Protein 2G1T (pdb70)

Structure (mmCIF, N/CA/C/O backbone):
data_2G1T
#
_entry.id   2G1T
#
_cell.length_a   62.586
_cell.length_b   78.440
_cell.length_c   141.609
_cell.angle_alpha   90.00
_cell.angle_beta   90.11
_cell.angle_gamma   90.00
#
_symmetry.space_group_name_H-M   'P 1 21 1'
#
loop_
_entity.id
_entity.type
_entity.pdbx_description
1 polymer 'Proto-oncogene tyrosine-protein kinase ABL1'
2 polymer 'ATP-Peptide Conjugate'
3 non-polymer 'MAGNESIUM ION'
4 non-polymer 'THIOPHOSPHORIC ACID O-((ADENOSYL-PHOSPHO)PHOSPHO)-S-ACETAMIDYL-DIESTER'
5 water water
#
loop_
_atom_site.group_PDB
_atom_site.id
_atom_site.type_symbol
_atom_site.label_atom_id
_atom_site.label_alt_id
_atom_site.label_comp_id
_atom_site.label_asym_id
_atom_site.label_entity_id
_atom_site.label_seq_id
_atom_site.pdbx_PDB_ins_code
_atom_site.Cartn_x
_atom_site.Cartn_y
_atom_site.Cartn_z
_atom_site.occupancy
_atom_site.B_iso_or_equiv
_atom_site.auth_seq_id
_atom_site.auth_comp_id
_atom_site.auth_asym_id
_atom_site.auth_atom_id
_atom_site.pdbx_PDB_model_num
ATOM 1 N N . TYR A 1 7 ? -4.780 1.264 -66.336 1.00 41.02 232 TYR A N 1
ATOM 2 C CA . TYR A 1 7 ? -5.039 2.017 -65.073 1.00 40.21 232 TYR A CA 1
ATOM 3 C C . TYR A 1 7 ? -5.357 3.483 -65.364 1.00 40.16 232 TYR A C 1
ATOM 4 O O . TYR A 1 7 ? -5.212 4.336 -64.488 1.00 38.01 232 TYR A O 1
ATOM 13 N N . ASP A 1 8 ? -5.787 3.771 -66.590 1.00 40.26 233 ASP A N 1
ATOM 14 C CA . ASP A 1 8 ? -6.098 5.139 -67.002 1.00 40.80 233 ASP A CA 1
ATOM 15 C C . ASP A 1 8 ? -7.159 5.808 -66.141 1.00 39.55 233 ASP A C 1
ATOM 16 O O . ASP A 1 8 ? -7.201 7.028 -66.024 1.00 39.62 233 ASP A O 1
ATOM 21 N N . LYS A 1 9 ? -8.024 5.010 -65.534 1.00 37.93 234 LYS A N 1
ATOM 22 C CA . LYS A 1 9 ? -9.079 5.567 -64.710 1.00 36.74 234 LYS A CA 1
ATOM 23 C C . LYS A 1 9 ? -8.559 6.178 -63.413 1.00 34.76 234 LYS A C 1
ATOM 24 O O . LYS A 1 9 ? -9.244 6.991 -62.791 1.00 34.27 234 LYS A O 1
ATOM 30 N N . TRP A 1 10 ? -7.347 5.810 -63.007 1.00 32.58 235 TRP A N 1
ATOM 31 C CA . TRP A 1 10 ? -6.803 6.362 -61.774 1.00 30.99 235 TRP A CA 1
ATOM 32 C C . TRP A 1 10 ? -5.337 6.781 -61.794 1.00 30.44 235 TRP A C 1
ATOM 33 O O . TRP A 1 10 ? -4.764 7.079 -60.748 1.00 28.39 235 TRP A O 1
ATOM 44 N N . GLU A 1 11 ? -4.720 6.802 -62.969 1.00 30.17 236 GLU A N 1
ATOM 45 C CA . GLU A 1 11 ? -3.336 7.243 -63.050 1.00 31.61 236 GLU A CA 1
ATOM 46 C C . GLU A 1 11 ? -3.402 8.724 -63.372 1.00 31.93 236 GLU A C 1
ATOM 47 O O . GLU A 1 11 ? -3.906 9.127 -64.423 1.00 30.17 236 GLU A O 1
ATOM 53 N N . MET A 1 12 ? -2.912 9.535 -62.443 1.00 31.91 237 MET A N 1
ATOM 54 C CA . MET A 1 12 ? -2.949 10.979 -62.596 1.00 33.68 237 MET A CA 1
ATOM 55 C C . MET A 1 12 ? -1.586 11.578 -62.894 1.00 32.91 237 MET A C 1
ATOM 56 O O . MET A 1 12 ? -0.584 10.875 -63.002 1.00 32.57 237 MET A O 1
ATOM 61 N N . GLU A 1 13 ? -1.577 12.899 -63.005 1.00 33.69 238 GLU A N 1
ATOM 62 C CA . GLU A 1 13 ? -0.379 13.680 -63.280 1.00 34.34 238 GLU A CA 1
ATOM 63 C C . GLU A 1 13 ? -0.324 14.689 -62.137 1.00 32.43 238 GLU A C 1
ATOM 64 O O . GLU A 1 13 ? -1.369 15.143 -61.667 1.00 30.55 238 GLU A O 1
ATOM 70 N N . ARG A 1 14 ? 0.875 15.044 -61.687 1.00 31.77 239 ARG A N 1
ATOM 71 C CA . ARG A 1 14 ? 1.000 15.994 -60.587 1.00 31.39 239 ARG A CA 1
ATOM 72 C C . ARG A 1 14 ? 0.241 17.291 -60.847 1.00 30.77 239 ARG A C 1
ATOM 73 O O . ARG A 1 14 ? -0.370 17.849 -59.934 1.00 29.59 239 ARG A O 1
ATOM 81 N N . THR A 1 15 ? 0.268 17.761 -62.091 1.00 29.66 240 THR A N 1
ATOM 82 C CA . THR A 1 15 ? -0.414 19.002 -62.445 1.00 31.48 240 THR A CA 1
ATOM 83 C C . THR A 1 15 ? -1.936 18.905 -62.383 1.00 30.79 240 THR A C 1
ATOM 84 O O . THR A 1 15 ? -2.627 19.921 -62.481 1.00 29.90 240 THR A O 1
ATOM 88 N N . ASP A 1 16 ? -2.459 17.690 -62.226 1.00 29.48 241 ASP A N 1
ATOM 89 C CA . ASP A 1 16 ? -3.905 17.500 -62.130 1.00 30.66 241 ASP A CA 1
ATOM 90 C C . ASP A 1 16 ? -4.397 17.952 -60.759 1.00 29.41 241 ASP A C 1
ATOM 91 O O . ASP A 1 16 ? -5.597 18.121 -60.543 1.00 29.98 241 ASP A O 1
ATOM 96 N N . ILE A 1 17 ? -3.466 18.156 -59.834 1.00 28.86 242 ILE A N 1
ATOM 97 C CA . ILE A 1 17 ? -3.826 18.549 -58.481 1.00 28.98 242 ILE A CA 1
ATOM 98 C C . ILE A 1 17 ? -3.119 19.798 -57.982 1.00 28.85 242 ILE A C 1
ATOM 99 O O . ILE A 1 17 ? -1.912 19.957 -58.163 1.00 30.33 242 ILE A O 1
ATOM 104 N N . THR A 1 18 ? -3.885 20.681 -57.352 1.00 27.04 243 THR A N 1
ATOM 105 C CA . THR A 1 18 ? -3.342 21.904 -56.780 1.00 26.37 243 THR A CA 1
ATOM 106 C C . THR A 1 18 ? -2.965 21.572 -55.338 1.00 25.08 243 THR A C 1
ATOM 107 O O . THR A 1 18 ? -3.822 21.209 -54.535 1.00 25.03 243 THR A O 1
ATOM 111 N N . MET A 1 19 ? -1.681 21.676 -55.020 1.00 26.08 244 MET A N 1
ATOM 112 C CA . MET A 1 19 ? -1.197 21.372 -53.673 1.00 26.18 244 MET A CA 1
ATOM 113 C C . MET A 1 19 ? -1.373 22.560 -52.738 1.00 27.19 244 MET A C 1
ATOM 114 O O . MET A 1 19 ? -1.013 23.690 -53.084 1.00 26.99 244 MET A O 1
ATOM 119 N N . LYS A 1 20 ? -1.921 22.305 -51.556 1.00 25.48 245 LYS A N 1
ATOM 120 C CA . LYS A 1 20 ? -2.107 23.350 -50.568 1.00 26.77 245 LYS A CA 1
ATOM 121 C C . LYS A 1 20 ? -1.187 23.090 -49.376 1.00 26.24 245 LYS A C 1
ATOM 122 O O . LYS A 1 20 ? -0.082 22.592 -49.558 1.00 29.32 245 LYS A O 1
ATOM 128 N N . HIS A 1 21 ? -1.627 23.407 -48.165 1.00 26.16 246 HIS A N 1
ATOM 129 C CA . HIS A 1 21 ? -0.778 23.221 -46.989 1.00 25.96 246 HIS A CA 1
ATOM 130 C C . HIS A 1 21 ? -0.534 21.769 -46.579 1.00 25.58 246 HIS A C 1
ATOM 131 O O . HIS A 1 21 ? -1.319 20.871 -46.897 1.00 22.15 246 HIS A O 1
ATOM 138 N N . LYS A 1 22 ? 0.570 21.562 -45.866 1.00 24.18 247 LYS A N 1
ATOM 139 C CA . LYS A 1 22 ? 0.954 20.245 -45.373 1.00 24.57 247 LYS A CA 1
ATOM 140 C C . LYS A 1 22 ? 0.100 19.931 -44.147 1.00 24.14 247 LYS A C 1
ATOM 141 O O . LYS A 1 22 ? -0.079 20.776 -43.268 1.00 23.78 247 LYS A O 1
ATOM 147 N N . LEU A 1 23 ? -0.430 18.714 -44.095 1.00 21.64 248 LEU A N 1
ATOM 148 C CA . LEU A 1 23 ? -1.285 18.303 -42.988 1.00 22.30 248 LEU A CA 1
ATOM 149 C C . LEU A 1 23 ? -0.497 17.555 -41.930 1.00 22.89 248 LEU A C 1
ATOM 150 O O . LEU A 1 23 ? -0.884 17.519 -40.760 1.00 25.66 248 LEU A O 1
ATOM 155 N N . GLY A 1 24 ? 0.609 16.953 -42.352 1.00 21.48 249 GLY A N 1
ATOM 156 C CA . GLY A 1 24 ? 1.444 16.196 -41.441 1.00 19.99 249 GLY A CA 1
ATOM 157 C C . GLY A 1 24 ? 2.205 15.172 -42.253 1.00 19.04 249 GLY A C 1
ATOM 158 O O . GLY A 1 24 ? 2.401 15.359 -43.449 1.00 18.95 249 GLY A O 1
ATOM 159 N N . GLY A 1 25 ? 2.629 14.087 -41.616 1.00 18.74 250 GLY A N 1
ATOM 160 C CA . GLY A 1 25 ? 3.365 13.066 -42.338 1.00 19.33 250 GLY A CA 1
ATOM 161 C C . GLY A 1 25 ? 3.777 11.920 -41.436 1.00 19.58 250 GLY A C 1
ATOM 162 O O . GLY A 1 25 ? 3.569 11.979 -40.225 1.00 20.74 250 GLY A O 1
ATOM 163 N N . GLY A 1 26 ? 4.361 10.881 -42.030 1.00 19.38 251 GLY A N 1
ATOM 164 C CA . GLY A 1 26 ? 4.802 9.725 -41.269 1.00 18.47 251 GLY A CA 1
ATOM 165 C C . GLY A 1 26 ? 5.958 8.991 -41.928 1.00 18.58 251 GLY A C 1
ATOM 166 O O . GLY A 1 26 ? 6.724 9.567 -42.698 1.00 17.98 251 GLY A O 1
ATOM 167 N N . GLN A 1 27 ? 6.086 7.702 -41.641 1.00 18.67 252 GLN A N 1
ATOM 168 C CA . GLN A 1 27 ? 7.166 6.898 -42.207 1.00 19.09 252 GLN A CA 1
ATOM 169 C C . GLN A 1 27 ? 7.175 6.780 -43.730 1.00 19.07 252 GLN A C 1
ATOM 170 O O . GLN A 1 27 ? 8.225 6.534 -44.323 1.00 19.80 252 GLN A O 1
ATOM 176 N N . TYR A 1 28 ? 6.024 6.950 -44.374 1.00 16.14 253 TYR A N 1
ATOM 177 C CA . TYR A 1 28 ? 5.976 6.783 -45.822 1.00 17.03 253 TYR A CA 1
ATOM 178 C C . TYR A 1 28 ? 6.078 8.051 -46.652 1.00 18.11 253 TYR A C 1
ATOM 179 O O . TYR A 1 28 ? 6.473 8.001 -47.817 1.00 17.40 253 TYR A O 1
ATOM 188 N N . GLY A 1 29 ? 5.728 9.181 -46.056 1.00 17.82 254 GLY A N 1
ATOM 189 C CA . GLY A 1 29 ? 5.792 10.436 -46.781 1.00 19.75 254 GLY A CA 1
ATOM 190 C C . GLY A 1 29 ? 4.994 11.521 -46.091 1.00 18.79 254 GLY A C 1
ATOM 191 O O . GLY A 1 29 ? 4.465 11.316 -45.003 1.00 21.16 254 GLY A O 1
ATOM 192 N N . GLU A 1 30 ? 4.900 12.679 -46.729 1.00 18.38 255 GLU A N 1
ATOM 193 C CA . GLU A 1 30 ? 4.170 13.804 -46.163 1.00 19.84 255 GLU A CA 1
ATOM 194 C C . GLU A 1 30 ? 2.775 13.874 -46.772 1.00 19.23 255 GLU A C 1
ATOM 195 O O . GLU A 1 30 ? 2.574 13.454 -47.908 1.00 21.72 255 GLU A O 1
ATOM 201 N N . VAL A 1 31 ? 1.819 14.407 -46.018 1.00 18.25 256 VAL A N 1
ATOM 202 C CA . VAL A 1 31 ? 0.451 14.532 -46.498 1.00 18.49 256 VAL A CA 1
ATOM 203 C C . VAL A 1 31 ? 0.073 16.009 -46.630 1.00 19.72 256 VAL A C 1
ATOM 204 O O . VAL A 1 31 ? 0.334 16.814 -45.733 1.00 19.41 256 VAL A O 1
ATOM 208 N N . TYR A 1 32 ? -0.529 16.343 -47.765 1.00 19.67 257 TYR A N 1
ATOM 209 C CA . TYR A 1 32 ? -0.965 17.698 -48.047 1.00 21.11 257 TYR A CA 1
ATOM 210 C C . TYR A 1 32 ? -2.428 17.721 -48.436 1.00 21.50 257 TYR A C 1
ATOM 211 O O . TYR A 1 32 ? -2.980 16.732 -48.930 1.00 19.35 257 TYR A O 1
ATOM 220 N N . GLU A 1 33 ? -3.069 18.859 -48.202 1.00 21.36 258 GLU A N 1
ATOM 221 C CA . GLU A 1 33 ? -4.442 19.021 -48.627 1.00 21.67 258 GLU A CA 1
ATOM 222 C C . GLU A 1 33 ? -4.256 19.453 -50.077 1.00 21.02 258 GLU A C 1
ATOM 223 O O . GLU A 1 33 ? -3.366 20.252 -50.396 1.00 22.87 258 GLU A O 1
ATOM 229 N N . GLY A 1 34 ? -5.067 18.902 -50.963 1.00 19.25 259 GLY A N 1
ATOM 230 C CA . GLY A 1 34 ? -4.949 19.271 -52.353 1.00 20.13 259 GLY A CA 1
ATOM 231 C C . GLY A 1 34 ? -6.306 19.400 -52.996 1.00 19.99 259 GLY A C 1
ATOM 232 O O . GLY A 1 34 ? -7.325 19.097 -52.375 1.00 21.12 259 GLY A O 1
ATOM 233 N N . VAL A 1 35 ? -6.320 19.860 -54.239 1.00 21.40 260 VAL A N 1
ATOM 234 C CA . VAL A 1 35 ? -7.561 19.995 -54.979 1.00 22.67 260 VAL A CA 1
ATOM 235 C C . VAL A 1 35 ? -7.423 19.309 -56.323 1.00 22.28 260 VAL A C 1
ATOM 236 O O . VAL A 1 35 ? -6.528 19.616 -57.107 1.00 22.10 260 VAL A O 1
ATOM 240 N N . TRP A 1 36 ? -8.306 18.356 -56.577 1.00 22.15 261 TRP A N 1
ATOM 241 C CA . TRP A 1 36 ? -8.308 17.663 -57.849 1.00 22.79 261 TRP A CA 1
ATOM 242 C C . TRP A 1 36 ? -9.076 18.651 -58.739 1.00 23.37 261 TRP A C 1
ATOM 243 O O . TRP A 1 36 ? -10.303 18.720 -58.688 1.00 22.35 261 TRP A O 1
ATOM 254 N N . LYS A 1 37 ? -8.334 19.424 -59.527 1.00 23.64 262 LYS A N 1
ATOM 255 C CA . LYS A 1 37 ? -8.895 20.457 -60.399 1.00 26.24 262 LYS A CA 1
ATOM 256 C C . LYS A 1 37 ? -10.130 20.071 -61.204 1.00 26.26 262 LYS A C 1
ATOM 257 O O . LYS A 1 37 ? -11.145 20.774 -61.187 1.00 25.77 262 LYS A O 1
ATOM 263 N N . LYS A 1 38 ? -10.021 18.965 -61.926 1.00 25.30 263 LYS A N 1
ATOM 264 C CA . LYS A 1 38 ? -11.106 18.471 -62.756 1.00 25.69 263 LYS A CA 1
ATOM 265 C C . LYS A 1 38 ? -12.456 18.507 -62.048 1.00 23.83 263 LYS A C 1
ATOM 266 O O . LYS A 1 38 ? -13.467 18.843 -62.655 1.00 24.32 263 LYS A O 1
ATOM 272 N N . TYR A 1 39 ? -12.472 18.177 -60.763 1.00 22.55 264 TYR A N 1
ATOM 273 C CA . TYR A 1 39 ? -13.723 18.156 -60.017 1.00 22.61 264 TYR A CA 1
ATOM 274 C C . TYR A 1 39 ? -13.816 19.191 -58.913 1.00 21.86 264 TYR A C 1
ATOM 275 O O . TYR A 1 39 ? -14.776 19.172 -58.144 1.00 23.16 264 TYR A O 1
ATOM 284 N N . SER A 1 40 ? -12.837 20.087 -58.823 1.00 22.55 265 SER A N 1
ATOM 285 C CA . SER A 1 40 ? -12.834 21.092 -57.758 1.00 23.66 265 SER A CA 1
ATOM 286 C C . SER A 1 40 ? -13.036 20.357 -56.435 1.00 23.36 265 SER A C 1
ATOM 287 O O . SER A 1 40 ? -13.691 20.849 -55.517 1.00 22.60 265 SER A O 1
ATOM 290 N N . LEU A 1 41 ? -12.453 19.167 -56.353 1.00 23.04 266 LEU A N 1
ATOM 291 C CA . LEU A 1 41 ? -12.579 18.324 -55.175 1.00 22.16 266 LEU A CA 1
ATOM 292 C C . LEU A 1 41 ? -11.361 18.341 -54.262 1.00 22.62 266 LEU A C 1
ATOM 293 O O . LEU A 1 41 ? -10.241 18.085 -54.701 1.00 23.03 266 LEU A O 1
ATOM 298 N N . THR A 1 42 ? -11.588 18.636 -52.988 1.00 22.84 267 THR A N 1
ATOM 299 C CA . THR A 1 42 ? -10.516 18.637 -52.008 1.00 23.25 267 THR A CA 1
ATOM 300 C C . THR A 1 42 ? -10.153 17.175 -51.734 1.00 22.74 267 THR A C 1
ATOM 301 O O . THR A 1 42 ? -11.027 16.349 -51.466 1.00 21.61 267 THR A O 1
ATOM 305 N N . VAL A 1 43 ? -8.869 16.855 -51.824 1.00 20.94 268 VAL A N 1
ATOM 306 C CA . VAL A 1 43 ? -8.409 15.490 -51.581 1.00 19.86 268 VAL A CA 1
ATOM 307 C C . VAL A 1 43 ? -7.169 15.519 -50.704 1.00 20.99 268 VAL A C 1
ATOM 308 O O . VAL A 1 43 ? -6.601 16.588 -50.448 1.00 19.58 268 VAL A O 1
ATOM 312 N N . ALA A 1 44 ? -6.758 14.341 -50.240 1.00 17.83 269 ALA A N 1
ATOM 313 C CA . ALA A 1 44 ? -5.551 14.220 -49.437 1.00 17.83 269 ALA A CA 1
ATOM 314 C C . ALA A 1 44 ? -4.501 13.712 -50.417 1.00 17.49 269 ALA A C 1
ATOM 315 O O . ALA A 1 44 ? -4.773 12.813 -51.222 1.00 18.19 269 ALA A O 1
ATOM 317 N N . VAL A 1 45 ? -3.312 14.303 -50.368 1.00 17.63 270 VAL A N 1
ATOM 318 C CA . VAL A 1 45 ? -2.234 13.921 -51.266 1.00 18.67 270 VAL A CA 1
ATOM 319 C C . VAL A 1 45 ? -1.015 13.474 -50.477 1.00 19.03 270 VAL A C 1
ATOM 320 O O . VAL A 1 45 ? -0.424 14.268 -49.753 1.00 20.05 270 VAL A O 1
ATOM 324 N N . LYS A 1 46 ? -0.642 12.204 -50.593 1.00 16.97 271 LYS A N 1
ATOM 325 C CA . LYS A 1 46 ? 0.545 11.754 -49.883 1.00 17.33 271 LYS A CA 1
ATOM 326 C C . LYS A 1 46 ? 1.686 11.656 -50.875 1.00 17.18 271 LYS A C 1
ATOM 327 O O . LYS A 1 46 ? 1.617 10.915 -51.857 1.00 18.04 271 LYS A O 1
ATOM 333 N N . THR A 1 47 ? 2.724 12.448 -50.630 1.00 16.45 272 THR A N 1
ATOM 334 C CA . THR A 1 47 ? 3.903 12.458 -51.480 1.00 16.43 272 THR A CA 1
ATOM 335 C C . THR A 1 47 ? 4.892 11.483 -50.850 1.00 16.92 272 THR A C 1
ATOM 336 O O . THR A 1 47 ? 5.520 11.787 -49.833 1.00 16.01 272 THR A O 1
ATOM 340 N N . LEU A 1 48 ? 5.017 10.307 -51.448 1.00 16.74 273 LEU A N 1
ATOM 341 C CA . LEU A 1 48 ? 5.914 9.294 -50.912 1.00 18.82 273 LEU A CA 1
ATOM 342 C C . LEU A 1 48 ? 7.385 9.692 -50.997 1.00 19.86 273 LEU A C 1
ATOM 343 O O . LEU A 1 48 ? 7.782 10.478 -51.862 1.00 18.04 273 LEU A O 1
ATOM 348 N N . LYS A 1 49 ? 8.185 9.145 -50.083 1.00 18.80 274 LYS A N 1
ATOM 349 C CA . LYS A 1 49 ? 9.623 9.393 -50.049 1.00 20.07 274 LYS A CA 1
ATOM 350 C C . LYS A 1 49 ? 10.253 8.699 -51.255 1.00 19.22 274 LYS A C 1
ATOM 351 O O . LYS A 1 49 ? 9.662 7.781 -51.827 1.00 17.70 274 LYS A O 1
ATOM 357 N N . GLU A 1 50 ? 11.441 9.141 -51.656 1.00 19.93 275 GLU A N 1
ATOM 358 C CA . GLU A 1 50 ? 12.121 8.507 -52.784 1.00 20.58 275 GLU A CA 1
ATOM 359 C C . GLU A 1 50 ? 12.312 7.044 -52.399 1.00 20.23 275 GLU A C 1
ATOM 360 O O . GLU A 1 50 ? 12.739 6.738 -51.285 1.00 19.96 275 GLU A O 1
ATOM 366 N N . ASP A 1 51 ? 12.004 6.139 -53.317 1.00 21.81 276 ASP A N 1
ATOM 367 C CA . ASP A 1 51 ? 12.093 4.721 -53.006 1.00 22.97 276 ASP A CA 1
ATOM 368 C C . ASP A 1 51 ? 12.607 3.904 -54.183 1.00 24.78 276 ASP A C 1
ATOM 369 O O . ASP A 1 51 ? 12.731 4.415 -55.299 1.00 25.03 276 ASP A O 1
ATOM 374 N N . THR A 1 52 ? 12.891 2.629 -53.928 1.00 24.72 277 THR A N 1
ATOM 375 C CA . THR A 1 52 ? 13.427 1.731 -54.948 1.00 26.74 277 THR A CA 1
ATOM 376 C C . THR A 1 52 ? 12.446 0.691 -55.489 1.00 29.08 277 THR A C 1
ATOM 377 O O . THR A 1 52 ? 12.777 -0.051 -56.413 1.00 28.45 277 THR A O 1
ATOM 381 N N . MET A 1 53 ? 11.244 0.630 -54.926 1.00 31.27 278 MET A N 1
ATOM 382 C CA . MET A 1 53 ? 10.270 -0.361 -55.373 1.00 33.56 278 MET A CA 1
ATOM 383 C C . MET A 1 53 ? 9.967 -0.285 -56.863 1.00 34.13 278 MET A C 1
ATOM 384 O O . MET A 1 53 ? 9.816 0.795 -57.424 1.00 34.91 278 MET A O 1
ATOM 389 N N . GLU A 1 54 ? 9.877 -1.450 -57.494 1.00 35.88 279 GLU A N 1
ATOM 390 C CA . GLU A 1 54 ? 9.575 -1.546 -58.918 1.00 38.04 279 GLU A CA 1
ATOM 391 C C . GLU A 1 54 ? 8.248 -0.866 -59.239 1.00 37.64 279 GLU A C 1
ATOM 392 O O . GLU A 1 54 ? 7.260 -1.059 -58.533 1.00 38.59 279 GLU A O 1
ATOM 398 N N . VAL A 1 55 ? 8.223 -0.087 -60.312 1.00 35.07 280 VAL A N 1
ATOM 399 C CA . VAL A 1 55 ? 7.008 0.606 -60.715 1.00 34.58 280 VAL A CA 1
ATOM 400 C C . VAL A 1 55 ? 5.872 -0.387 -61.012 1.00 34.92 280 VAL A C 1
ATOM 401 O O . VAL A 1 55 ? 4.713 -0.142 -60.670 1.00 32.47 280 VAL A O 1
ATOM 405 N N . GLU A 1 56 ? 6.207 -1.505 -61.648 1.00 34.04 281 GLU A N 1
ATOM 406 C CA . GLU A 1 56 ? 5.208 -2.518 -61.970 1.00 34.61 281 GLU A CA 1
ATOM 407 C C . GLU A 1 56 ? 4.595 -3.114 -60.713 1.00 32.21 281 GLU A C 1
ATOM 408 O O . GLU A 1 56 ? 3.389 -3.343 -60.652 1.00 31.13 281 GLU A O 1
ATOM 414 N N . GLU A 1 57 ? 5.435 -3.368 -59.715 1.00 30.72 282 GLU A N 1
ATOM 415 C CA . GLU A 1 57 ? 4.990 -3.941 -58.451 1.00 30.42 282 GLU A CA 1
ATOM 416 C C . GLU A 1 57 ? 4.121 -2.921 -57.713 1.00 27.96 282 GLU A C 1
ATOM 417 O O . GLU A 1 57 ? 3.098 -3.268 -57.118 1.00 25.73 282 GLU A O 1
ATOM 423 N N . PHE A 1 58 ? 4.538 -1.658 -57.761 1.00 25.17 283 PHE A N 1
ATOM 424 C CA . PHE A 1 58 ? 3.798 -0.581 -57.117 1.00 23.43 283 PHE A CA 1
ATOM 425 C C . PHE A 1 58 ? 2.380 -0.514 -57.666 1.00 21.83 283 PHE A C 1
ATOM 426 O O . PHE A 1 58 ? 1.413 -0.540 -56.904 1.00 21.31 283 PHE A O 1
ATOM 434 N N . LEU A 1 59 ? 2.258 -0.431 -58.991 1.00 21.31 284 LEU A N 1
ATOM 435 C CA . LEU A 1 59 ? 0.952 -0.334 -59.639 1.00 22.38 284 LEU A CA 1
ATOM 436 C C . LEU A 1 59 ? 0.051 -1.546 -59.427 1.00 23.40 284 LEU A C 1
ATOM 437 O O . LEU A 1 59 ? -1.163 -1.391 -59.282 1.00 20.35 284 LEU A O 1
ATOM 442 N N . LYS A 1 60 ? 0.630 -2.744 -59.434 1.00 23.34 285 LYS A N 1
ATOM 443 C CA . LYS A 1 60 ? -0.161 -3.950 -59.213 1.00 25.64 285 LYS A CA 1
ATOM 444 C C . LYS A 1 60 ? -0.761 -3.899 -57.810 1.00 25.65 285 LYS A C 1
ATOM 445 O O . LYS A 1 60 ? -1.909 -4.293 -57.597 1.00 24.87 285 LYS A O 1
ATOM 451 N N . GLU A 1 61 ? 0.027 -3.406 -56.858 1.00 24.06 286 GLU A N 1
ATOM 452 C CA . GLU A 1 61 ? -0.413 -3.293 -55.477 1.00 24.58 286 GLU A CA 1
ATOM 453 C C . GLU A 1 61 ? -1.486 -2.210 -55.390 1.00 23.16 286 GLU A C 1
ATOM 454 O O . GLU A 1 61 ? -2.518 -2.390 -54.750 1.00 22.31 286 GLU A O 1
ATOM 460 N N . ALA A 1 62 ? -1.240 -1.081 -56.045 1.00 21.77 287 ALA A N 1
ATOM 461 C CA . ALA A 1 62 ? -2.194 0.018 -56.041 1.00 21.58 287 ALA A CA 1
ATOM 462 C C . ALA A 1 62 ? -3.524 -0.402 -56.679 1.00 20.88 287 ALA A C 1
ATOM 463 O O . ALA A 1 62 ? -4.591 0.035 -56.247 1.00 20.83 287 ALA A O 1
ATOM 465 N N . ALA A 1 63 ? -3.467 -1.255 -57.700 1.00 20.63 288 ALA A N 1
ATOM 466 C CA . ALA A 1 63 ? -4.687 -1.722 -58.360 1.00 20.08 288 ALA A CA 1
ATOM 467 C C . ALA A 1 63 ? -5.573 -2.457 -57.357 1.00 20.26 288 ALA A C 1
ATOM 468 O O . ALA A 1 63 ? -6.791 -2.298 -57.366 1.00 21.93 288 ALA A O 1
ATOM 470 N N . VAL A 1 64 ? -4.956 -3.262 -56.497 1.00 21.22 289 VAL A N 1
ATOM 471 C CA . VAL A 1 64 ? -5.692 -4.002 -55.472 1.00 21.97 289 VAL A CA 1
ATOM 472 C C . VAL A 1 64 ? -6.387 -3.004 -54.545 1.00 21.66 289 VAL A C 1
ATOM 473 O O . VAL A 1 64 ? -7.579 -3.116 -54.275 1.00 21.55 289 VAL A O 1
ATOM 477 N N . MET A 1 65 ? -5.632 -2.019 -54.071 1.00 21.26 290 MET A N 1
ATOM 478 C CA . MET A 1 65 ? -6.170 -0.996 -53.184 1.00 19.59 290 MET A CA 1
ATOM 479 C C . MET A 1 65 ? -7.324 -0.220 -53.820 1.00 17.63 290 MET A C 1
ATOM 480 O O . MET A 1 65 ? -8.259 0.189 -53.132 1.00 19.37 290 MET A O 1
ATOM 485 N N . LYS A 1 66 ? -7.256 -0.012 -55.129 1.00 18.68 291 LYS A N 1
ATOM 486 C CA . LYS A 1 66 ? -8.293 0.735 -55.833 1.00 20.30 291 LYS A CA 1
ATOM 487 C C . LYS A 1 66 ? -9.635 0.016 -55.752 1.00 21.16 291 LYS A C 1
ATOM 488 O O . LYS A 1 66 ? -10.696 0.640 -55.836 1.00 19.90 291 LYS A O 1
ATOM 494 N N . GLU A 1 67 ? -9.588 -1.300 -55.577 1.00 20.61 292 GLU A N 1
ATOM 495 C CA . GLU A 1 67 ? -10.814 -2.075 -55.492 1.00 21.03 292 GLU A CA 1
ATOM 496 C C . GLU A 1 67 ? -11.366 -2.151 -54.072 1.00 20.60 292 GLU A C 1
ATOM 497 O O . GLU A 1 67 ? -12.401 -2.765 -53.839 1.00 20.62 292 GLU A O 1
ATOM 503 N N . ILE A 1 68 ? -10.680 -1.523 -53.122 1.00 18.16 293 ILE A N 1
ATOM 504 C CA . ILE A 1 68 ? -11.152 -1.518 -51.744 1.00 16.83 293 ILE A CA 1
ATOM 505 C C . ILE A 1 68 ? -12.222 -0.429 -51.652 1.00 17.43 293 ILE A C 1
ATOM 506 O O . ILE A 1 68 ? -11.912 0.758 -51.554 1.00 17.15 293 ILE A O 1
ATOM 511 N N . LYS A 1 69 ? -13.485 -0.845 -51.705 1.00 16.37 294 LYS A N 1
ATOM 512 C CA . LYS A 1 69 ? -14.609 0.085 -51.665 1.00 15.21 294 LYS A CA 1
ATOM 513 C C . LYS A 1 69 ? -15.582 -0.298 -50.562 1.00 15.50 294 LYS A C 1
ATOM 514 O O . LYS A 1 69 ? -16.276 -1.312 -50.650 1.00 17.55 294 LYS A O 1
ATOM 520 N N . HIS A 1 70 ? -15.627 0.526 -49.525 1.00 15.27 295 HIS A N 1
ATOM 521 C CA . HIS A 1 70 ? -16.478 0.273 -48.374 1.00 15.42 295 HIS A CA 1
ATOM 522 C C . HIS A 1 70 ? -16.830 1.624 -47.745 1.00 16.34 295 HIS A C 1
ATOM 523 O O . HIS A 1 70 ? -16.056 2.576 -47.838 1.00 15.83 295 HIS A O 1
ATOM 530 N N . PRO A 1 71 ? -18.003 1.727 -47.102 1.00 15.61 296 PRO A N 1
ATOM 531 C CA . PRO A 1 71 ? -18.392 2.996 -46.482 1.00 16.52 296 PRO A CA 1
ATOM 532 C C . PRO A 1 71 ? -17.503 3.451 -45.325 1.00 18.12 296 PRO A C 1
ATOM 533 O O . PRO A 1 71 ? -17.579 4.607 -44.902 1.00 19.73 296 PRO A O 1
ATOM 537 N N . ASN A 1 72 ? -16.660 2.559 -44.814 1.00 16.84 297 ASN A N 1
ATOM 538 C CA . ASN A 1 72 ? -15.776 2.925 -43.713 1.00 17.21 297 ASN A CA 1
ATOM 539 C C . ASN A 1 72 ? -14.285 2.758 -44.006 1.00 14.65 297 ASN A C 1
ATOM 540 O O . ASN A 1 72 ? -13.471 2.607 -43.095 1.00 15.55 297 ASN A O 1
ATOM 545 N N . LEU A 1 73 ? -13.932 2.791 -45.287 1.00 15.10 298 LEU A N 1
ATOM 546 C CA . LEU A 1 73 ? -12.538 2.702 -45.704 1.00 16.40 298 LEU A CA 1
ATOM 547 C C . LEU A 1 73 ? -12.240 3.896 -46.606 1.00 16.55 298 LEU A C 1
ATOM 548 O O . LEU A 1 73 ? -12.968 4.145 -47.571 1.00 14.69 298 LEU A O 1
ATOM 553 N N . VAL A 1 74 ? -11.184 4.643 -46.285 1.00 17.78 299 VAL A N 1
ATOM 554 C CA . VAL A 1 74 ? -10.826 5.814 -47.084 1.00 18.29 299 VAL A CA 1
ATOM 555 C C . VAL A 1 74 ? -10.450 5.354 -48.475 1.00 18.38 299 VAL A C 1
ATOM 556 O O . VAL A 1 74 ? -9.538 4.549 -48.658 1.00 18.88 299 VAL A O 1
ATOM 560 N N . GLN A 1 75 ? -11.160 5.869 -49.464 1.00 18.99 300 GLN A N 1
ATOM 561 C CA . GLN A 1 75 ? -10.933 5.467 -50.837 1.00 19.76 300 GLN A CA 1
ATOM 562 C C . GLN A 1 75 ? -9.688 6.008 -51.517 1.00 20.35 300 GLN A C 1
ATOM 563 O O . GLN A 1 75 ? -9.314 7.177 -51.344 1.00 19.31 300 GLN A O 1
ATOM 569 N N . LEU A 1 76 ? -9.043 5.138 -52.287 1.00 17.77 301 LEU A N 1
ATOM 570 C CA . LEU A 1 76 ? -7.885 5.537 -53.069 1.00 18.79 301 LEU A CA 1
ATOM 571 C C . LEU A 1 76 ? -8.515 6.158 -54.318 1.00 20.17 301 LEU A C 1
ATOM 572 O O . LEU A 1 76 ? -9.327 5.517 -54.992 1.00 19.48 301 LEU A O 1
ATOM 577 N N . LEU A 1 77 ? -8.174 7.407 -54.614 1.00 17.97 302 LEU A N 1
ATOM 578 C CA . LEU A 1 77 ? -8.739 8.074 -55.782 1.00 19.80 302 LEU A CA 1
ATOM 579 C C . LEU A 1 77 ? -7.815 7.976 -56.987 1.00 20.03 302 LEU A C 1
ATOM 580 O O . LEU A 1 77 ? -8.276 7.848 -58.120 1.00 20.07 302 LEU A O 1
ATOM 585 N N . GLY A 1 78 ? -6.509 8.019 -56.738 1.00 20.87 303 GLY A N 1
ATOM 586 C CA . GLY A 1 78 ? -5.551 7.926 -57.823 1.00 20.83 303 GLY A CA 1
ATOM 587 C C . GLY A 1 78 ? -4.106 7.968 -57.363 1.00 20.55 303 GLY A C 1
ATOM 588 O O . GLY A 1 78 ? -3.816 8.099 -56.174 1.00 18.52 303 GLY A O 1
ATOM 589 N N . VAL A 1 79 ? -3.194 7.825 -58.317 1.00 21.39 304 VAL A N 1
ATOM 590 C CA . VAL A 1 79 ? -1.772 7.877 -58.026 1.00 22.68 304 VAL A CA 1
ATOM 591 C C . VAL A 1 79 ? -1.060 8.609 -59.161 1.00 24.83 304 VAL A C 1
ATOM 592 O O . VAL A 1 79 ? -1.431 8.475 -60.326 1.00 24.66 304 VAL A O 1
ATOM 596 N N . CYS A 1 80 ? -0.048 9.396 -58.817 1.00 26.62 305 CYS A N 1
ATOM 597 C CA . CYS A 1 80 ? 0.737 10.100 -59.823 1.00 28.08 305 CYS A CA 1
ATOM 598 C C . CYS A 1 80 ? 2.002 9.261 -59.940 1.00 28.95 305 CYS A C 1
ATOM 599 O O . CYS A 1 80 ? 2.791 9.194 -59.005 1.00 27.51 305 CYS A O 1
ATOM 602 N N . THR A 1 81 ? 2.196 8.613 -61.083 1.00 31.36 306 THR A N 1
ATOM 603 C CA . THR A 1 81 ? 3.359 7.750 -61.249 1.00 36.12 306 THR A CA 1
ATOM 604 C C . THR A 1 81 ? 4.333 8.122 -62.366 1.00 38.43 306 THR A C 1
ATOM 605 O O . THR A 1 81 ? 5.387 7.498 -62.503 1.00 39.28 306 THR A O 1
ATOM 609 N N . ARG A 1 82 ? 4.000 9.126 -63.166 1.00 40.08 307 ARG A N 1
ATOM 610 C CA . ARG A 1 82 ? 4.904 9.521 -64.241 1.00 43.57 307 ARG A CA 1
ATOM 611 C C . ARG A 1 82 ? 6.253 9.953 -63.687 1.00 43.32 307 ARG A C 1
ATOM 612 O O . ARG A 1 82 ? 7.294 9.723 -64.304 1.00 44.23 307 ARG A O 1
ATOM 620 N N . GLU A 1 83 ? 6.222 10.584 -62.519 1.00 42.88 308 GLU A N 1
ATOM 621 C CA . GLU A 1 83 ? 7.431 11.082 -61.873 1.00 43.90 308 GLU A CA 1
ATOM 622 C C . GLU A 1 83 ? 7.670 10.503 -60.487 1.00 42.81 308 GLU A C 1
ATOM 623 O O . GLU A 1 83 ? 6.885 10.743 -59.572 1.00 42.97 308 GLU A O 1
ATOM 629 N N . PRO A 1 84 ? 8.751 9.725 -60.313 1.00 41.17 309 PRO A N 1
ATOM 630 C CA . PRO A 1 84 ? 9.020 9.167 -58.981 1.00 39.54 309 PRO A CA 1
ATOM 631 C C . PRO A 1 84 ? 9.665 10.296 -58.166 1.00 37.69 309 PRO A C 1
ATOM 632 O O . PRO A 1 84 ? 10.356 11.141 -58.728 1.00 38.19 309 PRO A O 1
ATOM 636 N N . PRO A 1 85 ? 9.437 10.339 -56.843 1.00 36.02 310 PRO A N 1
ATOM 637 C CA . PRO A 1 85 ? 8.612 9.439 -56.033 1.00 33.72 310 PRO A CA 1
ATOM 638 C C . PRO A 1 85 ? 7.130 9.674 -56.300 1.00 31.67 310 PRO A C 1
ATOM 639 O O . PRO A 1 85 ? 6.698 10.799 -56.553 1.00 29.56 310 PRO A O 1
ATOM 643 N N . PHE A 1 86 ? 6.361 8.597 -56.230 1.00 30.26 311 PHE A N 1
ATOM 644 C CA . PHE A 1 86 ? 4.935 8.634 -56.505 1.00 28.91 311 PHE A CA 1
ATOM 645 C C . PHE A 1 86 ? 4.089 9.377 -55.479 1.00 27.00 311 PHE A C 1
ATOM 646 O O . PHE A 1 86 ? 4.495 9.558 -54.329 1.00 25.30 311 PHE A O 1
ATOM 654 N N . TYR A 1 87 ? 2.916 9.816 -55.928 1.00 24.56 312 TYR A N 1
ATOM 655 C CA . TYR A 1 87 ? 1.943 10.514 -55.096 1.00 23.86 312 TYR A CA 1
ATOM 656 C C . TYR A 1 87 ? 0.725 9.600 -54.970 1.00 22.95 312 TYR A C 1
ATOM 657 O O . TYR A 1 87 ? 0.340 8.938 -55.932 1.00 23.16 312 TYR A O 1
ATOM 666 N N . ILE A 1 88 ? 0.119 9.577 -53.790 1.00 22.65 313 ILE A N 1
ATOM 667 C CA . ILE A 1 88 ? -1.074 8.775 -53.553 1.00 22.46 313 ILE A CA 1
ATOM 668 C C . ILE A 1 88 ? -2.204 9.750 -53.224 1.00 20.93 313 ILE A C 1
ATOM 669 O O . ILE A 1 88 ? -2.104 10.517 -52.272 1.00 20.21 313 ILE A O 1
ATOM 674 N N . ILE A 1 89 ? -3.264 9.726 -54.024 1.00 19.87 314 ILE A N 1
ATOM 675 C CA . ILE A 1 89 ? -4.409 10.610 -53.820 1.00 20.00 314 ILE A CA 1
ATOM 676 C C . ILE A 1 89 ? -5.586 9.848 -53.196 1.00 18.56 314 ILE A C 1
ATOM 677 O O . ILE A 1 89 ? -6.080 8.884 -53.782 1.00 19.21 314 ILE A O 1
ATOM 682 N N . THR A 1 90 ? -6.025 10.281 -52.017 1.00 15.28 315 THR A N 1
ATOM 683 C CA . THR A 1 90 ? -7.138 9.635 -51.321 1.00 16.98 315 THR A CA 1
ATOM 684 C C . THR A 1 90 ? -8.206 10.640 -50.914 1.00 19.06 315 THR A C 1
ATOM 685 O O . THR A 1 90 ? -7.979 11.858 -50.935 1.00 17.86 315 THR A O 1
ATOM 689 N N . GLU A 1 91 ? -9.375 10.129 -50.546 1.00 17.84 316 GLU A N 1
ATOM 690 C CA . GLU A 1 91 ? -10.468 10.995 -50.142 1.00 20.56 316 GLU A CA 1
ATOM 691 C C . GLU A 1 91 ? -10.081 11.784 -48.882 1.00 19.82 316 GLU A C 1
ATOM 692 O O . GLU A 1 91 ? -9.460 11.261 -47.954 1.00 19.21 316 GLU A O 1
ATOM 698 N N . PHE A 1 92 ? -10.436 13.061 -48.866 1.00 19.81 317 PHE A N 1
ATOM 699 C CA . PHE A 1 92 ? -10.112 13.931 -47.742 1.00 20.78 317 PHE A CA 1
ATOM 700 C C . PHE A 1 92 ? -11.082 13.759 -46.574 1.00 20.11 317 PHE A C 1
ATOM 701 O O . PHE A 1 92 ? -12.292 13.841 -46.763 1.00 21.87 317 PHE A O 1
ATOM 709 N N . MET A 1 93 ? -10.557 13.516 -45.374 1.00 20.23 318 MET A N 1
ATOM 710 C CA . MET A 1 93 ? -11.382 13.356 -44.174 1.00 20.25 318 MET A CA 1
ATOM 711 C C . MET A 1 93 ? -11.285 14.645 -43.353 1.00 21.46 318 MET A C 1
ATOM 712 O O . MET A 1 93 ? -10.236 14.968 -42.801 1.00 22.31 318 MET A O 1
ATOM 717 N N . THR A 1 94 ? -12.387 15.383 -43.289 1.00 21.73 319 THR A N 1
ATOM 718 C CA . THR A 1 94 ? -12.443 16.677 -42.607 1.00 24.42 319 THR A CA 1
ATOM 719 C C . THR A 1 94 ? -12.024 16.826 -41.143 1.00 25.76 319 THR A C 1
ATOM 720 O O . THR A 1 94 ? -11.620 17.924 -40.738 1.00 26.56 319 THR A O 1
ATOM 724 N N . TYR A 1 95 ? -12.121 15.776 -40.332 1.00 24.40 320 TYR A N 1
ATOM 725 C CA . TYR A 1 95 ? -11.727 15.940 -38.937 1.00 24.84 320 TYR A CA 1
ATOM 726 C C . TYR A 1 95 ? -10.398 15.327 -38.481 1.00 24.48 320 TYR A C 1
ATOM 727 O O . TYR A 1 95 ? -10.164 15.154 -37.280 1.00 24.70 320 TYR A O 1
ATOM 736 N N . GLY A 1 96 ? -9.528 15.020 -39.437 1.00 23.54 321 GLY A N 1
ATOM 737 C CA . GLY A 1 96 ? -8.217 14.483 -39.114 1.00 23.83 321 GLY A CA 1
ATOM 738 C C . GLY A 1 96 ? -8.187 13.084 -38.537 1.00 22.54 321 GLY A C 1
ATOM 739 O O . GLY A 1 96 ? -9.186 12.377 -38.581 1.00 22.25 321 GLY A O 1
ATOM 740 N N . ASN A 1 97 ? -7.036 12.692 -37.988 1.00 21.59 322 ASN A N 1
ATOM 741 C CA . ASN A 1 97 ? -6.878 11.358 -37.413 1.00 19.82 322 ASN A CA 1
ATOM 742 C C . ASN A 1 97 ? -7.634 11.202 -36.093 1.00 20.26 322 ASN A C 1
ATOM 743 O O . ASN A 1 97 ? -7.866 12.173 -35.363 1.00 18.00 322 ASN A O 1
ATOM 748 N N . LEU A 1 98 ? -8.023 9.965 -35.808 1.00 17.63 323 LEU A N 1
ATOM 749 C CA . LEU A 1 98 ? -8.797 9.623 -34.624 1.00 17.51 323 LEU A CA 1
ATOM 750 C C . LEU A 1 98 ? -8.097 9.831 -33.286 1.00 17.65 323 LEU A C 1
ATOM 751 O O . LEU A 1 98 ? -8.747 10.151 -32.287 1.00 18.43 323 LEU A O 1
ATOM 756 N N . LEU A 1 99 ? -6.781 9.641 -33.265 1.00 18.16 324 LEU A N 1
ATOM 757 C CA . LEU A 1 99 ? -5.995 9.807 -32.049 1.00 18.97 324 LEU A CA 1
ATOM 758 C C . LEU A 1 99 ? -6.100 11.238 -31.518 1.00 20.48 324 LEU A C 1
ATOM 759 O O . LEU A 1 99 ? -6.425 11.456 -30.347 1.00 19.64 324 LEU A O 1
ATOM 764 N N . ASP A 1 100 ? -5.806 12.207 -32.380 1.00 20.74 325 ASP A N 1
ATOM 765 C CA . ASP A 1 100 ? -5.877 13.615 -31.989 1.00 23.36 325 ASP A CA 1
ATOM 766 C C . ASP A 1 100 ? -7.328 13.974 -31.704 1.00 23.83 325 ASP A C 1
ATOM 767 O O . ASP A 1 100 ? -7.622 14.699 -30.750 1.00 22.81 325 ASP A O 1
ATOM 772 N N . TYR A 1 101 ? -8.237 13.454 -32.528 1.00 23.73 326 TYR A N 1
ATOM 773 C CA . TYR A 1 101 ? -9.662 13.718 -32.349 1.00 24.75 326 TYR A CA 1
ATOM 774 C C . TYR A 1 101 ? -10.093 13.360 -30.932 1.00 23.74 326 TYR A C 1
ATOM 775 O O . TYR A 1 101 ? -10.706 14.171 -30.236 1.00 22.14 326 TYR A O 1
ATOM 784 N N . LEU A 1 102 ? -9.763 12.147 -30.497 1.00 22.32 327 LEU A N 1
ATOM 785 C CA . LEU A 1 102 ? -10.136 11.703 -29.157 1.00 23.79 327 LEU A CA 1
ATOM 786 C C . LEU A 1 102 ? -9.456 12.501 -28.044 1.00 24.99 327 LEU A C 1
ATOM 787 O O . LEU A 1 102 ? -10.069 12.777 -27.014 1.00 24.74 327 LEU A O 1
ATOM 792 N N . ARG A 1 103 ? -8.195 12.869 -28.250 1.00 24.71 328 ARG A N 1
ATOM 793 C CA . ARG A 1 103 ? -7.454 13.639 -27.250 1.00 26.52 328 ARG A CA 1
ATOM 794 C C . ARG A 1 103 ? -7.993 15.057 -27.064 1.00 27.82 328 ARG A C 1
ATOM 795 O O . ARG A 1 103 ? -7.874 15.637 -25.988 1.00 27.90 328 ARG A O 1
ATOM 803 N N . GLU A 1 104 ? -8.611 15.604 -28.101 1.00 29.12 329 GLU A N 1
ATOM 804 C CA . GLU A 1 104 ? -9.108 16.974 -28.038 1.00 30.83 329 GLU A CA 1
ATOM 805 C C . GLU A 1 104 ? -10.626 17.105 -28.011 1.00 30.67 329 GLU A C 1
ATOM 806 O O . GLU A 1 104 ? -11.152 18.215 -27.937 1.00 29.85 329 GLU A O 1
ATOM 812 N N . CYS A 1 105 ? -11.335 15.983 -28.052 1.00 29.40 330 CYS A N 1
ATOM 813 C CA . CYS A 1 105 ? -12.792 16.034 -28.086 1.00 31.00 330 CYS A CA 1
ATOM 814 C C . CYS A 1 105 ? -13.477 16.366 -26.766 1.00 31.99 330 CYS A C 1
ATOM 815 O O . CYS A 1 105 ? -12.859 16.387 -25.700 1.00 31.45 330 CYS A O 1
ATOM 818 N N . ASN A 1 106 ? -14.772 16.635 -26.871 1.00 34.10 331 ASN A N 1
ATOM 819 C CA . ASN A 1 106 ? -15.614 16.929 -25.724 1.00 35.51 331 ASN A CA 1
ATOM 820 C C . ASN A 1 106 ? -16.168 15.566 -25.325 1.00 35.85 331 ASN A C 1
ATOM 821 O O . ASN A 1 106 ? -17.037 15.024 -26.005 1.00 36.46 331 ASN A O 1
ATOM 826 N N . ARG A 1 107 ? -15.663 15.014 -24.227 1.00 37.06 332 ARG A N 1
ATOM 827 C CA . ARG A 1 107 ? -16.086 13.691 -23.779 1.00 38.79 332 ARG A CA 1
ATOM 828 C C . ARG A 1 107 ? -17.556 13.530 -23.410 1.00 39.69 332 ARG A C 1
ATOM 829 O O . ARG A 1 107 ? -18.044 12.405 -23.283 1.00 38.70 332 ARG A O 1
ATOM 837 N N . GLN A 1 108 ? -18.267 14.638 -23.229 1.00 39.85 333 GLN A N 1
ATOM 838 C CA . GLN A 1 108 ? -19.684 14.540 -22.909 1.00 41.52 333 GLN A CA 1
ATOM 839 C C . GLN A 1 108 ? -20.397 14.294 -24.227 1.00 40.94 333 GLN A C 1
ATOM 840 O O . GLN A 1 108 ? -21.433 13.630 -24.278 1.00 41.19 333 GLN A O 1
ATOM 846 N N . GLU A 1 109 ? -19.811 14.828 -25.296 1.00 40.10 334 GLU A N 1
ATOM 847 C CA . GLU A 1 109 ? -20.333 14.667 -26.650 1.00 39.47 334 GLU A CA 1
ATOM 848 C C . GLU A 1 109 ? -19.917 13.279 -27.146 1.00 37.64 334 GLU A C 1
ATOM 849 O O . GLU A 1 109 ? -20.757 12.451 -27.506 1.00 37.92 334 GLU A O 1
ATOM 855 N N . VAL A 1 110 ? -18.609 13.038 -27.165 1.00 35.03 335 VAL A N 1
ATOM 856 C CA . VAL A 1 110 ? -18.066 11.751 -27.589 1.00 32.91 335 VAL A CA 1
ATOM 857 C C . VAL A 1 110 ? -18.132 10.864 -26.356 1.00 32.43 335 VAL A C 1
ATOM 858 O O . VAL A 1 110 ? -17.137 10.678 -25.659 1.00 30.75 335 VAL A O 1
ATOM 862 N N . ASN A 1 111 ? -19.326 10.340 -26.085 1.00 32.71 336 ASN A N 1
ATOM 863 C CA . ASN A 1 111 ? -19.563 9.494 -24.919 1.00 33.25 336 ASN A CA 1
ATOM 864 C C . ASN A 1 111 ? -19.414 8.009 -25.198 1.00 32.93 336 ASN A C 1
ATOM 865 O O . ASN A 1 111 ? -18.903 7.614 -26.246 1.00 33.69 336 ASN A O 1
ATOM 870 N N . ALA A 1 112 ? -19.870 7.192 -24.253 1.00 30.32 337 ALA A N 1
ATOM 871 C CA . ALA A 1 112 ? -19.772 5.743 -24.370 1.00 29.94 337 ALA A CA 1
ATOM 872 C C . ALA A 1 112 ? -20.441 5.186 -25.622 1.00 29.27 337 ALA A C 1
ATOM 873 O O . ALA A 1 112 ? -19.945 4.228 -26.224 1.00 28.08 337 ALA A O 1
ATOM 875 N N . VAL A 1 113 ? -21.570 5.772 -26.009 1.00 27.28 338 VAL A N 1
ATOM 876 C CA . VAL A 1 113 ? -22.275 5.297 -27.191 1.00 28.56 338 VAL A CA 1
ATOM 877 C C . VAL A 1 113 ? -21.499 5.635 -28.457 1.00 27.13 338 VAL A C 1
ATOM 878 O O . VAL A 1 113 ? -21.465 4.839 -29.393 1.00 26.65 338 VAL A O 1
ATOM 882 N N . VAL A 1 114 ? -20.872 6.810 -28.479 1.00 25.69 339 VAL A N 1
ATOM 883 C CA . VAL A 1 114 ? -20.079 7.226 -29.629 1.00 25.68 339 VAL A CA 1
ATOM 884 C C . VAL A 1 114 ? -18.821 6.366 -29.757 1.00 25.12 339 VAL A C 1
ATOM 885 O O . VAL A 1 114 ? -18.454 5.961 -30.857 1.00 23.93 339 VAL A O 1
ATOM 889 N N . LEU A 1 115 ? -18.151 6.106 -28.636 1.00 24.58 340 LEU A N 1
ATOM 890 C CA . LEU A 1 115 ? -16.941 5.281 -28.657 1.00 25.65 340 LEU A CA 1
ATOM 891 C C . LEU A 1 115 ? -17.296 3.918 -29.233 1.00 25.63 340 LEU A C 1
ATOM 892 O O . LEU A 1 115 ? -16.518 3.312 -29.976 1.00 26.96 340 LEU A O 1
ATOM 897 N N . LEU A 1 116 ? -18.485 3.449 -28.885 1.00 26.11 341 LEU A N 1
ATOM 898 C CA . LEU A 1 116 ? -18.975 2.160 -29.347 1.00 26.57 341 LEU A CA 1
ATOM 899 C C . LEU A 1 116 ? -19.250 2.231 -30.852 1.00 26.79 341 LEU A C 1
ATOM 900 O O . LEU A 1 116 ? -18.972 1.284 -31.593 1.00 23.88 341 LEU A O 1
ATOM 905 N N . TYR A 1 117 ? -19.794 3.366 -31.293 1.00 25.53 342 TYR A N 1
ATOM 906 C CA . TYR A 1 117 ? -20.107 3.587 -32.702 1.00 24.19 342 TYR A CA 1
ATOM 907 C C . TYR A 1 117 ? -18.813 3.578 -33.514 1.00 23.20 342 TYR A C 1
ATOM 908 O O . TYR A 1 117 ? -18.737 2.942 -34.567 1.00 23.98 342 TYR A O 1
ATOM 917 N N . MET A 1 118 ? -17.791 4.264 -33.008 1.00 22.45 343 MET A N 1
ATOM 918 C CA . MET A 1 118 ? -16.501 4.324 -33.691 1.00 24.15 343 MET A CA 1
ATOM 919 C C . MET A 1 118 ? -15.903 2.928 -33.853 1.00 22.15 343 MET A C 1
ATOM 920 O O . MET A 1 118 ? -15.424 2.575 -34.927 1.00 21.32 343 MET A O 1
ATOM 925 N N . ALA A 1 119 ? -15.944 2.139 -32.787 1.00 21.26 344 ALA A N 1
ATOM 926 C CA . ALA A 1 119 ? -15.420 0.777 -32.814 1.00 21.43 344 ALA A CA 1
ATOM 927 C C . ALA A 1 119 ? -16.199 -0.080 -33.810 1.00 21.65 344 ALA A C 1
ATOM 928 O O . ALA A 1 119 ? -15.621 -0.914 -34.513 1.00 21.71 344 ALA A O 1
ATOM 930 N N . THR A 1 120 ? -17.512 0.126 -33.864 1.00 21.00 345 THR A N 1
ATOM 931 C CA . THR A 1 120 ? -18.380 -0.620 -34.775 1.00 20.84 345 THR A CA 1
ATOM 932 C C . THR A 1 120 ? -17.985 -0.355 -36.230 1.00 20.60 345 THR A C 1
ATOM 933 O O . THR A 1 120 ? -17.849 -1.285 -37.028 1.00 18.75 345 THR A O 1
ATOM 937 N N . GLN A 1 121 ? -17.802 0.916 -36.570 1.00 18.44 346 GLN A N 1
ATOM 938 C CA . GLN A 1 121 ? -17.405 1.299 -37.925 1.00 18.47 346 GLN A CA 1
ATOM 939 C C . GLN A 1 121 ? -16.057 0.686 -38.308 1.00 16.53 346 GLN A C 1
ATOM 940 O O . GLN A 1 121 ? -15.906 0.121 -39.390 1.00 17.08 346 GLN A O 1
ATOM 946 N N . ILE A 1 122 ? -15.076 0.806 -37.422 1.00 16.87 347 ILE A N 1
ATOM 947 C CA . ILE A 1 122 ? -13.752 0.269 -37.698 1.00 16.74 347 ILE A CA 1
ATOM 948 C C . ILE A 1 122 ? -13.808 -1.250 -37.883 1.00 17.56 347 ILE A C 1
ATOM 949 O O . ILE A 1 122 ? -13.151 -1.785 -38.766 1.00 16.55 347 ILE A O 1
ATOM 954 N N . SER A 1 123 ? -14.606 -1.939 -37.070 1.00 14.36 348 SER A N 1
ATOM 955 C CA . SER A 1 123 ? -14.701 -3.393 -37.201 1.00 17.29 348 SER A CA 1
ATOM 956 C C . SER A 1 123 ? -15.378 -3.765 -38.524 1.00 16.81 348 SER A C 1
ATOM 957 O O . SER A 1 123 ? -15.090 -4.812 -39.099 1.00 16.44 348 SER A O 1
ATOM 960 N N . SER A 1 124 ? -16.271 -2.902 -39.016 1.00 15.85 349 SER A N 1
ATOM 961 C CA . SER A 1 124 ? -16.937 -3.168 -40.289 1.00 15.14 349 SER A CA 1
ATOM 962 C C . SER A 1 124 ? -15.898 -3.066 -41.407 1.00 16.14 349 SER A C 1
ATOM 963 O O . SER A 1 124 ? -15.827 -3.919 -42.288 1.00 13.89 349 SER A O 1
ATOM 966 N N . ALA A 1 125 ? -15.075 -2.022 -41.361 1.00 13.92 350 ALA A N 1
ATOM 967 C CA . ALA A 1 125 ? -14.055 -1.836 -42.378 1.00 13.38 350 ALA A CA 1
ATOM 968 C C . ALA A 1 125 ? -13.066 -2.998 -42.380 1.00 13.43 350 ALA A C 1
ATOM 969 O O . ALA A 1 125 ? -12.645 -3.459 -43.442 1.00 15.93 350 ALA A O 1
ATOM 971 N N . MET A 1 126 ? -12.695 -3.472 -41.195 1.00 11.82 351 MET A N 1
ATOM 972 C CA . MET A 1 126 ? -11.740 -4.566 -41.098 1.00 13.43 351 MET A CA 1
ATOM 973 C C . MET A 1 126 ? -12.335 -5.901 -41.516 1.00 14.62 351 MET A C 1
ATOM 974 O O . MET A 1 126 ? -11.618 -6.771 -42.029 1.00 14.59 351 MET A O 1
ATOM 979 N N . GLU A 1 127 ? -13.632 -6.074 -41.282 1.00 15.84 352 GLU A N 1
ATOM 980 C CA . GLU A 1 127 ? -14.298 -7.304 -41.689 1.00 17.36 352 GLU A CA 1
ATOM 981 C C . GLU A 1 127 ? -14.201 -7.344 -43.208 1.00 17.10 352 GLU A C 1
ATOM 982 O O . GLU A 1 127 ? -13.998 -8.401 -43.804 1.00 15.11 352 GLU A O 1
ATOM 988 N N . TYR A 1 128 ? -14.331 -6.175 -43.831 1.00 15.49 353 TYR A N 1
ATOM 989 C CA . TYR A 1 128 ? -14.237 -6.075 -45.280 1.00 16.54 353 TYR A CA 1
ATOM 990 C C . TYR A 1 128 ? -12.817 -6.424 -45.753 1.00 17.63 353 TYR A C 1
ATOM 991 O O . TYR A 1 128 ? -12.648 -7.180 -46.712 1.00 15.61 353 TYR A O 1
ATOM 1000 N N . LEU A 1 129 ? -11.793 -5.877 -45.094 1.00 16.50 354 LEU A N 1
ATOM 1001 C CA . LEU A 1 129 ? -10.414 -6.177 -45.499 1.00 16.56 354 LEU A CA 1
ATOM 1002 C C . LEU A 1 129 ? -10.137 -7.678 -45.357 1.00 17.00 354 LEU A C 1
ATOM 1003 O O . LEU A 1 129 ? -9.475 -8.286 -46.196 1.00 15.25 354 LEU A O 1
ATOM 1008 N N . GLU A 1 130 ? -10.662 -8.261 -44.289 1.00 18.27 355 GLU A N 1
ATOM 1009 C CA . GLU A 1 130 ? -10.514 -9.687 -44.028 1.00 20.59 355 GLU A CA 1
ATOM 1010 C C . GLU A 1 130 ? -11.132 -10.475 -45.185 1.00 22.45 355 GLU A C 1
ATOM 1011 O O . GLU A 1 130 ? -10.539 -11.420 -45.700 1.00 22.10 355 GLU A O 1
ATOM 1017 N N . LYS A 1 131 ? -12.336 -10.075 -45.580 1.00 22.73 356 LYS A N 1
ATOM 1018 C CA . LYS A 1 131 ? -13.055 -10.719 -46.673 1.00 24.12 356 LYS A CA 1
ATOM 1019 C C . LYS A 1 131 ? -12.223 -10.680 -47.952 1.00 24.94 356 LYS A C 1
ATOM 1020 O O . LYS A 1 131 ? -12.220 -11.633 -48.734 1.00 23.32 356 LYS A O 1
ATOM 1026 N N . LYS A 1 132 ? -11.515 -9.574 -48.156 1.00 23.29 357 LYS A N 1
ATOM 1027 C CA . LYS A 1 132 ? -10.683 -9.405 -49.340 1.00 23.76 357 LYS A CA 1
ATOM 1028 C C . LYS A 1 132 ? -9.292 -9.987 -49.144 1.00 23.67 357 LYS A C 1
ATOM 1029 O O . LYS A 1 132 ? -8.459 -9.944 -50.051 1.00 25.86 357 LYS A O 1
ATOM 1035 N N . ASN A 1 133 ? -9.037 -10.530 -47.961 1.00 23.52 358 ASN A N 1
ATOM 1036 C CA . ASN A 1 133 ? -7.733 -11.091 -47.659 1.00 25.47 358 ASN A CA 1
ATOM 1037 C C . ASN A 1 133 ? -6.683 -10.000 -47.900 1.00 24.43 358 ASN A C 1
ATOM 1038 O O . ASN A 1 133 ? -5.642 -10.232 -48.520 1.00 24.88 358 ASN A O 1
ATOM 1043 N N . PHE A 1 134 ? -6.990 -8.803 -47.408 1.00 20.18 359 PHE A N 1
ATOM 1044 C CA . PHE A 1 134 ? -6.115 -7.645 -47.535 1.00 18.17 359 PHE A CA 1
ATOM 1045 C C . PHE A 1 134 ? -5.575 -7.333 -46.138 1.00 15.91 359 PHE A C 1
ATOM 1046 O O . PHE A 1 134 ? -6.343 -7.066 -45.212 1.00 16.94 359 PHE A O 1
ATOM 1054 N N . ILE A 1 135 ? -4.259 -7.391 -45.979 1.00 15.51 360 ILE A N 1
ATOM 1055 C CA . ILE A 1 135 ? -3.640 -7.111 -44.695 1.00 16.40 360 ILE A CA 1
ATOM 1056 C C . ILE A 1 135 ? -3.349 -5.617 -44.612 1.00 16.03 360 ILE A C 1
ATOM 1057 O O . ILE A 1 135 ? -2.712 -5.060 -45.494 1.00 16.18 360 ILE A O 1
ATOM 1062 N N . HIS A 1 136 ? -3.827 -4.987 -43.548 1.00 16.77 361 HIS A N 1
ATOM 1063 C CA . HIS A 1 136 ? -3.635 -3.552 -43.344 1.00 17.66 361 HIS A CA 1
ATOM 1064 C C . HIS A 1 136 ? -2.185 -3.263 -42.966 1.00 17.06 361 HIS A C 1
ATOM 1065 O O . HIS A 1 136 ? -1.506 -2.457 -43.611 1.00 16.25 361 HIS A O 1
ATOM 1072 N N . ARG A 1 137 ? -1.737 -3.939 -41.907 1.00 15.69 362 ARG A N 1
ATOM 1073 C CA . ARG A 1 137 ? -0.388 -3.853 -41.359 1.00 17.64 362 ARG A CA 1
ATOM 1074 C C . ARG A 1 137 ? -0.022 -2.592 -40.575 1.00 18.89 362 ARG A C 1
ATOM 1075 O O . ARG A 1 137 ? 1.058 -2.530 -39.984 1.00 20.38 362 ARG A O 1
ATOM 1083 N N . ASP A 1 138 ? -0.908 -1.598 -40.550 1.00 17.45 363 ASP A N 1
ATOM 1084 C CA . ASP A 1 138 ? -0.636 -0.375 -39.790 1.00 18.83 363 ASP A CA 1
ATOM 1085 C C . ASP A 1 138 ? -1.887 0.091 -39.071 1.00 18.21 363 ASP A C 1
ATOM 1086 O O . ASP A 1 138 ? -2.109 1.295 -38.921 1.00 15.98 363 ASP A O 1
ATOM 1091 N N . LEU A 1 139 ? -2.708 -0.856 -38.625 1.00 17.20 364 LEU A N 1
ATOM 1092 C CA . LEU A 1 139 ? -3.940 -0.499 -37.946 1.00 16.16 364 LEU A CA 1
ATOM 1093 C C . LEU A 1 139 ? -3.626 0.120 -36.599 1.00 16.01 364 LEU A C 1
ATOM 1094 O O . LEU A 1 139 ? -2.893 -0.453 -35.799 1.00 15.96 364 LEU A O 1
ATOM 1099 N N . ALA A 1 140 ? -4.179 1.305 -36.362 1.00 14.29 365 ALA A N 1
ATOM 1100 C CA . ALA A 1 140 ? -3.953 2.029 -35.123 1.00 14.20 365 ALA A CA 1
ATOM 1101 C C . ALA A 1 140 ? -4.765 3.326 -35.209 1.00 15.22 365 ALA A C 1
ATOM 1102 O O . ALA A 1 140 ? -5.204 3.723 -36.292 1.00 14.77 365 ALA A O 1
ATOM 1104 N N . ALA A 1 141 ? -4.984 3.977 -34.075 1.00 16.77 366 ALA A N 1
ATOM 1105 C CA . ALA A 1 141 ? -5.766 5.206 -34.079 1.00 16.25 366 ALA A CA 1
ATOM 1106 C C . ALA A 1 141 ? -5.224 6.243 -35.058 1.00 17.43 366 ALA A C 1
ATOM 1107 O O . ALA A 1 141 ? -5.997 7.012 -35.651 1.00 16.33 366 ALA A O 1
ATOM 1109 N N . ARG A 1 142 ? -3.908 6.263 -35.244 1.00 16.24 367 ARG A N 1
ATOM 1110 C CA . ARG A 1 142 ? -3.296 7.231 -36.151 1.00 17.03 367 ARG A CA 1
ATOM 1111 C C . ARG A 1 142 ? -3.731 6.982 -37.588 1.00 17.99 367 ARG A C 1
ATOM 1112 O O . ARG A 1 142 ? -3.673 7.884 -38.419 1.00 16.24 367 ARG A O 1
ATOM 1120 N N . ASN A 1 143 ? -4.166 5.754 -37.873 1.00 16.80 368 ASN A N 1
ATOM 1121 C CA . ASN A 1 143 ? -4.633 5.406 -39.201 1.00 17.29 368 ASN A CA 1
ATOM 1122 C C . ASN A 1 143 ? -6.134 5.273 -39.349 1.00 16.38 368 ASN A C 1
ATOM 1123 O O . ASN A 1 143 ? -6.634 4.602 -40.244 1.00 18.24 368 ASN A O 1
ATOM 1128 N N . CYS A 1 144 ? -6.856 5.913 -38.437 1.00 14.96 369 CYS A N 1
ATOM 1129 C CA . CYS A 1 144 ? -8.312 5.971 -38.494 1.00 14.80 369 CYS A CA 1
ATOM 1130 C C . CYS A 1 144 ? -8.574 7.468 -38.649 1.00 15.45 369 CYS A C 1
ATOM 1131 O O . CYS A 1 144 ? -7.977 8.278 -37.944 1.00 16.21 369 CYS A O 1
ATOM 1134 N N . LEU A 1 145 ? -9.450 7.833 -39.574 1.00 14.79 370 LEU A N 1
ATOM 1135 C CA . LEU A 1 145 ? -9.752 9.241 -39.830 1.00 16.53 370 LEU A CA 1
ATOM 1136 C C . LEU A 1 145 ? -11.204 9.564 -39.518 1.00 17.94 370 LEU A C 1
ATOM 1137 O O . LEU A 1 145 ? -12.092 8.708 -39.640 1.00 17.93 370 LEU A O 1
ATOM 1142 N N . VAL A 1 146 ? -11.454 10.818 -39.149 1.00 17.06 371 VAL A N 1
ATOM 1143 C CA . VAL A 1 146 ? -12.796 11.228 -38.758 1.00 16.95 371 VAL A CA 1
ATOM 1144 C C . VAL A 1 146 ? -13.478 12.236 -39.685 1.00 18.28 371 VAL A C 1
ATOM 1145 O O . VAL A 1 146 ? -12.859 13.189 -40.176 1.00 17.82 371 VAL A O 1
ATOM 1149 N N . GLY A 1 147 ? -14.764 11.999 -39.914 1.00 18.44 372 GLY A N 1
ATOM 1150 C CA . GLY A 1 147 ? -15.561 12.876 -40.744 1.00 19.70 372 GLY A CA 1
ATOM 1151 C C . GLY A 1 147 ? -16.675 13.489 -39.910 1.00 21.12 372 GLY A C 1
ATOM 1152 O O . GLY A 1 147 ? -16.654 13.412 -38.675 1.00 19.93 372 GLY A O 1
ATOM 1153 N N . GLU A 1 148 ? -17.649 14.103 -40.573 1.00 21.98 373 GLU A N 1
ATOM 1154 C CA . GLU A 1 148 ? -18.773 14.706 -39.867 1.00 24.60 373 GLU A CA 1
ATOM 1155 C C . GLU A 1 148 ? -19.575 13.653 -39.105 1.00 24.70 373 GLU A C 1
ATOM 1156 O O . GLU A 1 148 ? -19.555 12.466 -39.445 1.00 22.79 373 GLU A O 1
ATOM 1162 N N . ASN A 1 149 ? -20.284 14.108 -38.076 1.00 24.31 374 ASN A N 1
ATOM 1163 C CA . ASN A 1 149 ? -21.140 13.258 -37.251 1.00 25.85 374 ASN A CA 1
ATOM 1164 C C . ASN A 1 149 ? -20.517 11.949 -36.761 1.00 24.42 374 ASN A C 1
ATOM 1165 O O . ASN A 1 149 ? -21.159 10.900 -36.809 1.00 22.13 374 ASN A O 1
ATOM 1170 N N . HIS A 1 150 ? -19.273 12.030 -36.287 1.00 22.72 375 HIS A N 1
ATOM 1171 C CA . HIS A 1 150 ? -18.534 10.884 -35.758 1.00 22.28 375 HIS A CA 1
ATOM 1172 C C . HIS A 1 150 ? -18.273 9.757 -36.753 1.00 21.29 375 HIS A C 1
ATOM 1173 O O . HIS A 1 150 ? -18.085 8.598 -36.366 1.00 21.23 375 HIS A O 1
ATOM 1180 N N . LEU A 1 151 ? -18.258 10.099 -38.035 1.00 20.31 376 LEU A N 1
ATOM 1181 C CA . LEU A 1 151 ? -17.973 9.122 -39.075 1.00 20.94 376 LEU A CA 1
ATOM 1182 C C . LEU A 1 151 ? -16.491 8.757 -38.918 1.00 20.67 376 LEU A C 1
ATOM 1183 O O . LEU A 1 151 ? -15.644 9.640 -38.762 1.00 18.29 376 LEU A O 1
ATOM 1188 N N . VAL A 1 152 ? -16.179 7.464 -38.955 1.00 19.24 377 VAL A N 1
ATOM 1189 C CA . VAL A 1 152 ? -14.796 7.016 -38.826 1.00 18.13 377 VAL A CA 1
ATOM 1190 C C . VAL A 1 152 ? -14.456 6.066 -39.969 1.00 18.76 377 VAL A C 1
ATOM 1191 O O . VAL A 1 152 ? -15.211 5.138 -40.266 1.00 18.98 377 VAL A O 1
ATOM 1195 N N . LYS A 1 153 ? -13.321 6.311 -40.612 1.00 18.76 378 LYS A N 1
ATOM 1196 C CA . LYS A 1 153 ? -12.877 5.479 -41.718 1.00 19.20 378 LYS A CA 1
ATOM 1197 C C . LYS A 1 153 ? -11.438 5.027 -41.513 1.00 19.34 378 LYS A C 1
ATOM 1198 O O . LYS A 1 153 ? -10.585 5.801 -41.086 1.00 20.63 378 LYS A O 1
ATOM 1204 N N . VAL A 1 154 ? -11.173 3.764 -41.816 1.00 18.04 379 VAL A N 1
ATOM 1205 C CA . VAL A 1 154 ? -9.832 3.226 -41.693 1.00 16.04 379 VAL A CA 1
ATOM 1206 C C . VAL A 1 154 ? -9.062 3.668 -42.930 1.00 16.34 379 VAL A C 1
ATOM 1207 O O . VAL A 1 154 ? -9.593 3.618 -44.046 1.00 17.47 379 VAL A O 1
ATOM 1211 N N . ALA A 1 155 ? -7.817 4.098 -42.744 1.00 16.46 380 ALA A N 1
ATOM 1212 C CA . ALA A 1 155 ? -7.014 4.567 -43.871 1.00 17.61 380 ALA A CA 1
ATOM 1213 C C . ALA A 1 155 ? -5.633 3.941 -43.962 1.00 16.81 380 ALA A C 1
ATOM 1214 O O . ALA A 1 155 ? -5.219 3.179 -43.086 1.00 18.08 380 ALA A O 1
ATOM 1216 N N . ASP A 1 156 ? -4.933 4.280 -45.045 1.00 15.40 381 ASP A N 1
ATOM 1217 C CA . ASP A 1 156 ? -3.570 3.825 -45.297 1.00 15.51 381 ASP A CA 1
ATOM 1218 C C . ASP A 1 156 ? -3.377 2.325 -45.142 1.00 15.38 381 ASP A C 1
ATOM 1219 O O . ASP A 1 156 ? -2.356 1.874 -44.633 1.00 15.93 381 ASP A O 1
ATOM 1224 N N . PHE A 1 157 ? -4.366 1.561 -45.585 1.00 16.97 382 PHE A N 1
ATOM 1225 C CA . PHE A 1 157 ? -4.302 0.104 -45.517 1.00 15.09 382 PHE A CA 1
ATOM 1226 C C . PHE A 1 157 ? -3.311 -0.420 -46.565 1.00 15.05 382 PHE A C 1
ATOM 1227 O O . PHE A 1 157 ? -3.340 0.001 -47.716 1.00 15.50 382 PHE A O 1
ATOM 1235 N N . GLY A 1 158 ? -2.422 -1.318 -46.147 1.00 15.06 383 GLY A N 1
ATOM 1236 C CA . GLY A 1 158 ? -1.442 -1.890 -47.055 1.00 16.57 383 GLY A CA 1
ATOM 1237 C C . GLY A 1 158 ? -0.367 -0.946 -47.569 1.00 18.81 383 GLY A C 1
ATOM 1238 O O . GLY A 1 158 ? 0.452 -1.332 -48.403 1.00 18.81 383 GLY A O 1
ATOM 1239 N N . LEU A 1 159 ? -0.351 0.286 -47.070 1.00 18.11 384 LEU A N 1
ATOM 1240 C CA . LEU A 1 159 ? 0.631 1.268 -47.516 1.00 19.57 384 LEU A CA 1
ATOM 1241 C C . LEU A 1 159 ? 2.071 0.756 -47.501 1.00 20.58 384 LEU A C 1
ATOM 1242 O O . LEU A 1 159 ? 2.868 1.107 -48.376 1.00 19.35 384 LEU A O 1
ATOM 1247 N N . SER A 1 160 ? 2.412 -0.062 -46.506 1.00 19.10 385 SER A N 1
ATOM 1248 C CA . SER A 1 160 ? 3.767 -0.580 -46.396 1.00 20.36 385 SER A CA 1
ATOM 1249 C C . SER A 1 160 ? 4.196 -1.384 -47.616 1.00 20.52 385 SER A C 1
ATOM 1250 O O . SER A 1 160 ? 5.389 -1.533 -47.865 1.00 22.30 385 SER A O 1
ATOM 1253 N N . ARG A 1 161 ? 3.238 -1.893 -48.381 1.00 19.03 386 ARG A N 1
ATOM 1254 C CA . ARG A 1 161 ? 3.581 -2.678 -49.555 1.00 19.58 386 ARG A CA 1
ATOM 1255 C C . ARG A 1 161 ? 3.814 -1.830 -50.800 1.00 21.89 386 ARG A C 1
ATOM 1256 O O . ARG A 1 161 ? 4.002 -2.355 -51.893 1.00 22.24 386 ARG A O 1
ATOM 1264 N N . LEU A 1 162 ? 3.805 -0.513 -50.633 1.00 22.84 387 LEU A N 1
ATOM 1265 C CA . LEU A 1 162 ? 4.057 0.389 -51.751 1.00 24.62 387 LEU A CA 1
ATOM 1266 C C . LEU A 1 162 ? 5.448 1.011 -51.588 1.00 25.80 387 LEU A C 1
ATOM 1267 O O . LEU A 1 162 ? 5.871 1.841 -52.394 1.00 26.15 387 LEU A O 1
ATOM 1272 N N . MET A 1 163 ? 6.156 0.600 -50.541 1.00 27.71 388 MET A N 1
ATOM 1273 C CA . MET A 1 163 ? 7.489 1.122 -50.256 1.00 30.73 388 MET A CA 1
ATOM 1274 C C . MET A 1 163 ? 8.434 0.013 -49.813 1.00 33.41 388 MET A C 1
ATOM 1275 O O . MET A 1 163 ? 8.023 -0.940 -49.157 1.00 33.90 388 MET A O 1
ATOM 1280 N N . THR A 1 164 ? 9.703 0.138 -50.175 1.00 35.55 389 THR A N 1
ATOM 1281 C CA . THR A 1 164 ? 10.699 -0.837 -49.758 1.00 38.10 389 THR A CA 1
ATOM 1282 C C . THR A 1 164 ? 11.305 -0.260 -48.484 1.00 41.02 389 THR A C 1
ATOM 1283 O O . THR A 1 164 ? 11.556 -0.974 -47.515 1.00 42.97 389 THR A O 1
ATOM 1287 N N . GLY A 1 165 ? 11.520 1.052 -48.501 1.00 43.43 390 GLY A N 1
ATOM 1288 C CA . GLY A 1 165 ? 12.082 1.745 -47.358 1.00 45.58 390 GLY A CA 1
ATOM 1289 C C . GLY A 1 165 ? 13.157 0.974 -46.619 1.00 47.77 390 GLY A C 1
ATOM 1290 O O . GLY A 1 165 ? 14.075 0.420 -47.224 1.00 47.45 390 GLY A O 1
ATOM 1291 N N . ASP A 1 166 ? 13.026 0.939 -45.298 1.00 49.57 391 ASP A N 1
ATOM 1292 C CA . ASP A 1 166 ? 13.974 0.253 -44.431 1.00 50.85 391 ASP A CA 1
ATOM 1293 C C . ASP A 1 166 ? 13.694 -1.247 -44.363 1.00 49.94 391 ASP A C 1
ATOM 1294 O O . ASP A 1 166 ? 13.684 -1.832 -43.286 1.00 51.60 391 ASP A O 1
ATOM 1299 N N . THR A 1 167 ? 13.450 -1.889 -45.497 1.00 47.85 392 THR A N 1
ATOM 1300 C CA . THR A 1 167 ? 13.214 -3.321 -45.417 1.00 46.00 392 THR A CA 1
ATOM 1301 C C . THR A 1 167 ? 14.498 -3.944 -44.883 1.00 44.27 392 THR A C 1
ATOM 1302 O O . THR A 1 167 ? 14.456 -4.832 -44.034 1.00 44.29 392 THR A O 1
ATOM 1306 N N . TYR A 1 168 ? 15.638 -3.451 -45.365 1.00 41.19 393 TYR A N 1
ATOM 1307 C CA . TYR A 1 168 ? 16.934 -3.974 -44.940 1.00 38.67 393 TYR A CA 1
ATOM 1308 C C . TYR A 1 168 ? 17.819 -2.950 -44.230 1.00 37.19 393 TYR A C 1
ATOM 1309 O O . TYR A 1 168 ? 17.956 -1.805 -44.669 1.00 36.59 393 TYR A O 1
ATOM 1318 N N . THR A 1 169 ? 18.418 -3.382 -43.125 1.00 34.36 394 THR A N 1
ATOM 1319 C CA . THR A 1 169 ? 19.298 -2.540 -42.329 1.00 32.67 394 THR A CA 1
ATOM 1320 C C . THR A 1 169 ? 20.391 -3.394 -41.695 1.00 31.74 394 THR A C 1
ATOM 1321 O O . THR A 1 169 ? 20.190 -4.584 -41.449 1.00 30.18 394 THR A O 1
ATOM 1325 N N . ALA A 1 170 ? 21.543 -2.786 -41.428 1.00 31.13 395 ALA A N 1
ATOM 1326 C CA . ALA A 1 170 ? 22.656 -3.495 -40.802 1.00 31.74 395 ALA A CA 1
ATOM 1327 C C . ALA A 1 170 ? 22.447 -3.593 -39.294 1.00 32.35 395 ALA A C 1
ATOM 1328 O O . ALA A 1 170 ? 23.216 -4.250 -38.598 1.00 32.41 395 ALA A O 1
ATOM 1330 N N . HIS A 1 171 ? 21.417 -2.926 -38.785 1.00 31.70 396 HIS A N 1
ATOM 1331 C CA . HIS A 1 171 ? 21.129 -2.978 -37.357 1.00 33.65 396 HIS A CA 1
ATOM 1332 C C . HIS A 1 171 ? 20.678 -4.383 -36.987 1.00 34.79 396 HIS A C 1
ATOM 1333 O O . HIS A 1 171 ? 20.256 -5.160 -37.845 1.00 34.62 396 HIS A O 1
ATOM 1340 N N . ALA A 1 172 ? 20.786 -4.722 -35.711 1.00 34.42 397 ALA A N 1
ATOM 1341 C CA . ALA A 1 172 ? 20.325 -6.024 -35.262 1.00 35.94 397 ALA A CA 1
ATOM 1342 C C . ALA A 1 172 ? 18.811 -5.841 -35.139 1.00 35.48 397 ALA A C 1
ATOM 1343 O O . ALA A 1 172 ? 18.338 -4.737 -34.879 1.00 37.04 397 ALA A O 1
ATOM 1345 N N . GLY A 1 173 ? 18.050 -6.905 -35.351 1.00 36.29 398 GLY A N 1
ATOM 1346 C CA . GLY A 1 173 ? 16.604 -6.789 -35.243 1.00 34.56 398 GLY A CA 1
ATOM 1347 C C . GLY A 1 173 ? 15.976 -5.877 -36.288 1.00 33.94 398 GLY A C 1
ATOM 1348 O O . GLY A 1 173 ? 16.653 -5.399 -37.205 1.00 33.75 398 GLY A O 1
ATOM 1349 N N . ALA A 1 174 ? 14.677 -5.629 -36.141 1.00 30.75 399 ALA A N 1
ATOM 1350 C CA . ALA A 1 174 ? 13.934 -4.791 -37.074 1.00 28.00 399 ALA A CA 1
ATOM 1351 C C . ALA A 1 174 ? 13.139 -3.693 -36.367 1.00 27.10 399 ALA A C 1
ATOM 1352 O O . ALA A 1 174 ? 12.918 -3.748 -35.159 1.00 26.03 399 ALA A O 1
ATOM 1354 N N . LYS A 1 175 ? 12.696 -2.710 -37.144 1.00 25.76 400 LYS A N 1
ATOM 1355 C CA . LYS A 1 175 ? 11.931 -1.571 -36.643 1.00 26.21 400 LYS A CA 1
ATOM 1356 C C . LYS A 1 175 ? 10.433 -1.821 -36.742 1.00 23.40 400 LYS A C 1
ATOM 1357 O O . LYS A 1 175 ? 9.906 -2.184 -37.798 1.00 23.93 400 LYS A O 1
ATOM 1363 N N . PHE A 1 176 ? 9.751 -1.638 -35.621 1.00 22.12 401 PHE A N 1
ATOM 1364 C CA . PHE A 1 176 ? 8.305 -1.837 -35.590 1.00 21.93 401 PHE A CA 1
ATOM 1365 C C . PHE A 1 176 ? 7.593 -0.829 -34.700 1.00 20.49 401 PHE A C 1
ATOM 1366 O O . PHE A 1 176 ? 8.220 -0.204 -33.844 1.00 22.02 401 PHE A O 1
ATOM 1374 N N . PRO A 1 177 ? 6.266 -0.681 -34.896 1.00 20.58 402 PRO A N 1
ATOM 1375 C CA . PRO A 1 177 ? 5.480 0.235 -34.073 1.00 19.61 402 PRO A CA 1
ATOM 1376 C C . PRO A 1 177 ? 5.143 -0.805 -33.028 1.00 18.51 402 PRO A C 1
ATOM 1377 O O . PRO A 1 177 ? 4.044 -1.348 -33.009 1.00 18.29 402 PRO A O 1
ATOM 1381 N N . ILE A 1 178 ? 6.155 -1.129 -32.223 1.00 19.43 403 ILE A N 1
ATOM 1382 C CA . ILE A 1 178 ? 6.112 -2.186 -31.224 1.00 18.33 403 ILE A CA 1
ATOM 1383 C C . ILE A 1 178 ? 4.862 -2.482 -30.421 1.00 18.41 403 ILE A C 1
ATOM 1384 O O . ILE A 1 178 ? 4.432 -3.636 -30.382 1.00 17.05 403 ILE A O 1
ATOM 1389 N N . LYS A 1 179 ? 4.250 -1.467 -29.821 1.00 14.20 404 LYS A N 1
ATOM 1390 C CA . LYS A 1 179 ? 3.092 -1.715 -28.982 1.00 16.31 404 LYS A CA 1
ATOM 1391 C C . LYS A 1 179 ? 1.799 -2.083 -29.697 1.00 16.10 404 LYS A C 1
ATOM 1392 O O . LYS A 1 179 ? 0.809 -2.404 -29.044 1.00 15.19 404 LYS A O 1
ATOM 1398 N N . TRP A 1 180 ? 1.810 -2.035 -31.028 1.00 16.99 405 TRP A N 1
ATOM 1399 C CA . TRP A 1 180 ? 0.641 -2.403 -31.830 1.00 16.52 405 TRP A CA 1
ATOM 1400 C C . TRP A 1 180 ? 0.945 -3.704 -32.571 1.00 16.14 405 TRP A C 1
ATOM 1401 O O . TRP A 1 180 ? 0.094 -4.246 -33.278 1.00 16.38 405 TRP A O 1
ATOM 1412 N N . THR A 1 181 ? 2.159 -4.207 -32.393 1.00 16.21 406 THR A N 1
ATOM 1413 C CA . THR A 1 181 ? 2.601 -5.397 -33.112 1.00 17.50 406 THR A CA 1
ATOM 1414 C C . THR A 1 181 ? 2.407 -6.742 -32.421 1.00 17.13 406 THR A C 1
ATOM 1415 O O . THR A 1 181 ? 2.939 -6.976 -31.344 1.00 18.08 406 THR A O 1
ATOM 1419 N N . ALA A 1 182 ? 1.658 -7.630 -33.068 1.00 18.15 407 ALA A N 1
ATOM 1420 C CA . ALA A 1 182 ? 1.407 -8.965 -32.532 1.00 16.78 407 ALA A CA 1
ATOM 1421 C C . ALA A 1 182 ? 2.730 -9.693 -32.266 1.00 17.75 407 ALA A C 1
ATOM 1422 O O . ALA A 1 182 ? 3.724 -9.479 -32.957 1.00 17.05 407 ALA A O 1
ATOM 1424 N N . PRO A 1 183 ? 2.747 -10.577 -31.257 1.00 20.25 408 PRO A N 1
ATOM 1425 C CA . PRO A 1 183 ? 3.923 -11.359 -30.859 1.00 20.02 408 PRO A CA 1
ATOM 1426 C C . PRO A 1 183 ? 4.629 -12.064 -32.007 1.00 20.39 408 PRO A C 1
ATOM 1427 O O . PRO A 1 183 ? 5.844 -11.942 -32.154 1.00 22.89 408 PRO A O 1
ATOM 1431 N N . GLU A 1 184 ? 3.874 -12.804 -32.816 1.00 21.70 409 GLU A N 1
ATOM 1432 C CA . GLU A 1 184 ? 4.459 -13.540 -33.935 1.00 18.96 409 GLU A CA 1
ATOM 1433 C C . GLU A 1 184 ? 5.048 -12.609 -34.987 1.00 18.62 409 GLU A C 1
ATOM 1434 O O . GLU A 1 184 ? 5.991 -12.974 -35.690 1.00 18.90 409 GLU A O 1
ATOM 1440 N N . SER A 1 185 ? 4.490 -11.409 -35.105 1.00 17.69 410 SER A N 1
ATOM 1441 C CA . SER A 1 185 ? 4.996 -10.441 -36.069 1.00 17.00 410 SER A CA 1
ATOM 1442 C C . SER A 1 185 ? 6.331 -9.894 -35.589 1.00 15.78 410 SER A C 1
ATOM 1443 O O . SER A 1 185 ? 7.225 -9.631 -36.386 1.00 18.02 410 SER A O 1
ATOM 1446 N N . LEU A 1 186 ? 6.464 -9.714 -34.281 1.00 17.31 411 LEU A N 1
ATOM 1447 C CA . LEU A 1 186 ? 7.714 -9.237 -33.711 1.00 17.02 411 LEU A CA 1
ATOM 1448 C C . LEU A 1 186 ? 8.758 -10.342 -33.879 1.00 19.71 411 LEU A C 1
ATOM 1449 O O . LEU A 1 186 ? 9.919 -10.087 -34.193 1.00 18.17 411 LEU A O 1
ATOM 1454 N N . ALA A 1 187 ? 8.330 -11.581 -33.681 1.00 19.72 412 ALA A N 1
ATOM 1455 C CA . ALA A 1 187 ? 9.242 -12.715 -33.791 1.00 20.85 412 ALA A CA 1
ATOM 1456 C C . ALA A 1 187 ? 9.717 -13.020 -35.210 1.00 20.90 412 ALA A C 1
ATOM 1457 O O . ALA A 1 187 ? 10.898 -13.269 -35.426 1.00 21.97 412 ALA A O 1
ATOM 1459 N N . TYR A 1 188 ? 8.806 -12.982 -36.179 1.00 20.52 413 TYR A N 1
ATOM 1460 C CA . TYR A 1 188 ? 9.150 -13.323 -37.556 1.00 20.29 413 TYR A CA 1
ATOM 1461 C C . TYR A 1 188 ? 9.103 -12.191 -38.574 1.00 20.67 413 TYR A C 1
ATOM 1462 O O . TYR A 1 188 ? 9.459 -12.390 -39.731 1.00 21.41 413 TYR A O 1
ATOM 1471 N N . ASN A 1 189 ? 8.660 -11.013 -38.154 1.00 20.41 414 ASN A N 1
ATOM 1472 C CA . ASN A 1 189 ? 8.537 -9.888 -39.071 1.00 21.93 414 ASN A CA 1
ATOM 1473 C C . ASN A 1 189 ? 7.677 -10.311 -40.266 1.00 20.98 414 ASN A C 1
ATOM 1474 O O . ASN A 1 189 ? 8.024 -10.080 -41.425 1.00 22.18 414 ASN A O 1
ATOM 1479 N N . LYS A 1 190 ? 6.562 -10.963 -39.956 1.00 21.01 415 LYS A N 1
ATOM 1480 C CA . LYS A 1 190 ? 5.596 -11.426 -40.948 1.00 21.95 415 LYS A CA 1
ATOM 1481 C C . LYS A 1 190 ? 4.224 -11.029 -40.416 1.00 20.97 415 LYS A C 1
ATOM 1482 O O . LYS A 1 190 ? 3.984 -11.083 -39.212 1.00 21.39 415 LYS A O 1
ATOM 1488 N N . PHE A 1 191 ? 3.325 -10.637 -41.307 1.00 20.40 416 PHE A N 1
ATOM 1489 C CA . PHE A 1 191 ? 2.007 -10.188 -40.886 1.00 20.33 416 PHE A CA 1
ATOM 1490 C C . PHE A 1 191 ? 0.861 -10.918 -41.566 1.00 20.57 416 PHE A C 1
ATOM 1491 O O . PHE A 1 191 ? 1.035 -11.512 -42.629 1.00 19.93 416 PHE A O 1
ATOM 1499 N N . SER A 1 192 ? -0.314 -10.845 -40.946 1.00 19.58 417 SER A N 1
ATOM 1500 C CA . SER A 1 192 ? -1.512 -11.501 -41.449 1.00 20.05 417 SER A CA 1
ATOM 1501 C C . SER A 1 192 ? -2.752 -10.762 -40.959 1.00 19.86 417 SER A C 1
ATOM 1502 O O . SER A 1 192 ? -2.652 -9.770 -40.237 1.00 18.22 417 SER A O 1
ATOM 1505 N N . ILE A 1 193 ? -3.922 -11.262 -41.345 1.00 19.29 418 ILE A N 1
ATOM 1506 C CA . ILE A 1 193 ? -5.175 -10.667 -40.897 1.00 18.77 418 ILE A CA 1
ATOM 1507 C C . ILE A 1 193 ? -5.204 -10.765 -39.377 1.00 17.14 418 ILE A C 1
ATOM 1508 O O . ILE A 1 193 ? -5.651 -9.845 -38.688 1.00 16.96 418 ILE A O 1
ATOM 1513 N N . LYS A 1 194 ? -4.708 -11.882 -38.853 1.00 16.59 419 LYS A N 1
ATOM 1514 C CA . LYS A 1 194 ? -4.675 -12.100 -37.412 1.00 15.17 419 LYS A CA 1
ATOM 1515 C C . LYS A 1 194 ? -3.756 -11.122 -36.693 1.00 14.78 419 LYS A C 1
ATOM 1516 O O . LYS A 1 194 ? -4.006 -10.787 -35.532 1.00 13.91 419 LYS A O 1
ATOM 1522 N N . SER A 1 195 ? -2.686 -10.676 -37.351 1.00 12.98 420 SER A N 1
ATOM 1523 C CA . SER A 1 195 ? -1.825 -9.702 -36.695 1.00 15.41 420 SER A CA 1
ATOM 1524 C C . SER A 1 195 ? -2.593 -8.384 -36.714 1.00 13.84 420 SER A C 1
ATOM 1525 O O . SER A 1 195 ? -2.417 -7.559 -35.828 1.00 17.09 420 SER A O 1
ATOM 1528 N N . ASP A 1 196 ? -3.454 -8.194 -37.715 1.00 14.38 421 ASP A N 1
ATOM 1529 C CA . ASP A 1 196 ? -4.282 -6.981 -37.769 1.00 14.71 421 ASP A CA 1
ATOM 1530 C C . ASP A 1 196 ? -5.299 -7.062 -36.622 1.00 15.76 421 ASP A C 1
ATOM 1531 O O . ASP A 1 196 ? -5.695 -6.042 -36.050 1.00 13.83 421 ASP A O 1
ATOM 1536 N N . VAL A 1 197 ? -5.733 -8.277 -36.280 1.00 13.38 422 VAL A N 1
ATOM 1537 C CA . VAL A 1 197 ? -6.695 -8.431 -35.195 1.00 13.32 422 VAL A CA 1
ATOM 1538 C C . VAL A 1 197 ? -6.074 -7.980 -33.876 1.00 14.41 422 VAL A C 1
ATOM 1539 O O . VAL A 1 197 ? -6.716 -7.290 -33.082 1.00 16.38 422 VAL A O 1
ATOM 1543 N N . TRP A 1 198 ? -4.825 -8.378 -33.644 1.00 15.58 423 TRP A N 1
ATOM 1544 C CA . TRP A 1 198 ? -4.102 -7.996 -32.435 1.00 15.70 423 TRP A CA 1
ATOM 1545 C C . TRP A 1 198 ? -4.029 -6.470 -32.365 1.00 15.90 423 TRP A C 1
ATOM 1546 O O . TRP A 1 198 ? -4.271 -5.875 -31.317 1.00 14.72 423 TRP A O 1
ATOM 1557 N N . ALA A 1 199 ? -3.686 -5.847 -33.487 1.00 15.56 424 ALA A N 1
ATOM 1558 C CA . ALA A 1 199 ? -3.593 -4.389 -33.554 1.00 15.23 424 ALA A CA 1
ATOM 1559 C C . ALA A 1 199 ? -4.954 -3.732 -33.284 1.00 15.36 424 ALA A C 1
ATOM 1560 O O . ALA A 1 199 ? -5.031 -2.650 -32.684 1.00 15.45 424 ALA A O 1
ATOM 1562 N N . PHE A 1 200 ? -6.024 -4.378 -33.735 1.00 15.87 425 PHE A N 1
ATOM 1563 C CA . PHE A 1 200 ? -7.368 -3.857 -33.518 1.00 16.52 425 PHE A CA 1
ATOM 1564 C C . PHE A 1 200 ? -7.626 -3.805 -32.013 1.00 16.41 425 PHE A C 1
ATOM 1565 O O . PHE A 1 200 ? -8.280 -2.889 -31.514 1.00 16.79 425 PHE A O 1
ATOM 1573 N N . GLY A 1 201 ? -7.104 -4.791 -31.290 1.00 14.10 426 GLY A N 1
ATOM 1574 C CA . GLY A 1 201 ? -7.269 -4.817 -29.848 1.00 14.91 426 GLY A CA 1
ATOM 1575 C C . GLY A 1 201 ? -6.612 -3.603 -29.194 1.00 16.78 426 GLY A C 1
ATOM 1576 O O . GLY A 1 201 ? -7.197 -2.975 -28.304 1.00 16.48 426 GLY A O 1
ATOM 1577 N N . VAL A 1 202 ? -5.393 -3.273 -29.620 1.00 15.40 427 VAL A N 1
ATOM 1578 C CA . VAL A 1 202 ? -4.694 -2.111 -29.074 1.00 16.30 427 VAL A CA 1
ATOM 1579 C C . VAL A 1 202 ? -5.473 -0.847 -29.447 1.00 15.93 427 VAL A C 1
ATOM 1580 O O . VAL A 1 202 ? -5.596 0.077 -28.637 1.00 17.97 427 VAL A O 1
ATOM 1584 N N . LEU A 1 203 ? -6.004 -0.809 -30.669 1.00 15.39 428 LEU A N 1
ATOM 1585 C CA . LEU A 1 203 ? -6.798 0.335 -31.127 1.00 16.31 428 LEU A CA 1
ATOM 1586 C C . LEU A 1 203 ? -8.025 0.528 -30.211 1.00 17.12 428 LEU A C 1
ATOM 1587 O O . LEU A 1 203 ? -8.378 1.658 -29.849 1.00 16.85 428 LEU A O 1
ATOM 1592 N N . LEU A 1 204 ? -8.674 -0.571 -29.833 1.00 16.00 429 LEU A N 1
ATOM 1593 C CA . LEU A 1 204 ? -9.827 -0.496 -28.929 1.00 17.29 429 LEU A CA 1
ATOM 1594 C C . LEU A 1 204 ? -9.390 0.173 -27.628 1.00 17.98 429 LEU A C 1
ATOM 1595 O O . LEU A 1 204 ? -10.114 0.997 -27.059 1.00 19.29 429 LEU A O 1
ATOM 1600 N N . TRP A 1 205 ? -8.203 -0.194 -27.152 1.00 16.78 430 TRP A N 1
ATOM 1601 C CA . TRP A 1 205 ? -7.665 0.379 -25.928 1.00 18.59 430 TRP A CA 1
ATOM 1602 C C . TRP A 1 205 ? -7.446 1.886 -26.146 1.00 19.53 430 TRP A C 1
ATOM 1603 O O . TRP A 1 205 ? -7.762 2.697 -25.273 1.00 20.21 430 TRP A O 1
ATOM 1614 N N . GLU A 1 206 ? -6.917 2.263 -27.309 1.00 20.00 431 GLU A N 1
ATOM 1615 C CA . GLU A 1 206 ? -6.692 3.680 -27.606 1.00 20.05 431 GLU A CA 1
ATOM 1616 C C . GLU A 1 206 ? -8.003 4.458 -27.555 1.00 19.93 431 GLU A C 1
ATOM 1617 O O . GLU A 1 206 ? -8.056 5.588 -27.059 1.00 19.46 431 GLU A O 1
ATOM 1623 N N . ILE A 1 207 ? -9.056 3.855 -28.094 1.00 19.48 432 ILE A N 1
ATOM 1624 C CA . ILE A 1 207 ? -10.373 4.482 -28.118 1.00 20.73 432 ILE A CA 1
ATOM 1625 C C . ILE A 1 207 ? -10.947 4.569 -26.707 1.00 20.70 432 ILE A C 1
ATOM 1626 O O . ILE A 1 207 ? -11.463 5.610 -26.291 1.00 19.26 432 ILE A O 1
ATOM 1631 N N . ALA A 1 208 ? -10.849 3.468 -25.973 1.00 19.69 433 ALA A N 1
ATOM 1632 C CA . ALA A 1 208 ? -11.357 3.410 -24.610 1.00 22.06 433 ALA A CA 1
ATOM 1633 C C . ALA A 1 208 ? -10.700 4.435 -23.688 1.00 22.14 433 ALA A C 1
ATOM 1634 O O . ALA A 1 208 ? -11.322 4.889 -22.731 1.00 22.29 433 ALA A O 1
ATOM 1636 N N . THR A 1 209 ? -9.452 4.800 -23.976 1.00 21.64 434 THR A N 1
ATOM 1637 C CA . THR A 1 209 ? -8.720 5.763 -23.147 1.00 22.25 434 THR A CA 1
ATOM 1638 C C . THR A 1 209 ? -8.692 7.169 -23.726 1.00 22.85 434 THR A C 1
ATOM 1639 O O . THR A 1 209 ? -7.968 8.032 -23.234 1.00 23.15 434 THR A O 1
ATOM 1643 N N . TYR A 1 210 ? -9.473 7.407 -24.769 1.00 23.16 435 TYR A N 1
ATOM 1644 C CA . TYR A 1 210 ? -9.483 8.712 -25.412 1.00 23.42 435 TYR A CA 1
ATOM 1645 C C . TYR A 1 210 ? -8.106 9.102 -25.954 1.00 23.86 435 TYR A C 1
ATOM 1646 O O . TYR A 1 210 ? -7.685 10.261 -25.863 1.00 22.81 435 TYR A O 1
ATOM 1655 N N . GLY A 1 211 ? -7.404 8.123 -26.515 1.00 21.12 436 GLY A N 1
ATOM 1656 C CA . GLY A 1 211 ? -6.112 8.393 -27.120 1.00 22.25 436 GLY A CA 1
ATOM 1657 C C . GLY A 1 211 ? -4.833 8.348 -26.307 1.00 23.26 436 GLY A C 1
ATOM 1658 O O . GLY A 1 211 ? -3.883 9.055 -26.638 1.00 22.87 436 GLY A O 1
ATOM 1659 N N . MET A 1 212 ? -4.787 7.549 -25.246 1.00 25.01 437 MET A N 1
ATOM 1660 C CA . MET A 1 212 ? -3.561 7.443 -24.453 1.00 26.11 437 MET A CA 1
ATOM 1661 C C . MET A 1 212 ? -2.594 6.524 -25.193 1.00 25.29 437 MET A C 1
ATOM 1662 O O . MET A 1 212 ? -3.020 5.735 -26.032 1.00 24.30 437 MET A O 1
ATOM 1667 N N . SER A 1 213 ? -1.301 6.636 -24.895 1.00 24.45 438 SER A N 1
ATOM 1668 C CA . SER A 1 213 ? -0.297 5.776 -25.516 1.00 23.85 438 SER A CA 1
ATOM 1669 C C . SER A 1 213 ? -0.372 4.447 -24.777 1.00 22.21 438 SER A C 1
ATOM 1670 O O . SER A 1 213 ? -0.371 4.417 -23.552 1.00 22.13 438 SER A O 1
ATOM 1673 N N . PRO A 1 214 ? -0.424 3.331 -25.517 1.00 20.40 439 PRO A N 1
ATOM 1674 C CA . PRO A 1 214 ? -0.511 1.988 -24.926 1.00 21.14 439 PRO A CA 1
ATOM 1675 C C . PRO A 1 214 ? 0.633 1.580 -23.988 1.00 20.87 439 PRO A C 1
ATOM 1676 O O . PRO A 1 214 ? 1.720 2.152 -24.032 1.00 19.50 439 PRO A O 1
ATOM 1680 N N . TYR A 1 215 ? 0.370 0.585 -23.138 1.00 21.86 440 TYR A N 1
ATOM 1681 C CA . TYR A 1 215 ? 1.355 0.093 -22.169 1.00 21.03 440 TYR A CA 1
ATOM 1682 C C . TYR A 1 215 ? 2.116 1.262 -21.536 1.00 21.91 440 TYR A C 1
ATOM 1683 O O . TYR A 1 215 ? 3.347 1.299 -21.553 1.00 19.66 440 TYR A O 1
ATOM 1692 N N . PRO A 1 216 ? 1.389 2.227 -20.956 1.00 22.65 441 PRO A N 1
ATOM 1693 C CA . PRO A 1 216 ? 2.059 3.379 -20.341 1.00 23.89 441 PRO A CA 1
ATOM 1694 C C . PRO A 1 216 ? 3.090 3.008 -19.277 1.00 23.20 441 PRO A C 1
ATOM 1695 O O . PRO A 1 216 ? 2.811 2.224 -18.374 1.00 23.74 441 PRO A O 1
ATOM 1699 N N . GLY A 1 217 ? 4.289 3.563 -19.407 1.00 24.10 442 GLY A N 1
ATOM 1700 C CA . GLY A 1 217 ? 5.340 3.290 -18.443 1.00 24.90 442 GLY A CA 1
ATOM 1701 C C . GLY A 1 217 ? 6.170 2.056 -18.744 1.00 24.26 442 GLY A C 1
ATOM 1702 O O . GLY A 1 217 ? 7.144 1.786 -18.047 1.00 24.89 442 GLY A O 1
ATOM 1703 N N . ILE A 1 218 ? 5.791 1.298 -19.766 1.00 23.51 443 ILE A N 1
ATOM 1704 C CA . ILE A 1 218 ? 6.543 0.098 -20.123 1.00 23.70 443 ILE A CA 1
ATOM 1705 C C . ILE A 1 218 ? 7.477 0.430 -21.286 1.00 24.46 443 ILE A C 1
ATOM 1706 O O . ILE A 1 218 ? 7.025 0.938 -22.313 1.00 24.58 443 ILE A O 1
ATOM 1711 N N . ASP A 1 219 ? 8.770 0.153 -21.137 1.00 25.27 444 ASP A N 1
ATOM 1712 C CA . ASP A 1 219 ? 9.713 0.422 -22.220 1.00 28.96 444 ASP A CA 1
ATOM 1713 C C . ASP A 1 219 ? 9.383 -0.490 -23.402 1.00 29.02 444 ASP A C 1
ATOM 1714 O O . ASP A 1 219 ? 8.979 -1.637 -23.206 1.00 27.83 444 ASP A O 1
ATOM 1719 N N . LEU A 1 220 ? 9.552 0.018 -24.623 1.00 27.85 445 LEU A N 1
ATOM 1720 C CA . LEU A 1 220 ? 9.261 -0.760 -25.829 1.00 27.32 445 LEU A CA 1
ATOM 1721 C C . LEU A 1 220 ? 9.997 -2.097 -25.844 1.00 27.54 445 LEU A C 1
ATOM 1722 O O . LEU A 1 220 ? 9.455 -3.114 -26.278 1.00 24.48 445 LEU A O 1
ATOM 1727 N N . SER A 1 221 ? 11.235 -2.082 -25.369 1.00 27.03 446 SER A N 1
ATOM 1728 C CA . SER A 1 221 ? 12.068 -3.276 -25.343 1.00 28.21 446 SER A CA 1
ATOM 1729 C C . SER A 1 221 ? 11.594 -4.336 -24.358 1.00 27.68 446 SER A C 1
ATOM 1730 O O . SER A 1 221 ? 12.050 -5.476 -24.414 1.00 27.76 446 SER A O 1
ATOM 1733 N N . GLN A 1 222 ? 10.679 -3.970 -23.465 1.00 26.87 447 GLN A N 1
ATOM 1734 C CA . GLN A 1 222 ? 10.186 -4.910 -22.456 1.00 28.06 447 GLN A CA 1
ATOM 1735 C C . GLN A 1 222 ? 8.868 -5.586 -22.829 1.00 26.43 447 GLN A C 1
ATOM 1736 O O . GLN A 1 222 ? 8.468 -6.563 -22.195 1.00 26.41 447 GLN A O 1
ATOM 1742 N N . VAL A 1 223 ? 8.204 -5.066 -23.858 1.00 24.29 448 VAL A N 1
ATOM 1743 C CA . VAL A 1 223 ? 6.911 -5.588 -24.301 1.00 22.34 448 VAL A CA 1
ATOM 1744 C C . VAL A 1 223 ? 6.831 -7.079 -24.653 1.00 21.50 448 VAL A C 1
ATOM 1745 O O . VAL A 1 223 ? 5.995 -7.803 -24.106 1.00 19.32 448 VAL A O 1
ATOM 1749 N N . TYR A 1 224 ? 7.680 -7.542 -25.561 1.00 21.60 449 TYR A N 1
ATOM 1750 C CA . TYR A 1 224 ? 7.619 -8.943 -25.968 1.00 22.84 449 TYR A CA 1
ATOM 1751 C C . TYR A 1 224 ? 7.666 -9.924 -24.797 1.00 22.59 449 TYR A C 1
ATOM 1752 O O . TYR A 1 224 ? 6.794 -10.783 -24.674 1.00 22.64 449 TYR A O 1
ATOM 1761 N N . GLU A 1 225 ? 8.683 -9.796 -23.949 1.00 22.99 450 GLU A N 1
ATOM 1762 C CA . GLU A 1 225 ? 8.843 -10.668 -22.787 1.00 24.16 450 GLU A CA 1
ATOM 1763 C C . GLU A 1 225 ? 7.598 -10.699 -21.918 1.00 22.85 450 GLU A C 1
ATOM 1764 O O . GLU A 1 225 ? 7.161 -11.763 -21.488 1.00 23.80 450 GLU A O 1
ATOM 1770 N N . LEU A 1 226 ? 7.045 -9.523 -21.636 1.00 20.64 451 LEU A N 1
ATOM 1771 C CA . LEU A 1 226 ? 5.843 -9.420 -20.823 1.00 19.43 451 LEU A CA 1
ATOM 1772 C C . LEU A 1 226 ? 4.690 -10.177 -21.480 1.00 18.78 451 LEU A C 1
ATOM 1773 O O . LEU A 1 226 ? 3.981 -10.931 -20.814 1.00 17.28 451 LEU A O 1
ATOM 1778 N N . LEU A 1 227 ? 4.512 -9.980 -22.787 1.00 18.84 452 LEU A N 1
ATOM 1779 C CA . LEU A 1 227 ? 3.449 -10.653 -23.518 1.00 18.42 452 LEU A CA 1
ATOM 1780 C C . LEU A 1 227 ? 3.641 -12.163 -23.474 1.00 18.91 452 LEU A C 1
ATOM 1781 O O . LEU A 1 227 ? 2.687 -12.909 -23.291 1.00 18.77 452 LEU A O 1
ATOM 1786 N N . GLU A 1 228 ? 4.875 -12.611 -23.656 1.00 21.64 453 GLU A N 1
ATOM 1787 C CA . GLU A 1 228 ? 5.154 -14.044 -23.634 1.00 24.70 453 GLU A CA 1
ATOM 1788 C C . GLU A 1 228 ? 4.747 -14.662 -22.293 1.00 25.30 453 GLU A C 1
ATOM 1789 O O . GLU A 1 228 ? 4.285 -15.804 -22.245 1.00 24.82 453 GLU A O 1
ATOM 1795 N N . LYS A 1 229 ? 4.914 -13.909 -21.207 1.00 24.39 454 LYS A N 1
ATOM 1796 C CA . LYS A 1 229 ? 4.556 -14.406 -19.881 1.00 24.72 454 LYS A CA 1
ATOM 1797 C C . LYS A 1 229 ? 3.117 -14.069 -19.495 1.00 24.37 454 LYS A C 1
ATOM 1798 O O . LYS A 1 229 ? 2.781 -13.957 -18.313 1.00 24.92 454 LYS A O 1
ATOM 1804 N N . ASP A 1 230 ? 2.283 -13.899 -20.515 1.00 22.42 455 ASP A N 1
ATOM 1805 C CA . ASP A 1 230 ? 0.860 -13.616 -20.369 1.00 22.31 455 ASP A CA 1
ATOM 1806 C C . ASP A 1 230 ? 0.406 -12.255 -19.845 1.00 20.69 455 ASP A C 1
ATOM 1807 O O . ASP A 1 230 ? -0.767 -12.079 -19.519 1.00 21.04 455 ASP A O 1
ATOM 1812 N N . TYR A 1 231 ? 1.305 -11.285 -19.765 1.00 20.18 456 TYR A N 1
ATOM 1813 C CA . TYR A 1 231 ? 0.885 -9.962 -19.312 1.00 19.90 456 TYR A CA 1
ATOM 1814 C C . TYR A 1 231 ? 0.061 -9.313 -20.419 1.00 18.97 456 TYR A C 1
ATOM 1815 O O . TYR A 1 231 ? 0.382 -9.449 -21.599 1.00 18.72 456 TYR A O 1
ATOM 1824 N N . ARG A 1 232 ? -0.998 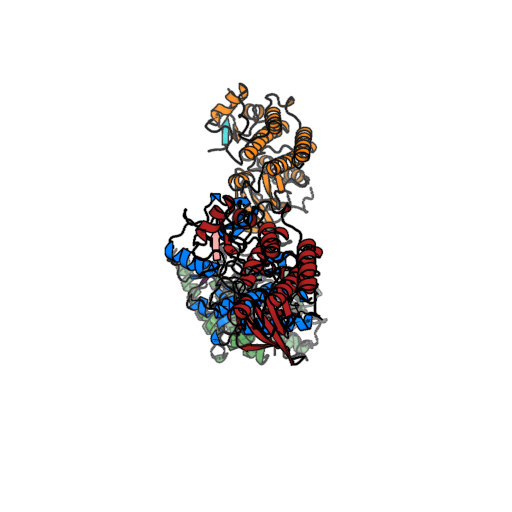-8.608 -20.041 1.00 19.90 457 ARG A N 1
ATOM 1825 C CA . ARG A 1 232 ? -1.815 -7.888 -21.018 1.00 20.63 457 ARG A CA 1
ATOM 1826 C C . ARG A 1 232 ? -2.297 -6.618 -20.328 1.00 20.40 457 ARG A C 1
ATOM 1827 O O . ARG A 1 232 ? -2.456 -6.602 -19.107 1.00 21.19 457 ARG A O 1
ATOM 1835 N N . MET A 1 233 ? -2.511 -5.550 -21.089 1.00 21.96 458 MET A N 1
ATOM 1836 C CA . MET A 1 233 ? -2.990 -4.306 -20.491 1.00 22.53 458 MET A CA 1
ATOM 1837 C C . MET A 1 233 ? -4.285 -4.578 -19.730 1.00 24.20 458 MET A C 1
ATOM 1838 O O . MET A 1 233 ? -5.108 -5.388 -20.159 1.00 23.51 458 MET A O 1
ATOM 1843 N N . GLU A 1 234 ? -4.466 -3.903 -18.600 1.00 25.93 459 GLU A N 1
ATOM 1844 C CA . GLU A 1 234 ? -5.672 -4.096 -17.807 1.00 28.29 459 GLU A CA 1
ATOM 1845 C C . GLU A 1 234 ? -6.818 -3.257 -18.363 1.00 28.53 459 GLU A C 1
ATOM 1846 O O . GLU A 1 234 ? -6.608 -2.381 -19.203 1.00 27.42 459 GLU A O 1
ATOM 1852 N N . ARG A 1 235 ? -8.029 -3.532 -17.890 1.00 29.81 460 ARG A N 1
ATOM 1853 C CA . ARG A 1 235 ? -9.227 -2.825 -18.343 1.00 29.16 460 ARG A CA 1
ATOM 1854 C C . ARG A 1 235 ? -9.158 -1.319 -18.089 1.00 28.82 460 ARG A C 1
ATOM 1855 O O . ARG A 1 235 ? -8.985 -0.878 -16.955 1.00 29.87 460 ARG A O 1
ATOM 1863 N N . PRO A 1 236 ? -9.293 -0.507 -19.146 1.00 28.38 461 PRO A N 1
ATOM 1864 C CA . PRO A 1 236 ? -9.244 0.950 -18.988 1.00 28.39 461 PRO A CA 1
ATOM 1865 C C . PRO A 1 236 ? -10.413 1.412 -18.126 1.00 30.08 461 PRO A C 1
ATOM 1866 O O . PRO A 1 236 ? -11.466 0.774 -18.113 1.00 28.73 461 PRO A O 1
ATOM 1870 N N . GLU A 1 237 ? -10.233 2.518 -17.413 1.00 30.72 462 GLU A N 1
ATOM 1871 C CA . GLU A 1 237 ? -11.303 3.042 -16.571 1.00 34.74 462 GLU A CA 1
ATOM 1872 C C . GLU A 1 237 ? -12.527 3.338 -17.438 1.00 34.10 462 GLU A C 1
ATOM 1873 O O . GLU A 1 237 ? -12.414 3.971 -18.492 1.00 33.47 462 GLU A O 1
ATOM 1879 N N . GLY A 1 238 ? -13.689 2.860 -17.002 1.00 34.33 463 GLY A N 1
ATOM 1880 C CA . GLY A 1 238 ? -14.914 3.100 -17.741 1.00 33.99 463 GLY A CA 1
ATOM 1881 C C . GLY A 1 238 ? -15.165 2.183 -18.923 1.00 34.49 463 GLY A C 1
ATOM 1882 O O . GLY A 1 238 ? -16.220 2.261 -19.551 1.00 33.76 463 GLY A O 1
ATOM 1883 N N . CYS A 1 239 ? -14.206 1.315 -19.236 1.00 33.66 464 CYS A N 1
ATOM 1884 C CA . CYS A 1 239 ? -14.369 0.397 -20.358 1.00 32.57 464 CYS A CA 1
ATOM 1885 C C . CYS A 1 239 ? -15.319 -0.733 -19.997 1.00 33.61 464 CYS A C 1
ATOM 1886 O O . CYS A 1 239 ? -15.116 -1.432 -19.008 1.00 32.68 464 CYS A O 1
ATOM 1889 N N . PRO A 1 240 ? -16.381 -0.926 -20.791 1.00 34.66 465 PRO A N 1
ATOM 1890 C CA . PRO A 1 240 ? -17.314 -2.009 -20.473 1.00 35.61 465 PRO A CA 1
ATOM 1891 C C . PRO A 1 240 ? -16.634 -3.377 -20.485 1.00 36.35 465 PRO A C 1
ATOM 1892 O O . PRO A 1 240 ? -15.772 -3.652 -21.321 1.00 36.25 465 PRO A O 1
ATOM 1896 N N . GLU A 1 241 ? -17.023 -4.218 -19.535 1.00 36.96 466 GLU A N 1
ATOM 1897 C CA . GLU A 1 241 ? -16.474 -5.561 -19.384 1.00 38.49 466 GLU A CA 1
ATOM 1898 C C . GLU A 1 241 ? -16.437 -6.355 -20.688 1.00 37.56 466 GLU A C 1
ATOM 1899 O O . GLU A 1 241 ? -15.453 -7.034 -20.986 1.00 37.59 466 GLU A O 1
ATOM 1905 N N . LYS A 1 242 ? -17.507 -6.272 -21.468 1.00 36.23 467 LYS A N 1
ATOM 1906 C CA . LYS A 1 242 ? -17.564 -7.013 -22.720 1.00 34.78 467 LYS A CA 1
ATOM 1907 C C . LYS A 1 242 ? -16.626 -6.480 -23.800 1.00 32.02 467 LYS A C 1
ATOM 1908 O O . LYS A 1 242 ? -16.165 -7.240 -24.655 1.00 30.13 467 LYS A O 1
ATOM 1914 N N . VAL A 1 243 ? -16.332 -5.183 -23.761 1.00 28.09 468 VAL A N 1
ATOM 1915 C CA . VAL A 1 243 ? -15.417 -4.613 -24.736 1.00 26.08 468 VAL A CA 1
ATOM 1916 C C . VAL A 1 243 ? -14.016 -5.081 -24.366 1.00 25.37 468 VAL A C 1
ATOM 1917 O O . VAL A 1 243 ? -13.218 -5.425 -25.237 1.00 24.15 468 VAL A O 1
ATOM 1921 N N . TYR A 1 244 ? -13.723 -5.112 -23.068 1.00 24.22 469 TYR A N 1
ATOM 1922 C CA . TYR A 1 244 ? -12.420 -5.568 -22.612 1.00 23.87 469 TYR A CA 1
ATOM 1923 C C . TYR A 1 244 ? -12.266 -7.042 -22.968 1.00 24.71 469 TYR A C 1
ATOM 1924 O O . TYR A 1 244 ? -11.181 -7.502 -23.312 1.00 24.65 469 TYR A O 1
ATOM 1933 N N . GLU A 1 245 ? -13.365 -7.781 -22.872 1.00 25.18 470 GLU A N 1
ATOM 1934 C CA . GLU A 1 245 ? -13.368 -9.203 -23.199 1.00 26.40 470 GLU A CA 1
ATOM 1935 C C . GLU A 1 245 ? -12.894 -9.385 -24.643 1.00 25.43 470 GLU A C 1
ATOM 1936 O O . GLU A 1 245 ? -12.043 -10.225 -24.934 1.00 24.17 470 GLU A O 1
ATOM 1942 N N . LEU A 1 246 ? -13.451 -8.583 -25.543 1.00 25.39 471 LEU A N 1
ATOM 1943 C CA . LEU A 1 246 ? -13.095 -8.636 -26.953 1.00 25.39 471 LEU A CA 1
ATOM 1944 C C . LEU A 1 246 ? -11.625 -8.242 -27.121 1.00 24.36 471 LEU A C 1
ATOM 1945 O O . LEU A 1 246 ? -10.894 -8.840 -27.911 1.00 23.60 471 LEU A O 1
ATOM 1950 N N . MET A 1 247 ? -11.204 -7.233 -26.364 1.00 21.90 472 MET A N 1
ATOM 1951 C CA . MET A 1 247 ? -9.827 -6.759 -26.390 1.00 22.86 472 MET A CA 1
ATOM 1952 C C . MET A 1 247 ? -8.893 -7.934 -26.098 1.00 22.96 472 MET A C 1
ATOM 1953 O O . MET A 1 247 ? -7.937 -8.198 -26.836 1.00 22.19 472 MET A O 1
ATOM 1958 N N . ARG A 1 248 ? -9.176 -8.625 -25.001 1.00 21.32 473 ARG A N 1
ATOM 1959 C CA . ARG A 1 248 ? -8.381 -9.768 -24.569 1.00 21.99 473 ARG A CA 1
ATOM 1960 C C . ARG A 1 248 ? -8.398 -10.920 -25.568 1.00 20.51 473 ARG A C 1
ATOM 1961 O O . ARG A 1 248 ? -7.412 -11.642 -25.707 1.00 22.61 473 ARG A O 1
ATOM 1969 N N . ALA A 1 249 ? -9.516 -11.098 -26.260 1.00 20.52 474 ALA A N 1
ATOM 1970 C CA . ALA A 1 249 ? -9.619 -12.155 -27.258 1.00 19.96 474 ALA A CA 1
ATOM 1971 C C . ALA A 1 249 ? -8.683 -11.810 -28.416 1.00 19.91 474 ALA A C 1
ATOM 1972 O O . ALA A 1 249 ? -8.062 -12.688 -29.011 1.00 16.87 474 ALA A O 1
ATOM 1974 N N . CYS A 1 250 ? -8.584 -10.518 -28.726 1.00 18.43 475 CYS A N 1
ATOM 1975 C CA . CYS A 1 250 ? -7.712 -10.052 -29.805 1.00 18.92 475 CYS A CA 1
ATOM 1976 C C . CYS A 1 250 ? -6.240 -10.292 -29.463 1.00 17.55 475 CYS A C 1
ATOM 1977 O O . CYS A 1 250 ? -5.400 -10.434 -30.355 1.00 17.90 475 CYS A O 1
ATOM 1980 N N . TRP A 1 251 ? -5.933 -10.330 -28.169 1.00 17.13 476 TRP A N 1
ATOM 1981 C CA . TRP A 1 251 ? -4.564 -10.522 -27.734 1.00 17.60 476 TRP A CA 1
ATOM 1982 C C . TRP A 1 251 ? -4.203 -11.952 -27.354 1.00 18.63 476 TRP A C 1
ATOM 1983 O O . TRP A 1 251 ? -3.328 -12.173 -26.518 1.00 18.30 476 TRP A O 1
ATOM 1994 N N . GLN A 1 252 ? -4.885 -12.924 -27.949 1.00 20.55 477 GLN A N 1
ATOM 1995 C CA . GLN A 1 252 ? -4.546 -14.318 -27.680 1.00 22.75 477 GLN A CA 1
ATOM 1996 C C . GLN A 1 252 ? -3.168 -14.534 -28.291 1.00 22.29 477 GLN A C 1
ATOM 1997 O O . GLN A 1 252 ? -2.892 -14.065 -29.397 1.00 20.70 477 GLN A O 1
ATOM 2003 N N . TRP A 1 253 ? -2.298 -15.231 -27.570 1.00 21.99 478 TRP A N 1
ATOM 2004 C CA . TRP A 1 253 ? -0.950 -15.482 -28.060 1.00 20.83 478 TRP A CA 1
ATOM 2005 C C . TRP A 1 253 ? -0.934 -16.183 -29.414 1.00 20.94 478 TRP A C 1
ATOM 2006 O O . TRP A 1 253 ? -0.199 -15.785 -30.313 1.00 20.29 478 TRP A O 1
ATOM 2017 N N . ASN A 1 254 ? -1.726 -17.239 -29.560 1.00 20.67 479 ASN A N 1
ATOM 2018 C CA . ASN A 1 254 ? -1.783 -17.960 -30.828 1.00 21.28 479 ASN A CA 1
ATOM 2019 C C . ASN A 1 254 ? -2.730 -17.203 -31.755 1.00 18.70 479 ASN A C 1
ATOM 2020 O O . ASN A 1 254 ? -3.904 -17.021 -31.431 1.00 19.38 479 ASN A O 1
ATOM 2025 N N . PRO A 1 255 ? -2.237 -16.747 -32.920 1.00 19.20 480 PRO A N 1
ATOM 2026 C CA . PRO A 1 255 ? -3.108 -16.009 -33.848 1.00 19.38 480 PRO A CA 1
ATOM 2027 C C . PRO A 1 255 ? -4.380 -16.774 -34.192 1.00 20.01 480 PRO A C 1
ATOM 2028 O O . PRO A 1 255 ? -5.443 -16.185 -34.398 1.00 17.14 480 PRO A O 1
ATOM 2032 N N . SER A 1 256 ? -4.256 -18.093 -34.234 1.00 19.63 481 SER A N 1
ATOM 2033 C CA . SER A 1 256 ? -5.369 -18.982 -34.536 1.00 22.68 481 SER A CA 1
ATOM 2034 C C . SER A 1 256 ? -6.501 -18.872 -33.517 1.00 21.88 481 SER A C 1
ATOM 2035 O O . SER A 1 256 ? -7.665 -19.099 -33.845 1.00 22.95 481 SER A O 1
ATOM 2038 N N . ASP A 1 257 ? -6.162 -18.527 -32.278 1.00 21.12 482 ASP A N 1
ATOM 2039 C CA . ASP A 1 257 ? -7.160 -18.402 -31.224 1.00 20.30 482 ASP A CA 1
ATOM 2040 C C . ASP A 1 257 ? -7.854 -17.044 -31.185 1.00 20.31 482 ASP A C 1
ATOM 2041 O O . ASP A 1 257 ? -8.770 -16.835 -30.388 1.00 18.95 482 ASP A O 1
ATOM 2046 N N . ARG A 1 258 ? -7.417 -16.121 -32.033 1.00 19.89 483 ARG A N 1
ATOM 2047 C CA . ARG A 1 258 ? -8.028 -14.793 -32.064 1.00 19.36 483 ARG A CA 1
ATOM 2048 C C . ARG A 1 258 ? -9.290 -14.810 -32.917 1.00 18.90 483 ARG A C 1
ATOM 2049 O O . ARG A 1 258 ? -9.374 -15.524 -33.912 1.00 18.97 483 ARG A O 1
ATOM 2057 N N . PRO A 1 259 ? -10.291 -14.009 -32.538 1.00 20.03 484 PRO A N 1
ATOM 2058 C CA . PRO A 1 259 ? -11.525 -13.986 -33.323 1.00 20.33 484 PRO A CA 1
ATOM 2059 C C . PRO A 1 259 ? -11.287 -13.401 -34.711 1.00 19.31 484 PRO A C 1
ATOM 2060 O O . PRO A 1 259 ? -10.264 -12.771 -34.957 1.00 18.84 484 PRO A O 1
ATOM 2064 N N . SER A 1 260 ? -12.215 -13.643 -35.626 1.00 18.79 485 SER A N 1
ATOM 2065 C CA . SER A 1 260 ? -12.101 -13.084 -36.965 1.00 18.90 485 SER A CA 1
ATOM 2066 C C . SER A 1 260 ? -12.751 -11.705 -36.874 1.00 16.89 485 SER A C 1
ATOM 2067 O O . SER A 1 260 ? -13.478 -11.425 -35.918 1.00 16.85 485 SER A O 1
ATOM 2070 N N . PHE A 1 261 ? -12.484 -10.837 -37.843 1.00 20.13 486 PHE A N 1
ATOM 2071 C CA . PHE A 1 261 ? -13.096 -9.509 -37.828 1.00 19.04 486 PHE A CA 1
ATOM 2072 C C . PHE A 1 261 ? -14.605 -9.605 -38.046 1.00 19.36 486 PHE A C 1
ATOM 2073 O O . PHE A 1 261 ? -15.362 -8.749 -37.587 1.00 18.58 486 PHE A O 1
ATOM 2081 N N . ALA A 1 262 ? -15.049 -10.647 -38.743 1.00 20.44 487 ALA A N 1
ATOM 2082 C CA . ALA A 1 262 ? -16.483 -10.828 -38.958 1.00 20.52 487 ALA A CA 1
ATOM 2083 C C . ALA A 1 262 ? -17.141 -11.047 -37.589 1.00 22.20 487 ALA A C 1
ATOM 2084 O O . ALA A 1 262 ? -18.200 -10.486 -37.290 1.00 22.18 487 ALA A O 1
ATOM 2086 N N . GLU A 1 263 ? -16.501 -11.858 -36.752 1.00 22.47 488 GLU A N 1
ATOM 2087 C CA . GLU A 1 263 ? -17.020 -12.130 -35.416 1.00 24.36 488 GLU A CA 1
ATOM 2088 C C . GLU A 1 263 ? -16.981 -10.864 -34.558 1.00 23.47 488 GLU A C 1
ATOM 2089 O O . GLU A 1 263 ? -17.923 -10.566 -33.823 1.00 23.07 488 GLU A O 1
ATOM 2095 N N . ILE A 1 264 ? -15.884 -10.120 -34.659 1.00 22.78 489 ILE A N 1
ATOM 2096 C CA . ILE A 1 264 ? -15.725 -8.892 -33.895 1.00 20.49 489 ILE A CA 1
ATOM 2097 C C . ILE A 1 264 ? -16.780 -7.871 -34.291 1.00 20.52 489 ILE A C 1
ATOM 2098 O O . ILE A 1 264 ? -17.382 -7.228 -33.434 1.00 20.51 489 ILE A O 1
ATOM 2103 N N . HIS A 1 265 ? -17.003 -7.718 -35.593 1.00 22.66 490 HIS A N 1
ATOM 2104 C CA . HIS A 1 265 ? -17.995 -6.764 -36.073 1.00 21.97 490 HIS A CA 1
ATOM 2105 C C . HIS A 1 265 ? -19.384 -7.152 -35.584 1.00 22.70 490 HIS A C 1
ATOM 2106 O O . HIS A 1 265 ? -20.154 -6.301 -35.145 1.00 21.24 490 HIS A O 1
ATOM 2113 N N . GLN A 1 266 ? -19.706 -8.439 -35.665 1.00 22.94 491 GLN A N 1
ATOM 2114 C CA . GLN A 1 266 ? -21.012 -8.903 -35.215 1.00 24.86 491 GLN A CA 1
ATOM 2115 C C . GLN A 1 266 ? -21.187 -8.587 -33.733 1.00 24.99 491 GLN A C 1
ATOM 2116 O O . GLN A 1 266 ? -22.249 -8.139 -33.303 1.00 26.12 491 GLN A O 1
ATOM 2122 N N . ALA A 1 267 ? -20.135 -8.810 -32.954 1.00 23.84 492 ALA A N 1
ATOM 2123 C CA . ALA A 1 267 ? -20.191 -8.549 -31.526 1.00 24.36 492 ALA A CA 1
ATOM 2124 C C . ALA A 1 267 ? -20.469 -7.080 -31.254 1.00 25.54 492 ALA A C 1
ATOM 2125 O O . ALA A 1 267 ? -21.288 -6.743 -30.400 1.00 26.19 492 ALA A O 1
ATOM 2127 N N . PHE A 1 268 ? -19.785 -6.202 -31.979 1.00 25.89 493 PHE A N 1
ATOM 2128 C CA . PHE A 1 268 ? -19.971 -4.770 -31.790 1.00 25.41 493 PHE A CA 1
ATOM 2129 C C . PHE A 1 268 ? -21.329 -4.274 -32.273 1.00 26.56 493 PHE A C 1
ATOM 2130 O O . PHE A 1 268 ? -21.923 -3.390 -31.650 1.00 26.26 493 PHE A O 1
ATOM 2138 N N . GLU A 1 269 ? -21.821 -4.829 -33.378 1.00 27.26 494 GLU A N 1
ATOM 2139 C CA . GLU A 1 269 ? -23.128 -4.427 -33.890 1.00 28.91 494 GLU A CA 1
ATOM 2140 C C . GLU A 1 269 ? -24.160 -4.685 -32.801 1.00 29.71 494 GLU A C 1
ATOM 2141 O O . GLU A 1 269 ? -25.031 -3.855 -32.544 1.00 28.87 494 GLU A O 1
ATOM 2147 N N . THR A 1 270 ? -24.048 -5.841 -32.157 1.00 31.05 495 THR A N 1
ATOM 2148 C CA . THR A 1 270 ? -24.968 -6.208 -31.089 1.00 33.20 495 THR A CA 1
ATOM 2149 C C . THR A 1 270 ? -24.841 -5.220 -29.930 1.00 34.15 495 THR A C 1
ATOM 2150 O O . THR A 1 270 ? -25.839 -4.674 -29.451 1.00 32.24 495 THR A O 1
ATOM 2154 N N . MET A 1 271 ? -23.613 -4.986 -29.479 1.00 35.39 496 MET A N 1
ATOM 2155 C CA . MET A 1 271 ? -23.397 -4.052 -28.383 1.00 38.41 496 MET A CA 1
ATOM 2156 C C . MET A 1 271 ? -23.922 -2.667 -28.741 1.00 39.09 496 MET A C 1
ATOM 2157 O O . MET A 1 271 ? -24.524 -1.992 -27.909 1.00 39.62 496 MET A O 1
ATOM 2162 N N . PHE A 1 272 ? -23.697 -2.244 -29.980 1.00 39.58 497 PHE A N 1
ATOM 2163 C CA . PHE A 1 272 ? -24.165 -0.931 -30.415 1.00 41.16 497 PHE A CA 1
ATOM 2164 C C . PHE A 1 272 ? -25.689 -0.871 -30.408 1.00 42.71 497 PHE A C 1
ATOM 2165 O O . PHE A 1 272 ? -26.274 0.143 -30.028 1.00 41.63 497 PHE A O 1
ATOM 2173 N N . GLN A 1 273 ? -26.328 -1.956 -30.838 1.00 44.98 498 GLN A N 1
ATOM 2174 C CA . GLN A 1 273 ? -27.786 -2.021 -30.859 1.00 48.74 498 GLN A CA 1
ATOM 2175 C C . GLN A 1 273 ? -28.336 -1.878 -29.445 1.00 50.71 498 GLN A C 1
ATOM 2176 O O . GLN A 1 273 ? -29.094 -0.951 -29.157 1.00 51.14 498 GLN A O 1
ATOM 2182 N N . GLU A 1 274 ? -27.958 -2.806 -28.570 1.00 52.92 499 GLU A N 1
ATOM 2183 C CA . GLU A 1 274 ? -28.411 -2.778 -27.184 1.00 55.41 499 GLU A CA 1
ATOM 2184 C C . GLU A 1 274 ? -28.207 -1.392 -26.577 1.00 56.87 499 GLU A C 1
ATOM 2185 O O . GLU A 1 274 ? -29.135 -0.801 -26.019 1.00 57.22 499 GLU A O 1
ATOM 2191 N N . SER A 1 275 ? -26.987 -0.879 -26.701 1.00 57.81 500 SER A N 1
ATOM 2192 C CA . SER A 1 275 ? -26.626 0.424 -26.159 1.00 59.11 500 SER A CA 1
ATOM 2193 C C . SER A 1 275 ? -27.385 1.595 -26.776 1.00 60.48 500 SER A C 1
ATOM 2194 O O . SER A 1 275 ? -27.444 2.678 -26.191 1.00 60.60 500 SER A O 1
ATOM 2197 N N . SER A 1 276 ? -27.958 1.385 -27.956 1.00 61.93 501 SER A N 1
ATOM 2198 C CA . SER A 1 276 ? -28.710 2.443 -28.623 1.00 63.94 501 SER A CA 1
ATOM 2199 C C . SER A 1 276 ? -29.924 2.829 -27.785 1.00 64.64 501 SER A C 1
ATOM 2200 O O . SER A 1 276 ? -30.179 4.009 -27.540 1.00 65.67 501 SER A O 1
ATOM 2203 N N . ILE A 1 277 ? -30.659 1.813 -27.346 1.00 64.84 502 ILE A N 1
ATOM 2204 C CA . ILE A 1 277 ? -31.855 1.989 -26.532 1.00 65.33 502 ILE A CA 1
ATOM 2205 C C . ILE A 1 277 ? -31.627 2.920 -25.338 1.00 65.33 502 ILE A C 1
ATOM 2206 O O . ILE A 1 277 ? -32.267 3.993 -25.305 1.00 65.11 502 ILE A O 1
ATOM 2211 N N . PRO B 1 5 ? 15.886 44.232 -1.963 1.00 70.43 230 PRO B N 1
ATOM 2212 C CA . PRO B 1 5 ? 15.612 43.284 -3.079 1.00 70.29 230 PRO B CA 1
ATOM 2213 C C . PRO B 1 5 ? 14.302 42.476 -2.894 1.00 69.75 230 PRO B C 1
ATOM 2214 O O . PRO B 1 5 ? 13.183 42.974 -3.102 1.00 70.07 230 PRO B O 1
ATOM 2218 N N . ASN B 1 6 ? 14.469 41.224 -2.476 1.00 68.87 231 ASN B N 1
ATOM 2219 C CA . ASN B 1 6 ? 13.360 40.302 -2.238 1.00 67.56 231 ASN B CA 1
ATOM 2220 C C . ASN B 1 6 ? 12.952 39.762 -3.599 1.00 65.83 231 ASN B C 1
ATOM 2221 O O . ASN B 1 6 ? 11.851 40.033 -4.075 1.00 65.89 231 ASN B O 1
ATOM 2226 N N . TYR B 1 7 ? 13.867 39.032 -4.232 1.00 63.42 232 TYR B N 1
ATOM 2227 C CA . TYR B 1 7 ? 13.627 38.431 -5.540 1.00 60.56 232 TYR B CA 1
ATOM 2228 C C . TYR B 1 7 ? 13.363 36.943 -5.317 1.00 59.86 232 TYR B C 1
ATOM 2229 O O . TYR B 1 7 ? 13.627 36.115 -6.188 1.00 59.58 232 TYR B O 1
ATOM 2238 N N . ASP B 1 8 ? 12.838 36.613 -4.143 1.00 58.66 233 ASP B N 1
ATOM 2239 C CA . ASP B 1 8 ? 12.556 35.229 -3.776 1.00 57.66 233 ASP B CA 1
ATOM 2240 C C . ASP B 1 8 ? 11.603 34.493 -4.711 1.00 55.61 233 ASP B C 1
ATOM 2241 O O . ASP B 1 8 ? 11.684 33.276 -4.856 1.00 55.32 233 ASP B O 1
ATOM 2246 N N . LYS B 1 9 ? 10.699 35.225 -5.348 1.00 53.78 234 LYS B N 1
ATOM 2247 C CA . LYS B 1 9 ? 9.725 34.599 -6.230 1.00 50.77 234 LYS B CA 1
ATOM 2248 C C . LYS B 1 9 ? 10.277 34.143 -7.576 1.00 48.07 234 LYS B C 1
ATOM 2249 O O . LYS B 1 9 ? 9.592 33.436 -8.315 1.00 47.30 234 LYS B O 1
ATOM 2255 N N . TRP B 1 10 ? 11.505 34.542 -7.899 1.00 44.89 235 TRP B N 1
ATOM 2256 C CA . TRP B 1 10 ? 12.112 34.120 -9.158 1.00 42.70 235 TRP B CA 1
ATOM 2257 C C . TRP B 1 10 ? 13.563 33.639 -9.054 1.00 42.54 235 TRP B C 1
ATOM 2258 O O . TRP B 1 10 ? 14.191 33.328 -10.065 1.00 41.27 235 TRP B O 1
ATOM 2269 N N . GLU B 1 11 ? 14.098 33.574 -7.839 1.00 42.86 236 GLU B N 1
ATOM 2270 C CA . GLU B 1 11 ? 15.456 33.076 -7.662 1.00 43.51 236 GLU B CA 1
ATOM 2271 C C . GLU B 1 11 ? 15.348 31.575 -7.431 1.00 42.94 236 GLU B C 1
ATOM 2272 O O . GLU B 1 11 ? 14.830 31.131 -6.407 1.00 42.86 236 GLU B O 1
ATOM 2278 N N . MET B 1 12 ? 15.831 30.797 -8.392 1.00 41.97 237 MET B N 1
ATOM 2279 C CA . MET B 1 12 ? 15.764 29.345 -8.300 1.00 42.36 237 MET B CA 1
ATOM 2280 C C . MET B 1 12 ? 17.127 28.722 -8.035 1.00 42.63 237 MET B C 1
ATOM 2281 O O . MET B 1 12 ? 18.153 29.403 -8.080 1.00 42.10 237 MET B O 1
ATOM 2286 N N . GLU B 1 13 ? 17.119 27.422 -7.751 1.00 42.31 238 GLU B N 1
ATOM 2287 C CA . GLU B 1 13 ? 18.343 26.664 -7.518 1.00 42.71 238 GLU B CA 1
ATOM 2288 C C . GLU B 1 13 ? 18.488 25.775 -8.746 1.00 42.38 238 GLU B C 1
ATOM 2289 O O . GLU B 1 13 ? 17.490 25.312 -9.299 1.00 41.34 238 GLU B O 1
ATOM 2295 N N . ARG B 1 14 ? 19.720 25.541 -9.180 1.00 41.99 239 ARG B N 1
ATOM 2296 C CA . ARG B 1 14 ? 19.946 24.712 -10.355 1.00 42.40 239 ARG B CA 1
ATOM 2297 C C . ARG B 1 14 ? 19.293 23.345 -10.216 1.00 42.83 239 ARG B C 1
ATOM 2298 O O . ARG B 1 14 ? 18.988 22.693 -11.213 1.00 41.84 239 ARG B O 1
ATOM 2306 N N . THR B 1 15 ? 19.063 22.927 -8.975 1.00 43.46 240 THR B N 1
ATOM 2307 C CA . THR B 1 15 ? 18.444 21.634 -8.700 1.00 44.62 240 THR B CA 1
ATOM 2308 C C . THR B 1 15 ? 16.939 21.637 -8.967 1.00 44.40 240 THR B C 1
ATOM 2309 O O . THR B 1 15 ? 16.331 20.577 -9.127 1.00 44.20 240 THR B O 1
ATOM 2313 N N . ASP B 1 16 ? 16.346 22.829 -9.015 1.00 43.71 241 ASP B N 1
ATOM 2314 C CA . ASP B 1 16 ? 14.913 22.975 -9.265 1.00 43.95 241 ASP B CA 1
ATOM 2315 C C . ASP B 1 16 ? 14.540 22.571 -10.687 1.00 43.50 241 ASP B C 1
ATOM 2316 O O . ASP B 1 16 ? 13.412 22.150 -10.947 1.00 42.11 241 ASP B O 1
ATOM 2321 N N . ILE B 1 17 ? 15.494 22.705 -11.602 1.00 43.42 242 ILE B N 1
ATOM 2322 C CA . ILE B 1 17 ? 15.256 22.393 -13.006 1.00 43.42 242 ILE B CA 1
ATOM 2323 C C . ILE B 1 17 ? 15.988 21.152 -13.500 1.00 42.92 242 ILE B C 1
ATOM 2324 O O . ILE B 1 17 ? 17.159 20.943 -13.190 1.00 43.03 242 ILE B O 1
ATOM 2329 N N . THR B 1 18 ? 15.281 20.336 -14.276 1.00 42.12 243 THR B N 1
ATOM 2330 C CA . THR B 1 18 ? 15.853 19.129 -14.857 1.00 41.50 243 THR B CA 1
ATOM 2331 C C . THR B 1 18 ? 16.335 19.505 -16.255 1.00 41.29 243 THR B C 1
ATOM 2332 O O . THR B 1 18 ? 15.533 19.868 -17.116 1.00 42.20 243 THR B O 1
ATOM 2336 N N . MET B 1 19 ? 17.644 19.427 -16.472 1.00 40.00 244 MET B N 1
ATOM 2337 C CA . MET B 1 19 ? 18.239 19.777 -17.759 1.00 39.22 244 MET B CA 1
ATOM 2338 C C . MET B 1 19 ? 18.163 18.659 -18.785 1.00 39.14 244 MET B C 1
ATOM 2339 O O . MET B 1 19 ? 18.619 17.543 -18.535 1.00 38.67 244 MET B O 1
ATOM 2344 N N . LYS B 1 20 ? 17.590 18.963 -19.944 1.00 37.80 245 LYS B N 1
ATOM 2345 C CA . LYS B 1 20 ? 17.482 17.987 -21.016 1.00 38.57 245 LYS B CA 1
ATOM 2346 C C . LYS B 1 20 ? 18.441 18.363 -22.143 1.00 38.58 245 LYS B C 1
ATOM 2347 O O . LYS B 1 20 ? 19.496 18.935 -21.881 1.00 39.27 245 LYS B O 1
ATOM 2353 N N . HIS B 1 21 ? 18.083 18.067 -23.388 1.00 38.59 246 HIS B N 1
ATOM 2354 C CA . HIS B 1 21 ? 18.974 18.355 -24.510 1.00 39.09 246 HIS B CA 1
ATOM 2355 C C . HIS B 1 21 ? 19.176 19.826 -24.875 1.00 38.39 246 HIS B C 1
ATOM 2356 O O . HIS B 1 21 ? 18.318 20.677 -24.629 1.00 36.47 246 HIS B O 1
ATOM 2363 N N . LYS B 1 22 ? 20.335 20.099 -25.467 1.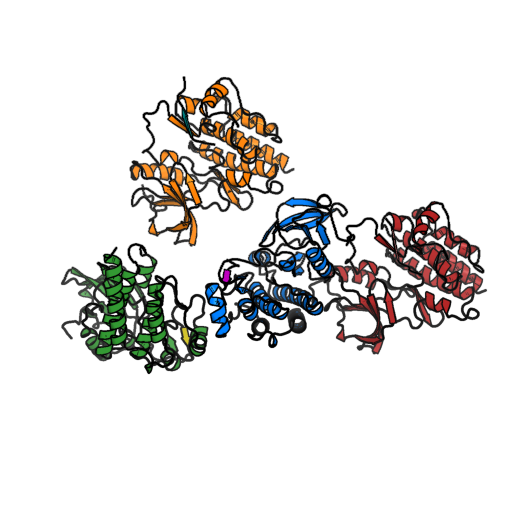00 37.10 247 LYS B N 1
ATOM 2364 C CA . LYS B 1 22 ? 20.709 21.438 -25.907 1.00 36.81 247 LYS B CA 1
ATOM 2365 C C . LYS B 1 22 ? 19.920 21.812 -27.157 1.00 35.19 247 LYS B C 1
ATOM 2366 O O . LYS B 1 22 ? 19.852 21.036 -28.111 1.00 34.43 247 LYS B O 1
ATOM 2372 N N . LEU B 1 23 ? 19.334 23.005 -27.151 1.00 33.14 248 LEU B N 1
ATOM 2373 C CA . LEU B 1 23 ? 18.549 23.480 -28.285 1.00 31.69 248 LEU B CA 1
ATOM 2374 C C . LEU B 1 23 ? 19.406 24.301 -29.245 1.00 31.14 248 LEU B C 1
ATOM 2375 O O . LEU B 1 23 ? 19.146 24.345 -30.450 1.00 30.40 248 LEU B O 1
ATOM 2380 N N . GLY B 1 24 ? 20.429 24.948 -28.698 1.00 28.67 249 GLY B N 1
ATOM 2381 C CA . GLY B 1 24 ? 21.314 25.767 -29.503 1.00 29.01 249 GLY B CA 1
ATOM 2382 C C . GLY B 1 24 ? 22.079 26.720 -28.607 1.00 28.36 249 GLY B C 1
ATOM 2383 O O . GLY B 1 24 ? 22.220 26.476 -27.412 1.00 29.17 249 GLY B O 1
ATOM 2384 N N . GLY B 1 25 ? 22.571 27.812 -29.175 1.00 27.94 250 GLY B N 1
ATOM 2385 C CA . GLY B 1 25 ? 23.311 28.768 -28.377 1.00 27.17 250 GLY B CA 1
ATOM 2386 C C . GLY B 1 25 ? 23.608 30.034 -29.149 1.00 27.53 250 GLY B C 1
ATOM 2387 O O . GLY B 1 25 ? 23.279 30.142 -30.333 1.00 27.83 250 GLY B O 1
ATOM 2388 N N . GLY B 1 26 ? 24.229 30.993 -28.472 1.00 26.13 251 GLY B N 1
ATOM 2389 C CA . GLY B 1 26 ? 24.567 32.254 -29.099 1.00 25.98 251 GLY B CA 1
ATOM 2390 C C . GLY B 1 26 ? 25.743 32.918 -28.405 1.00 25.98 251 GLY B C 1
ATOM 2391 O O . GLY B 1 26 ? 26.512 32.265 -27.703 1.00 25.30 251 GLY B O 1
ATOM 2392 N N . GLN B 1 27 ? 25.874 34.227 -28.583 1.00 25.72 252 GLN B N 1
ATOM 2393 C CA . GLN B 1 27 ? 26.978 34.972 -27.986 1.00 26.62 252 GLN B CA 1
ATOM 2394 C C . GLN B 1 27 ? 26.974 34.986 -26.463 1.00 26.29 252 GLN B C 1
ATOM 2395 O O . GLN B 1 27 ? 28.027 35.098 -25.835 1.00 25.97 252 GLN B O 1
ATOM 2401 N N . TYR B 1 28 ? 25.795 34.864 -25.867 1.00 24.60 253 TYR B N 1
ATOM 2402 C CA . TYR B 1 28 ? 25.682 34.924 -24.418 1.00 23.98 253 TYR B CA 1
ATOM 2403 C C . TYR B 1 28 ? 25.756 33.588 -23.700 1.00 23.54 253 TYR B C 1
ATOM 2404 O O . TYR B 1 28 ? 26.055 33.542 -22.509 1.00 22.01 253 TYR B O 1
ATOM 2413 N N . GLY B 1 29 ? 25.484 32.506 -24.416 1.00 25.14 254 GLY B N 1
ATOM 2414 C CA . GLY B 1 29 ? 25.517 31.197 -23.791 1.00 25.43 254 GLY B CA 1
ATOM 2415 C C . GLY B 1 29 ? 24.675 30.173 -24.524 1.00 26.64 254 GLY B C 1
ATOM 2416 O O . GLY B 1 29 ? 24.111 30.465 -25.581 1.00 26.35 254 GLY B O 1
ATOM 2417 N N . GLU B 1 30 ? 24.583 28.973 -23.955 1.00 25.49 255 GLU B N 1
ATOM 2418 C CA . GLU B 1 30 ? 23.826 27.884 -24.562 1.00 27.67 255 GLU B CA 1
ATOM 2419 C C . GLU B 1 30 ? 22.423 27.756 -23.986 1.00 26.14 255 GLU B C 1
ATOM 2420 O O . GLU B 1 30 ? 22.173 28.106 -22.831 1.00 26.00 255 GLU B O 1
ATOM 2426 N N . VAL B 1 31 ? 21.509 27.237 -24.798 1.00 25.82 256 VAL B N 1
ATOM 2427 C CA . VAL B 1 31 ? 20.128 27.069 -24.371 1.00 25.91 256 VAL B CA 1
ATOM 2428 C C . VAL B 1 31 ? 19.712 25.606 -24.375 1.00 25.75 256 VAL B C 1
ATOM 2429 O O . VAL B 1 31 ? 19.940 24.893 -25.353 1.00 25.11 256 VAL B O 1
ATOM 2433 N N . TYR B 1 32 ? 19.102 25.166 -23.279 1.00 26.47 257 TYR B N 1
ATOM 2434 C CA . TYR B 1 32 ? 18.650 23.782 -23.171 1.00 29.08 257 TYR B CA 1
ATOM 2435 C C . TYR B 1 32 ? 17.177 23.711 -22.818 1.00 29.84 257 TYR B C 1
ATOM 2436 O O . TYR B 1 32 ? 16.641 24.601 -22.154 1.00 28.60 257 TYR B O 1
ATOM 2445 N N . GLU B 1 33 ? 16.521 22.654 -23.281 1.00 29.96 258 GLU B N 1
ATOM 2446 C CA . GLU B 1 33 ? 15.129 22.436 -22.945 1.00 31.98 258 GLU B CA 1
ATOM 2447 C C . GLU B 1 33 ? 15.220 21.941 -21.509 1.00 32.73 258 GLU B C 1
ATOM 2448 O O . GLU B 1 33 ? 16.085 21.123 -21.186 1.00 32.94 258 GLU B O 1
ATOM 2454 N N . GLY B 1 34 ? 14.356 22.448 -20.642 1.00 33.21 259 GLY B N 1
ATOM 2455 C CA . GLY B 1 34 ? 14.389 22.021 -19.257 1.00 34.88 259 GLY B CA 1
ATOM 2456 C C . GLY B 1 34 ? 13.005 21.824 -18.680 1.00 35.38 259 GLY B C 1
ATOM 2457 O O . GLY B 1 34 ? 12.011 22.232 -19.277 1.00 35.93 259 GLY B O 1
ATOM 2458 N N . VAL B 1 35 ? 12.939 21.190 -17.517 1.00 35.41 260 VAL B N 1
ATOM 2459 C CA . VAL B 1 35 ? 11.667 20.954 -16.854 1.00 36.16 260 VAL B CA 1
ATOM 2460 C C . VAL B 1 35 ? 11.720 21.498 -15.435 1.00 35.89 260 VAL B C 1
ATOM 2461 O O . VAL B 1 35 ? 12.518 21.047 -14.617 1.00 36.38 260 VAL B O 1
ATOM 2465 N N . TRP B 1 36 ? 10.875 22.483 -15.154 1.00 35.06 261 TRP B N 1
ATOM 2466 C CA . TRP B 1 36 ? 10.812 23.080 -13.830 1.00 35.60 261 TRP B CA 1
ATOM 2467 C C . TRP B 1 36 ? 10.036 22.102 -12.937 1.00 37.28 261 TRP B C 1
ATOM 2468 O O . TRP B 1 36 ? 8.811 22.181 -12.819 1.00 36.38 261 TRP B O 1
ATOM 2479 N N . LYS B 1 37 ? 10.776 21.176 -12.332 1.00 38.24 262 LYS B N 1
ATOM 2480 C CA . LYS B 1 37 ? 10.237 20.136 -11.456 1.00 40.00 262 LYS B CA 1
ATOM 2481 C C . LYS B 1 37 ? 8.935 20.452 -10.725 1.00 40.12 262 LYS B C 1
ATOM 2482 O O . LYS B 1 37 ? 7.946 19.737 -10.876 1.00 40.71 262 LYS B O 1
ATOM 2488 N N . LYS B 1 38 ? 8.942 21.512 -9.926 1.00 40.48 263 LYS B N 1
ATOM 2489 C CA . LYS B 1 38 ? 7.769 21.889 -9.151 1.00 40.63 263 LYS B CA 1
ATOM 2490 C C . LYS B 1 38 ? 6.467 21.946 -9.941 1.00 40.88 263 LYS B C 1
ATOM 2491 O O . LYS B 1 38 ? 5.397 21.686 -9.395 1.00 40.93 263 LYS B O 1
ATOM 2497 N N . TYR B 1 39 ? 6.549 22.273 -11.225 1.00 40.75 264 TYR B N 1
ATOM 2498 C CA . TYR B 1 39 ? 5.343 22.372 -12.033 1.00 39.86 264 TYR B CA 1
ATOM 2499 C C . TYR B 1 39 ? 5.302 21.425 -13.216 1.00 40.30 264 TYR B C 1
ATOM 2500 O O . TYR B 1 39 ? 4.363 21.476 -14.010 1.00 41.56 264 TYR B O 1
ATOM 2509 N N . SER B 1 40 ? 6.304 20.560 -13.340 1.00 40.36 265 SER B N 1
ATOM 2510 C CA . SER B 1 40 ? 6.348 19.643 -14.474 1.00 40.73 265 SER B CA 1
ATOM 2511 C C . SER B 1 40 ? 6.189 20.515 -15.719 1.00 39.60 265 SER B C 1
ATOM 2512 O O . SER B 1 40 ? 5.618 20.102 -16.731 1.00 40.35 265 SER B O 1
ATOM 2515 N N . LEU B 1 41 ? 6.712 21.733 -15.623 1.00 37.96 266 LEU B N 1
ATOM 2516 C CA . LEU B 1 41 ? 6.626 22.714 -16.698 1.00 35.84 266 LEU B CA 1
ATOM 2517 C C . LEU B 1 41 ? 7.882 22.739 -17.562 1.00 33.75 266 LEU B C 1
ATOM 2518 O O . LEU B 1 41 ? 8.987 22.920 -17.052 1.00 33.52 266 LEU B O 1
ATOM 2523 N N . THR B 1 42 ? 7.712 22.564 -18.869 1.00 32.43 267 THR B N 1
ATOM 2524 C CA . THR B 1 42 ? 8.845 22.613 -19.786 1.00 31.96 267 THR B CA 1
ATOM 2525 C C . THR B 1 42 ? 9.251 24.076 -19.932 1.00 31.05 267 THR B C 1
ATOM 2526 O O . THR B 1 42 ? 8.406 24.938 -20.153 1.00 30.00 267 THR B O 1
ATOM 2530 N N . VAL B 1 43 ? 10.543 24.353 -19.797 1.00 30.38 268 VAL B N 1
ATOM 2531 C CA . VAL B 1 43 ? 11.047 25.716 -19.920 1.00 28.54 268 VAL B CA 1
ATOM 2532 C C . VAL B 1 43 ? 12.348 25.747 -20.716 1.00 28.31 268 VAL B C 1
ATOM 2533 O O . VAL B 1 43 ? 12.939 24.702 -21.006 1.00 26.10 268 VAL B O 1
ATOM 2537 N N . ALA B 1 44 ? 12.779 26.954 -21.071 1.00 26.34 269 ALA B N 1
ATOM 2538 C CA . ALA B 1 44 ? 14.026 27.148 -21.801 1.00 25.64 269 ALA B CA 1
ATOM 2539 C C . ALA B 1 44 ? 15.032 27.613 -20.760 1.00 25.92 269 ALA B C 1
ATOM 2540 O O . ALA B 1 44 ? 14.740 28.500 -19.954 1.00 23.59 269 ALA B O 1
ATOM 2542 N N . VAL B 1 45 ? 16.213 27.008 -20.775 1.00 26.00 270 VAL B N 1
ATOM 2543 C CA . VAL B 1 45 ? 17.246 27.345 -19.810 1.00 25.79 270 VAL B CA 1
ATOM 2544 C C . VAL B 1 45 ? 18.503 27.816 -20.518 1.00 26.20 270 VAL B C 1
ATOM 2545 O O . VAL B 1 45 ? 19.160 27.038 -21.208 1.00 27.48 270 VAL B O 1
ATOM 2549 N N . LYS B 1 46 ? 18.835 29.091 -20.359 1.00 25.84 271 LYS B N 1
ATOM 2550 C CA . LYS B 1 46 ? 20.042 29.612 -20.982 1.00 24.39 271 LYS B CA 1
ATOM 2551 C C . LYS B 1 46 ? 21.153 29.629 -19.946 1.00 23.90 271 LYS B C 1
ATOM 2552 O O . LYS B 1 46 ? 21.036 30.272 -18.905 1.00 23.01 271 LYS B O 1
ATOM 2558 N N . THR B 1 47 ? 22.220 28.897 -20.231 1.00 23.92 272 THR B N 1
ATOM 2559 C CA . THR B 1 47 ? 23.361 28.831 -19.331 1.00 23.48 272 THR B CA 1
ATOM 2560 C C . THR B 1 47 ? 24.383 29.841 -19.828 1.00 22.40 272 THR B C 1
ATOM 2561 O O . THR B 1 47 ? 25.080 29.600 -20.812 1.00 22.37 272 THR B O 1
ATOM 2565 N N . LEU B 1 48 ? 24.448 30.982 -19.152 1.00 22.67 273 LEU B N 1
ATOM 2566 C CA . LEU B 1 48 ? 25.378 32.048 -19.522 1.00 24.09 273 LEU B CA 1
ATOM 2567 C C . LEU B 1 48 ? 26.844 31.657 -19.420 1.00 24.46 273 LEU B C 1
ATOM 2568 O O . LEU B 1 48 ? 27.236 30.891 -18.540 1.00 22.64 273 LEU B O 1
ATOM 2573 N N . LYS B 1 49 ? 27.652 32.198 -20.326 1.00 24.77 274 LYS B N 1
ATOM 2574 C CA . LYS B 1 49 ? 29.089 31.948 -20.316 1.00 24.32 274 LYS B CA 1
ATOM 2575 C C . LYS B 1 49 ? 29.653 32.568 -19.036 1.00 23.20 274 LYS B C 1
ATOM 2576 O O . LYS B 1 49 ? 29.034 33.449 -18.444 1.00 19.48 274 LYS B O 1
ATOM 2582 N N . GLU B 1 50 ? 30.825 32.106 -18.613 1.00 22.89 275 GLU B N 1
ATOM 2583 C CA . GLU B 1 50 ? 31.468 32.649 -17.422 1.00 23.56 275 GLU B CA 1
ATOM 2584 C C . GLU B 1 50 ? 31.638 34.148 -17.671 1.00 22.53 275 GLU B C 1
ATOM 2585 O O . GLU B 1 50 ? 32.052 34.569 -18.755 1.00 20.72 275 GLU B O 1
ATOM 2591 N N . ASP B 1 51 ? 31.304 34.944 -16.665 1.00 22.47 276 ASP B N 1
ATOM 2592 C CA . ASP B 1 51 ? 31.341 36.393 -16.797 1.00 23.44 276 ASP B CA 1
ATOM 2593 C C . ASP B 1 51 ? 31.842 37.083 -15.528 1.00 23.65 276 ASP B C 1
ATOM 2594 O O . ASP B 1 51 ? 32.020 36.442 -14.492 1.00 23.77 276 ASP B O 1
ATOM 2599 N N . THR B 1 52 ? 32.042 38.397 -15.613 1.00 23.33 277 THR B N 1
ATOM 2600 C CA . THR B 1 52 ? 32.554 39.180 -14.492 1.00 25.11 277 THR B CA 1
ATOM 2601 C C . THR B 1 52 ? 31.531 40.026 -13.732 1.00 27.23 277 THR B C 1
ATOM 2602 O O . THR B 1 52 ? 31.897 40.773 -12.825 1.00 27.35 277 THR B O 1
ATOM 2606 N N . MET B 1 53 ? 30.257 39.918 -14.082 1.00 27.92 278 MET B N 1
ATOM 2607 C CA . MET B 1 53 ? 29.249 40.730 -13.413 1.00 28.28 278 MET B CA 1
ATOM 2608 C C . MET B 1 53 ? 28.872 40.239 -12.020 1.00 29.12 278 MET B C 1
ATOM 2609 O O . MET B 1 53 ? 28.667 39.046 -11.805 1.00 27.54 278 MET B O 1
ATOM 2614 N N . GLU B 1 5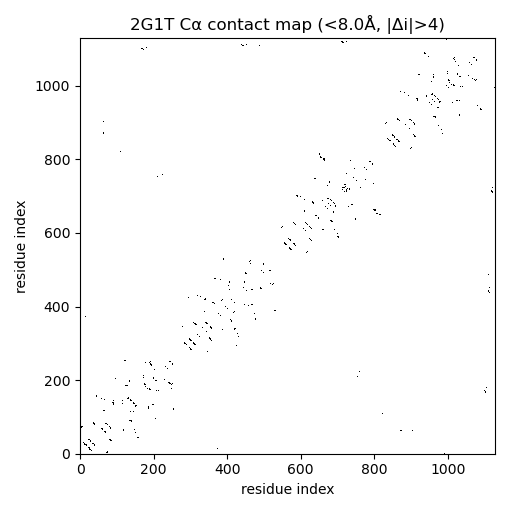4 ? 28.795 41.178 -11.081 1.00 30.38 279 GLU B N 1
ATOM 2615 C CA . GLU B 1 54 ? 28.413 40.885 -9.701 1.00 34.07 279 GLU B CA 1
ATOM 2616 C C . GLU B 1 54 ? 26.972 40.398 -9.664 1.00 34.04 279 GLU B C 1
ATOM 2617 O O . GLU B 1 54 ? 26.140 40.839 -10.458 1.00 33.55 279 GLU B O 1
ATOM 2623 N N . VAL B 1 55 ? 26.671 39.510 -8.726 1.00 34.43 280 VAL B N 1
ATOM 2624 C CA . VAL B 1 55 ? 25.327 38.969 -8.606 1.00 35.26 280 VAL B CA 1
ATOM 2625 C C . VAL B 1 55 ? 24.275 40.041 -8.300 1.00 35.89 280 VAL B C 1
ATOM 2626 O O . VAL B 1 55 ? 23.182 40.016 -8.862 1.00 35.87 280 VAL B O 1
ATOM 2630 N N . GLU B 1 56 ? 24.593 40.982 -7.418 1.00 36.82 281 GLU B N 1
ATOM 2631 C CA . GLU B 1 56 ? 23.625 42.026 -7.089 1.00 37.79 281 GLU B CA 1
ATOM 2632 C C . GLU B 1 56 ? 23.366 42.952 -8.270 1.00 36.06 281 GLU B C 1
ATOM 2633 O O . GLU B 1 56 ? 22.255 43.455 -8.440 1.00 34.41 281 GLU B O 1
ATOM 2639 N N . GLU B 1 57 ? 24.389 43.171 -9.089 1.00 34.61 282 GLU B N 1
ATOM 2640 C CA . GLU B 1 57 ? 24.255 44.030 -10.258 1.00 34.35 282 GLU B CA 1
ATOM 2641 C C . GLU B 1 57 ? 23.419 43.275 -11.291 1.00 32.49 282 GLU B C 1
ATOM 2642 O O . GLU B 1 57 ? 22.586 43.861 -11.993 1.00 31.82 282 GLU B O 1
ATOM 2648 N N . PHE B 1 58 ? 23.646 41.965 -11.362 1.00 29.42 283 PHE B N 1
ATOM 2649 C CA . PHE B 1 58 ? 22.928 41.077 -12.273 1.00 27.02 283 PHE B CA 1
ATOM 2650 C C . PHE B 1 58 ? 21.456 41.070 -11.885 1.00 26.41 283 PHE B C 1
ATOM 2651 O O . PHE B 1 58 ? 20.582 41.298 -12.719 1.00 25.71 283 PHE B O 1
ATOM 2659 N N . LEU B 1 59 ? 21.194 40.815 -10.608 1.00 25.00 284 LEU B N 1
ATOM 2660 C CA . LEU B 1 59 ? 19.829 40.759 -10.100 1.00 27.60 284 LEU B CA 1
ATOM 2661 C C . LEU B 1 59 ? 19.062 42.056 -10.310 1.00 26.86 284 LEU B C 1
ATOM 2662 O O . LEU B 1 59 ? 17.866 42.036 -10.593 1.00 27.74 284 LEU B O 1
ATOM 2667 N N . LYS B 1 60 ? 19.750 43.181 -10.171 1.00 27.86 285 LYS B N 1
ATOM 2668 C CA . LYS B 1 60 ? 19.118 44.481 -10.360 1.00 29.16 285 LYS B CA 1
ATOM 2669 C C . LYS B 1 60 ? 18.576 44.588 -11.783 1.00 28.65 285 LYS B C 1
ATOM 2670 O O . LYS B 1 60 ? 17.433 44.997 -11.998 1.00 27.94 285 LYS B O 1
ATOM 2676 N N . GLU B 1 61 ? 19.403 44.217 -12.754 1.00 28.95 286 GLU B N 1
ATOM 2677 C CA . GLU B 1 61 ? 19.001 44.265 -14.156 1.00 28.80 286 GLU B CA 1
ATOM 2678 C C . GLU B 1 61 ? 17.913 43.239 -14.455 1.00 27.64 286 GLU B C 1
ATOM 2679 O O . GLU B 1 61 ? 16.943 43.535 -15.151 1.00 27.46 286 GLU B O 1
ATOM 2685 N N . ALA B 1 62 ? 18.077 42.031 -13.932 1.00 25.03 287 ALA B N 1
ATOM 2686 C CA . ALA B 1 62 ? 17.098 40.979 -14.162 1.00 25.70 287 ALA B CA 1
ATOM 2687 C C . ALA B 1 62 ? 15.759 41.337 -13.523 1.00 26.48 287 ALA B C 1
ATOM 2688 O O . ALA B 1 62 ? 14.712 40.864 -13.965 1.00 24.48 287 ALA B O 1
ATOM 2690 N N . ALA B 1 63 ? 15.799 42.170 -12.484 1.00 26.19 288 ALA B N 1
ATOM 2691 C CA . ALA B 1 63 ? 14.579 42.588 -11.800 1.00 27.05 288 ALA B CA 1
ATOM 2692 C C . ALA B 1 63 ? 13.708 43.388 -12.758 1.00 26.42 288 ALA B C 1
ATOM 2693 O O . ALA B 1 63 ? 12.488 43.242 -12.764 1.00 28.27 288 ALA B O 1
ATOM 2695 N N . VAL B 1 64 ? 14.344 44.229 -13.567 1.00 26.58 289 VAL B N 1
ATOM 2696 C CA . VAL B 1 64 ? 13.632 45.044 -14.547 1.00 26.88 289 VAL B CA 1
ATOM 2697 C C . VAL B 1 64 ? 13.019 44.132 -15.607 1.00 27.20 289 VAL B C 1
ATOM 2698 O O . VAL B 1 64 ? 11.867 44.296 -15.998 1.00 28.64 289 VAL B O 1
ATOM 2702 N N . MET B 1 65 ? 13.798 43.165 -16.072 1.00 26.30 290 MET B N 1
ATOM 2703 C CA . MET B 1 65 ? 13.324 42.223 -17.075 1.00 26.70 290 MET B CA 1
ATOM 2704 C C . MET B 1 65 ? 12.162 41.390 -16.549 1.00 26.11 290 MET B C 1
ATOM 2705 O O . MET B 1 65 ? 11.268 40.997 -17.306 1.00 24.91 290 MET B O 1
ATOM 2710 N N . LYS B 1 66 ? 12.186 41.111 -15.252 1.00 26.12 291 LYS B N 1
ATOM 2711 C CA . LYS B 1 66 ? 11.144 40.309 -14.619 1.00 27.14 291 LYS B CA 1
ATOM 2712 C C . LYS B 1 66 ? 9.779 40.992 -14.682 1.00 27.82 291 LYS B C 1
ATOM 2713 O O . LYS B 1 66 ? 8.741 40.325 -14.667 1.00 27.87 291 LYS B O 1
ATOM 2719 N N . GLU B 1 67 ? 9.779 42.320 -14.760 1.00 26.34 292 GLU B N 1
ATOM 2720 C CA . GLU B 1 67 ? 8.524 43.055 -14.824 1.00 27.25 292 GLU B CA 1
ATOM 2721 C C . GLU B 1 67 ? 8.031 43.321 -16.241 1.00 26.05 292 GLU B C 1
ATOM 2722 O O . GLU B 1 67 ? 7.035 44.017 -16.437 1.00 26.96 292 GLU B O 1
ATOM 2728 N N . ILE B 1 68 ? 8.727 42.770 -17.230 1.00 23.52 293 ILE B N 1
ATOM 2729 C CA . ILE B 1 68 ? 8.312 42.933 -18.619 1.00 22.31 293 ILE B CA 1
ATOM 2730 C C . ILE B 1 68 ? 7.257 41.857 -18.867 1.00 22.94 293 ILE B C 1
ATOM 2731 O O . ILE B 1 68 ? 7.587 40.690 -19.080 1.00 22.89 293 ILE B O 1
ATOM 2736 N N . LYS B 1 69 ? 5.989 42.255 -18.818 1.00 21.60 294 LYS B N 1
ATOM 2737 C CA . LYS B 1 69 ? 4.882 41.323 -19.007 1.00 22.20 294 LYS B CA 1
ATOM 2738 C C . LYS B 1 69 ? 3.961 41.788 -20.126 1.00 20.25 294 LYS B C 1
ATOM 2739 O O . LYS B 1 69 ? 3.259 42.784 -19.993 1.00 19.69 294 LYS B O 1
ATOM 2745 N N . HIS B 1 70 ? 3.970 41.042 -21.224 1.00 18.65 295 HIS B N 1
ATOM 2746 C CA . HIS B 1 70 ? 3.177 41.363 -22.402 1.00 19.15 295 HIS B CA 1
ATOM 2747 C C . HIS B 1 70 ? 2.954 40.046 -23.131 1.00 19.47 295 HIS B C 1
ATOM 2748 O O . HIS B 1 70 ? 3.797 39.147 -23.061 1.00 20.26 295 HIS B O 1
ATOM 2755 N N . PRO B 1 71 ? 1.820 39.906 -23.838 1.00 21.61 296 PRO B N 1
ATOM 2756 C CA . PRO B 1 71 ? 1.515 38.671 -24.568 1.00 22.03 296 PRO B CA 1
ATOM 2757 C C . PRO B 1 71 ? 2.523 38.270 -25.644 1.00 22.23 296 PRO B C 1
ATOM 2758 O O . PRO B 1 71 ? 2.592 37.101 -26.019 1.00 22.34 296 PRO B O 1
ATOM 2762 N N . ASN B 1 72 ? 3.305 39.223 -26.145 1.00 21.31 297 ASN B N 1
ATOM 2763 C CA . ASN B 1 72 ? 4.265 38.888 -27.191 1.00 21.01 297 ASN B CA 1
ATOM 2764 C C . ASN B 1 72 ? 5.728 39.053 -26.811 1.00 19.87 297 ASN B C 1
ATOM 2765 O O . ASN B 1 72 ? 6.588 39.224 -27.672 1.00 20.01 297 ASN B O 1
ATOM 2770 N N . LEU B 1 73 ? 6.004 39.009 -25.516 1.00 20.40 298 LEU B N 1
ATOM 2771 C CA . LEU B 1 73 ? 7.372 39.092 -25.027 1.00 19.99 298 LEU B CA 1
ATOM 2772 C C . LEU B 1 73 ? 7.629 37.840 -24.196 1.00 20.00 298 LEU B C 1
ATOM 2773 O O . LEU B 1 73 ? 6.884 37.549 -23.264 1.00 20.69 298 LEU B O 1
ATOM 2778 N N . VAL B 1 74 ? 8.668 37.088 -24.553 1.00 20.14 299 VAL B N 1
ATOM 2779 C CA . VAL B 1 74 ? 8.997 35.863 -23.825 1.00 21.71 299 VAL B CA 1
ATOM 2780 C C . VAL B 1 74 ? 9.221 36.201 -22.359 1.00 20.67 299 VAL B C 1
ATOM 2781 O O . VAL B 1 74 ? 10.086 37.005 -22.020 1.00 21.93 299 VAL B O 1
ATOM 2785 N N . GLN B 1 75 ? 8.425 35.590 -21.493 1.00 20.88 300 GLN B N 1
ATOM 2786 C CA . GLN B 1 75 ? 8.511 35.860 -20.070 1.00 20.81 300 GLN B CA 1
ATOM 2787 C C . GLN B 1 75 ? 9.694 35.257 -19.333 1.00 21.92 300 GLN B C 1
ATOM 2788 O O . GLN B 1 75 ? 10.057 34.094 -19.539 1.00 24.06 300 GLN B O 1
ATOM 2794 N N . LEU B 1 76 ? 10.291 36.067 -18.466 1.00 21.59 301 LEU B N 1
ATOM 2795 C CA . LEU B 1 76 ? 11.393 35.614 -17.634 1.00 21.52 301 LEU B CA 1
ATOM 2796 C C . LEU B 1 76 ? 10.733 34.939 -16.432 1.00 23.36 301 LEU B C 1
ATOM 2797 O O . LEU B 1 76 ? 9.948 35.564 -15.710 1.00 24.22 301 LEU B O 1
ATOM 2802 N N . LEU B 1 77 ? 11.040 33.664 -16.222 1.00 22.25 302 LEU B N 1
ATOM 2803 C CA . LEU B 1 77 ? 10.456 32.926 -15.110 1.00 22.13 302 LEU B CA 1
ATOM 2804 C C . LEU B 1 77 ? 11.359 32.937 -13.877 1.00 22.08 302 LEU B C 1
ATOM 2805 O O . LEU B 1 77 ? 10.881 32.839 -12.744 1.00 23.39 302 LEU B O 1
ATOM 2810 N N . GLY B 1 78 ? 12.662 33.065 -14.095 1.00 22.40 303 GLY B N 1
ATOM 2811 C CA . GLY B 1 78 ? 13.582 33.104 -12.974 1.00 22.74 303 GLY B CA 1
ATOM 2812 C C . GLY B 1 78 ? 15.045 32.989 -13.362 1.00 23.79 303 GLY B C 1
ATOM 2813 O O . GLY B 1 78 ? 15.380 32.856 -14.536 1.00 21.50 303 GLY B O 1
ATOM 2814 N N . VAL B 1 79 ? 15.918 33.038 -12.359 1.00 25.67 304 VAL B N 1
ATOM 2815 C CA . VAL B 1 79 ? 17.349 32.925 -12.590 1.00 27.82 304 VAL B CA 1
ATOM 2816 C C . VAL B 1 79 ? 18.016 32.085 -11.505 1.00 30.50 304 VAL B C 1
ATOM 2817 O O . VAL B 1 79 ? 17.460 31.892 -10.418 1.00 29.48 304 VAL B O 1
ATOM 2821 N N . CYS B 1 80 ? 19.204 31.577 -11.822 1.00 30.95 305 CYS B N 1
ATOM 2822 C CA . CYS B 1 80 ? 20.001 30.782 -10.893 1.00 32.66 305 CYS B CA 1
ATOM 2823 C C . CYS B 1 80 ? 21.288 31.562 -10.676 1.00 32.68 305 CYS B C 1
ATOM 2824 O O . CYS B 1 80 ? 22.129 31.640 -11.572 1.00 31.68 305 CYS B O 1
ATOM 2827 N N . THR B 1 81 ? 21.439 32.147 -9.492 1.00 33.62 306 THR B N 1
ATOM 2828 C CA . THR B 1 81 ? 22.627 32.937 -9.192 1.00 34.84 306 THR B CA 1
ATOM 2829 C C . THR B 1 81 ? 23.362 32.463 -7.948 1.00 36.35 306 THR B C 1
ATOM 2830 O O . THR B 1 81 ? 24.239 33.162 -7.443 1.00 35.12 306 THR B O 1
ATOM 2834 N N . ARG B 1 82 ? 23.003 31.281 -7.452 1.00 36.84 307 ARG B N 1
ATOM 2835 C CA . ARG B 1 82 ? 23.660 30.735 -6.268 1.00 39.30 307 ARG B CA 1
ATOM 2836 C C . ARG B 1 82 ? 25.151 30.630 -6.557 1.00 38.85 307 ARG B C 1
ATOM 2837 O O . ARG B 1 82 ? 25.990 30.941 -5.707 1.00 38.21 307 ARG B O 1
ATOM 2845 N N . GLU B 1 83 ? 25.467 30.198 -7.773 1.00 38.74 308 GLU B N 1
ATOM 2846 C CA . GLU B 1 83 ? 26.849 30.034 -8.199 1.00 39.24 308 GLU B CA 1
ATOM 2847 C C . GLU B 1 83 ? 27.024 30.449 -9.656 1.00 38.11 308 GLU B C 1
ATOM 2848 O O . GLU B 1 83 ? 26.227 30.076 -10.517 1.00 37.72 308 GLU B O 1
ATOM 2854 N N . PRO B 1 84 ? 28.071 31.235 -9.950 1.00 36.95 309 PRO B N 1
ATOM 2855 C CA . PRO B 1 84 ? 28.345 31.693 -11.317 1.00 35.48 309 PRO B CA 1
ATOM 2856 C C . PRO B 1 84 ? 28.957 30.560 -12.146 1.00 34.56 309 PRO B C 1
ATOM 2857 O O . PRO B 1 84 ? 29.603 29.669 -11.597 1.00 34.41 309 PRO B O 1
ATOM 2861 N N . PRO B 1 85 ? 28.727 30.555 -13.472 1.00 34.26 310 PRO B N 1
ATOM 2862 C CA . PRO B 1 85 ? 27.938 31.518 -14.251 1.00 32.69 310 PRO B CA 1
ATOM 2863 C C . PRO B 1 85 ? 26.440 31.286 -14.033 1.00 32.58 310 PRO B C 1
ATOM 2864 O O . PRO B 1 85 ? 26.001 30.153 -13.799 1.00 31.56 310 PRO B O 1
ATOM 2868 N N . PHE B 1 86 ? 25.664 32.361 -14.131 1.00 30.25 311 PHE B N 1
ATOM 2869 C CA . PHE B 1 86 ? 24.226 32.316 -13.893 1.00 28.41 311 PHE B CA 1
ATOM 2870 C C . PHE B 1 86 ? 23.355 31.705 -14.991 1.00 27.11 311 PHE B C 1
ATOM 2871 O O . PHE B 1 86 ? 23.734 31.678 -16.165 1.00 26.51 311 PHE B O 1
ATOM 2879 N N . TYR B 1 87 ? 22.186 31.204 -14.586 1.00 26.14 312 TYR B N 1
ATOM 2880 C CA . TYR B 1 87 ? 21.213 30.620 -15.514 1.00 25.38 312 TYR B CA 1
ATOM 2881 C C . TYR B 1 87 ? 20.002 31.549 -15.598 1.00 24.47 312 TYR B C 1
ATOM 2882 O O . TYR B 1 87 ? 19.620 32.174 -14.608 1.00 24.55 312 TYR B O 1
ATOM 2891 N N . ILE B 1 88 ? 19.396 31.623 -16.776 1.00 24.77 313 ILE B N 1
ATOM 2892 C CA . ILE B 1 88 ? 18.205 32.443 -16.982 1.00 25.84 313 ILE B CA 1
ATOM 2893 C C . ILE B 1 88 ? 17.110 31.505 -17.468 1.00 25.02 313 ILE B C 1
ATOM 2894 O O . ILE B 1 88 ? 17.270 30.847 -18.489 1.00 25.93 313 ILE B O 1
ATOM 2899 N N . ILE B 1 89 ? 16.004 31.436 -16.740 1.00 25.61 314 ILE B N 1
ATOM 2900 C CA . ILE B 1 89 ? 14.913 30.552 -17.138 1.00 26.28 314 ILE B CA 1
ATOM 2901 C C . ILE B 1 89 ? 13.749 31.360 -17.709 1.00 25.10 314 ILE B C 1
ATOM 2902 O O . ILE B 1 89 ? 13.248 32.278 -17.067 1.00 26.42 314 ILE B O 1
ATOM 2907 N N . THR B 1 90 ? 13.330 31.013 -18.922 1.00 25.21 315 THR B N 1
ATOM 2908 C CA . THR B 1 90 ? 12.245 31.725 -19.597 1.00 27.27 315 THR B CA 1
ATOM 2909 C C . THR B 1 90 ? 11.201 30.761 -20.147 1.00 28.25 315 THR B C 1
ATOM 2910 O O . THR B 1 90 ? 11.448 29.558 -20.228 1.00 26.70 315 THR B O 1
ATOM 2914 N N . GLU B 1 91 ? 10.040 31.284 -20.537 1.00 27.54 316 GLU B N 1
ATOM 2915 C CA . GLU B 1 91 ? 8.999 30.414 -21.071 1.00 28.19 316 GLU B CA 1
ATOM 2916 C C . GLU B 1 91 ? 9.470 29.739 -22.347 1.00 26.71 316 GLU B C 1
ATOM 2917 O O . GLU B 1 91 ? 10.143 30.344 -23.186 1.00 26.08 316 GLU B O 1
ATOM 2923 N N . PHE B 1 92 ? 9.111 28.470 -22.483 1.00 25.13 317 PHE B N 1
ATOM 2924 C CA . PHE B 1 92 ? 9.509 27.664 -23.630 1.00 25.93 317 PHE B CA 1
ATOM 2925 C C . PHE B 1 92 ? 8.622 27.909 -24.845 1.00 25.49 317 PHE B C 1
ATOM 2926 O O . PHE B 1 92 ? 7.401 27.823 -24.749 1.00 25.43 317 PHE B O 1
ATOM 2934 N N . MET B 1 93 ? 9.239 28.217 -25.984 1.00 25.15 318 MET B N 1
ATOM 2935 C CA . MET B 1 93 ? 8.502 28.456 -27.224 1.00 25.99 318 MET B CA 1
ATOM 2936 C C . MET B 1 93 ? 8.672 27.220 -28.107 1.00 28.11 318 MET B C 1
ATOM 2937 O O . MET B 1 93 ? 9.737 26.987 -28.676 1.00 28.52 318 MET B O 1
ATOM 2942 N N . THR B 1 94 ? 7.599 26.443 -28.214 1.00 29.58 319 THR B N 1
ATOM 2943 C CA . THR B 1 94 ? 7.585 25.186 -28.958 1.00 31.29 319 THR B CA 1
ATOM 2944 C C . THR B 1 94 ? 8.095 25.123 -30.396 1.00 31.70 319 THR B C 1
ATOM 2945 O O . THR B 1 94 ? 8.610 24.081 -30.811 1.00 32.22 319 THR B O 1
ATOM 2949 N N . TYR B 1 95 ? 7.976 26.201 -31.165 1.00 29.63 320 TYR B N 1
ATOM 2950 C CA . TYR B 1 95 ? 8.443 26.141 -32.550 1.00 30.71 320 TYR B CA 1
ATOM 2951 C C . TYR B 1 95 ? 9.800 26.765 -32.882 1.00 29.29 320 TYR B C 1
ATOM 2952 O O . TYR B 1 95 ? 10.116 26.991 -34.053 1.00 29.30 320 TYR B O 1
ATOM 2961 N N . GLY B 1 96 ? 10.603 27.027 -31.856 1.00 26.88 321 GLY B N 1
ATOM 2962 C CA . GLY B 1 96 ? 11.929 27.584 -32.068 1.00 26.58 321 GLY B CA 1
ATOM 2963 C C . GLY B 1 96 ? 11.986 29.014 -32.567 1.00 24.98 321 GLY B C 1
ATOM 2964 O O . GLY B 1 96 ? 11.004 29.750 -32.477 1.00 22.98 321 GLY B O 1
ATOM 2965 N N . ASN B 1 97 ? 13.134 29.402 -33.116 1.00 24.17 322 ASN B N 1
ATOM 2966 C CA . ASN B 1 97 ? 13.312 30.767 -33.602 1.00 24.52 322 ASN B CA 1
ATOM 2967 C C . ASN B 1 97 ? 12.630 31.024 -34.936 1.00 24.69 322 ASN B C 1
ATOM 2968 O O . ASN B 1 97 ? 12.479 30.122 -35.765 1.00 24.79 322 ASN B O 1
ATOM 2973 N N . LEU B 1 98 ? 12.220 32.274 -35.132 1.00 23.99 323 LEU B N 1
ATOM 2974 C CA . LEU B 1 98 ? 11.523 32.688 -36.339 1.00 24.54 323 LEU B CA 1
ATOM 2975 C C . LEU B 1 98 ? 12.322 32.538 -37.626 1.00 24.97 323 LEU B C 1
ATOM 2976 O O . LEU B 1 98 ? 11.761 32.215 -38.667 1.00 25.03 323 LEU B O 1
ATOM 2981 N N . LEU B 1 99 ? 13.628 32.776 -37.566 1.00 27.30 324 LEU B N 1
ATOM 2982 C CA . LEU B 1 99 ? 14.455 32.665 -38.762 1.00 28.25 324 LEU B CA 1
ATOM 2983 C C . LEU B 1 99 ? 14.371 31.263 -39.363 1.00 28.84 324 LEU B C 1
ATOM 2984 O O . LEU B 1 99 ? 14.020 31.107 -40.531 1.00 29.55 324 LEU B O 1
ATOM 2989 N N . ASP B 1 100 ? 14.699 30.245 -38.573 1.00 28.95 325 ASP B N 1
ATOM 2990 C CA . ASP B 1 100 ? 14.640 28.875 -39.073 1.00 29.81 325 ASP B CA 1
ATOM 2991 C C . ASP B 1 100 ? 13.207 28.471 -39.403 1.00 29.45 325 ASP B C 1
ATOM 2992 O O . ASP B 1 100 ? 12.969 27.715 -40.345 1.00 29.45 325 ASP B O 1
ATOM 2997 N N . TYR B 1 101 ? 12.254 28.984 -38.631 1.00 30.47 326 TYR B N 1
ATOM 2998 C CA . TYR B 1 101 ? 10.845 28.676 -38.857 1.00 30.54 326 TYR B CA 1
ATOM 2999 C C . TYR B 1 101 ? 10.434 29.121 -40.258 1.00 30.99 326 TYR B C 1
ATOM 3000 O O . TYR B 1 101 ? 9.810 28.363 -41.003 1.00 30.21 326 TYR B O 1
ATOM 3009 N N . LEU B 1 102 ? 10.790 30.352 -40.615 1.00 31.27 327 LEU B N 1
ATOM 3010 C CA . LEU B 1 102 ? 10.451 30.897 -41.925 1.00 31.60 327 LEU B CA 1
ATOM 3011 C C . LEU B 1 102 ? 11.150 30.180 -43.073 1.00 32.29 327 LEU B C 1
ATOM 3012 O O . LEU B 1 102 ? 10.535 29.908 -44.101 1.00 32.26 327 LEU B O 1
ATOM 3017 N N . ARG B 1 103 ? 12.434 29.883 -42.918 1.00 33.43 328 ARG B N 1
ATOM 3018 C CA . ARG B 1 103 ? 13.154 29.210 -43.993 1.00 34.70 328 ARG B CA 1
ATOM 3019 C C . ARG B 1 103 ? 12.801 27.730 -44.121 1.00 35.32 328 ARG B C 1
ATOM 3020 O O . ARG B 1 103 ? 13.243 27.064 -45.056 1.00 36.23 328 ARG B O 1
ATOM 3028 N N . GLU B 1 104 ? 11.980 27.228 -43.204 1.00 36.46 329 GLU B N 1
ATOM 3029 C CA . GLU B 1 104 ? 11.569 25.822 -43.223 1.00 38.42 329 GLU B CA 1
ATOM 3030 C C . GLU B 1 104 ? 10.059 25.641 -43.396 1.00 38.44 329 GLU B C 1
ATOM 3031 O O . GLU B 1 104 ? 9.599 24.604 -43.878 1.00 38.58 329 GLU B O 1
ATOM 3037 N N . CYS B 1 105 ? 9.294 26.652 -43.002 1.00 36.84 330 CYS B N 1
ATOM 3038 C CA . CYS B 1 105 ? 7.836 26.598 -43.064 1.00 35.45 330 CYS B CA 1
ATOM 3039 C C . CYS B 1 105 ? 7.220 26.316 -44.432 1.00 35.98 330 CYS B C 1
ATOM 3040 O O . CYS B 1 105 ? 7.855 26.483 -45.476 1.00 35.50 330 CYS B O 1
ATOM 3043 N N . ASN B 1 106 ? 5.965 25.878 -44.404 1.00 35.16 331 ASN B N 1
ATOM 3044 C CA . ASN B 1 106 ? 5.214 25.629 -45.622 1.00 35.51 331 ASN B CA 1
ATOM 3045 C C . ASN B 1 106 ? 4.654 27.016 -45.916 1.00 35.49 331 ASN B C 1
ATOM 3046 O O . ASN B 1 106 ? 3.987 27.609 -45.070 1.00 34.91 331 ASN B O 1
ATOM 3051 N N . ARG B 1 107 ? 4.935 27.543 -47.101 1.00 35.42 332 ARG B N 1
ATOM 3052 C CA . ARG B 1 107 ? 4.482 28.884 -47.438 1.00 37.35 332 ARG B CA 1
ATOM 3053 C C . ARG B 1 107 ? 3.003 29.020 -47.751 1.00 37.93 332 ARG B C 1
ATOM 3054 O O . ARG B 1 107 ? 2.470 30.129 -47.764 1.00 38.09 332 ARG B O 1
ATOM 3062 N N . GLN B 1 108 ? 2.337 27.898 -48.000 1.00 38.31 333 GLN B N 1
ATOM 3063 C CA . GLN B 1 108 ? 0.908 27.928 -48.263 1.00 38.40 333 GLN B CA 1
ATOM 3064 C C . GLN B 1 108 ? 0.270 28.255 -46.924 1.00 37.78 333 GLN B C 1
ATOM 3065 O O . GLN B 1 108 ? -0.627 29.095 -46.831 1.00 38.09 333 GLN B O 1
ATOM 3071 N N . GLU B 1 109 ? 0.756 27.584 -45.885 1.00 36.69 334 GLU B N 1
ATOM 3072 C CA . GLU B 1 109 ? 0.269 27.791 -44.529 1.00 36.05 334 GLU B CA 1
ATOM 3073 C C . GLU B 1 109 ? 0.668 29.198 -44.082 1.00 35.93 334 GLU B C 1
ATOM 3074 O O . GLU B 1 109 ? -0.179 30.015 -43.720 1.00 35.67 334 GLU B O 1
ATOM 3080 N N . VAL B 1 110 ? 1.971 29.462 -44.116 1.00 35.37 335 VAL B N 1
ATOM 3081 C CA . VAL B 1 110 ? 2.523 30.755 -43.719 1.00 35.29 335 VAL B CA 1
ATOM 3082 C C . VAL B 1 110 ? 2.487 31.702 -44.918 1.00 35.14 335 VAL B C 1
ATOM 3083 O O . VAL B 1 110 ? 3.503 31.915 -45.582 1.00 33.12 335 VAL B O 1
ATOM 3087 N N . ASN B 1 111 ? 1.310 32.264 -45.192 1.00 35.47 336 ASN B N 1
ATOM 3088 C CA . ASN B 1 111 ? 1.135 33.167 -46.329 1.00 35.09 336 ASN B CA 1
ATOM 3089 C C . ASN B 1 111 ? 1.312 34.640 -45.993 1.00 34.39 336 ASN B C 1
ATOM 3090 O O . ASN B 1 111 ? 1.721 34.991 -44.889 1.00 32.97 336 ASN B O 1
ATOM 3095 N N . ALA B 1 112 ? 0.991 35.496 -46.961 1.00 33.44 337 ALA B N 1
ATOM 3096 C CA . ALA B 1 112 ? 1.119 36.940 -46.795 1.00 33.60 337 ALA B CA 1
ATOM 3097 C C . ALA B 1 112 ? 0.384 37.478 -45.570 1.00 34.21 337 ALA B C 1
ATOM 3098 O O . ALA B 1 112 ? 0.872 38.393 -44.906 1.00 35.09 337 ALA B O 1
ATOM 3100 N N . VAL B 1 113 ? -0.792 36.930 -45.278 1.00 32.92 338 VAL B N 1
ATOM 3101 C CA . VAL B 1 113 ? -1.552 37.382 -44.119 1.00 33.70 338 VAL B CA 1
ATOM 3102 C C . VAL B 1 113 ? -0.860 36.956 -42.821 1.00 31.90 338 VAL B C 1
ATOM 3103 O O . VAL B 1 113 ? -0.919 37.664 -41.815 1.00 32.24 338 VAL B O 1
ATOM 3107 N N . VAL B 1 114 ? -0.208 35.800 -42.842 1.00 29.70 339 VAL B N 1
ATOM 3108 C CA . VAL B 1 114 ? 0.492 35.319 -41.656 1.00 29.05 339 VAL B CA 1
ATOM 3109 C C . VAL B 1 114 ? 1.729 36.184 -41.391 1.00 27.10 339 VAL B C 1
ATOM 3110 O O . VAL B 1 114 ? 2.012 36.535 -40.245 1.00 26.96 339 VAL B O 1
ATOM 3114 N N . LEU B 1 115 ? 2.461 36.522 -42.449 1.00 25.29 340 LEU B N 1
ATOM 3115 C CA . LEU B 1 115 ? 3.648 37.359 -42.304 1.00 26.75 340 LEU B CA 1
ATOM 3116 C C . LEU B 1 115 ? 3.246 38.673 -41.641 1.00 27.23 340 LEU B C 1
ATOM 3117 O O . LEU B 1 115 ? 3.930 39.156 -40.735 1.00 27.93 340 LEU B O 1
ATOM 3122 N N . LEU B 1 116 ? 2.134 39.245 -42.099 1.00 27.29 341 LEU B N 1
ATOM 3123 C CA . LEU B 1 116 ? 1.632 40.494 -41.533 1.00 28.01 341 LEU B CA 1
ATOM 3124 C C . LEU B 1 116 ? 1.270 40.303 -40.071 1.00 27.20 341 LEU B C 1
ATOM 3125 O O . LEU B 1 116 ? 1.565 41.155 -39.240 1.00 26.86 341 LEU B O 1
ATOM 3130 N N . TYR B 1 117 ? 0.620 39.187 -39.755 1.00 26.17 342 TYR B N 1
ATOM 3131 C CA . TYR B 1 117 ? 0.233 38.914 -38.376 1.00 26.15 342 TYR B CA 1
ATOM 3132 C C . TYR B 1 117 ? 1.485 38.836 -37.504 1.00 25.80 342 TYR B C 1
ATOM 3133 O O . TYR B 1 117 ? 1.497 39.321 -36.369 1.00 25.05 342 TYR B O 1
ATOM 3142 N N . MET B 1 118 ? 2.541 38.237 -38.042 1.00 24.94 343 MET B N 1
ATOM 3143 C CA . MET B 1 118 ? 3.785 38.109 -37.295 1.00 25.21 343 MET B CA 1
ATOM 3144 C C . MET B 1 118 ? 4.425 39.480 -37.065 1.00 24.73 343 MET B C 1
ATOM 3145 O O . MET B 1 118 ? 4.867 39.784 -35.960 1.00 22.45 343 MET B O 1
ATOM 3150 N N . ALA B 1 119 ? 4.464 40.310 -38.099 1.00 24.37 344 ALA B N 1
ATOM 3151 C CA . ALA B 1 119 ? 5.050 41.643 -37.959 1.00 25.20 344 ALA B CA 1
ATOM 3152 C C . ALA B 1 119 ? 4.244 42.462 -36.959 1.00 25.09 344 ALA B C 1
ATOM 3153 O O . ALA B 1 119 ? 4.801 43.212 -36.158 1.00 24.77 344 ALA B O 1
ATOM 3155 N N . THR B 1 120 ? 2.925 42.314 -37.009 1.00 24.87 345 THR B N 1
ATOM 3156 C CA . THR B 1 120 ? 2.042 43.040 -36.105 1.00 24.60 345 THR B CA 1
ATOM 3157 C C . THR B 1 120 ? 2.293 42.660 -34.647 1.00 24.20 345 THR B C 1
ATOM 3158 O O . THR B 1 120 ? 2.310 43.529 -33.768 1.00 23.21 345 THR B O 1
ATOM 3162 N N . GLN B 1 121 ? 2.488 41.368 -34.385 1.00 22.31 346 GLN B N 1
ATOM 3163 C CA . GLN B 1 121 ? 2.739 40.902 -33.018 1.00 20.38 346 GLN B CA 1
ATOM 3164 C C . GLN B 1 121 ? 4.069 41.438 -32.500 1.00 20.17 346 GLN B C 1
ATOM 3165 O O . GLN B 1 121 ? 4.192 41.845 -31.342 1.00 20.11 346 GLN B O 1
ATOM 3171 N N . ILE B 1 122 ? 5.073 41.414 -33.366 1.00 20.94 347 ILE B N 1
ATOM 3172 C CA . ILE B 1 122 ? 6.396 41.889 -33.001 1.00 21.05 347 ILE B CA 1
ATOM 3173 C C . ILE B 1 122 ? 6.368 43.387 -32.697 1.00 18.86 347 ILE B C 1
ATOM 3174 O O . ILE B 1 122 ? 6.971 43.827 -31.730 1.00 18.23 347 ILE B O 1
ATOM 3179 N N . SER B 1 123 ? 5.656 44.168 -33.506 1.00 19.79 348 SER B N 1
ATOM 3180 C CA . SER B 1 123 ? 5.600 45.607 -33.255 1.00 19.67 348 SER B CA 1
ATOM 3181 C C . SER B 1 123 ? 4.819 45.898 -31.977 1.00 19.07 348 SER B C 1
ATOM 3182 O O . SER B 1 123 ? 5.027 46.926 -31.326 1.00 19.04 348 SER B O 1
ATOM 3185 N N . SER B 1 124 ? 3.917 44.996 -31.602 1.00 18.04 349 SER B N 1
ATOM 3186 C CA . SER B 1 124 ? 3.161 45.207 -30.372 1.00 17.71 349 SER B CA 1
ATOM 3187 C C . SER B 1 124 ? 4.121 45.032 -29.201 1.00 16.84 349 SER B C 1
ATOM 3188 O O . SER B 1 124 ? 4.112 45.812 -28.244 1.00 16.83 349 SER B O 1
ATOM 3191 N N . ALA B 1 125 ? 4.964 44.007 -29.294 1.00 16.86 350 ALA B N 1
ATOM 3192 C CA . ALA B 1 125 ? 5.943 43.720 -28.254 1.00 15.28 350 ALA B CA 1
ATOM 3193 C C . ALA B 1 125 ? 6.925 44.877 -28.124 1.00 14.79 350 ALA B C 1
ATOM 3194 O O . ALA B 1 125 ? 7.259 45.302 -27.020 1.00 13.94 350 ALA B O 1
ATOM 3196 N N . MET B 1 126 ? 7.383 45.387 -29.259 1.00 13.65 351 MET B N 1
ATOM 3197 C CA . MET B 1 126 ? 8.348 46.477 -29.235 1.00 15.47 351 MET B CA 1
ATOM 3198 C C . MET B 1 126 ? 7.718 47.783 -28.768 1.00 16.91 351 MET B C 1
ATOM 3199 O O . MET B 1 126 ? 8.398 48.641 -28.197 1.00 18.30 351 MET B O 1
ATOM 3204 N N . GLU B 1 127 ? 6.424 47.940 -29.018 1.00 18.30 352 GLU B N 1
ATOM 3205 C CA . GLU B 1 127 ? 5.732 49.149 -28.580 1.00 19.87 352 GLU B CA 1
ATOM 3206 C C . GLU B 1 127 ? 5.742 49.152 -27.056 1.00 19.14 352 GLU B C 1
ATOM 3207 O O . GLU B 1 127 ? 5.839 50.203 -26.427 1.00 17.17 352 GLU B O 1
ATOM 3213 N N . TYR B 1 128 ? 5.657 47.963 -26.464 1.00 18.07 353 TYR B N 1
ATOM 3214 C CA . TYR B 1 128 ? 5.668 47.831 -25.010 1.00 18.17 353 TYR B CA 1
ATOM 3215 C C . TYR B 1 128 ? 7.054 48.158 -24.441 1.00 18.11 353 TYR B C 1
ATOM 3216 O O . TYR B 1 128 ? 7.176 48.927 -23.482 1.00 17.98 353 TYR B O 1
ATOM 3225 N N . LEU B 1 129 ? 8.102 47.576 -25.024 1.00 18.43 354 LEU B N 1
ATOM 3226 C CA . LEU B 1 129 ? 9.457 47.847 -24.540 1.00 18.29 354 LEU B CA 1
ATOM 3227 C C . LEU B 1 129 ? 9.713 49.354 -24.652 1.00 18.94 354 LEU B C 1
ATOM 3228 O O . LEU B 1 129 ? 10.351 49.963 -23.793 1.00 18.05 354 LEU B O 1
ATOM 3233 N N . GLU B 1 130 ? 9.200 49.948 -25.719 1.00 19.49 355 GLU B N 1
ATOM 3234 C CA . GLU B 1 130 ? 9.342 51.383 -25.923 1.00 20.23 355 GLU B CA 1
ATOM 3235 C C . GLU B 1 130 ? 8.653 52.138 -24.785 1.00 21.12 355 GLU B C 1
ATOM 3236 O O . GLU B 1 130 ? 9.192 53.116 -24.263 1.00 21.12 355 GLU B O 1
ATOM 3242 N N . LYS B 1 131 ? 7.464 51.681 -24.403 1.00 21.58 356 LYS B N 1
ATOM 3243 C CA . LYS B 1 131 ? 6.712 52.319 -23.326 1.00 24.90 356 LYS B CA 1
ATOM 3244 C C . LYS B 1 131 ? 7.534 52.338 -22.046 1.00 24.90 356 LYS B C 1
ATOM 3245 O O . LYS B 1 131 ? 7.542 53.324 -21.316 1.00 24.07 356 LYS B O 1
ATOM 3251 N N . LYS B 1 132 ? 8.230 51.238 -21.787 1.00 24.87 357 LYS B N 1
ATOM 3252 C CA . LYS B 1 132 ? 9.045 51.103 -20.587 1.00 26.16 357 LYS B CA 1
ATOM 3253 C C . LYS B 1 132 ? 10.485 51.569 -20.768 1.00 26.23 357 LYS B C 1
ATOM 3254 O O . LYS B 1 132 ? 11.341 51.299 -19.922 1.00 26.12 357 LYS B O 1
ATOM 3260 N N . ASN B 1 133 ? 10.743 52.271 -21.868 1.00 25.12 358 ASN B N 1
ATOM 3261 C CA . ASN B 1 133 ? 12.076 52.779 -22.176 1.00 26.51 358 ASN B CA 1
ATOM 3262 C C . ASN B 1 133 ? 13.101 51.661 -22.017 1.00 24.20 358 ASN B C 1
ATOM 3263 O O . ASN B 1 133 ? 14.170 51.852 -21.442 1.00 23.42 358 ASN B O 1
ATOM 3268 N N . PHE B 1 134 ? 12.751 50.487 -22.528 1.00 23.09 359 PHE B N 1
ATOM 3269 C CA . PHE B 1 134 ? 13.612 49.311 -22.440 1.00 20.51 359 PHE B CA 1
ATOM 3270 C C . PHE B 1 134 ? 14.224 49.031 -23.815 1.00 18.42 359 PHE B C 1
ATOM 3271 O O . PHE B 1 134 ? 13.506 48.754 -24.780 1.00 19.04 359 PHE B O 1
ATOM 3279 N N . ILE B 1 135 ? 15.549 49.101 -23.905 1.00 17.58 360 ILE B N 1
ATOM 3280 C CA . ILE B 1 135 ? 16.234 48.861 -25.169 1.00 15.05 360 ILE B CA 1
ATOM 3281 C C . ILE B 1 135 ? 16.513 47.379 -25.353 1.00 16.86 360 ILE B C 1
ATOM 3282 O O . ILE B 1 135 ? 17.114 46.739 -24.490 1.00 15.86 360 ILE B O 1
ATOM 3287 N N . HIS B 1 136 ? 16.068 46.834 -26.477 1.00 16.55 361 HIS B N 1
ATOM 3288 C CA . HIS B 1 136 ? 16.287 45.426 -26.759 1.00 18.56 361 HIS B CA 1
ATOM 3289 C C . HIS B 1 136 ? 17.764 45.187 -27.060 1.00 18.35 361 HIS B C 1
ATOM 3290 O O . HIS B 1 136 ? 18.406 44.367 -26.407 1.00 17.44 361 HIS B O 1
ATOM 3297 N N . ARG B 1 137 ? 18.285 45.906 -28.052 1.00 18.63 362 ARG B N 1
ATOM 3298 C CA . ARG B 1 137 ? 19.688 45.831 -28.462 1.00 20.02 362 ARG B CA 1
ATOM 3299 C C . ARG B 1 137 ? 20.043 44.662 -29.379 1.00 20.00 362 ARG B C 1
ATOM 3300 O O . ARG B 1 137 ? 21.062 44.705 -30.060 1.00 20.26 362 ARG B O 1
ATOM 3308 N N . ASP B 1 138 ? 19.210 43.627 -29.406 1.00 17.77 363 ASP B N 1
ATOM 3309 C CA . ASP B 1 138 ? 19.485 42.463 -30.243 1.00 18.89 363 ASP B CA 1
ATOM 3310 C C . ASP B 1 138 ? 18.286 42.030 -31.084 1.00 19.81 363 ASP B C 1
ATOM 3311 O O . ASP B 1 138 ? 18.108 40.833 -31.334 1.00 16.77 363 ASP B O 1
ATOM 3316 N N . LEU B 1 139 ? 17.471 42.984 -31.529 1.00 16.37 364 LEU B N 1
ATOM 3317 C CA . LEU B 1 139 ? 16.291 42.632 -32.304 1.00 18.05 364 LEU B CA 1
ATOM 3318 C C . LEU B 1 139 ? 16.632 42.083 -33.687 1.00 17.77 364 LEU B C 1
ATOM 3319 O O . LEU B 1 139 ? 17.342 42.714 -34.470 1.00 17.89 364 LEU B O 1
ATOM 3324 N N . ALA B 1 140 ? 16.137 40.878 -33.960 1.00 17.05 365 ALA B N 1
ATOM 3325 C CA . ALA B 1 140 ? 16.358 40.197 -35.231 1.00 17.90 365 ALA B CA 1
ATOM 3326 C C . ALA B 1 140 ? 15.484 38.939 -35.249 1.00 17.71 365 ALA B C 1
ATOM 3327 O O . ALA B 1 140 ? 14.959 38.526 -34.217 1.00 17.33 365 ALA B O 1
ATOM 3329 N N . ALA B 1 141 ? 15.311 38.344 -36.421 1.00 20.14 366 ALA B N 1
ATOM 3330 C CA . ALA B 1 141 ? 14.486 37.148 -36.529 1.00 19.81 366 ALA B CA 1
ATOM 3331 C C . ALA B 1 141 ? 14.983 36.069 -35.573 1.00 20.95 366 ALA B C 1
ATOM 3332 O O . ALA B 1 141 ? 14.180 35.332 -34.990 1.00 21.07 366 ALA B O 1
ATOM 3334 N N . ARG B 1 142 ? 16.301 35.985 -35.398 1.00 20.82 367 ARG B N 1
ATOM 3335 C CA . ARG B 1 142 ? 16.886 34.992 -34.502 1.00 21.10 367 ARG B CA 1
ATOM 3336 C C . ARG B 1 142 ? 16.413 35.189 -33.066 1.00 21.44 367 ARG B C 1
ATOM 3337 O O . ARG B 1 142 ? 16.494 34.271 -32.253 1.00 18.88 367 ARG B O 1
ATOM 3345 N N . ASN B 1 143 ? 15.922 36.387 -32.754 1.00 19.49 368 ASN B N 1
ATOM 3346 C CA . ASN B 1 143 ? 15.429 36.668 -31.417 1.00 20.38 368 ASN B CA 1
ATOM 3347 C C . ASN B 1 143 ? 13.914 36.809 -31.325 1.00 20.38 368 ASN B C 1
ATOM 3348 O O . ASN B 1 143 ? 13.381 37.474 -30.440 1.00 18.54 368 ASN B O 1
ATOM 3353 N N . CYS B 1 144 ? 13.227 36.177 -32.268 1.00 20.49 369 CYS B N 1
ATOM 3354 C CA . CYS B 1 144 ? 11.775 36.133 -32.261 1.00 20.85 369 CYS B CA 1
ATOM 3355 C C . CYS B 1 144 ? 11.519 34.630 -32.199 1.00 21.56 369 CYS B C 1
ATOM 3356 O O . CYS B 1 144 ? 12.159 33.862 -32.918 1.00 20.79 369 CYS B O 1
ATOM 3359 N N . LEU B 1 145 ? 10.619 34.217 -31.316 1.00 21.16 370 LEU B N 1
ATOM 3360 C CA . LEU B 1 145 ? 10.306 32.801 -31.143 1.00 24.30 370 LEU B CA 1
ATOM 3361 C C . LEU B 1 145 ? 8.860 32.499 -31.521 1.00 24.39 370 LEU B C 1
ATOM 3362 O O . LEU B 1 145 ? 7.966 33.323 -31.314 1.00 24.15 370 LEU B O 1
ATOM 3367 N N . VAL B 1 146 ? 8.634 31.306 -32.063 1.00 24.86 371 VAL B N 1
ATOM 3368 C CA . VAL B 1 146 ? 7.307 30.910 -32.508 1.00 24.61 371 VAL B CA 1
ATOM 3369 C C . VAL B 1 146 ? 6.606 29.909 -31.599 1.00 26.66 371 VAL B C 1
ATOM 3370 O O . VAL B 1 146 ? 7.212 28.952 -31.102 1.00 24.58 371 VAL B O 1
ATOM 3374 N N . GLY B 1 147 ? 5.317 30.145 -31.389 1.00 27.20 372 GLY B N 1
ATOM 3375 C CA . GLY B 1 147 ? 4.522 29.258 -30.567 1.00 29.22 372 GLY B CA 1
ATOM 3376 C C . GLY B 1 147 ? 3.428 28.623 -31.402 1.00 30.27 372 GLY B C 1
ATOM 3377 O O . GLY B 1 147 ? 3.538 28.526 -32.628 1.00 30.00 372 GLY B O 1
ATOM 3378 N N . GLU B 1 148 ? 2.362 28.195 -30.739 1.00 32.41 373 GLU B N 1
ATOM 3379 C CA . GLU B 1 148 ? 1.243 27.569 -31.426 1.00 35.02 373 GLU B CA 1
ATOM 3380 C C . GLU B 1 148 ? 0.432 28.600 -32.209 1.00 34.87 373 GLU B C 1
ATOM 3381 O O . GLU B 1 148 ? 0.332 29.763 -31.807 1.00 34.45 373 GLU B O 1
ATOM 3387 N N . ASN B 1 149 ? -0.138 28.162 -33.327 1.00 33.52 374 ASN B N 1
ATOM 3388 C CA . ASN B 1 149 ? -0.967 29.016 -34.169 1.00 34.56 374 ASN B CA 1
ATOM 3389 C C . ASN B 1 149 ? -0.311 30.332 -34.585 1.00 33.48 374 ASN B C 1
ATOM 3390 O O . ASN B 1 149 ? -0.903 31.399 -34.440 1.00 33.71 374 ASN B O 1
ATOM 3395 N N . HIS B 1 150 ? 0.907 30.245 -35.104 1.00 33.29 375 HIS B N 1
ATOM 3396 C CA . HIS B 1 150 ? 1.654 31.412 -35.566 1.00 32.92 375 HIS B CA 1
ATOM 3397 C C . HIS B 1 150 ? 1.854 32.494 -34.512 1.00 31.27 375 HIS B C 1
ATOM 3398 O O . HIS B 1 150 ? 1.984 33.674 -34.840 1.00 30.80 375 HIS B O 1
ATOM 3405 N N . LEU B 1 151 ? 1.868 32.092 -33.247 1.00 30.13 376 LEU B N 1
ATOM 3406 C CA . LEU B 1 151 ? 2.085 33.025 -32.155 1.00 28.98 376 LEU B CA 1
ATOM 3407 C C . LEU B 1 151 ? 3.562 33.416 -32.250 1.00 26.84 376 LEU B C 1
ATOM 3408 O O . LEU B 1 151 ? 4.414 32.559 -32.491 1.00 25.62 376 LEU B O 1
ATOM 3413 N N . VAL B 1 152 ? 3.871 34.699 -32.084 1.00 25.15 377 VAL B N 1
ATOM 3414 C CA . VAL B 1 152 ? 5.263 35.141 -32.145 1.00 22.76 377 VAL B CA 1
ATOM 3415 C C . VAL B 1 152 ? 5.598 36.018 -30.951 1.00 23.62 377 VAL B C 1
ATOM 3416 O O . VAL B 1 152 ? 4.869 36.960 -30.630 1.00 22.84 377 VAL B O 1
ATOM 3420 N N . LYS B 1 153 ? 6.700 35.699 -30.286 1.00 21.90 378 LYS B N 1
ATOM 3421 C CA . LYS B 1 153 ? 7.124 36.478 -29.141 1.00 21.49 378 LYS B CA 1
ATOM 3422 C C . LYS B 1 153 ? 8.571 36.905 -29.314 1.00 21.33 378 LYS B C 1
ATOM 3423 O O . LYS B 1 153 ? 9.406 36.127 -29.775 1.00 21.37 378 LYS B O 1
ATOM 3429 N N . VAL B 1 154 ? 8.857 38.151 -28.957 1.00 19.34 379 VAL B N 1
ATOM 3430 C CA . VAL B 1 154 ? 10.212 38.678 -29.038 1.00 18.48 379 VAL B CA 1
ATOM 3431 C C . VAL B 1 154 ? 10.945 38.208 -27.784 1.00 18.09 379 VAL B C 1
ATOM 3432 O O . VAL B 1 154 ? 10.413 38.302 -26.677 1.00 17.84 379 VAL B O 1
ATOM 3436 N N . ALA B 1 155 ? 12.165 37.714 -27.956 1.00 18.81 380 ALA B N 1
ATOM 3437 C CA . ALA B 1 155 ? 12.938 37.209 -26.829 1.00 18.85 380 ALA B CA 1
ATOM 3438 C C . ALA B 1 155 ? 14.293 37.870 -26.641 1.00 19.32 380 ALA B C 1
ATOM 3439 O O . ALA B 1 155 ? 14.739 38.677 -27.463 1.00 19.97 380 ALA B O 1
ATOM 3441 N N . ASP B 1 156 ? 14.938 37.494 -25.540 1.00 18.62 381 ASP B N 1
ATOM 3442 C CA . ASP B 1 156 ? 16.274 37.956 -25.198 1.00 19.15 381 ASP B CA 1
ATOM 3443 C C . ASP B 1 156 ? 16.470 39.462 -25.213 1.00 17.24 381 ASP B C 1
ATOM 3444 O O . ASP B 1 156 ? 17.540 39.956 -25.555 1.00 17.21 381 ASP B O 1
ATOM 3449 N N . PHE B 1 157 ? 15.434 40.184 -24.817 1.00 17.48 382 PHE B N 1
ATOM 3450 C CA . PHE B 1 157 ? 15.509 41.637 -24.764 1.00 17.96 382 PHE B CA 1
ATOM 3451 C C . PHE B 1 157 ? 16.415 42.096 -23.619 1.00 16.94 382 PHE B C 1
ATOM 3452 O O . PHE B 1 157 ? 16.247 41.689 -22.463 1.00 17.17 382 PHE B O 1
ATOM 3460 N N . GLY B 1 158 ? 17.384 42.939 -23.963 1.00 16.69 383 GLY B N 1
ATOM 3461 C CA . GLY B 1 158 ? 18.314 43.482 -22.985 1.00 17.33 383 GLY B CA 1
ATOM 3462 C C . GLY B 1 158 ? 19.319 42.490 -22.427 1.00 17.84 383 GLY B C 1
ATOM 3463 O O . GLY B 1 158 ? 20.031 42.803 -21.477 1.00 17.71 383 GLY B O 1
ATOM 3464 N N . LEU B 1 159 ? 19.383 41.293 -23.006 1.00 19.25 384 LEU B N 1
ATOM 3465 C CA . LEU B 1 159 ? 20.307 40.264 -22.525 1.00 21.73 384 LEU B CA 1
ATOM 3466 C C . LEU B 1 159 ? 21.744 40.773 -22.410 1.00 22.29 384 LEU B C 1
ATOM 3467 O O . LEU B 1 159 ? 22.489 40.355 -21.521 1.00 21.43 384 LEU B O 1
ATOM 3472 N N . SER B 1 160 ? 22.136 41.664 -23.317 1.00 22.12 385 SER B N 1
ATOM 3473 C CA . SER B 1 160 ? 23.490 42.210 -23.308 1.00 23.60 385 SER B CA 1
ATOM 3474 C C . SER B 1 160 ? 23.845 42.918 -22.000 1.00 24.34 385 SER B C 1
ATOM 3475 O O . SER B 1 160 ? 25.019 42.987 -21.618 1.00 24.24 385 SER B O 1
ATOM 3478 N N . ARG B 1 161 ? 22.842 43.441 -21.305 1.00 23.46 386 ARG B N 1
ATOM 3479 C CA . ARG B 1 161 ? 23.103 44.139 -20.051 1.00 23.48 386 ARG B CA 1
ATOM 3480 C C . ARG B 1 161 ? 23.277 43.192 -18.863 1.00 25.24 386 ARG B C 1
ATOM 3481 O O . ARG B 1 161 ? 23.487 43.633 -17.734 1.00 25.39 38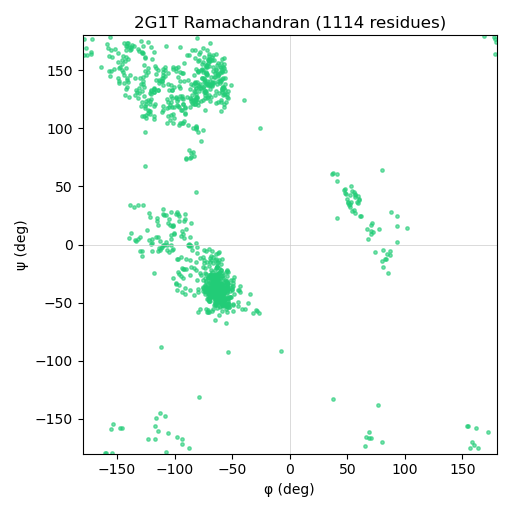6 ARG B O 1
ATOM 3489 N N . LEU B 1 162 ? 23.202 41.893 -19.131 1.00 25.36 387 LEU B N 1
ATOM 3490 C CA . LEU B 1 162 ? 23.362 40.867 -18.102 1.00 27.60 387 LEU B CA 1
ATOM 3491 C C . LEU B 1 162 ? 24.766 40.257 -18.138 1.00 28.93 387 LEU B C 1
ATOM 3492 O O . LEU B 1 162 ? 25.040 39.264 -17.465 1.00 27.98 387 LEU B O 1
ATOM 3497 N N . MET B 1 163 ? 25.648 40.855 -18.929 1.00 30.89 388 MET B N 1
ATOM 3498 C CA . MET B 1 163 ? 27.027 40.385 -19.063 1.00 33.65 388 MET B CA 1
ATOM 3499 C C . MET B 1 163 ? 27.923 41.622 -19.123 1.00 33.94 388 MET B C 1
ATOM 3500 O O . MET B 1 163 ? 27.566 42.605 -19.763 1.00 33.97 388 MET B O 1
ATOM 3505 N N . THR B 1 164 ? 29.078 41.581 -18.464 1.00 33.55 389 THR B N 1
ATOM 3506 C CA . THR B 1 164 ? 29.988 42.727 -18.469 1.00 33.81 389 THR B CA 1
ATOM 3507 C C . THR B 1 164 ? 31.408 42.332 -18.866 1.00 34.10 389 THR B C 1
ATOM 3508 O O . THR B 1 164 ? 32.271 43.186 -19.030 1.00 33.57 389 THR B O 1
ATOM 3512 N N . GLY B 1 165 ? 31.638 41.036 -19.025 1.00 34.87 390 GLY B N 1
ATOM 3513 C CA . GLY B 1 165 ? 32.968 40.577 -19.368 1.00 36.10 390 GLY B CA 1
ATOM 3514 C C . GLY B 1 165 ? 33.490 40.891 -20.761 1.00 37.97 390 GLY B C 1
ATOM 3515 O O . GLY B 1 165 ? 34.699 40.969 -20.954 1.00 36.45 390 GLY B O 1
ATOM 3516 N N . ASP B 1 166 ? 32.593 41.068 -21.727 1.00 39.46 391 ASP B N 1
ATOM 3517 C CA . ASP B 1 166 ? 32.995 41.352 -23.105 1.00 41.93 391 ASP B CA 1
ATOM 3518 C C . ASP B 1 166 ? 32.964 42.826 -23.505 1.00 41.91 391 ASP B C 1
ATOM 3519 O O . ASP B 1 166 ? 33.501 43.193 -24.548 1.00 45.03 391 ASP B O 1
ATOM 3524 N N . THR B 1 167 ? 32.350 43.669 -22.683 1.00 39.93 392 THR B N 1
ATOM 3525 C CA . THR B 1 167 ? 32.218 45.095 -22.981 1.00 37.99 392 THR B CA 1
ATOM 3526 C C . THR B 1 167 ? 33.366 45.778 -23.720 1.00 37.68 392 THR B C 1
ATOM 3527 O O . THR B 1 167 ? 33.128 46.569 -24.631 1.00 38.37 392 THR B O 1
ATOM 3531 N N . TYR B 1 168 ? 34.606 45.479 -23.345 1.00 35.74 393 TYR B N 1
ATOM 3532 C CA . TYR B 1 168 ? 35.753 46.127 -23.984 1.00 34.61 393 TYR B CA 1
ATOM 3533 C C . TYR B 1 168 ? 36.594 45.253 -24.917 1.00 33.56 393 TYR B C 1
ATOM 3534 O O . TYR B 1 168 ? 36.672 44.036 -24.754 1.00 35.50 393 TYR B O 1
ATOM 3543 N N . THR B 1 169 ? 37.234 45.898 -25.891 1.00 31.66 394 THR B N 1
ATOM 3544 C CA . THR B 1 169 ? 38.089 45.212 -26.856 1.00 29.35 394 THR B CA 1
ATOM 3545 C C . THR B 1 169 ? 39.221 46.130 -27.305 1.00 29.67 394 THR B C 1
ATOM 3546 O O . THR B 1 169 ? 39.024 47.335 -27.461 1.00 27.65 394 THR B O 1
ATOM 3550 N N . ALA B 1 170 ? 40.404 45.552 -27.508 1.00 29.63 395 ALA B N 1
ATOM 3551 C CA . ALA B 1 170 ? 41.574 46.308 -27.952 1.00 29.61 395 ALA B CA 1
ATOM 3552 C C . ALA B 1 170 ? 41.535 46.511 -29.463 1.00 29.01 395 ALA B C 1
ATOM 3553 O O . ALA B 1 170 ? 42.275 47.333 -30.011 1.00 29.68 395 ALA B O 1
ATOM 3555 N N . HIS B 1 171 ? 40.679 45.749 -30.133 1.00 27.91 396 HIS B N 1
ATOM 3556 C CA . HIS B 1 171 ? 40.549 45.840 -31.583 1.00 29.27 396 HIS B CA 1
ATOM 3557 C C . HIS B 1 171 ? 39.854 47.150 -31.919 1.00 28.48 396 HIS B C 1
ATOM 3558 O O . HIS B 1 171 ? 38.905 47.537 -31.248 1.00 27.73 396 HIS B O 1
ATOM 3565 N N . ALA B 1 172 ? 40.333 47.830 -32.956 1.00 29.00 397 ALA B N 1
ATOM 3566 C CA . ALA B 1 172 ? 39.756 49.110 -33.368 1.00 29.77 397 ALA B CA 1
ATOM 3567 C C . ALA B 1 172 ? 38.242 49.010 -33.522 1.00 29.00 397 ALA B C 1
ATOM 3568 O O . ALA B 1 172 ? 37.730 48.030 -34.063 1.00 28.60 397 ALA B O 1
ATOM 3570 N N . GLY B 1 173 ? 37.531 50.026 -33.041 1.00 28.01 398 GLY B N 1
ATOM 3571 C CA . GLY B 1 173 ? 36.082 50.019 -33.138 1.00 27.46 398 GLY B CA 1
ATOM 3572 C C . GLY B 1 173 ? 35.435 49.101 -32.117 1.00 26.59 398 GLY B C 1
ATOM 3573 O O . GLY B 1 173 ? 35.848 49.061 -30.959 1.00 28.82 398 GLY B O 1
ATOM 3574 N N . ALA B 1 174 ? 34.417 48.363 -32.544 1.00 25.20 399 ALA B N 1
ATOM 3575 C CA . ALA B 1 174 ? 33.717 47.434 -31.662 1.00 25.18 399 ALA B CA 1
ATOM 3576 C C . ALA B 1 174 ? 33.069 46.331 -32.499 1.00 24.36 399 ALA B C 1
ATOM 3577 O O . ALA B 1 174 ? 32.983 46.451 -33.719 1.00 25.38 399 ALA B O 1
ATOM 3579 N N . LYS B 1 175 ? 32.615 45.258 -31.858 1.00 24.59 400 LYS B N 1
ATOM 3580 C CA . LYS B 1 175 ? 31.983 44.162 -32.591 1.00 24.20 400 LYS B CA 1
ATOM 3581 C C . LYS B 1 175 ? 30.455 44.302 -32.588 1.00 23.53 400 LYS B C 1
ATOM 3582 O O . LYS B 1 175 ? 29.868 44.620 -31.554 1.00 22.68 400 LYS B O 1
ATOM 3588 N N . PHE B 1 176 ? 29.827 44.066 -33.742 1.00 22.50 401 PHE B N 1
ATOM 3589 C CA . PHE B 1 176 ? 28.374 44.169 -33.888 1.00 22.81 401 PHE B CA 1
ATOM 3590 C C . PHE B 1 176 ? 27.797 43.144 -34.855 1.00 22.32 401 PHE B C 1
ATOM 3591 O O . PHE B 1 176 ? 28.522 42.527 -35.641 1.00 22.58 401 PHE B O 1
ATOM 3599 N N . PRO B 1 177 ? 26.483 42.913 -34.774 1.00 20.72 402 PRO B N 1
ATOM 3600 C CA . PRO B 1 177 ? 25.809 41.980 -35.686 1.00 21.32 402 PRO B CA 1
ATOM 3601 C C . PRO B 1 177 ? 25.492 43.050 -36.755 1.00 21.52 402 PRO B C 1
ATOM 3602 O O . PRO B 1 177 ? 24.375 43.576 -36.873 1.00 19.97 402 PRO B O 1
ATOM 3606 N N . ILE B 1 178 ? 26.560 43.421 -37.459 1.00 21.37 403 ILE B N 1
ATOM 3607 C CA . ILE B 1 178 ? 26.584 44.477 -38.461 1.00 20.88 403 ILE B CA 1
ATOM 3608 C C . ILE B 1 178 ? 25.355 44.840 -39.275 1.00 21.00 403 ILE B C 1
ATOM 3609 O O . ILE B 1 178 ? 24.913 45.992 -39.252 1.00 18.03 403 ILE B O 1
ATOM 3614 N N . LYS B 1 179 ? 24.789 43.864 -39.973 1.00 19.01 404 LYS B N 1
ATOM 3615 C CA . LYS B 1 179 ? 23.647 44.138 -40.824 1.00 20.04 404 LYS B CA 1
ATOM 3616 C C . LYS B 1 179 ? 22.312 44.465 -40.168 1.00 18.38 404 LYS B C 1
ATOM 3617 O O . LYS B 1 179 ? 21.351 44.783 -40.867 1.00 17.68 404 LYS B O 1
ATOM 3623 N N . TRP B 1 180 ? 22.257 44.404 -38.841 1.00 17.25 405 TRP B N 1
ATOM 3624 C CA . TRP B 1 180 ? 21.043 44.731 -38.081 1.00 19.03 405 TRP B CA 1
ATOM 3625 C C . TRP B 1 180 ? 21.272 45.992 -37.251 1.00 18.18 405 TRP B C 1
ATOM 3626 O O . TRP B 1 180 ? 20.355 46.490 -36.583 1.00 18.50 405 TRP B O 1
ATOM 3637 N N . THR B 1 181 ? 22.491 46.516 -37.314 1.00 18.62 406 THR B N 1
ATOM 3638 C CA . THR B 1 181 ? 22.877 47.670 -36.507 1.00 18.66 406 THR B CA 1
ATOM 3639 C C . THR B 1 181 ? 22.722 49.042 -37.171 1.00 18.90 406 THR B C 1
ATOM 3640 O O . THR B 1 181 ? 23.245 49.281 -38.259 1.00 19.59 406 THR B O 1
ATOM 3644 N N . ALA B 1 182 ? 22.004 49.942 -36.502 1.00 16.81 407 ALA B N 1
ATOM 3645 C CA . ALA B 1 182 ? 21.789 51.298 -37.015 1.00 16.98 407 ALA B CA 1
ATOM 3646 C C . ALA B 1 182 ? 23.134 52.017 -37.170 1.00 15.93 407 ALA B C 1
ATOM 3647 O O . ALA B 1 182 ? 24.057 51.790 -36.396 1.00 15.60 407 ALA B O 1
ATOM 3649 N N . PRO B 1 183 ? 23.253 52.905 -38.171 1.00 18.29 408 PRO B N 1
ATOM 3650 C CA . PRO B 1 183 ? 24.500 53.645 -38.419 1.00 18.74 408 PRO B CA 1
ATOM 3651 C C . PRO B 1 183 ? 25.103 54.364 -37.215 1.00 19.56 408 PRO B C 1
ATOM 3652 O O . PRO B 1 183 ? 26.308 54.282 -36.987 1.00 21.15 408 PRO B O 1
ATOM 3656 N N . GLU B 1 184 ? 24.279 55.067 -36.446 1.00 20.18 409 GLU B N 1
ATOM 3657 C CA . GLU B 1 184 ? 24.790 55.797 -35.291 1.00 19.58 409 GLU B CA 1
ATOM 3658 C C . GLU B 1 184 ? 25.325 54.817 -34.255 1.00 21.21 409 GLU B C 1
ATOM 3659 O O . GLU B 1 184 ? 26.233 55.140 -33.491 1.00 20.79 409 GLU B O 1
ATOM 3665 N N . SER B 1 185 ? 24.766 53.615 -34.236 1.00 18.10 410 SER B N 1
ATOM 3666 C CA . SER B 1 185 ? 25.225 52.601 -33.300 1.00 17.80 410 SER B CA 1
ATOM 3667 C C . SER B 1 185 ? 26.569 52.074 -33.769 1.00 16.64 410 SER B C 1
ATOM 3668 O O . SER B 1 185 ? 27.472 51.848 -32.965 1.00 17.98 410 SER B O 1
ATOM 3671 N N . LEU B 1 186 ? 26.697 51.876 -35.074 1.00 17.30 411 LEU B N 1
ATOM 3672 C CA . LEU B 1 186 ? 27.942 51.391 -35.652 1.00 19.69 411 LEU B CA 1
ATOM 3673 C C . LEU B 1 186 ? 29.049 52.423 -35.457 1.00 21.54 411 LEU B C 1
ATOM 3674 O O . LEU B 1 186 ? 30.192 52.070 -35.182 1.00 23.45 411 LEU B O 1
ATOM 3679 N N . ALA B 1 187 ? 28.704 53.700 -35.598 1.00 20.52 412 ALA B N 1
ATOM 3680 C CA . ALA B 1 187 ? 29.680 54.772 -35.459 1.00 23.77 412 ALA B CA 1
ATOM 3681 C C . ALA B 1 187 ? 30.113 55.092 -34.027 1.00 24.92 412 ALA B C 1
ATOM 3682 O O . ALA B 1 187 ? 31.277 55.411 -33.797 1.00 24.19 412 ALA B O 1
ATOM 3684 N N . TYR B 1 188 ? 29.195 55.009 -33.065 1.00 25.66 413 TYR B N 1
ATOM 3685 C CA . TYR B 1 188 ? 29.546 55.346 -31.687 1.00 26.70 413 TYR B CA 1
ATOM 3686 C C . TYR B 1 188 ? 29.358 54.245 -30.652 1.00 25.95 413 TYR B C 1
ATOM 3687 O O . TYR B 1 188 ? 29.630 54.449 -29.469 1.00 25.15 413 TYR B O 1
ATOM 3696 N N . ASN B 1 189 ? 28.897 53.082 -31.092 1.00 25.45 414 ASN B N 1
ATOM 3697 C CA . ASN B 1 189 ? 28.678 51.961 -30.186 1.00 25.80 414 ASN B CA 1
ATOM 3698 C C . ASN B 1 189 ? 27.732 52.352 -29.050 1.00 26.52 414 ASN B C 1
ATOM 3699 O O . ASN B 1 189 ? 27.971 52.034 -27.881 1.00 26.15 414 ASN B O 1
ATOM 3704 N N . LYS B 1 190 ? 26.666 53.063 -29.413 1.00 26.11 415 LYS B N 1
ATOM 3705 C CA . LYS B 1 190 ? 25.637 53.496 -28.470 1.00 26.13 415 LYS B CA 1
ATOM 3706 C C . LYS B 1 190 ? 24.280 53.106 -29.047 1.00 24.73 415 LYS B C 1
ATOM 3707 O O . LYS B 1 190 ? 24.066 53.184 -30.258 1.00 22.78 415 LYS B O 1
ATOM 3713 N N . PHE B 1 191 ? 23.362 52.697 -28.179 1.00 23.66 416 PHE B N 1
ATOM 3714 C CA . PHE B 1 191 ? 22.057 52.248 -28.641 1.00 23.60 416 PHE B CA 1
ATOM 3715 C C . PHE B 1 191 ? 20.863 52.945 -28.010 1.00 22.48 416 PHE B C 1
ATOM 3716 O O . PHE B 1 191 ? 20.973 53.552 -26.946 1.00 22.18 416 PHE B O 1
ATOM 3724 N N . SER B 1 192 ? 19.717 52.837 -28.674 1.00 20.44 417 SER B N 1
ATOM 3725 C CA . SER B 1 192 ? 18.489 53.464 -28.200 1.00 19.79 417 SER B CA 1
ATOM 3726 C C . SER B 1 192 ? 17.264 52.747 -28.748 1.00 19.11 417 SER B C 1
ATOM 3727 O O . SER B 1 192 ? 17.379 51.796 -29.520 1.00 17.88 417 SER B O 1
ATOM 3730 N N . ILE B 1 193 ? 16.084 53.217 -28.355 1.00 19.91 418 ILE B N 1
ATOM 3731 C CA . ILE B 1 193 ? 14.855 52.628 -28.862 1.00 18.42 418 ILE B CA 1
ATOM 3732 C C . ILE B 1 193 ? 14.878 52.810 -30.376 1.00 17.64 418 ILE B C 1
ATOM 3733 O O . ILE B 1 193 ? 14.416 51.953 -31.122 1.00 15.77 418 ILE B O 1
ATOM 3738 N N . LYS B 1 194 ? 15.441 53.927 -30.831 1.00 17.61 419 LYS B N 1
ATOM 3739 C CA . LYS B 1 194 ? 15.508 54.195 -32.262 1.00 16.17 419 LYS B CA 1
ATOM 3740 C C . LYS B 1 194 ? 16.432 53.241 -33.009 1.00 15.65 419 LYS B C 1
ATOM 3741 O O . LYS B 1 194 ? 16.216 53.001 -34.193 1.00 16.00 419 LYS B O 1
ATOM 3747 N N . SER B 1 195 ? 17.464 52.708 -32.353 1.00 13.08 420 SER B N 1
ATOM 3748 C CA . SER B 1 195 ? 18.325 51.764 -33.059 1.00 13.16 420 SER B CA 1
ATOM 3749 C C . SER B 1 195 ? 17.569 50.437 -33.104 1.00 14.85 420 SER B C 1
ATOM 3750 O O . SER B 1 195 ? 17.775 49.628 -34.004 1.00 12.42 420 SER B O 1
ATOM 3753 N N . ASP B 1 196 ? 16.679 50.233 -32.137 1.00 13.11 421 ASP B N 1
ATOM 3754 C CA . ASP B 1 196 ? 15.837 49.038 -32.132 1.00 14.89 421 ASP B CA 1
ATOM 3755 C C . ASP B 1 196 ? 14.884 49.177 -33.330 1.00 13.96 421 ASP B C 1
ATOM 3756 O O . ASP B 1 196 ? 14.567 48.198 -34.001 1.00 12.96 421 ASP B O 1
ATOM 3761 N N . VAL B 1 197 ? 14.421 50.400 -33.603 1.00 13.38 422 VAL B N 1
ATOM 3762 C CA . VAL B 1 197 ? 13.519 50.618 -34.732 1.00 13.07 422 VAL B CA 1
ATOM 3763 C C . VAL B 1 197 ? 14.223 50.226 -36.026 1.00 14.16 422 VAL B C 1
ATOM 3764 O O . VAL B 1 197 ? 13.641 49.562 -36.885 1.00 15.80 422 VAL B O 1
ATOM 3768 N N . TRP B 1 198 ? 15.481 50.633 -36.163 1.00 13.97 423 TRP B N 1
ATOM 3769 C CA . TRP B 1 198 ? 16.248 50.303 -37.357 1.00 15.04 423 TRP B CA 1
ATOM 3770 C C . TRP B 1 198 ? 16.337 48.779 -37.515 1.00 15.15 423 TRP B C 1
ATOM 3771 O O . TRP B 1 198 ? 16.147 48.241 -38.608 1.00 14.34 423 TRP B O 1
ATOM 3782 N N . ALA B 1 199 ? 16.639 48.098 -36.419 1.00 15.28 424 ALA B N 1
ATOM 3783 C CA . ALA B 1 199 ? 16.744 46.640 -36.419 1.00 15.78 424 ALA B CA 1
ATOM 3784 C C . ALA B 1 199 ? 15.407 46.023 -36.807 1.00 16.71 424 ALA B C 1
ATOM 3785 O O . ALA B 1 199 ? 15.370 44.976 -37.458 1.00 15.93 424 ALA B O 1
ATOM 3787 N N . PHE B 1 200 ? 14.311 46.661 -36.393 1.00 16.80 425 PHE B N 1
ATOM 3788 C CA . PHE B 1 200 ? 12.981 46.160 -36.717 1.00 18.65 425 PHE B CA 1
ATOM 3789 C C . PHE B 1 200 ? 12.796 46.216 -38.228 1.00 18.78 425 PHE B C 1
ATOM 3790 O O . PHE B 1 200 ? 12.180 45.332 -38.831 1.00 17.50 425 PHE B O 1
ATOM 3798 N N . GLY B 1 201 ? 13.332 47.266 -38.838 1.00 17.35 426 GLY B N 1
ATOM 3799 C CA . GLY B 1 201 ? 13.243 47.392 -40.279 1.00 18.34 426 GLY B CA 1
ATOM 3800 C C . GLY B 1 201 ? 13.922 46.208 -40.954 1.00 19.33 426 GLY B C 1
ATOM 3801 O O . GLY B 1 201 ? 13.395 45.659 -41.927 1.00 19.75 426 GLY B O 1
ATOM 3802 N N . VAL B 1 202 ? 15.087 45.808 -40.448 1.00 17.42 427 VAL B N 1
ATOM 3803 C CA . VAL B 1 202 ? 15.810 44.672 -41.030 1.00 18.46 427 VAL B CA 1
ATOM 3804 C C . VAL B 1 202 ? 15.024 43.378 -40.797 1.00 19.25 427 VAL B C 1
ATOM 3805 O O . VAL B 1 202 ? 15.005 42.492 -41.657 1.00 20.91 427 VAL B O 1
ATOM 3809 N N . LEU B 1 203 ? 14.375 43.281 -39.637 1.00 19.61 428 LEU B N 1
ATOM 3810 C CA . LEU B 1 203 ? 13.567 42.108 -39.289 1.00 20.67 428 LEU B CA 1
ATOM 3811 C C . LEU B 1 203 ? 12.405 41.978 -40.271 1.00 21.37 428 LEU B C 1
ATOM 3812 O O . LEU B 1 203 ? 12.043 40.876 -40.676 1.00 20.58 428 LEU B O 1
ATOM 3817 N N . LEU B 1 204 ? 11.817 43.107 -40.651 1.00 20.59 429 LEU B N 1
ATOM 3818 C CA . LEU B 1 204 ? 10.727 43.095 -41.617 1.00 21.34 429 LEU B CA 1
ATOM 3819 C C . LEU B 1 204 ? 11.222 42.508 -42.936 1.00 22.06 429 LEU B C 1
ATOM 3820 O O . LEU B 1 204 ? 10.488 41.808 -43.636 1.00 23.86 429 LEU B O 1
ATOM 3825 N N . TRP B 1 205 ? 12.469 42.803 -43.283 1.00 22.15 430 TRP B N 1
ATOM 3826 C CA . TRP B 1 205 ? 13.039 42.291 -44.519 1.00 21.05 430 TRP B CA 1
ATOM 3827 C C . TRP B 1 205 ? 13.240 40.773 -44.392 1.00 22.18 430 TRP B C 1
ATOM 3828 O O . TRP B 1 205 ? 13.004 40.023 -45.343 1.00 21.81 430 TRP B O 1
ATOM 3839 N N . GLU B 1 206 ? 13.672 40.317 -43.221 1.00 21.32 431 GLU B N 1
ATOM 3840 C CA . GLU B 1 206 ? 13.881 38.880 -43.016 1.00 22.23 431 GLU B CA 1
ATOM 3841 C C . GLU B 1 206 ? 12.566 38.122 -43.169 1.00 23.36 431 GLU B C 1
ATOM 3842 O O . GLU B 1 206 ? 12.519 37.041 -43.762 1.00 23.91 431 GLU B O 1
ATOM 3848 N N . ILE B 1 207 ? 11.503 38.692 -42.614 1.00 22.13 432 ILE B N 1
ATOM 3849 C CA . ILE B 1 207 ? 10.179 38.092 -42.672 1.00 23.12 432 ILE B CA 1
ATOM 3850 C C . ILE B 1 207 ? 9.692 38.026 -44.121 1.00 25.37 432 ILE B C 1
ATOM 3851 O O . ILE B 1 207 ? 9.260 36.971 -44.589 1.00 26.03 432 ILE B O 1
ATOM 3856 N N . ALA B 1 208 ? 9.779 39.152 -44.829 1.00 24.52 433 ALA B N 1
ATOM 3857 C CA . ALA B 1 208 ? 9.344 39.226 -46.225 1.00 25.03 433 ALA B CA 1
ATOM 3858 C C . ALA B 1 208 ? 10.067 38.249 -47.150 1.00 26.03 433 ALA B C 1
ATOM 3859 O O . ALA B 1 208 ? 9.472 37.711 -48.085 1.00 25.85 433 ALA B O 1
ATOM 3861 N N . THR B 1 209 ? 11.350 38.026 -46.895 1.00 25.23 434 THR B N 1
ATOM 3862 C CA . THR B 1 209 ? 12.139 37.132 -47.726 1.00 26.08 434 THR B CA 1
ATOM 3863 C C . THR B 1 209 ? 12.140 35.718 -47.170 1.00 26.06 434 THR B C 1
ATOM 3864 O O . THR B 1 209 ? 12.888 34.867 -47.637 1.00 27.57 434 THR B O 1
ATOM 3868 N N . TYR B 1 210 ? 11.303 35.473 -46.169 1.00 27.09 435 TYR B N 1
ATOM 3869 C CA . TYR B 1 210 ? 11.218 34.156 -45.556 1.00 28.51 435 TYR B CA 1
ATOM 3870 C C . TYR B 1 210 ? 12.540 33.685 -44.948 1.00 28.25 435 TYR B C 1
ATOM 3871 O O . TYR B 1 210 ? 12.900 32.507 -45.030 1.00 27.90 435 TYR B O 1
ATOM 3880 N N . GLY B 1 211 ? 13.270 34.618 -44.343 1.00 27.71 436 GLY B N 1
ATOM 3881 C CA . GLY B 1 211 ? 14.513 34.264 -43.683 1.00 27.40 436 GLY B CA 1
ATOM 3882 C C . GLY B 1 211 ? 15.830 34.362 -44.425 1.00 28.28 436 GLY B C 1
ATOM 3883 O O . GLY B 1 211 ? 16.779 33.671 -44.068 1.00 29.31 436 GLY B O 1
ATOM 3884 N N . MET B 1 212 ? 15.915 35.201 -45.448 1.00 29.79 437 MET B N 1
ATOM 3885 C CA . MET B 1 212 ? 17.179 35.340 -46.164 1.00 31.39 437 MET B CA 1
ATOM 3886 C C . MET B 1 212 ? 18.128 36.230 -45.352 1.00 30.60 437 MET B C 1
ATOM 3887 O O . MET B 1 212 ? 17.704 36.898 -44.403 1.00 30.38 437 MET B O 1
ATOM 3892 N N . SER B 1 213 ? 19.408 36.224 -45.712 1.00 30.03 438 SER B N 1
ATOM 3893 C CA . SER B 1 213 ? 20.405 37.044 -45.023 1.00 30.10 438 SER B CA 1
ATOM 3894 C C . SER B 1 213 ? 20.439 38.430 -45.654 1.00 28.78 438 SER B C 1
ATOM 3895 O O . SER B 1 213 ? 20.465 38.563 -46.876 1.00 29.87 438 SER B O 1
ATOM 3898 N N . PRO B 1 214 ? 20.440 39.485 -44.826 1.00 28.25 439 PRO B N 1
ATOM 3899 C CA . PRO B 1 214 ? 20.468 40.880 -45.283 1.00 26.26 439 PRO B CA 1
ATOM 3900 C C . PRO B 1 214 ? 21.654 41.229 -46.187 1.00 25.53 439 PRO B C 1
ATOM 3901 O O . PRO B 1 214 ? 22.706 40.587 -46.122 1.00 23.81 439 PRO B O 1
ATOM 3905 N N . TYR B 1 215 ? 21.468 42.265 -47.007 1.00 24.38 440 TYR B N 1
ATOM 3906 C CA . TYR B 1 215 ? 22.484 42.765 -47.939 1.00 25.81 440 TYR B CA 1
ATOM 3907 C C . TYR B 1 215 ? 23.311 41.640 -48.547 1.00 26.09 440 TYR B C 1
ATOM 3908 O O . TYR B 1 215 ? 24.530 41.602 -48.389 1.00 26.10 440 TYR B O 1
ATOM 3917 N N . PRO B 1 216 ? 22.657 40.721 -49.269 1.00 27.58 441 PRO B N 1
ATOM 3918 C CA . PRO B 1 216 ? 23.348 39.587 -49.894 1.00 27.38 441 PRO B CA 1
ATOM 3919 C C . PRO B 1 216 ? 24.523 39.972 -50.791 1.00 25.34 441 PRO B C 1
ATOM 3920 O O . PRO B 1 216 ? 24.418 40.871 -51.626 1.00 26.46 441 PRO B O 1
ATOM 3924 N N . GLY B 1 217 ? 25.644 39.286 -50.592 1.00 24.75 442 GLY B N 1
ATOM 3925 C CA . GLY B 1 217 ? 26.843 39.544 -51.368 1.00 25.15 442 GLY B CA 1
ATOM 3926 C C . GLY B 1 217 ? 27.673 40.710 -50.855 1.00 25.37 442 GLY B C 1
ATOM 3927 O O . GLY B 1 217 ? 28.815 40.889 -51.276 1.00 25.52 442 GLY B O 1
ATOM 3928 N N . ILE B 1 218 ? 27.111 41.505 -49.946 1.00 24.85 443 ILE B N 1
ATOM 3929 C CA . ILE B 1 218 ? 27.823 42.657 -49.396 1.00 24.59 443 ILE B CA 1
ATOM 3930 C C . ILE B 1 218 ? 28.615 42.316 -48.131 1.00 25.73 443 ILE B C 1
ATOM 3931 O O . ILE B 1 218 ? 28.037 41.921 -47.117 1.00 25.81 443 ILE B O 1
ATOM 3936 N N . ASP B 1 219 ? 29.936 42.474 -48.185 1.00 24.85 444 ASP B N 1
ATOM 3937 C CA . ASP B 1 219 ? 30.775 42.176 -47.024 1.00 27.56 444 ASP B CA 1
ATOM 3938 C C . ASP B 1 219 ? 30.443 43.136 -45.881 1.00 26.99 444 ASP B C 1
ATOM 3939 O O . ASP B 1 219 ? 30.140 44.307 -46.112 1.00 25.15 444 ASP B O 1
ATOM 3944 N N . LEU B 1 220 ? 30.495 42.632 -44.652 1.00 26.65 445 LEU B N 1
ATOM 3945 C CA . LEU B 1 220 ? 30.180 43.438 -43.471 1.00 26.70 445 LEU B CA 1
ATOM 3946 C C . LEU B 1 220 ? 30.894 44.784 -43.428 1.00 25.67 445 LEU B C 1
ATOM 3947 O O . LEU B 1 220 ? 30.337 45.782 -42.962 1.00 24.75 445 LEU B O 1
ATOM 3952 N N . SER B 1 221 ? 32.130 44.803 -43.913 1.00 23.21 446 SER B N 1
ATOM 3953 C CA . SER B 1 221 ? 32.950 46.008 -43.884 1.00 23.52 446 SER B CA 1
ATOM 3954 C C . SER B 1 221 ? 32.503 47.138 -44.802 1.00 22.83 446 SER B C 1
ATOM 3955 O O . SER B 1 221 ? 32.950 48.272 -44.645 1.00 22.99 446 SER B O 1
ATOM 3958 N N . GLN B 1 222 ? 31.629 46.838 -45.755 1.00 22.57 447 GLN B N 1
ATOM 3959 C CA . GLN B 1 222 ? 31.191 47.854 -46.704 1.00 23.43 447 GLN B CA 1
ATOM 3960 C C . GLN B 1 222 ? 29.770 48.352 -46.476 1.00 23.58 447 GLN B C 1
ATOM 3961 O O . GLN B 1 222 ? 29.289 49.227 -47.199 1.00 23.77 447 GLN B O 1
ATOM 3967 N N . VAL B 1 223 ? 29.108 47.805 -45.463 1.00 22.50 448 VAL B N 1
ATOM 3968 C CA . VAL B 1 223 ? 27.733 48.186 -45.149 1.00 21.65 448 VAL B CA 1
ATOM 3969 C C . VAL B 1 223 ? 27.565 49.635 -44.691 1.00 22.04 448 VAL B C 1
ATOM 3970 O O . VAL B 1 223 ? 26.740 50.363 -45.238 1.00 20.82 448 VAL B O 1
ATOM 3974 N N . TYR B 1 224 ? 28.339 50.057 -43.696 1.00 21.41 449 TYR B N 1
ATOM 3975 C CA . TYR B 1 224 ? 28.202 51.420 -43.193 1.00 22.23 449 TYR B CA 1
ATOM 3976 C C . TYR B 1 224 ? 28.296 52.500 -44.264 1.00 22.71 449 TYR B C 1
ATOM 3977 O O . TYR B 1 224 ? 27.441 53.383 -44.326 1.00 21.66 449 TYR B O 1
ATOM 3986 N N . GLU B 1 225 ? 29.332 52.446 -45.098 1.00 23.87 450 GLU B N 1
ATOM 3987 C CA . GLU B 1 225 ? 29.501 53.463 -46.137 1.00 24.36 450 GLU B CA 1
ATOM 3988 C C . GLU B 1 225 ? 28.327 53.459 -47.107 1.00 24.00 450 GLU B C 1
ATOM 3989 O O . GLU B 1 225 ? 27.932 54.507 -47.611 1.00 25.43 450 GLU B O 1
ATOM 3995 N N . LEU B 1 226 ? 27.781 52.279 -47.386 1.00 22.31 451 LEU B N 1
ATOM 3996 C CA . LEU B 1 226 ? 26.635 52.188 -48.278 1.00 22.14 451 LEU B CA 1
ATOM 3997 C C . LEU B 1 226 ? 25.442 52.888 -47.638 1.00 22.17 451 LEU B C 1
ATOM 3998 O O . LEU B 1 226 ? 24.768 53.692 -48.283 1.00 24.15 451 LEU B O 1
ATOM 4003 N N . LEU B 1 227 ? 25.182 52.581 -46.370 1.00 20.84 452 LEU B N 1
ATOM 4004 C CA . LEU B 1 227 ? 24.065 53.198 -45.667 1.00 21.24 452 LEU B CA 1
ATOM 4005 C C . LEU B 1 227 ? 24.278 54.705 -45.632 1.00 21.24 452 LEU B C 1
ATOM 4006 O O . LEU B 1 227 ? 23.364 55.484 -45.890 1.00 21.65 452 LEU B O 1
ATOM 4011 N N . GLU B 1 228 ? 25.500 55.104 -45.309 1.00 23.15 453 GLU B N 1
ATOM 4012 C CA . GLU B 1 228 ? 25.859 56.514 -45.230 1.00 25.17 453 GLU B CA 1
ATOM 4013 C C . GLU B 1 228 ? 25.570 57.258 -46.531 1.00 25.47 453 GLU B C 1
ATOM 4014 O O . GLU B 1 228 ? 25.242 58.442 -46.513 1.00 26.60 453 GLU B O 1
ATOM 4020 N N . LYS B 1 229 ? 25.687 56.563 -47.657 1.00 24.79 454 LYS B N 1
ATOM 4021 C CA . LYS B 1 229 ? 25.435 57.188 -48.949 1.00 25.70 454 LYS B CA 1
ATOM 4022 C C . LYS B 1 229 ? 24.023 56.951 -49.476 1.00 25.68 454 LYS B C 1
ATOM 4023 O O . LYS B 1 229 ? 23.756 57.099 -50.670 1.00 25.06 454 LYS B O 1
ATOM 4029 N N . ASP B 1 230 ? 23.125 56.597 -48.557 1.00 26.02 455 ASP B N 1
ATOM 4030 C CA . ASP B 1 230 ? 21.712 56.354 -48.843 1.00 27.01 455 ASP B CA 1
ATOM 4031 C C . ASP B 1 230 ? 21.290 55.048 -49.486 1.00 26.15 455 ASP B C 1
ATOM 4032 O O . ASP B 1 230 ? 20.162 54.933 -49.961 1.00 27.00 455 ASP B O 1
ATOM 4037 N N . TYR B 1 231 ? 22.175 54.066 -49.518 1.00 24.22 456 TYR B N 1
ATOM 4038 C CA . TYR B 1 231 ? 21.792 52.781 -50.077 1.00 23.08 456 TYR B CA 1
ATOM 4039 C C . TYR B 1 231 ? 20.920 52.069 -49.038 1.00 22.43 456 TYR B C 1
ATOM 4040 O O . TYR B 1 231 ? 21.171 52.176 -47.843 1.00 20.99 456 TYR B O 1
ATOM 4049 N N . ARG B 1 232 ? 19.905 51.349 -49.498 1.00 23.08 457 ARG B N 1
ATOM 4050 C CA . ARG B 1 232 ? 19.023 50.588 -48.612 1.00 23.44 457 ARG B CA 1
ATOM 4051 C C . ARG B 1 232 ? 18.599 49.377 -49.415 1.00 23.68 457 ARG B C 1
ATOM 4052 O O . ARG B 1 232 ? 18.559 49.440 -50.642 1.00 25.35 457 ARG B O 1
ATOM 4060 N N . MET B 1 233 ? 18.294 48.273 -48.743 1.00 23.91 458 MET B N 1
ATOM 4061 C CA . MET B 1 233 ? 17.877 47.075 -49.456 1.00 26.45 458 MET B CA 1
ATOM 4062 C C . MET B 1 233 ? 16.612 47.334 -50.265 1.00 27.91 458 MET B C 1
ATOM 4063 O O . MET B 1 233 ? 15.692 48.006 -49.796 1.00 27.22 458 MET B O 1
ATOM 4068 N N . GLU B 1 234 ? 16.572 46.796 -51.480 1.00 30.24 459 GLU B N 1
ATOM 4069 C CA . GLU B 1 234 ? 15.419 46.963 -52.361 1.00 32.10 459 GLU B CA 1
ATOM 4070 C C . GLU B 1 234 ? 14.225 46.173 -51.839 1.00 32.69 459 GLU B C 1
ATOM 4071 O O . GLU B 1 234 ? 14.377 45.261 -51.024 1.00 30.72 459 GLU B O 1
ATOM 4077 N N . ARG B 1 235 ? 13.037 46.522 -52.326 1.00 33.19 460 ARG B N 1
ATOM 4078 C CA . ARG B 1 235 ? 11.800 45.858 -51.925 1.00 34.62 460 ARG B CA 1
ATOM 4079 C C . ARG B 1 235 ? 11.815 44.380 -52.304 1.00 34.96 460 ARG B C 1
ATOM 4080 O O . ARG B 1 235 ? 11.977 44.032 -53.474 1.00 33.28 460 ARG B O 1
ATOM 4088 N N . PRO B 1 236 ? 11.649 43.490 -51.313 1.00 36.34 461 PRO B N 1
ATOM 4089 C CA . PRO B 1 236 ? 11.644 42.047 -51.567 1.00 37.02 461 PRO B CA 1
ATOM 4090 C C . PRO B 1 236 ? 10.552 41.674 -52.565 1.00 39.01 461 PRO B C 1
ATOM 4091 O O . PRO B 1 236 ? 9.468 42.258 -52.563 1.00 37.67 461 PRO B O 1
ATOM 4095 N N . GLU B 1 237 ? 10.844 40.702 -53.419 1.00 40.94 462 GLU B N 1
ATOM 4096 C CA . GLU B 1 237 ? 9.875 40.259 -54.408 1.00 42.92 462 GLU B CA 1
ATOM 4097 C C . GLU B 1 237 ? 8.611 39.810 -53.680 1.00 41.48 462 GLU B C 1
ATOM 4098 O O . GLU B 1 237 ? 8.647 38.886 -52.872 1.00 42.29 462 GLU B O 1
ATOM 4104 N N . GLY B 1 238 ? 7.499 40.485 -53.948 1.00 40.32 463 GLY B N 1
ATOM 4105 C CA . GLY B 1 238 ? 6.249 40.116 -53.309 1.00 38.88 463 GLY B CA 1
ATOM 4106 C C . GLY B 1 238 ? 5.944 40.877 -52.036 1.00 37.82 463 GLY B C 1
ATOM 4107 O O . GLY B 1 238 ? 4.927 40.630 -51.389 1.00 38.85 463 GLY B O 1
ATOM 4108 N N . CYS B 1 239 ? 6.815 41.809 -51.667 1.00 36.46 464 CYS B N 1
ATOM 4109 C CA . CYS B 1 239 ? 6.598 42.590 -50.459 1.00 34.36 464 CYS B CA 1
ATOM 4110 C C . CYS B 1 239 ? 5.637 43.742 -50.733 1.00 33.65 464 CYS B C 1
ATOM 4111 O O . CYS B 1 239 ? 5.902 44.589 -51.583 1.00 33.79 464 CYS B O 1
ATOM 4114 N N . PRO B 1 240 ? 4.507 43.791 -50.010 1.00 33.80 465 PRO B N 1
ATOM 4115 C CA . PRO B 1 240 ? 3.550 44.877 -50.230 1.00 33.94 465 PRO B CA 1
ATOM 4116 C C . PRO B 1 240 ? 4.186 46.240 -50.013 1.00 35.10 465 PRO B C 1
ATOM 4117 O O . PRO B 1 240 ? 4.917 46.447 -49.046 1.00 33.18 465 PRO B O 1
ATOM 4121 N N . GLU B 1 241 ? 3.900 47.158 -50.931 1.00 36.04 466 GLU B N 1
ATOM 4122 C CA . GLU B 1 241 ? 4.423 48.515 -50.889 1.00 38.39 466 GLU B CA 1
ATOM 4123 C C . GLU B 1 241 ? 4.359 49.171 -49.512 1.00 37.51 466 GLU B C 1
ATOM 4124 O O . GLU B 1 241 ? 5.352 49.725 -49.045 1.00 37.77 466 GLU B O 1
ATOM 4130 N N . LYS B 1 242 ? 3.198 49.118 -48.867 1.00 36.97 467 LYS B N 1
ATOM 4131 C CA . LYS B 1 242 ? 3.038 49.727 -47.548 1.00 36.15 467 LYS B CA 1
ATOM 4132 C C . LYS B 1 242 ? 4.045 49.197 -46.531 1.00 34.04 467 LYS B C 1
ATOM 4133 O O . LYS B 1 242 ? 4.579 49.960 -45.723 1.00 33.66 467 LYS B O 1
ATOM 4139 N N . VAL B 1 243 ? 4.299 47.893 -46.565 1.00 31.03 468 VAL B N 1
ATOM 4140 C CA . VAL B 1 243 ? 5.255 47.287 -45.646 1.00 28.00 468 VAL B CA 1
ATOM 4141 C C . VAL B 1 243 ? 6.670 47.766 -45.978 1.00 27.02 468 VAL B C 1
ATOM 4142 O O . VAL B 1 243 ? 7.476 48.004 -45.079 1.00 26.30 468 VAL B O 1
ATOM 4146 N N . TYR B 1 244 ? 6.979 47.909 -47.266 1.00 25.12 469 TYR B N 1
ATOM 4147 C CA . TYR B 1 244 ? 8.306 48.377 -47.652 1.00 25.60 469 TYR B CA 1
ATOM 4148 C C . TYR B 1 244 ? 8.453 49.844 -47.249 1.00 26.99 469 TYR B C 1
ATOM 4149 O O . TYR B 1 244 ? 9.542 50.302 -46.890 1.00 26.76 469 TYR B O 1
ATOM 4158 N N . GLU B 1 245 ? 7.350 50.580 -47.311 1.00 27.15 470 GLU B N 1
ATOM 4159 C CA . GLU B 1 245 ? 7.365 51.985 -46.927 1.00 28.24 470 GLU B CA 1
ATOM 4160 C C . GLU B 1 245 ? 7.769 52.052 -45.452 1.00 26.99 470 GLU B C 1
ATOM 4161 O O . GLU B 1 245 ? 8.519 52.937 -45.043 1.00 25.34 470 GLU B O 1
ATOM 4167 N N . LEU B 1 246 ? 7.274 51.108 -44.654 1.00 26.13 471 LEU B N 1
ATOM 4168 C CA . LEU B 1 246 ? 7.611 51.077 -43.235 1.00 25.81 471 LEU B CA 1
ATOM 4169 C C . LEU B 1 246 ? 9.080 50.722 -43.042 1.00 23.87 471 LEU B C 1
ATOM 4170 O O . LEU B 1 246 ? 9.746 51.271 -42.161 1.00 21.84 471 LEU B O 1
ATOM 4175 N N . MET B 1 247 ? 9.582 49.804 -43.862 1.00 22.45 472 MET B N 1
ATOM 4176 C CA . MET B 1 247 ? 10.986 49.425 -43.783 1.00 23.13 472 MET B CA 1
ATOM 4177 C C . MET B 1 247 ? 11.841 50.667 -43.967 1.00 22.31 472 MET B C 1
ATOM 4178 O O . MET B 1 247 ? 12.722 50.958 -43.155 1.00 21.02 472 MET B O 1
ATOM 4183 N N . ARG B 1 248 ? 11.570 51.399 -45.040 1.00 20.71 473 ARG B N 1
ATOM 4184 C CA . ARG B 1 248 ? 12.332 52.602 -45.353 1.00 22.16 473 ARG B CA 1
ATOM 4185 C C . ARG B 1 248 ? 12.237 53.653 -44.256 1.00 20.66 473 ARG B C 1
ATOM 4186 O O . ARG B 1 248 ? 13.198 54.365 -44.007 1.00 23.15 473 ARG B O 1
ATOM 4194 N N . ALA B 1 249 ? 11.085 53.754 -43.603 1.00 20.06 474 ALA B N 1
ATOM 4195 C CA . ALA B 1 249 ? 10.913 54.719 -42.515 1.00 18.51 474 ALA B CA 1
ATOM 4196 C C . ALA B 1 249 ? 11.801 54.301 -41.339 1.00 18.62 474 ALA B C 1
ATOM 4197 O O . ALA B 1 249 ? 12.454 55.132 -40.696 1.00 15.99 474 ALA B O 1
ATOM 4199 N N . CYS B 1 250 ? 11.828 53.002 -41.061 1.00 17.41 475 CYS B N 1
ATOM 4200 C CA . CYS B 1 250 ? 12.663 52.490 -39.983 1.00 18.05 475 CYS B CA 1
ATOM 4201 C C . CYS B 1 250 ? 14.138 52.727 -40.302 1.00 15.97 475 CYS B C 1
ATOM 4202 O O . CYS B 1 250 ? 14.959 52.844 -39.392 1.00 15.93 475 CYS B O 1
ATOM 4205 N N . TRP B 1 251 ? 14.475 52.788 -41.589 1.00 16.57 476 TRP B N 1
ATOM 4206 C CA . TRP B 1 251 ? 15.862 52.988 -41.994 1.00 17.20 476 TRP B CA 1
ATOM 4207 C C . TRP B 1 251 ? 16.245 54.432 -42.299 1.00 18.77 476 TRP B C 1
ATOM 4208 O O . TRP B 1 251 ? 17.182 54.677 -43.063 1.00 17.61 476 TRP B O 1
ATOM 4219 N N . GLN B 1 252 ? 15.528 55.389 -41.726 1.00 18.30 477 GLN B N 1
ATOM 4220 C CA . GLN B 1 252 ? 15.890 56.785 -41.955 1.00 20.68 477 GLN B CA 1
ATOM 4221 C C . GLN B 1 252 ? 17.241 57.021 -41.286 1.00 20.43 477 GLN B C 1
ATOM 4222 O O . GLN B 1 252 ? 17.488 56.530 -40.187 1.00 18.39 477 GLN B O 1
ATOM 4228 N N . TRP B 1 253 ? 18.114 57.778 -41.942 1.00 21.75 478 TRP B N 1
ATOM 4229 C CA . TRP B 1 253 ? 19.432 58.043 -41.385 1.00 20.52 478 TRP B CA 1
ATOM 4230 C C . TRP B 1 253 ? 19.382 58.634 -39.976 1.00 19.84 478 TRP B C 1
ATOM 4231 O O . TRP B 1 253 ? 20.016 58.111 -39.064 1.00 17.39 478 TRP B O 1
ATOM 4242 N N . ASN B 1 254 ? 18.638 59.727 -39.805 1.00 20.27 479 ASN B N 1
ATOM 4243 C CA . ASN B 1 254 ? 18.507 60.380 -38.505 1.00 19.84 479 ASN B CA 1
ATOM 4244 C C . ASN B 1 254 ? 17.503 59.627 -37.634 1.00 19.03 479 ASN B C 1
ATOM 4245 O O . ASN B 1 254 ? 16.348 59.460 -38.021 1.00 17.00 479 ASN B O 1
ATOM 4250 N N . PRO B 1 255 ? 17.934 59.171 -36.446 1.00 18.97 480 PRO B N 1
ATOM 4251 C CA . PRO B 1 255 ? 17.046 58.433 -35.539 1.00 20.52 480 PRO B CA 1
ATOM 4252 C C . PRO B 1 255 ? 15.760 59.172 -35.201 1.00 20.05 480 PRO B C 1
ATOM 4253 O O . PRO B 1 255 ? 14.718 58.550 -34.994 1.00 18.70 480 PRO B O 1
ATOM 4257 N N . SER B 1 256 ? 15.831 60.499 -35.176 1.00 19.02 481 SER B N 1
ATOM 4258 C CA . SER B 1 256 ? 14.667 61.325 -34.884 1.00 21.15 481 SER B CA 1
ATOM 4259 C C . SER B 1 256 ? 13.623 61.265 -35.990 1.00 19.70 481 SER B C 1
ATOM 4260 O O . SER B 1 256 ? 12.459 61.572 -35.756 1.00 21.10 481 SER B O 1
ATOM 4263 N N . ASP B 1 257 ? 14.035 60.886 -37.196 1.00 19.34 482 ASP B N 1
ATOM 4264 C CA . ASP B 1 257 ? 13.100 60.785 -38.310 1.00 20.70 482 ASP B CA 1
ATOM 4265 C C . ASP B 1 257 ? 12.405 59.431 -38.376 1.00 20.67 482 ASP B C 1
ATOM 4266 O O . ASP B 1 257 ? 11.423 59.267 -39.099 1.00 20.36 482 ASP B O 1
ATOM 4271 N N . ARG B 1 258 ? 12.922 58.461 -37.631 1.00 19.17 483 ARG B N 1
ATOM 4272 C CA . ARG B 1 258 ? 12.324 57.132 -37.616 1.00 17.22 483 ARG B CA 1
ATOM 4273 C C . ARG B 1 258 ? 11.068 57.166 -36.772 1.00 17.40 483 ARG B C 1
ATOM 4274 O O . ARG B 1 258 ? 11.010 57.863 -35.761 1.00 18.04 483 ARG B O 1
ATOM 4282 N N . PRO B 1 259 ? 10.038 56.413 -37.180 1.00 18.11 484 PRO B N 1
ATOM 4283 C CA . PRO B 1 259 ? 8.779 56.370 -36.433 1.00 18.86 484 PRO B CA 1
ATOM 4284 C C . PRO B 1 259 ? 8.960 55.641 -35.107 1.00 19.20 484 PRO B C 1
ATOM 4285 O O . PRO B 1 259 ? 9.948 54.934 -34.906 1.00 19.73 484 PRO B O 1
ATOM 4289 N N . SER B 1 260 ? 8.008 55.817 -34.202 1.00 18.73 485 SER B N 1
ATOM 4290 C CA . SER B 1 260 ? 8.069 55.132 -32.921 1.00 17.88 485 SER B CA 1
ATOM 4291 C C . SER B 1 260 ? 7.451 53.760 -33.153 1.00 16.51 485 SER B C 1
ATOM 4292 O O . SER B 1 260 ? 6.838 53.515 -34.196 1.00 16.94 485 SER B O 1
ATOM 4295 N N . PHE B 1 261 ? 7.623 52.864 -32.196 1.00 16.93 486 PHE B N 1
ATOM 4296 C CA . PHE B 1 261 ? 7.035 51.538 -32.317 1.00 18.26 486 PHE B CA 1
ATOM 4297 C C . PHE B 1 261 ? 5.518 51.639 -32.165 1.00 17.36 486 PHE B C 1
ATOM 4298 O O . PHE B 1 261 ? 4.778 50.826 -32.709 1.00 18.23 486 PHE B O 1
ATOM 4306 N N . ALA B 1 262 ? 5.053 52.636 -31.422 1.00 17.76 487 ALA B N 1
ATOM 4307 C CA . ALA B 1 262 ? 3.616 52.818 -31.255 1.00 20.39 487 ALA B CA 1
ATOM 4308 C C . ALA B 1 262 ? 2.998 53.094 -32.629 1.00 20.45 487 ALA B C 1
ATOM 4309 O O . ALA B 1 262 ? 1.962 52.531 -32.985 1.00 20.84 487 ALA B O 1
ATOM 4311 N N . GLU B 1 263 ? 3.657 53.948 -33.405 1.00 20.59 488 GLU B N 1
ATOM 4312 C CA . GLU B 1 263 ? 3.187 54.304 -34.740 1.00 21.00 488 GLU B CA 1
ATOM 4313 C C . GLU B 1 263 ? 3.320 53.134 -35.706 1.00 21.58 488 GLU B C 1
ATOM 4314 O O . GLU B 1 263 ? 2.443 52.900 -36.538 1.00 21.67 488 GLU B O 1
ATOM 4320 N N . ILE B 1 264 ? 4.419 52.397 -35.596 1.00 20.24 489 ILE B N 1
ATOM 4321 C CA . ILE B 1 264 ? 4.643 51.250 -36.467 1.00 20.59 489 ILE B CA 1
ATOM 4322 C C . ILE B 1 264 ? 3.577 50.188 -36.214 1.00 21.11 489 ILE B C 1
ATOM 4323 O O . ILE B 1 264 ? 3.047 49.588 -37.150 1.00 22.47 489 ILE B O 1
ATOM 4328 N N . HIS B 1 265 ? 3.266 49.956 -34.945 1.00 22.22 490 HIS B N 1
ATOM 4329 C CA . HIS B 1 265 ? 2.263 48.954 -34.602 1.00 23.15 490 HIS B CA 1
ATOM 4330 C C . HIS B 1 265 ? 0.898 49.345 -35.153 1.00 24.79 490 HIS B C 1
ATOM 4331 O O . HIS B 1 265 ? 0.180 48.515 -35.714 1.00 23.97 490 HIS B O 1
ATOM 4338 N N . GLN B 1 266 ? 0.546 50.616 -34.982 1.00 24.55 491 GLN B N 1
ATOM 4339 C CA . GLN B 1 266 ? -0.721 51.131 -35.471 1.00 26.63 491 GLN B CA 1
ATOM 4340 C C . GLN B 1 266 ? -0.827 50.876 -36.969 1.00 25.88 491 GLN B C 1
ATOM 4341 O O . GLN B 1 266 ? -1.851 50.400 -37.458 1.00 25.93 491 GLN B O 1
ATOM 4347 N N . ALA B 1 267 ? 0.241 51.196 -37.694 1.00 24.80 492 ALA B N 1
ATOM 4348 C CA . ALA B 1 267 ? 0.275 51.007 -39.138 1.00 23.91 492 ALA B CA 1
ATOM 4349 C C . ALA B 1 267 ? 0.085 49.541 -39.517 1.00 25.16 492 ALA B C 1
ATOM 4350 O O . ALA B 1 267 ? -0.621 49.227 -40.478 1.00 23.34 492 ALA B O 1
ATOM 4352 N N . PHE B 1 268 ? 0.721 48.642 -38.769 1.00 24.53 493 PHE B N 1
ATOM 4353 C CA . PHE B 1 268 ? 0.590 47.217 -39.056 1.00 26.55 493 PHE B CA 1
ATOM 4354 C C . PHE B 1 268 ? -0.788 46.687 -38.699 1.00 28.14 493 PHE B C 1
ATOM 4355 O O . PHE B 1 268 ? -1.339 45.858 -39.421 1.00 28.39 493 PHE B O 1
ATOM 4363 N N . GLU B 1 269 ? -1.345 47.164 -37.589 1.00 30.78 494 GLU B N 1
ATOM 4364 C CA . GLU B 1 269 ? -2.676 46.739 -37.169 1.00 33.49 494 GLU B CA 1
ATOM 4365 C C . GLU B 1 269 ? -3.662 47.061 -38.288 1.00 34.47 494 GLU B C 1
ATOM 4366 O O . GLU B 1 269 ? -4.477 46.223 -38.679 1.00 32.64 494 GLU B O 1
ATOM 4372 N N . THR B 1 270 ? -3.567 48.282 -38.803 1.00 33.86 495 THR B N 1
ATOM 4373 C CA . THR B 1 270 ? -4.433 48.732 -39.882 1.00 34.93 495 THR B CA 1
ATOM 4374 C C . THR B 1 270 ? -4.260 47.861 -41.123 1.00 35.99 495 THR B C 1
ATOM 4375 O O . THR B 1 270 ? -5.243 47.418 -41.712 1.00 35.28 495 THR B O 1
ATOM 4379 N N . MET B 1 271 ? -3.012 47.616 -41.514 1.00 37.11 496 MET B N 1
ATOM 4380 C CA . MET B 1 271 ? -2.728 46.790 -42.684 1.00 39.37 496 MET B CA 1
ATOM 4381 C C . MET B 1 271 ? -3.192 45.350 -42.493 1.00 41.02 496 MET B C 1
ATOM 4382 O O . MET B 1 271 ? -3.590 44.684 -43.452 1.00 39.48 496 MET B O 1
ATOM 4387 N N . PHE B 1 272 ? -3.128 44.865 -41.258 1.00 42.48 497 PHE B N 1
ATOM 4388 C CA . PHE B 1 272 ? -3.544 43.501 -40.978 1.00 45.34 497 PHE B CA 1
ATOM 4389 C C . PHE B 1 272 ? -5.064 43.381 -41.025 1.00 47.79 497 PHE B C 1
ATOM 4390 O O . PHE B 1 272 ? -5.602 42.362 -41.458 1.00 48.68 497 PHE B O 1
ATOM 4398 N N . GLN B 1 273 ? -5.755 44.426 -40.583 1.00 49.82 498 GLN B N 1
ATOM 4399 C CA . GLN B 1 273 ? -7.210 44.418 -40.595 1.00 52.73 498 GLN B CA 1
ATOM 4400 C C . GLN B 1 273 ? -7.743 44.371 -42.022 1.00 54.15 498 GLN B C 1
ATOM 4401 O O . GLN B 1 273 ? -8.365 43.389 -42.430 1.00 54.47 498 GLN B O 1
ATOM 4407 N N . GLU B 1 274 ? -7.487 45.431 -42.783 1.00 55.61 499 GLU B N 1
ATOM 4408 C CA . GLU B 1 274 ? -7.959 45.507 -44.160 1.00 57.11 499 GLU B CA 1
ATOM 4409 C C . GLU B 1 274 ? -7.403 44.415 -45.068 1.00 57.33 499 GLU B C 1
ATOM 4410 O O . GLU B 1 274 ? -7.820 44.289 -46.217 1.00 57.68 499 GLU B O 1
ATOM 4416 N N . SER B 1 275 ? -6.474 43.619 -44.552 1.00 57.84 500 SER B N 1
ATOM 4417 C CA . SER B 1 275 ? -5.894 42.536 -45.337 1.00 58.56 500 SER B CA 1
ATOM 4418 C C . SER B 1 275 ? -6.702 41.258 -45.133 1.00 59.19 500 SER B C 1
ATOM 4419 O O . SER B 1 275 ? -6.975 40.527 -46.087 1.00 59.22 500 SER B O 1
ATOM 4422 N N . SER B 1 276 ? -7.079 40.994 -43.885 1.00 59.57 501 SER B N 1
ATOM 4423 C CA . SER B 1 276 ? -7.863 39.808 -43.557 1.00 60.23 501 SER B CA 1
ATOM 4424 C C . SER B 1 276 ? -9.139 39.808 -44.392 1.00 60.35 501 SER B C 1
ATOM 4425 O O . SER B 1 276 ? -9.672 38.753 -44.740 1.00 60.07 501 SER B O 1
ATOM 4428 N N . ILE B 1 277 ? -9.617 41.008 -44.705 1.00 60.03 502 ILE B N 1
ATOM 4429 C CA . ILE B 1 277 ? -10.824 41.184 -45.502 1.00 59.68 502 ILE B CA 1
ATOM 4430 C C . ILE B 1 277 ? -10.612 40.682 -46.929 1.00 59.43 502 ILE B C 1
ATOM 4431 O O . ILE B 1 277 ? -11.340 39.754 -47.338 1.00 59.21 502 ILE B O 1
ATOM 4436 N N . TYR C 1 7 ? 17.406 -1.920 30.787 1.00 40.78 232 TYR C N 1
ATOM 4437 C CA . TYR C 1 7 ? 17.636 -1.261 29.467 1.00 40.70 232 TYR C CA 1
ATOM 4438 C C . TYR C 1 7 ? 17.939 0.221 29.666 1.00 40.58 232 TYR C C 1
ATOM 4439 O O . TYR C 1 7 ? 17.879 1.010 28.723 1.00 39.78 232 TYR C O 1
ATOM 4448 N N . ASP C 1 8 ? 18.258 0.594 30.899 1.00 40.46 233 ASP C N 1
ATOM 4449 C CA . ASP C 1 8 ? 18.554 1.984 31.233 1.00 40.29 233 ASP C CA 1
ATOM 4450 C C . ASP C 1 8 ? 19.648 2.593 30.359 1.00 38.12 233 ASP C C 1
ATOM 4451 O O . ASP C 1 8 ? 19.748 3.813 30.234 1.00 38.41 233 ASP C O 1
ATOM 4456 N N . LYS C 1 9 ? 20.473 1.745 29.759 1.00 35.55 234 LYS C N 1
ATOM 4457 C CA . LYS C 1 9 ? 21.549 2.227 28.908 1.00 36.05 234 LYS C CA 1
ATOM 4458 C C . LYS C 1 9 ? 21.050 2.795 27.573 1.00 34.76 234 LYS C C 1
ATOM 4459 O O . LYS C 1 9 ? 21.786 3.495 26.878 1.00 33.85 234 LYS C O 1
ATOM 4465 N N . TRP C 1 10 ? 19.802 2.504 27.218 1.00 32.90 235 TRP C N 1
ATOM 4466 C CA . TRP C 1 10 ? 19.245 3.030 25.975 1.00 32.72 235 TRP C CA 1
ATOM 4467 C C . TRP C 1 10 ? 17.793 3.506 26.054 1.00 32.80 235 TRP C C 1
ATOM 4468 O O . TRP C 1 10 ? 17.199 3.877 25.040 1.00 31.32 235 TRP C O 1
ATOM 4479 N N . GLU C 1 11 ? 17.219 3.502 27.253 1.00 33.11 236 GLU C N 1
ATOM 4480 C CA . GLU C 1 11 ? 15.848 3.981 27.421 1.00 34.26 236 GLU C CA 1
ATOM 4481 C C . GLU C 1 11 ? 15.936 5.483 27.665 1.00 32.86 236 GLU C C 1
ATOM 4482 O O . GLU C 1 11 ? 16.281 5.924 28.758 1.00 34.70 236 GLU C O 1
ATOM 4488 N N . MET C 1 12 ? 15.637 6.263 26.635 1.00 32.92 237 MET C N 1
ATOM 4489 C CA . MET C 1 12 ? 15.710 7.719 26.714 1.00 32.81 237 MET C CA 1
ATOM 4490 C C . MET C 1 12 ? 14.389 8.398 27.050 1.00 33.32 237 MET C C 1
ATOM 4491 O O . MET C 1 12 ? 13.326 7.776 27.047 1.00 32.01 237 MET C O 1
ATOM 4496 N N . GLU C 1 13 ? 14.480 9.694 27.328 1.00 33.75 238 GLU C N 1
ATOM 4497 C CA . GLU C 1 13 ? 13.321 10.514 27.647 1.00 34.86 238 GLU C CA 1
ATOM 4498 C C . GLU C 1 13 ? 13.137 11.461 26.470 1.00 35.08 238 GLU C C 1
ATOM 4499 O O . GLU C 1 13 ? 14.119 11.917 25.885 1.00 33.70 238 GLU C O 1
ATOM 4505 N N . ARG C 1 14 ? 11.890 11.752 26.116 1.00 34.88 239 ARG C N 1
ATOM 4506 C CA . ARG C 1 14 ? 11.626 12.645 24.995 1.00 37.64 239 ARG C CA 1
ATOM 4507 C C . ARG C 1 14 ? 12.334 13.978 25.191 1.00 38.41 239 ARG C C 1
ATOM 4508 O O . ARG C 1 14 ? 12.749 14.617 24.225 1.00 38.40 239 ARG C O 1
ATOM 4516 N N . THR C 1 15 ? 12.474 14.380 26.451 1.00 39.66 240 THR C N 1
ATOM 4517 C CA . THR C 1 15 ? 13.125 15.634 26.814 1.00 40.51 240 THR C CA 1
ATOM 4518 C C . THR C 1 15 ? 14.612 15.636 26.468 1.00 40.08 240 THR C C 1
ATOM 4519 O O . THR C 1 15 ? 15.201 16.693 26.246 1.00 40.57 240 THR C O 1
ATOM 4523 N N . ASP C 1 16 ? 15.214 14.451 26.431 1.00 38.77 241 ASP C N 1
ATOM 4524 C CA . ASP C 1 16 ? 16.634 14.313 26.117 1.00 38.94 241 ASP C CA 1
ATOM 4525 C C . ASP C 1 16 ? 16.997 14.805 24.718 1.00 38.24 241 ASP C C 1
ATOM 4526 O O . ASP C 1 16 ? 18.132 15.212 24.472 1.00 38.14 241 ASP C O 1
ATOM 4531 N N . ILE C 1 17 ? 16.040 14.766 23.799 1.00 37.91 242 ILE C N 1
ATOM 4532 C CA . ILE C 1 17 ? 16.315 15.190 22.433 1.00 37.90 242 ILE C CA 1
ATOM 4533 C C . ILE C 1 17 ? 15.523 16.417 22.000 1.00 36.93 242 ILE C C 1
ATOM 4534 O O . ILE C 1 17 ? 14.357 16.579 22.358 1.00 36.80 242 ILE C O 1
ATOM 4539 N N . THR C 1 18 ? 16.175 17.284 21.233 1.00 36.79 243 THR C N 1
ATOM 4540 C CA . THR C 1 18 ? 15.533 18.478 20.704 1.00 35.80 243 THR C CA 1
ATOM 4541 C C . THR C 1 18 ? 15.087 18.102 19.297 1.00 35.91 243 THR C C 1
ATOM 4542 O O . THR C 1 18 ? 15.905 17.752 18.446 1.00 36.26 243 THR C O 1
ATOM 4546 N N . MET C 1 19 ? 13.785 18.156 19.059 1.00 34.73 244 MET C N 1
ATOM 4547 C CA . MET C 1 19 ? 13.242 17.806 17.760 1.00 33.77 244 MET C CA 1
ATOM 4548 C C . MET C 1 19 ? 13.352 18.968 16.785 1.00 34.90 244 MET C C 1
ATOM 4549 O O . MET C 1 19 ? 13.052 20.115 17.128 1.00 33.87 244 MET C O 1
ATOM 4554 N N . LYS C 1 20 ? 13.803 18.671 15.573 1.00 34.45 245 LYS C N 1
ATOM 4555 C CA . LYS C 1 20 ? 13.916 19.692 14.546 1.00 35.31 245 LYS C CA 1
ATOM 4556 C C . LYS C 1 20 ? 12.964 19.343 13.402 1.00 34.71 245 LYS C C 1
ATOM 4557 O O . LYS C 1 20 ? 11.919 18.733 13.630 1.00 34.23 245 LYS C O 1
ATOM 4563 N N . HIS C 1 21 ? 13.315 19.720 12.179 1.00 35.15 246 HIS C N 1
ATOM 4564 C CA . HIS C 1 21 ? 12.454 19.456 11.033 1.00 36.44 246 HIS C CA 1
ATOM 4565 C C . HIS C 1 21 ? 12.219 17.983 10.692 1.00 35.58 246 HIS C C 1
ATOM 4566 O O . HIS C 1 21 ? 13.067 17.123 10.934 1.00 35.08 246 HIS C O 1
ATOM 4573 N N . LYS C 1 22 ? 11.048 17.708 10.129 1.00 34.60 247 LYS C N 1
ATOM 4574 C CA . LYS C 1 22 ? 10.684 16.362 9.712 1.00 33.74 247 LYS C CA 1
ATOM 4575 C C . LYS C 1 22 ? 11.463 16.042 8.439 1.00 32.77 247 LYS C C 1
ATOM 4576 O O . LYS C 1 22 ? 11.507 16.850 7.513 1.00 32.38 247 LYS C O 1
ATOM 4582 N N . LEU C 1 23 ? 12.076 14.865 8.397 1.00 30.80 248 LEU C N 1
ATOM 4583 C CA . LEU C 1 23 ? 12.854 14.451 7.238 1.00 29.29 248 LEU C CA 1
ATOM 4584 C C . LEU C 1 23 ? 11.993 13.657 6.259 1.00 29.31 248 LEU C C 1
ATOM 4585 O O . LEU C 1 23 ? 12.315 13.550 5.076 1.00 30.76 248 LEU C O 1
ATOM 4590 N N . GLY C 1 24 ? 10.894 13.108 6.760 1.00 29.10 249 GLY C N 1
ATOM 4591 C CA . GLY C 1 24 ? 10.008 12.326 5.918 1.00 27.94 249 GLY C CA 1
ATOM 4592 C C . GLY C 1 24 ? 9.244 11.313 6.745 1.00 27.20 249 GLY C C 1
ATOM 4593 O O . GLY C 1 24 ? 9.063 11.504 7.946 1.00 27.65 249 GLY C O 1
ATOM 4594 N N . GLY C 1 25 ? 8.794 10.233 6.115 1.00 25.35 250 GLY C N 1
ATOM 4595 C CA . GLY C 1 25 ? 8.049 9.231 6.852 1.00 24.38 250 GLY C CA 1
ATOM 4596 C C . GLY C 1 25 ? 7.670 8.030 6.013 1.00 24.24 250 GLY C C 1
ATOM 4597 O O . GLY C 1 25 ? 7.807 8.046 4.794 1.00 24.69 250 GLY C O 1
ATOM 4598 N N . GLY C 1 26 ? 7.191 6.985 6.679 1.00 24.15 251 GLY C N 1
ATOM 4599 C CA . GLY C 1 26 ? 6.794 5.773 5.990 1.00 23.05 251 GLY C CA 1
ATOM 4600 C C . GLY C 1 26 ? 5.639 5.098 6.702 1.00 23.40 251 GLY C C 1
ATOM 4601 O O . GLY C 1 26 ? 4.910 5.724 7.467 1.00 23.44 251 GLY C O 1
ATOM 4602 N N . GLN C 1 27 ? 5.479 3.804 6.467 1.00 23.39 252 GLN C N 1
ATOM 4603 C CA . GLN C 1 27 ? 4.393 3.055 7.073 1.00 24.31 252 GLN C CA 1
ATOM 4604 C C . GLN C 1 27 ? 4.407 2.971 8.593 1.00 22.82 252 GLN C C 1
ATOM 4605 O O . GLN C 1 27 ? 3.357 2.797 9.207 1.00 23.59 252 GLN C O 1
ATOM 4611 N N . TYR C 1 28 ? 5.579 3.094 9.206 1.00 21.53 253 TYR C N 1
ATOM 4612 C CA . TYR C 1 28 ? 5.667 2.974 10.655 1.00 22.30 253 TYR C CA 1
ATOM 4613 C C . TYR C 1 28 ? 5.581 4.285 11.415 1.00 22.78 253 TYR C C 1
ATOM 4614 O O . TYR C 1 28 ? 5.279 4.296 12.607 1.00 21.51 253 TYR C O 1
ATOM 4623 N N . GLY C 1 29 ? 5.852 5.386 10.724 1.00 23.42 254 GLY C N 1
ATOM 4624 C CA . GLY C 1 29 ? 5.797 6.681 11.372 1.00 23.84 254 GLY C CA 1
ATOM 4625 C C . GLY C 1 29 ? 6.618 7.718 10.634 1.00 23.46 254 GLY C C 1
ATOM 4626 O O . GLY C 1 29 ? 7.092 7.477 9.522 1.00 24.68 254 GLY C O 1
ATOM 4627 N N . GLU C 1 30 ? 6.786 8.875 11.262 1.00 23.58 255 GLU C N 1
ATOM 4628 C CA . GLU C 1 30 ? 7.547 9.969 10.679 1.00 24.22 255 GLU C CA 1
ATOM 4629 C C . GLU C 1 30 ? 8.933 10.028 11.298 1.00 23.95 255 GLU C C 1
ATOM 4630 O O . GLU C 1 30 ? 9.137 9.608 12.439 1.00 24.99 255 GLU C O 1
ATOM 4636 N N . VAL C 1 31 ? 9.882 10.552 10.535 1.00 23.53 256 VAL C N 1
ATOM 4637 C CA . VAL C 1 31 ? 11.252 10.673 10.991 1.00 23.63 256 VAL C CA 1
ATOM 4638 C C . VAL C 1 31 ? 11.649 12.143 11.045 1.00 24.79 256 VAL C C 1
ATOM 4639 O O . VAL C 1 31 ? 11.425 12.888 10.092 1.00 25.15 256 VAL C O 1
ATOM 4643 N N . TYR C 1 32 ? 12.234 12.544 12.169 1.00 24.41 257 TYR C N 1
ATOM 4644 C CA . TYR C 1 32 ? 12.668 13.923 12.370 1.00 26.12 257 TYR C CA 1
ATOM 4645 C C . TYR C 1 32 ? 14.145 14.005 12.687 1.00 25.99 257 TYR C C 1
ATOM 4646 O O . TYR C 1 32 ? 14.711 13.100 13.297 1.00 24.90 257 TYR C O 1
ATOM 4655 N N . GLU C 1 33 ? 14.772 15.099 12.269 1.00 26.73 258 GLU C N 1
ATOM 4656 C CA . GLU C 1 33 ? 16.169 15.307 12.591 1.00 28.01 258 GLU C CA 1
ATOM 4657 C C . GLU C 1 33 ? 16.101 15.790 14.033 1.00 28.56 258 GLU C C 1
ATOM 4658 O O . GLU C 1 33 ? 15.236 16.594 14.385 1.00 30.43 258 GLU C O 1
ATOM 4664 N N . GLY C 1 34 ? 16.985 15.278 14.875 1.00 27.77 259 GLY C N 1
ATOM 4665 C CA . GLY C 1 34 ? 16.972 15.687 16.263 1.00 28.05 259 GLY C CA 1
ATOM 4666 C C . GLY C 1 34 ? 18.372 15.821 16.811 1.00 27.58 259 GLY C C 1
ATOM 4667 O O . GLY C 1 34 ? 19.343 15.439 16.161 1.00 27.63 259 GLY C O 1
ATOM 4668 N N . VAL C 1 35 ? 18.473 16.369 18.014 1.00 28.31 260 VAL C N 1
ATOM 4669 C CA . VAL C 1 35 ? 19.759 16.546 18.657 1.00 28.96 260 VAL C CA 1
ATOM 4670 C C . VAL C 1 35 ? 19.718 15.977 20.065 1.00 28.78 260 VAL C C 1
ATOM 4671 O O . VAL C 1 35 ? 18.919 16.408 20.895 1.00 30.15 260 VAL C O 1
ATOM 4675 N N . TRP C 1 36 ? 20.567 14.989 20.320 1.00 29.46 261 TRP C N 1
ATOM 4676 C CA . TRP C 1 36 ? 20.659 14.376 21.638 1.00 30.42 261 TRP C CA 1
ATOM 4677 C C . TRP C 1 36 ? 21.409 15.422 22.469 1.00 32.01 261 TRP C C 1
ATOM 4678 O O . TRP C 1 36 ? 22.636 15.514 22.400 1.00 31.67 261 TRP C O 1
ATOM 4689 N N . LYS C 1 37 ? 20.658 16.218 23.226 1.00 33.67 262 LYS C N 1
ATOM 4690 C CA . LYS C 1 37 ? 21.215 17.292 24.051 1.00 35.89 262 LYS C CA 1
ATOM 4691 C C . LYS C 1 37 ? 22.524 16.948 24.744 1.00 35.18 262 LYS C C 1
ATOM 4692 O O . LYS C 1 37 ? 23.527 17.649 24.600 1.00 35.70 262 LYS C O 1
ATOM 4698 N N . LYS C 1 38 ? 22.490 15.865 25.504 1.00 35.34 263 LYS C N 1
ATOM 4699 C CA . LYS C 1 38 ? 23.634 15.392 26.262 1.00 35.10 263 LYS C CA 1
ATOM 4700 C C . LYS C 1 38 ? 24.952 15.433 25.494 1.00 35.32 263 LYS C C 1
ATOM 4701 O O . LYS C 1 38 ? 25.985 15.806 26.048 1.00 36.44 263 LYS C O 1
ATOM 4707 N N . TYR C 1 39 ? 24.919 15.064 24.219 1.00 34.47 264 TYR C N 1
ATOM 4708 C CA . TYR C 1 39 ? 26.134 15.050 23.411 1.00 33.63 264 TYR C CA 1
ATOM 4709 C C . TYR C 1 39 ? 26.129 16.037 22.250 1.00 33.46 264 TYR C C 1
ATOM 4710 O O . TYR C 1 39 ? 27.050 16.024 21.435 1.00 34.61 264 TYR C O 1
ATOM 4719 N N . SER C 1 40 ? 25.110 16.887 22.168 1.00 33.92 265 SER C N 1
ATOM 4720 C CA . SER C 1 40 ? 25.000 17.836 21.060 1.00 34.33 265 SER C CA 1
ATOM 4721 C C . SER C 1 40 ? 25.155 17.024 19.774 1.00 33.98 265 SER C C 1
ATOM 4722 O O . SER C 1 40 ? 25.713 17.496 18.781 1.00 34.23 265 SER C O 1
ATOM 4725 N N . LEU C 1 41 ? 24.649 15.793 19.815 1.00 32.77 266 LEU C N 1
ATOM 4726 C CA . LEU C 1 41 ? 24.739 14.865 18.693 1.00 31.01 266 LEU C CA 1
ATOM 4727 C C . LEU C 1 41 ? 23.487 14.815 17.829 1.00 29.11 266 LEU C C 1
ATOM 4728 O O . LEU C 1 41 ? 22.398 14.541 18.326 1.00 30.15 266 LEU C O 1
ATOM 4733 N N . THR C 1 42 ? 23.643 15.068 16.534 1.00 27.11 267 THR C N 1
ATOM 4734 C CA . THR C 1 42 ? 22.505 15.014 15.623 1.00 26.68 267 THR C CA 1
ATOM 4735 C C . THR C 1 42 ? 22.130 13.544 15.433 1.00 25.53 267 THR C C 1
ATOM 4736 O O . THR C 1 42 ? 22.995 12.708 15.168 1.00 23.70 267 THR C O 1
ATOM 4740 N N . VAL C 1 43 ? 20.847 13.234 15.597 1.00 24.94 268 VAL C N 1
ATOM 4741 C CA . VAL C 1 43 ? 20.352 11.870 15.437 1.00 24.77 268 VAL C CA 1
ATOM 4742 C C . VAL C 1 43 ? 19.040 11.880 14.666 1.00 24.30 268 VAL C C 1
ATOM 4743 O O . VAL C 1 43 ? 18.473 12.939 14.397 1.00 23.68 268 VAL C O 1
ATOM 4747 N N . ALA C 1 44 ? 18.564 10.693 14.309 1.00 23.50 269 ALA C N 1
ATOM 4748 C CA . ALA C 1 44 ? 17.294 10.566 13.605 1.00 22.60 269 ALA C CA 1
ATOM 4749 C C . ALA C 1 44 ? 16.280 10.104 14.637 1.00 21.25 269 ALA C C 1
ATOM 4750 O O . ALA C 1 44 ? 16.571 9.232 15.458 1.00 21.26 269 ALA C O 1
ATOM 4752 N N . VAL C 1 45 ? 15.094 10.694 14.608 1.00 19.82 270 VAL C N 1
ATOM 4753 C CA . VAL C 1 45 ? 14.067 10.311 15.557 1.00 20.82 270 VAL C CA 1
ATOM 4754 C C . VAL C 1 45 ? 12.808 9.862 14.838 1.00 21.00 270 VAL C C 1
ATOM 4755 O O . VAL C 1 45 ? 12.152 10.655 14.161 1.00 20.42 270 VAL C O 1
ATOM 4759 N N . LYS C 1 46 ? 12.485 8.578 14.952 1.00 21.17 271 LYS C N 1
ATOM 4760 C CA . LYS C 1 46 ? 11.273 8.079 14.325 1.00 20.23 271 LYS C CA 1
ATOM 4761 C C . LYS C 1 46 ? 10.162 8.037 15.359 1.00 20.79 271 LYS C C 1
ATOM 4762 O O . LYS C 1 46 ? 10.271 7.355 16.379 1.00 20.34 271 LYS C O 1
ATOM 4768 N N . THR C 1 47 ? 9.101 8.791 15.099 1.00 19.13 272 THR C N 1
ATOM 4769 C CA . THR C 1 47 ? 7.960 8.822 15.995 1.00 19.79 272 THR C CA 1
ATOM 4770 C C . THR C 1 47 ? 6.977 7.802 15.431 1.00 19.59 272 THR C C 1
ATOM 4771 O O . THR C 1 47 ? 6.337 8.040 14.413 1.00 18.04 272 THR C O 1
ATOM 4775 N N . LEU C 1 48 ? 6.904 6.647 16.082 1.00 20.94 273 LEU C N 1
ATOM 4776 C CA . LEU C 1 48 ? 6.029 5.561 15.658 1.00 22.61 273 LEU C CA 1
ATOM 4777 C C . LEU C 1 48 ? 4.555 5.945 15.728 1.00 23.38 273 LEU C C 1
ATOM 4778 O O . LEU C 1 48 ? 4.145 6.722 16.585 1.00 23.92 273 LEU C O 1
ATOM 4783 N N . LYS C 1 49 ? 3.765 5.388 14.819 1.00 23.89 274 LYS C N 1
ATOM 4784 C CA . LYS C 1 49 ? 2.330 5.638 14.795 1.00 23.70 274 LYS C CA 1
ATOM 4785 C C . LYS C 1 49 ? 1.705 5.003 16.034 1.00 22.73 274 LYS C C 1
ATOM 4786 O O . LYS C 1 49 ? 2.308 4.133 16.660 1.00 21.49 274 LYS C O 1
ATOM 4792 N N . GLU C 1 50 ? 0.502 5.446 16.388 1.00 21.81 275 GLU C N 1
ATOM 4793 C CA . GLU C 1 50 ? -0.200 4.893 17.541 1.00 22.35 275 GLU C CA 1
ATOM 4794 C C . GLU C 1 50 ? -0.365 3.396 17.296 1.00 22.12 275 GLU C C 1
ATOM 4795 O O . GLU C 1 50 ? -0.762 2.967 16.212 1.00 21.12 275 GLU C O 1
ATOM 4801 N N . ASP C 1 51 ? -0.048 2.603 18.307 1.00 22.37 276 ASP C N 1
ATOM 4802 C CA . ASP C 1 51 ? -0.096 1.159 18.158 1.00 23.75 276 ASP C CA 1
ATOM 4803 C C . ASP C 1 51 ? -0.567 0.447 19.424 1.00 23.24 276 ASP C C 1
ATOM 4804 O O . ASP C 1 51 ? -0.725 1.062 20.475 1.00 22.12 276 ASP C O 1
ATOM 4809 N N . THR C 1 52 ? -0.767 -0.863 19.317 1.00 23.13 277 THR C N 1
ATOM 4810 C CA . THR C 1 52 ? -1.254 -1.669 20.430 1.00 23.73 277 THR C CA 1
ATOM 4811 C C . THR C 1 52 ? -0.215 -2.504 21.184 1.00 25.06 277 THR C C 1
ATOM 4812 O O . THR C 1 52 ? -0.541 -3.138 22.186 1.00 23.91 277 THR C O 1
ATOM 4816 N N . MET C 1 53 ? 1.028 -2.514 20.719 1.00 25.68 278 MET C N 1
ATOM 4817 C CA . MET C 1 53 ? 2.050 -3.323 21.380 1.00 25.83 278 MET C CA 1
ATOM 4818 C C . MET C 1 53 ? 2.413 -2.832 22.785 1.00 27.01 278 MET C C 1
ATOM 4819 O O . MET C 1 53 ? 2.579 -1.635 23.016 1.00 25.71 278 MET C O 1
ATOM 4824 N N . GLU C 1 54 ? 2.531 -3.776 23.716 1.00 27.88 279 GLU C N 1
ATOM 4825 C CA . GLU C 1 54 ? 2.875 -3.482 25.109 1.00 30.78 279 GLU C CA 1
ATOM 4826 C C . GLU C 1 54 ? 4.344 -3.085 25.238 1.00 29.10 279 GLU C C 1
ATOM 4827 O O . GLU C 1 54 ? 5.195 -3.599 24.512 1.00 28.06 279 GLU C O 1
ATOM 4833 N N . VAL C 1 55 ? 4.639 -2.185 26.172 1.00 28.31 280 VAL C N 1
ATOM 4834 C CA . VAL C 1 55 ? 6.009 -1.728 26.373 1.00 29.38 280 VAL C CA 1
ATOM 4835 C C . VAL C 1 55 ? 6.999 -2.869 26.600 1.00 29.83 280 VAL C C 1
ATOM 4836 O O . VAL C 1 55 ? 8.054 -2.903 25.970 1.00 29.85 280 VAL C O 1
ATOM 4840 N N . GLU C 1 56 ? 6.673 -3.801 27.490 1.00 29.51 281 GLU C N 1
ATOM 4841 C CA . GLU C 1 56 ? 7.584 -4.913 27.761 1.00 31.22 281 GLU C CA 1
ATOM 4842 C C . GLU C 1 56 ? 7.900 -5.747 26.520 1.00 29.14 281 GLU C C 1
ATOM 4843 O O . GLU C 1 56 ? 9.041 -6.180 26.330 1.00 27.26 281 GLU C O 1
ATOM 4849 N N . GLU C 1 57 ? 6.899 -5.974 25.677 1.00 27.86 282 GLU C N 1
ATOM 4850 C CA . GLU C 1 57 ? 7.109 -6.747 24.458 1.00 29.26 282 GLU C CA 1
ATOM 4851 C C . GLU C 1 57 ? 7.926 -5.931 23.464 1.00 27.00 282 GLU C C 1
ATOM 4852 O O . GLU C 1 57 ? 8.808 -6.461 22.788 1.00 24.59 282 GLU C O 1
ATOM 4858 N N . PHE C 1 58 ? 7.625 -4.637 23.391 1.00 24.42 283 PHE C N 1
ATOM 4859 C CA . PHE C 1 58 ? 8.333 -3.709 22.510 1.00 23.44 283 PHE C CA 1
ATOM 4860 C C . PHE C 1 58 ? 9.821 -3.687 22.857 1.00 23.29 283 PHE C C 1
ATOM 4861 O O . PHE C 1 58 ? 10.679 -3.844 21.988 1.00 21.87 283 PHE C O 1
ATOM 4869 N N . LEU C 1 59 ? 10.116 -3.474 24.138 1.00 23.76 284 LEU C N 1
ATOM 4870 C CA . LEU C 1 59 ? 11.494 -3.413 24.617 1.00 25.51 284 LEU C CA 1
ATOM 4871 C C . LEU C 1 59 ? 12.229 -4.727 24.399 1.00 24.91 284 LEU C C 1
ATOM 4872 O O . LEU C 1 59 ? 13.421 -4.739 24.085 1.00 26.01 284 LEU C O 1
ATOM 4877 N N . LYS C 1 60 ? 11.516 -5.833 24.571 1.00 25.65 285 LYS C N 1
ATOM 4878 C CA . LYS C 1 60 ? 12.104 -7.153 24.391 1.00 27.24 285 LYS C CA 1
ATOM 4879 C C . LYS C 1 60 ? 12.611 -7.303 22.954 1.00 26.26 285 LYS C C 1
ATOM 4880 O O . LYS C 1 60 ? 13.716 -7.801 22.719 1.00 25.60 285 LYS C O 1
ATOM 4886 N N . GLU C 1 61 ? 11.806 -6.865 21.994 1.00 25.31 286 GLU C N 1
ATOM 4887 C CA . GLU C 1 61 ? 12.201 -6.945 20.595 1.00 25.74 286 GLU C CA 1
ATOM 4888 C C . GLU C 1 61 ? 13.294 -5.930 20.275 1.00 24.13 286 GLU C C 1
ATOM 4889 O O . GLU C 1 61 ? 14.220 -6.221 19.519 1.00 23.71 286 GLU C O 1
ATOM 4895 N N . ALA C 1 62 ? 13.192 -4.743 20.860 1.00 23.85 287 ALA C N 1
ATOM 4896 C CA . ALA C 1 62 ? 14.187 -3.705 20.621 1.00 23.04 287 ALA C CA 1
ATOM 4897 C C . ALA C 1 62 ? 15.549 -4.106 21.186 1.00 23.33 287 ALA C C 1
ATOM 4898 O O . ALA C 1 62 ? 16.589 -3.735 20.639 1.00 23.67 287 ALA C O 1
ATOM 4900 N N . ALA C 1 63 ? 15.544 -4.856 22.285 1.00 24.45 288 ALA C N 1
ATOM 4901 C CA . ALA C 1 63 ? 16.794 -5.291 22.900 1.00 24.87 288 ALA C CA 1
ATOM 4902 C C . ALA C 1 63 ? 17.590 -6.126 21.909 1.00 23.40 288 ALA C C 1
ATOM 4903 O O . ALA C 1 63 ? 18.820 -6.098 21.907 1.00 23.06 288 ALA C O 1
ATOM 4905 N N . VAL C 1 64 ? 16.885 -6.870 21.068 1.00 23.72 289 VAL C N 1
ATOM 4906 C CA . VAL C 1 64 ? 17.541 -7.700 20.064 1.00 25.71 289 VAL C CA 1
ATOM 4907 C C . VAL C 1 64 ? 18.178 -6.794 19.016 1.00 25.19 289 VAL C C 1
ATOM 4908 O O . VAL C 1 64 ? 19.302 -7.023 18.573 1.00 23.80 289 VAL C O 1
ATOM 4912 N N . MET C 1 65 ? 17.449 -5.754 18.631 1.00 25.02 290 MET C N 1
ATOM 4913 C CA . MET C 1 65 ? 17.934 -4.807 17.638 1.00 25.99 290 MET C CA 1
ATOM 4914 C C . MET C 1 65 ? 19.127 -4.026 18.160 1.00 24.48 290 MET C C 1
ATOM 4915 O O . MET C 1 65 ? 20.039 -3.686 17.405 1.00 24.13 290 MET C O 1
ATOM 4920 N N . LYS C 1 66 ? 19.111 -3.744 19.457 1.00 23.89 291 LYS C N 1
ATOM 4921 C CA . LYS C 1 66 ? 20.186 -2.990 20.092 1.00 23.80 291 LYS C CA 1
ATOM 4922 C C . LYS C 1 66 ? 21.515 -3.730 19.999 1.00 24.84 291 LYS C C 1
ATOM 4923 O O . LYS C 1 66 ? 22.574 -3.108 20.026 1.00 25.04 291 LYS C O 1
ATOM 4929 N N . GLU C 1 67 ? 21.460 -5.054 19.884 1.00 24.81 292 GLU C N 1
ATOM 4930 C CA . GLU C 1 67 ? 22.674 -5.860 19.806 1.00 27.25 292 GLU C CA 1
ATOM 4931 C C . GLU C 1 67 ? 23.211 -6.027 18.390 1.00 26.38 292 GLU C C 1
ATOM 4932 O O . GLU C 1 67 ? 24.243 -6.666 18.185 1.00 25.58 292 GLU C O 1
ATOM 4938 N N . ILE C 1 68 ? 22.513 -5.460 17.412 1.00 25.34 293 ILE C N 1
ATOM 4939 C CA . ILE C 1 68 ? 22.962 -5.539 16.028 1.00 23.47 293 ILE C CA 1
ATOM 4940 C C . ILE C 1 68 ? 24.025 -4.443 15.878 1.00 24.79 293 ILE C C 1
ATOM 4941 O O . ILE C 1 68 ? 23.703 -3.255 15.767 1.00 22.45 293 ILE C O 1
ATOM 4946 N N . LYS C 1 69 ? 25.292 -4.851 15.906 1.00 24.13 294 LYS C N 1
ATOM 4947 C CA . LYS C 1 69 ? 26.409 -3.911 15.810 1.00 25.47 294 LYS C CA 1
ATOM 4948 C C . LYS C 1 69 ? 27.336 -4.298 14.667 1.00 24.08 294 LYS C C 1
ATOM 4949 O O . LYS C 1 69 ? 28.071 -5.286 14.756 1.00 22.22 294 LYS C O 1
ATOM 4955 N N . HIS C 1 70 ? 27.300 -3.494 13.607 1.00 23.51 295 HIS C N 1
ATOM 4956 C CA . HIS C 1 70 ? 28.079 -3.734 12.403 1.00 22.63 295 HIS C CA 1
ATOM 4957 C C . HIS C 1 70 ? 28.263 -2.386 11.707 1.00 23.52 295 HIS C C 1
ATOM 4958 O O . HIS C 1 70 ? 27.376 -1.535 11.739 1.00 22.63 295 HIS C O 1
ATOM 4965 N N . PRO C 1 71 ? 29.422 -2.172 11.069 1.00 24.10 296 PRO C N 1
ATOM 4966 C CA . PRO C 1 71 ? 29.681 -0.903 10.382 1.00 22.95 296 PRO C CA 1
ATOM 4967 C C . PRO C 1 71 ? 28.723 -0.513 9.260 1.00 22.56 296 PRO C C 1
ATOM 4968 O O . PRO C 1 71 ? 28.682 0.652 8.863 1.00 22.07 296 PRO C O 1
ATOM 4972 N N . ASN C 1 72 ? 27.944 -1.463 8.752 1.00 21.07 297 ASN C N 1
ATOM 4973 C CA . ASN C 1 72 ? 27.024 -1.134 7.672 1.00 21.23 297 ASN C CA 1
ATOM 4974 C C . ASN C 1 72 ? 25.550 -1.280 8.025 1.00 20.40 297 ASN C C 1
ATOM 4975 O O . ASN C 1 72 ? 24.692 -1.408 7.148 1.00 18.68 297 ASN C O 1
ATOM 4980 N N . LEU C 1 73 ? 25.262 -1.272 9.319 1.00 19.05 298 LEU C N 1
ATOM 4981 C CA . LEU C 1 73 ? 23.888 -1.354 9.787 1.00 20.28 298 LEU C CA 1
ATOM 4982 C C . LEU C 1 73 ? 23.662 -0.149 10.685 1.00 20.61 298 LEU C C 1
ATOM 4983 O O . LEU C 1 73 ? 24.401 0.059 11.643 1.00 22.46 298 LEU C O 1
ATOM 4988 N N . VAL C 1 74 ? 22.662 0.658 10.353 1.00 23.19 299 VAL C N 1
ATOM 4989 C CA . VAL C 1 74 ? 22.357 1.844 11.144 1.00 23.01 299 VAL C CA 1
ATOM 4990 C C . VAL C 1 74 ? 22.130 1.411 12.584 1.00 23.11 299 VAL C C 1
ATOM 4991 O O . VAL C 1 74 ? 21.272 0.571 12.866 1.00 22.21 299 VAL C O 1
ATOM 4995 N N . GLN C 1 75 ? 22.912 1.979 13.496 1.00 21.49 300 GLN C N 1
ATOM 4996 C CA . GLN C 1 75 ? 22.811 1.608 14.897 1.00 20.57 300 GLN C CA 1
ATOM 4997 C C . GLN C 1 75 ? 21.644 2.221 15.644 1.00 20.41 300 GLN C C 1
ATOM 4998 O O . GLN C 1 75 ? 21.316 3.395 15.469 1.00 19.40 300 GLN C O 1
ATOM 5004 N N . LEU C 1 76 ? 21.009 1.394 16.468 1.00 19.36 301 LEU C N 1
ATOM 5005 C CA . LEU C 1 76 ? 19.908 1.826 17.311 1.00 18.92 301 LEU C CA 1
ATOM 5006 C C . LEU C 1 76 ? 20.591 2.460 18.520 1.00 20.45 301 LEU C C 1
ATOM 5007 O O . LEU C 1 76 ? 21.423 1.823 19.161 1.00 20.76 301 LEU C O 1
ATOM 5012 N N . LEU C 1 77 ? 20.258 3.714 18.816 1.00 20.00 302 LEU C N 1
ATOM 5013 C CA . LEU C 1 77 ? 20.865 4.416 19.943 1.00 20.65 302 LEU C CA 1
ATOM 5014 C C . LEU C 1 77 ? 19.966 4.391 21.175 1.00 21.05 302 LEU C C 1
ATOM 5015 O O . LEU C 1 77 ? 20.446 4.353 22.312 1.00 21.14 302 LEU C O 1
ATOM 5020 N N . GLY C 1 78 ? 18.659 4.406 20.955 1.00 21.52 303 GLY C N 1
ATOM 5021 C CA . GLY C 1 78 ? 17.752 4.371 22.082 1.00 22.71 303 GLY C CA 1
ATOM 5022 C C . GLY C 1 78 ? 16.295 4.458 21.685 1.00 22.03 303 GLY C C 1
ATOM 5023 O O . GLY C 1 78 ? 15.969 4.573 20.506 1.00 22.65 303 GLY C O 1
ATOM 5024 N N . VAL C 1 79 ? 15.421 4.403 22.685 1.00 22.59 304 VAL C N 1
ATOM 5025 C CA . VAL C 1 79 ? 13.989 4.490 22.459 1.00 24.21 304 VAL C CA 1
ATOM 5026 C C . VAL C 1 79 ? 13.338 5.272 23.587 1.00 26.41 304 VAL C C 1
ATOM 5027 O O . VAL C 1 79 ? 13.898 5.400 24.680 1.00 26.10 304 VAL C O 1
ATOM 5031 N N . CYS C 1 80 ? 12.156 5.806 23.298 1.00 26.36 305 CYS C N 1
ATOM 5032 C CA . CYS C 1 80 ? 11.378 6.554 24.269 1.00 28.14 305 CYS C CA 1
ATOM 5033 C C . CYS C 1 80 ? 10.093 5.753 24.435 1.00 27.70 305 CYS C C 1
ATOM 5034 O O . CYS C 1 80 ? 9.277 5.683 23.517 1.00 27.90 305 CYS C O 1
ATOM 5037 N N . THR C 1 81 ? 9.923 5.134 25.597 1.00 27.57 306 THR C N 1
ATOM 5038 C CA . THR C 1 81 ? 8.737 4.326 25.839 1.00 30.90 306 THR C CA 1
ATOM 5039 C C . THR C 1 81 ? 7.927 4.784 27.043 1.00 32.72 306 THR C C 1
ATOM 5040 O O . THR C 1 81 ? 6.941 4.147 27.407 1.00 32.79 306 THR C O 1
ATOM 5044 N N . ARG C 1 82 ? 8.334 5.886 27.663 1.00 34.21 307 ARG C N 1
ATOM 5045 C CA . ARG C 1 82 ? 7.607 6.387 28.825 1.00 37.41 307 ARG C CA 1
ATOM 5046 C C . ARG C 1 82 ? 6.171 6.736 28.461 1.00 36.90 307 ARG C C 1
ATOM 5047 O O . ARG C 1 82 ? 5.259 6.575 29.268 1.00 38.02 307 ARG C O 1
ATOM 5055 N N . GLU C 1 83 ? 5.981 7.206 27.236 1.00 36.99 308 GLU C N 1
ATOM 5056 C CA . GLU C 1 83 ? 4.668 7.613 26.758 1.00 38.01 308 GLU C CA 1
ATOM 5057 C C . GLU C 1 83 ? 4.457 7.173 25.305 1.00 36.85 308 GLU C C 1
ATOM 5058 O O . GLU C 1 83 ? 5.277 7.461 24.437 1.00 37.00 308 GLU C O 1
ATOM 5064 N N . PRO C 1 84 ? 3.354 6.458 25.028 1.00 35.89 309 PRO C N 1
ATOM 5065 C CA . PRO C 1 84 ? 3.062 5.989 23.669 1.00 34.06 309 PRO C CA 1
ATOM 5066 C C . PRO C 1 84 ? 2.418 7.090 22.836 1.00 32.42 309 PRO C C 1
ATOM 5067 O O . PRO C 1 84 ? 1.762 7.974 23.379 1.00 34.22 309 PRO C O 1
ATOM 5071 N N . PRO C 1 85 ? 2.619 7.070 21.506 1.00 30.74 310 PRO C N 1
ATOM 5072 C CA . PRO C 1 85 ? 3.409 6.088 20.755 1.00 28.14 310 PRO C CA 1
ATOM 5073 C C . PRO C 1 85 ? 4.902 6.279 20.997 1.00 26.70 310 PRO C C 1
ATOM 5074 O O . PRO C 1 85 ? 5.377 7.398 21.168 1.00 23.70 310 PRO C O 1
ATOM 5078 N N . PHE C 1 86 ? 5.639 5.174 20.997 1.00 25.50 311 PHE C N 1
ATOM 5079 C CA . PHE C 1 86 ? 7.071 5.199 21.252 1.00 24.13 311 PHE C CA 1
ATOM 5080 C C . PHE C 1 86 ? 7.935 5.820 20.155 1.00 23.01 311 PHE C C 1
ATOM 5081 O O . PHE C 1 86 ? 7.532 5.906 18.991 1.00 22.03 311 PHE C O 1
ATOM 5089 N N . TYR C 1 87 ? 9.125 6.262 20.557 1.00 23.39 312 TYR C N 1
ATOM 5090 C CA . TYR C 1 87 ? 10.096 6.856 19.644 1.00 23.91 312 TYR C CA 1
ATOM 5091 C C . TYR C 1 87 ? 11.263 5.895 19.478 1.00 22.99 312 TYR C C 1
ATOM 5092 O O . TYR C 1 87 ? 11.585 5.124 20.386 1.00 23.17 312 TYR C O 1
ATOM 5101 N N . ILE C 1 88 ? 11.900 5.964 18.318 1.00 22.38 313 ILE C N 1
ATOM 5102 C CA . ILE C 1 88 ? 13.060 5.147 18.021 1.00 22.80 313 ILE C CA 1
ATOM 5103 C C . ILE C 1 88 ? 14.161 6.111 17.588 1.00 22.51 313 ILE C C 1
ATOM 5104 O O . ILE C 1 88 ? 14.001 6.844 16.617 1.00 20.56 313 ILE C O 1
ATOM 5109 N N . ILE C 1 89 ? 15.267 6.124 18.324 1.00 21.89 314 ILE C N 1
ATOM 5110 C CA . ILE C 1 89 ? 16.373 7.007 17.993 1.00 22.38 314 ILE C CA 1
ATOM 5111 C C . ILE C 1 89 ? 17.530 6.228 17.374 1.00 20.91 314 ILE C C 1
ATOM 5112 O O . ILE C 1 89 ? 18.056 5.296 17.981 1.00 21.08 314 ILE C O 1
ATOM 5117 N N . THR C 1 90 ? 17.922 6.615 16.165 1.00 19.71 315 THR C N 1
ATOM 5118 C CA . THR C 1 90 ? 19.017 5.943 15.472 1.00 19.99 315 THR C CA 1
ATOM 5119 C C . THR C 1 90 ? 20.074 6.932 14.994 1.00 21.92 315 THR C C 1
ATOM 5120 O O . THR C 1 90 ? 19.829 8.141 14.947 1.00 22.10 315 THR C O 1
ATOM 5124 N N . GLU C 1 91 ? 21.251 6.420 14.642 1.00 23.14 316 GLU C N 1
ATOM 5125 C CA . GLU C 1 91 ? 22.321 7.289 14.170 1.00 26.16 316 GLU C CA 1
ATOM 5126 C C . GLU C 1 91 ? 21.845 8.015 12.921 1.00 26.58 316 GLU C C 1
ATOM 5127 O O . GLU C 1 91 ? 21.124 7.451 12.091 1.00 25.51 316 GLU C O 1
ATOM 5133 N N . PHE C 1 92 ? 22.234 9.279 12.812 1.00 25.36 317 PHE C N 1
ATOM 5134 C CA . PHE C 1 92 ? 21.852 10.120 11.689 1.00 26.84 317 PHE C CA 1
ATOM 5135 C C . PHE C 1 92 ? 22.749 9.857 10.478 1.00 27.83 317 PHE C C 1
ATOM 5136 O O . PHE C 1 92 ? 23.970 9.856 10.597 1.00 27.67 317 PHE C O 1
ATOM 5144 N N . MET C 1 93 ? 22.140 9.625 9.319 1.00 28.44 318 MET C N 1
ATOM 5145 C CA . MET C 1 93 ? 22.893 9.393 8.086 1.00 29.49 318 MET C CA 1
ATOM 5146 C C . MET C 1 93 ? 22.740 10.654 7.235 1.00 30.34 318 MET C C 1
ATOM 5147 O O . MET C 1 93 ? 21.694 10.891 6.632 1.00 30.53 318 MET C O 1
ATOM 5152 N N . THR C 1 94 ? 23.803 11.452 7.203 1.00 31.75 319 THR C N 1
ATOM 5153 C CA . THR C 1 94 ? 23.840 12.735 6.501 1.00 33.70 319 THR C CA 1
ATOM 5154 C C . THR C 1 94 ? 23.357 12.859 5.060 1.00 34.15 319 THR C C 1
ATOM 5155 O O . THR C 1 94 ? 22.907 13.933 4.663 1.00 35.69 319 THR C O 1
ATOM 5159 N N . TYR C 1 95 ? 23.440 11.796 4.267 1.00 33.59 320 TYR C N 1
ATOM 5160 C CA . TYR C 1 95 ? 22.995 11.906 2.884 1.00 33.56 320 TYR C CA 1
ATOM 5161 C C . TYR C 1 95 ? 21.651 11.269 2.543 1.00 32.16 320 TYR C C 1
ATOM 5162 O O . TYR C 1 95 ? 21.339 11.056 1.374 1.00 31.76 320 TYR C O 1
ATOM 5171 N N . GLY C 1 96 ? 20.856 10.979 3.565 1.00 28.65 321 GLY C N 1
ATOM 5172 C CA . GLY C 1 96 ? 19.540 10.416 3.339 1.00 27.84 321 GLY C CA 1
ATOM 5173 C C . GLY C 1 96 ? 19.492 9.028 2.741 1.00 26.69 321 GLY C C 1
ATOM 5174 O O . GLY C 1 96 ? 20.502 8.322 2.696 1.00 27.14 321 GLY C O 1
ATOM 5175 N N . ASN C 1 97 ? 18.311 8.646 2.266 1.00 24.51 322 ASN C N 1
ATOM 5176 C CA . ASN C 1 97 ? 18.110 7.323 1.686 1.00 25.97 322 ASN C CA 1
ATOM 5177 C C . ASN C 1 97 ? 18.763 7.166 0.314 1.00 26.23 322 ASN C C 1
ATOM 5178 O O . ASN C 1 97 ? 18.885 8.120 -0.462 1.00 24.47 322 ASN C O 1
ATOM 5183 N N . LEU C 1 98 ? 19.181 5.937 0.039 1.00 26.48 323 LEU C N 1
ATOM 5184 C CA . LEU C 1 98 ? 19.856 5.578 -1.197 1.00 26.91 323 LEU C CA 1
ATOM 5185 C C . LEU C 1 98 ? 19.047 5.853 -2.460 1.00 28.33 323 LEU C C 1
ATOM 5186 O O . LEU C 1 98 ? 19.579 6.373 -3.442 1.00 28.87 323 LEU C O 1
ATOM 5191 N N . LEU C 1 99 ? 17.768 5.498 -2.444 1.00 28.18 324 LEU C N 1
ATOM 5192 C CA . LEU C 1 99 ? 16.924 5.712 -3.613 1.00 29.23 324 LEU C CA 1
ATOM 5193 C C . LEU C 1 99 ? 17.047 7.138 -4.146 1.00 30.24 324 LEU C C 1
ATOM 5194 O O . LEU C 1 99 ? 17.397 7.344 -5.309 1.00 30.92 324 LEU C O 1
ATOM 5199 N N . ASP C 1 100 ? 16.765 8.122 -3.298 1.00 31.28 325 ASP C N 1
ATOM 5200 C CA . ASP C 1 100 ? 16.851 9.514 -3.723 1.00 32.77 325 ASP C CA 1
ATOM 5201 C C . ASP C 1 100 ? 18.284 9.921 -4.042 1.00 32.59 325 ASP C C 1
ATOM 5202 O O . ASP C 1 100 ? 18.523 10.705 -4.962 1.00 33.09 325 ASP C O 1
ATOM 5207 N N . TYR C 1 101 ? 19.234 9.380 -3.290 1.00 32.15 326 TYR C N 1
ATOM 5208 C CA . TYR C 1 101 ? 20.640 9.689 -3.512 1.00 33.67 326 TYR C CA 1
ATOM 5209 C C . TYR C 1 101 ? 21.062 9.330 -4.937 1.00 34.52 326 TYR C C 1
ATOM 5210 O O . TYR C 1 101 ? 21.696 10.129 -5.625 1.00 33.92 326 TYR C O 1
ATOM 5219 N N . LEU C 1 102 ? 20.713 8.123 -5.373 1.00 34.25 327 LEU C N 1
ATOM 5220 C CA . LEU C 1 102 ? 21.061 7.670 -6.714 1.00 34.41 327 LEU C CA 1
ATOM 5221 C C . LEU C 1 102 ? 20.275 8.425 -7.778 1.00 35.07 327 LEU C C 1
ATOM 5222 O O . LEU C 1 102 ? 20.727 8.554 -8.917 1.00 33.83 327 LEU C O 1
ATOM 5227 N N . ARG C 1 103 ? 19.098 8.922 -7.405 1.00 35.65 328 ARG C N 1
ATOM 5228 C CA . ARG C 1 103 ? 18.256 9.662 -8.338 1.00 37.11 328 ARG C CA 1
ATOM 5229 C C . ARG C 1 103 ? 18.757 11.079 -8.596 1.00 38.76 328 ARG C C 1
ATOM 5230 O O . ARG C 1 103 ? 18.559 11.623 -9.682 1.00 39.23 328 ARG C O 1
ATOM 5238 N N . GLU C 1 104 ? 19.404 11.674 -7.598 1.00 39.64 329 GLU C N 1
ATOM 5239 C CA . GLU C 1 104 ? 19.901 13.042 -7.716 1.00 41.49 329 GLU C CA 1
ATOM 5240 C C . GLU C 1 104 ? 21.421 13.095 -7.802 1.00 41.59 329 GLU C C 1
ATOM 5241 O O . GLU C 1 104 ? 22.002 14.173 -7.921 1.00 42.08 329 GLU C O 1
ATOM 5247 N N . CYS C 1 105 ? 22.064 11.935 -7.745 1.00 41.92 330 CYS C N 1
ATOM 5248 C CA . CYS C 1 105 ? 23.519 11.883 -7.776 1.00 42.61 330 CYS C CA 1
ATOM 5249 C C . CYS C 1 105 ? 24.153 12.260 -9.108 1.00 44.11 330 CYS C C 1
ATOM 5250 O O . CYS C 1 105 ? 23.472 12.470 -10.115 1.00 43.81 330 CYS C O 1
ATOM 5253 N N . ASN C 1 106 ? 25.478 12.345 -9.082 1.00 44.77 331 ASN C N 1
ATOM 5254 C CA . ASN C 1 106 ? 26.277 12.665 -10.253 1.00 46.31 331 ASN C CA 1
ATOM 5255 C C . ASN C 1 106 ? 26.830 11.325 -10.726 1.00 46.50 331 ASN C C 1
ATOM 5256 O O . ASN C 1 106 ? 27.751 10.776 -10.121 1.00 46.38 331 ASN C O 1
ATOM 5261 N N . ARG C 1 107 ? 26.259 10.791 -11.800 1.00 47.79 332 ARG C N 1
ATOM 5262 C CA . ARG C 1 107 ? 26.688 9.496 -12.311 1.00 48.63 332 ARG C CA 1
ATOM 5263 C C . ARG C 1 107 ? 28.157 9.438 -12.700 1.00 49.30 332 ARG C C 1
ATOM 5264 O O . ARG C 1 107 ? 28.701 8.355 -12.927 1.00 48.93 332 ARG C O 1
ATOM 5272 N N . GLN C 1 108 ? 28.803 10.598 -12.770 1.00 49.27 333 GLN C N 1
ATOM 5273 C CA . GLN C 1 108 ? 30.222 10.639 -13.097 1.00 49.99 333 GLN C CA 1
ATOM 5274 C C . GLN C 1 108 ? 30.949 10.286 -11.808 1.00 49.29 333 GLN C C 1
ATOM 5275 O O . GLN C 1 108 ? 31.956 9.578 -11.816 1.00 48.70 333 GLN C O 1
ATOM 5281 N N . GLU C 1 109 ? 30.409 10.783 -10.699 1.00 48.51 334 GLU C N 1
ATOM 5282 C CA . GLU C 1 109 ? 30.956 10.534 -9.370 1.00 48.10 334 GLU C CA 1
ATOM 5283 C C . GLU C 1 109 ? 30.546 9.129 -8.919 1.00 46.47 334 GLU C C 1
ATOM 5284 O O . GLU C 1 109 ? 31.389 8.300 -8.579 1.00 45.25 334 GLU C O 1
ATOM 5290 N N . VAL C 1 110 ? 29.240 8.874 -8.924 1.00 45.68 335 VAL C N 1
ATOM 5291 C CA . VAL C 1 110 ? 28.694 7.577 -8.530 1.00 44.70 335 VAL C CA 1
ATOM 5292 C C . VAL C 1 110 ? 28.766 6.653 -9.742 1.00 44.60 335 VAL C C 1
ATOM 5293 O O . VAL C 1 110 ? 27.756 6.388 -10.395 1.00 43.00 335 VAL C O 1
ATOM 5297 N N . ASN C 1 111 ? 29.969 6.171 -10.037 1.00 45.11 336 ASN C N 1
ATOM 5298 C CA . ASN C 1 111 ? 30.199 5.300 -11.185 1.00 44.15 336 ASN C CA 1
ATOM 5299 C C . ASN C 1 111 ? 29.988 3.826 -10.900 1.00 42.96 336 ASN C C 1
ATOM 5300 O O . ASN C 1 111 ? 29.583 3.444 -9.808 1.00 40.68 336 ASN C O 1
ATOM 5305 N N . ALA C 1 112 ? 30.290 3.003 -11.900 1.00 40.97 337 ALA C N 1
ATOM 5306 C CA . ALA C 1 112 ? 30.139 1.558 -11.782 1.00 41.15 337 ALA C CA 1
ATOM 5307 C C . ALA C 1 112 ? 30.880 0.991 -10.574 1.00 40.12 337 ALA C C 1
ATOM 5308 O O . ALA C 1 112 ? 30.334 0.171 -9.834 1.00 40.89 337 ALA C O 1
ATOM 5310 N N . VAL C 1 113 ? 32.124 1.417 -10.375 1.00 38.91 338 VAL C N 1
ATOM 5311 C CA . VAL C 1 113 ? 32.900 0.923 -9.242 1.00 38.76 338 VAL C CA 1
ATOM 5312 C C . VAL C 1 113 ? 32.213 1.265 -7.923 1.00 37.77 338 VAL C C 1
ATOM 5313 O O . VAL C 1 113 ? 32.262 0.484 -6.972 1.00 37.21 338 VAL C O 1
ATOM 5317 N N . VAL C 1 114 ? 31.565 2.425 -7.871 1.00 36.63 339 VAL C N 1
ATOM 5318 C CA . VAL C 1 114 ? 30.867 2.837 -6.661 1.00 36.73 339 VAL C CA 1
ATOM 5319 C C . VAL C 1 114 ? 29.633 1.964 -6.426 1.00 36.60 339 VAL C C 1
ATOM 5320 O O . VAL C 1 114 ? 29.427 1.458 -5.324 1.00 36.60 339 VAL C O 1
ATOM 5324 N N . LEU C 1 115 ? 28.815 1.789 -7.460 1.00 35.81 340 LEU C N 1
ATOM 5325 C CA . LEU C 1 115 ? 27.615 0.966 -7.334 1.00 36.47 340 LEU C CA 1
ATOM 5326 C C . LEU C 1 115 ? 27.999 -0.416 -6.812 1.00 35.87 340 LEU C C 1
ATOM 5327 O O . LEU C 1 115 ? 27.240 -1.051 -6.076 1.00 35.77 340 LEU C O 1
ATOM 5332 N N . LEU C 1 116 ? 29.188 -0.871 -7.193 1.00 34.63 341 LEU C N 1
ATOM 5333 C CA . LEU C 1 116 ? 29.693 -2.172 -6.768 1.00 33.76 341 LEU C CA 1
ATOM 5334 C C . LEU C 1 116 ? 30.079 -2.077 -5.287 1.00 32.69 341 LEU C C 1
ATOM 5335 O O . LEU C 1 116 ? 29.880 -3.012 -4.509 1.00 32.14 341 LEU C O 1
ATOM 5340 N N . TYR C 1 117 ? 30.631 -0.931 -4.906 1.00 31.60 342 TYR C N 1
ATOM 5341 C CA . TYR C 1 117 ? 31.032 -0.690 -3.526 1.00 30.46 342 TYR C CA 1
ATOM 5342 C C . TYR C 1 117 ? 29.793 -0.706 -2.627 1.00 30.13 342 TYR C C 1
ATOM 5343 O O . TYR C 1 117 ? 29.779 -1.353 -1.580 1.00 30.37 342 TYR C O 1
ATOM 5352 N N . MET C 1 118 ? 28.754 0.003 -3.056 1.00 29.05 343 MET C N 1
ATOM 5353 C CA . MET C 1 118 ? 27.505 0.081 -2.308 1.00 30.27 343 MET C CA 1
ATOM 5354 C C . MET C 1 118 ? 26.847 -1.288 -2.132 1.00 29.60 343 MET C C 1
ATOM 5355 O O . MET C 1 118 ? 26.342 -1.608 -1.055 1.00 29.88 343 MET C O 1
ATOM 5360 N N . ALA C 1 119 ? 26.853 -2.098 -3.186 1.00 28.75 344 ALA C N 1
ATOM 5361 C CA . ALA C 1 119 ? 26.245 -3.420 -3.115 1.00 28.30 344 ALA C CA 1
ATOM 5362 C C . ALA C 1 119 ? 27.026 -4.306 -2.155 1.00 28.18 344 ALA C C 1
ATOM 5363 O O . ALA C 1 119 ? 26.447 -5.124 -1.437 1.00 29.20 344 ALA C O 1
ATOM 5365 N N . THR C 1 120 ? 28.345 -4.139 -2.142 1.00 27.77 345 THR C N 1
ATOM 5366 C CA . THR C 1 120 ? 29.195 -4.923 -1.262 1.00 27.90 345 THR C CA 1
ATOM 5367 C C . THR C 1 120 ? 28.904 -4.602 0.205 1.00 26.25 345 THR C C 1
ATOM 5368 O O . THR C 1 120 ? 28.804 -5.505 1.033 1.00 26.51 345 THR C O 1
ATOM 5372 N N . GLN C 1 121 ? 28.771 -3.317 0.527 1.00 25.41 346 GLN C N 1
ATOM 5373 C CA . GLN C 1 121 ? 28.485 -2.911 1.902 1.00 24.95 346 GLN C CA 1
ATOM 5374 C C . GLN C 1 121 ? 27.128 -3.450 2.334 1.00 24.96 346 GLN C C 1
ATOM 5375 O O . GLN C 1 121 ? 26.974 -3.959 3.443 1.00 24.57 346 GLN C O 1
ATOM 5381 N N . ILE C 1 122 ? 26.145 -3.323 1.448 1.00 25.70 347 ILE C N 1
ATOM 5382 C CA . ILE C 1 122 ? 24.799 -3.795 1.731 1.00 25.21 347 ILE C CA 1
ATOM 5383 C C . ILE C 1 122 ? 24.827 -5.291 1.993 1.00 24.09 347 ILE C C 1
ATOM 5384 O O . ILE C 1 122 ? 24.246 -5.759 2.965 1.00 22.78 347 ILE C O 1
ATOM 5389 N N . SER C 1 123 ? 25.511 -6.042 1.134 1.00 23.57 348 SER C N 1
ATOM 5390 C CA . SER C 1 123 ? 25.578 -7.488 1.315 1.00 23.44 348 SER C CA 1
ATOM 5391 C C . SER C 1 123 ? 26.328 -7.855 2.597 1.00 23.11 348 SER C C 1
ATOM 5392 O O . SER C 1 123 ? 26.056 -8.895 3.210 1.00 22.34 348 SER C O 1
ATOM 5395 N N . SER C 1 124 ? 27.266 -7.002 3.007 1.00 23.33 349 SER C N 1
ATOM 5396 C CA . SER C 1 124 ? 28.023 -7.247 4.234 1.00 21.75 349 SER C CA 1
ATOM 5397 C C . SER C 1 124 ? 27.068 -7.096 5.413 1.00 20.78 349 SER C C 1
ATOM 5398 O O . SER C 1 124 ? 27.084 -7.887 6.354 1.00 19.84 349 SER C O 1
ATOM 5401 N N . ALA C 1 125 ? 26.239 -6.059 5.353 1.00 21.09 350 ALA C N 1
ATOM 5402 C CA . ALA C 1 125 ? 25.250 -5.813 6.396 1.00 20.68 350 ALA C CA 1
ATOM 5403 C C . ALA C 1 125 ? 24.320 -7.020 6.484 1.00 18.75 350 ALA C C 1
ATOM 5404 O O . ALA C 1 125 ? 24.081 -7.563 7.565 1.00 21.18 350 ALA C O 1
ATOM 5406 N N . MET C 1 126 ? 23.801 -7.438 5.332 1.00 19.08 351 MET C N 1
ATOM 5407 C CA . MET C 1 126 ? 22.871 -8.560 5.275 1.00 18.98 351 MET C CA 1
ATOM 5408 C C . MET C 1 126 ? 23.492 -9.896 5.690 1.00 19.81 351 MET C C 1
ATOM 5409 O O . MET C 1 126 ? 22.815 -10.757 6.251 1.00 19.04 351 MET C O 1
ATOM 5414 N N . GLU C 1 127 ? 24.777 -10.075 5.408 1.00 22.01 352 GLU C N 1
ATOM 5415 C CA . GLU C 1 127 ? 25.453 -11.306 5.799 1.00 22.16 352 GLU C CA 1
ATOM 5416 C C . GLU C 1 127 ? 25.453 -11.376 7.327 1.00 22.37 352 GLU C C 1
ATOM 5417 O O . GLU C 1 127 ? 25.328 -12.448 7.910 1.00 20.77 352 GLU C O 1
ATOM 5423 N N . TYR C 1 128 ? 25.590 -10.218 7.968 1.00 21.23 353 TYR C N 1
ATOM 5424 C CA . TYR C 1 128 ? 25.593 -10.131 9.426 1.00 21.73 353 TYR C CA 1
ATOM 5425 C C . TYR C 1 128 ? 24.213 -10.520 9.977 1.00 20.87 353 TYR C C 1
ATOM 5426 O O . TYR C 1 128 ? 24.103 -11.376 10.860 1.00 20.12 353 TYR C O 1
ATOM 5435 N N . LEU C 1 129 ? 23.159 -9.894 9.454 1.00 20.13 354 LEU C N 1
ATOM 5436 C CA . LEU C 1 129 ? 21.809 -10.211 9.903 1.00 17.94 354 LEU C CA 1
ATOM 5437 C C . LEU C 1 129 ? 21.571 -11.707 9.686 1.00 19.90 354 LEU C C 1
ATOM 5438 O O . LEU C 1 129 ? 20.969 -12.379 10.519 1.00 20.37 354 LEU C O 1
ATOM 5443 N N . GLU C 1 130 ? 22.051 -12.224 8.564 1.00 20.80 355 GLU C N 1
ATOM 5444 C CA . GLU C 1 130 ? 21.899 -13.646 8.263 1.00 24.05 355 GLU C CA 1
ATOM 5445 C C . GLU C 1 130 ? 22.519 -14.473 9.396 1.00 25.14 355 GLU C C 1
ATOM 5446 O O . GLU C 1 130 ? 21.888 -15.376 9.941 1.00 25.73 355 GLU C O 1
ATOM 5452 N N . LYS C 1 131 ? 23.756 -14.144 9.750 1.00 26.62 356 LYS C N 1
ATOM 5453 C CA . LYS C 1 131 ? 24.472 -14.839 10.818 1.00 28.61 356 LYS C CA 1
ATOM 5454 C C . LYS C 1 131 ? 23.699 -14.770 12.135 1.00 28.29 356 LYS C C 1
ATOM 5455 O O . LYS C 1 131 ? 23.709 -15.714 12.934 1.00 26.95 356 LYS C O 1
ATOM 5461 N N . LYS C 1 132 ? 23.021 -13.649 12.352 1.00 27.10 357 LYS C N 1
ATOM 5462 C CA . LYS C 1 132 ? 22.243 -13.447 13.566 1.00 26.01 357 LYS C CA 1
ATOM 5463 C C . LYS C 1 132 ? 20.832 -14.024 13.450 1.00 26.26 357 LYS C C 1
ATOM 5464 O O . LYS C 1 132 ? 20.053 -13.967 14.405 1.00 26.13 357 LYS C O 1
ATOM 5470 N N . ASN C 1 133 ? 20.507 -14.587 12.288 1.00 26.52 358 ASN C N 1
ATOM 5471 C CA . ASN C 1 133 ? 19.177 -15.147 12.061 1.00 27.12 358 ASN C CA 1
ATOM 5472 C C . ASN C 1 133 ? 18.150 -14.036 12.277 1.00 25.61 358 ASN C C 1
ATOM 5473 O O . ASN C 1 133 ? 17.065 -14.263 12.804 1.00 24.64 358 ASN C O 1
ATOM 5478 N N . PHE C 1 134 ? 18.517 -12.829 11.871 1.00 23.76 359 PHE C N 1
ATOM 5479 C CA . PHE C 1 134 ? 17.645 -11.669 12.016 1.00 20.60 359 PHE C CA 1
ATOM 5480 C C . PHE C 1 134 ? 17.044 -11.304 10.659 1.00 20.88 359 PHE C C 1
ATOM 5481 O O . PHE C 1 134 ? 17.772 -10.965 9.726 1.00 20.56 359 PHE C O 1
ATOM 5489 N N . ILE C 1 135 ? 15.717 -11.376 10.561 1.00 19.69 360 ILE C N 1
ATOM 5490 C CA . ILE C 1 135 ? 15.003 -11.061 9.327 1.00 18.95 360 ILE C CA 1
ATOM 5491 C C . ILE C 1 135 ? 14.736 -9.556 9.228 1.00 18.94 360 ILE C C 1
ATOM 5492 O O . ILE C 1 135 ? 14.156 -8.963 10.133 1.00 19.34 360 ILE C O 1
ATOM 5497 N N . HIS C 1 136 ? 15.166 -8.948 8.129 1.00 19.01 361 HIS C N 1
ATOM 5498 C CA . HIS C 1 136 ? 14.967 -7.517 7.919 1.00 19.12 361 HIS C CA 1
ATOM 5499 C C . HIS C 1 136 ? 13.497 -7.258 7.643 1.00 20.32 361 HIS C C 1
ATOM 5500 O O . HIS C 1 136 ? 12.847 -6.477 8.342 1.00 18.71 361 HIS C O 1
ATOM 5507 N N . ARG C 1 137 ? 13.002 -7.917 6.597 1.00 20.25 362 ARG C N 1
ATOM 5508 C CA . ARG C 1 137 ? 11.615 -7.856 6.161 1.00 22.86 362 ARG C CA 1
ATOM 5509 C C . ARG C 1 137 ? 11.224 -6.638 5.327 1.00 23.07 362 ARG C C 1
ATOM 5510 O O . ARG C 1 137 ? 10.166 -6.637 4.704 1.00 22.74 362 ARG C O 1
ATOM 5518 N N . ASP C 1 138 ? 12.070 -5.613 5.302 1.00 21.04 363 ASP C N 1
ATOM 5519 C CA . ASP C 1 138 ? 11.775 -4.405 4.531 1.00 20.79 363 ASP C CA 1
ATOM 5520 C C . ASP C 1 138 ? 12.974 -3.919 3.727 1.00 20.51 363 ASP C C 1
ATOM 5521 O O . ASP C 1 138 ? 13.141 -2.709 3.529 1.00 18.26 363 ASP C O 1
ATOM 5526 N N . LEU C 1 139 ? 13.812 -4.844 3.269 1.00 18.53 364 LEU C N 1
ATOM 5527 C CA . LEU C 1 139 ? 14.981 -4.458 2.494 1.00 18.48 364 LEU C CA 1
ATOM 5528 C C . LEU C 1 139 ? 14.542 -3.829 1.176 1.00 18.95 364 LEU C C 1
ATOM 5529 O O . LEU C 1 139 ? 13.723 -4.386 0.449 1.00 18.78 364 LEU C O 1
ATOM 5534 N N . ALA C 1 140 ? 15.087 -2.653 0.891 1.00 18.44 365 ALA C N 1
ATOM 5535 C CA . ALA C 1 140 ? 14.788 -1.910 -0.328 1.00 19.78 365 ALA C CA 1
ATOM 5536 C C . ALA C 1 140 ? 15.696 -0.683 -0.297 1.00 20.45 365 ALA C C 1
ATOM 5537 O O . ALA C 1 140 ? 16.241 -0.350 0.756 1.00 19.59 365 ALA C O 1
ATOM 5539 N N . ALA C 1 141 ? 15.871 -0.021 -1.437 1.00 21.29 366 ALA C N 1
ATOM 5540 C CA . ALA C 1 141 ? 16.735 1.157 -1.491 1.00 22.03 366 ALA C CA 1
ATOM 5541 C C . ALA C 1 141 ? 16.272 2.214 -0.506 1.00 21.50 366 ALA C C 1
ATOM 5542 O O . ALA C 1 141 ? 17.089 2.955 0.038 1.00 24.34 366 ALA C O 1
ATOM 5544 N N . ARG C 1 142 ? 14.966 2.285 -0.272 1.00 21.48 367 ARG C N 1
ATOM 5545 C CA . ARG C 1 142 ? 14.422 3.269 0.667 1.00 20.72 367 ARG C CA 1
ATOM 5546 C C . ARG C 1 142 ? 14.914 3.022 2.098 1.00 21.74 367 ARG C C 1
ATOM 5547 O O . ARG C 1 142 ? 14.882 3.921 2.942 1.00 20.96 367 ARG C O 1
ATOM 5555 N N . ASN C 1 143 ? 15.372 1.805 2.370 1.00 21.40 368 ASN C N 1
ATOM 5556 C CA . ASN C 1 143 ? 15.886 1.483 3.693 1.00 21.13 368 ASN C CA 1
ATOM 5557 C C . ASN C 1 143 ? 17.399 1.321 3.728 1.00 21.92 368 ASN C C 1
ATOM 5558 O O . ASN C 1 143 ? 17.953 0.616 4.574 1.00 23.00 368 ASN C O 1
ATOM 5563 N N . CYS C 1 144 ? 18.059 1.968 2.779 1.00 20.81 369 CYS C N 1
ATOM 5564 C CA . CYS C 1 144 ? 19.509 1.979 2.718 1.00 21.03 369 CYS C CA 1
ATOM 5565 C C . CYS C 1 144 ? 19.796 3.465 2.808 1.00 20.18 369 CYS C C 1
ATOM 5566 O O . CYS C 1 144 ? 19.191 4.250 2.086 1.00 20.67 369 CYS C O 1
ATOM 5569 N N . LEU C 1 145 ? 20.682 3.850 3.717 1.00 20.32 370 LEU C N 1
ATOM 5570 C CA . LEU C 1 145 ? 21.013 5.256 3.890 1.00 21.00 370 LEU C CA 1
ATOM 5571 C C . LEU C 1 145 ? 22.481 5.495 3.560 1.00 23.23 370 LEU C C 1
ATOM 5572 O O . LEU C 1 145 ? 23.314 4.593 3.683 1.00 23.52 370 LEU C O 1
ATOM 5577 N N . VAL C 1 146 ? 22.792 6.718 3.146 1.00 24.55 371 VAL C N 1
ATOM 5578 C CA . VAL C 1 146 ? 24.148 7.060 2.743 1.00 26.98 371 VAL C CA 1
ATOM 5579 C C . VAL C 1 146 ? 24.856 8.053 3.655 1.00 28.32 371 VAL C C 1
ATOM 5580 O O . VAL C 1 146 ? 24.256 9.010 4.149 1.00 27.11 371 VAL C O 1
ATOM 5584 N N . GLY C 1 147 ? 26.144 7.806 3.861 1.00 29.91 372 GLY C N 1
ATOM 5585 C CA . GLY C 1 147 ? 26.958 8.678 4.682 1.00 33.62 372 GLY C CA 1
ATOM 5586 C C . GLY C 1 147 ? 28.002 9.331 3.796 1.00 35.67 372 GLY C C 1
ATOM 5587 O O . GLY C 1 147 ? 27.850 9.370 2.577 1.00 36.05 372 GLY C O 1
ATOM 5588 N N . GLU C 1 148 ? 29.067 9.839 4.403 1.00 37.84 373 GLU C N 1
ATOM 5589 C CA . GLU C 1 148 ? 30.132 10.489 3.654 1.00 40.69 373 GLU C CA 1
ATOM 5590 C C . GLU C 1 148 ? 30.963 9.415 2.956 1.00 39.96 373 GLU C C 1
ATOM 5591 O O . GLU C 1 148 ? 30.981 8.257 3.380 1.00 39.56 373 GLU C O 1
ATOM 5597 N N . ASN C 1 149 ? 31.646 9.803 1.885 1.00 39.95 374 ASN C N 1
ATOM 5598 C CA . ASN C 1 149 ? 32.499 8.881 1.143 1.00 38.94 374 ASN C CA 1
ATOM 5599 C C . ASN C 1 149 ? 31.746 7.648 0.649 1.00 37.78 374 ASN C C 1
ATOM 5600 O O . ASN C 1 149 ? 32.256 6.527 0.720 1.00 35.22 374 ASN C O 1
ATOM 5605 N N . HIS C 1 150 ? 30.528 7.863 0.163 1.00 35.86 375 HIS C N 1
ATOM 5606 C CA . HIS C 1 150 ? 29.702 6.780 -0.363 1.00 35.14 375 HIS C CA 1
ATOM 5607 C C . HIS C 1 150 ? 29.467 5.633 0.621 1.00 32.99 375 HIS C C 1
ATOM 5608 O O . HIS C 1 150 ? 29.308 4.479 0.219 1.00 30.69 375 HIS C O 1
ATOM 5615 N N . LEU C 1 151 ? 29.453 5.947 1.910 1.00 31.74 376 LEU C N 1
ATOM 5616 C CA . LEU C 1 151 ? 29.200 4.930 2.920 1.00 30.90 376 LEU C CA 1
ATOM 5617 C C . LEU C 1 151 ? 27.712 4.599 2.842 1.00 28.30 376 LEU C C 1
ATOM 5618 O O . LEU C 1 151 ? 26.883 5.486 2.643 1.00 26.99 376 LEU C O 1
ATOM 5623 N N . VAL C 1 152 ? 27.374 3.322 2.980 1.00 27.29 377 VAL C N 1
ATOM 5624 C CA . VAL C 1 152 ? 25.974 2.905 2.921 1.00 25.74 377 VAL C CA 1
ATOM 5625 C C . VAL C 1 152 ? 25.658 1.966 4.071 1.00 25.38 377 VAL C C 1
ATOM 5626 O O . VAL C 1 152 ? 26.395 1.013 4.317 1.00 25.34 377 VAL C O 1
ATOM 5630 N N . LYS C 1 153 ? 24.563 2.238 4.776 1.00 24.76 378 LYS C N 1
ATOM 5631 C CA . LYS C 1 153 ? 24.158 1.400 5.893 1.00 23.19 378 LYS C CA 1
ATOM 5632 C C . LYS C 1 153 ? 22.710 0.947 5.745 1.00 22.44 378 LYS C C 1
ATOM 5633 O O . LYS C 1 153 ? 21.850 1.710 5.302 1.00 21.86 378 LYS C O 1
ATOM 5639 N N . VAL C 1 154 ? 22.445 -0.303 6.110 1.00 20.34 379 VAL C N 1
ATOM 5640 C CA . VAL C 1 154 ? 21.091 -0.831 6.033 1.00 20.17 379 VAL C CA 1
ATOM 5641 C C . VAL C 1 154 ? 20.338 -0.393 7.292 1.00 19.57 379 VAL C C 1
ATOM 5642 O O . VAL C 1 154 ? 20.834 -0.544 8.410 1.00 20.74 379 VAL C O 1
ATOM 5646 N N . ALA C 1 155 ? 19.143 0.154 7.102 1.00 18.89 380 ALA C N 1
ATOM 5647 C CA . ALA C 1 155 ? 18.351 0.655 8.217 1.00 18.87 380 ALA C CA 1
ATOM 5648 C C . ALA C 1 155 ? 16.994 -0.003 8.368 1.00 18.84 380 ALA C C 1
ATOM 5649 O O . ALA C 1 155 ? 16.547 -0.748 7.493 1.00 18.66 380 ALA C O 1
ATOM 5651 N N . ASP C 1 156 ? 16.352 0.304 9.496 1.00 18.40 381 ASP C N 1
ATOM 5652 C CA . ASP C 1 156 ? 15.019 -0.181 9.822 1.00 16.70 381 ASP C CA 1
ATOM 5653 C C . ASP C 1 156 ? 14.847 -1.689 9.683 1.00 18.12 381 ASP C C 1
ATOM 5654 O O . ASP C 1 156 ? 13.795 -2.177 9.270 1.00 15.59 381 ASP C O 1
ATOM 5659 N N . PHE C 1 157 ? 15.889 -2.425 10.041 1.00 16.94 382 PHE C N 1
ATOM 5660 C CA . PHE C 1 157 ? 15.822 -3.875 9.985 1.00 17.10 382 PHE C CA 1
ATOM 5661 C C . PHE C 1 157 ? 14.915 -4.357 11.114 1.00 16.86 382 PHE C C 1
ATOM 5662 O O . PHE C 1 157 ? 15.108 -3.998 12.281 1.00 17.94 382 PHE C O 1
ATOM 5670 N N . GLY C 1 158 ? 13.912 -5.154 10.759 1.00 18.16 383 GLY C N 1
ATOM 5671 C CA . GLY C 1 158 ? 12.997 -5.687 11.751 1.00 17.46 383 GLY C CA 1
ATOM 5672 C C . GLY C 1 158 ? 12.011 -4.706 12.358 1.00 18.81 383 GLY C C 1
ATOM 5673 O O . GLY C 1 158 ? 11.331 -5.035 13.333 1.00 17.66 383 GLY C O 1
ATOM 5674 N N . LEU C 1 159 ? 11.912 -3.504 11.795 1.00 18.90 384 LEU C N 1
ATOM 5675 C CA . LEU C 1 159 ? 10.987 -2.511 12.337 1.00 20.76 384 LEU C CA 1
ATOM 5676 C C . LEU C 1 159 ? 9.566 -3.063 12.448 1.00 21.50 384 LEU C C 1
ATOM 5677 O O . LEU C 1 159 ? 8.844 -2.769 13.403 1.00 21.65 384 LEU C O 1
ATOM 5682 N N . SER C 1 160 ? 9.168 -3.867 11.468 1.00 20.71 385 SER C N 1
ATOM 5683 C CA . SER C 1 160 ? 7.824 -4.436 11.449 1.00 22.98 385 SER C CA 1
ATOM 5684 C C . SER C 1 160 ? 7.447 -5.187 12.714 1.00 22.74 385 SER C C 1
ATOM 5685 O O . SER C 1 160 ? 6.267 -5.355 13.004 1.00 25.04 385 SER C O 1
ATOM 5688 N N . ARG C 1 161 ? 8.443 -5.644 13.462 1.00 23.25 386 ARG C N 1
ATOM 5689 C CA . ARG C 1 161 ? 8.186 -6.390 14.683 1.00 22.93 386 ARG C CA 1
ATOM 5690 C C . ARG C 1 161 ? 8.029 -5.495 15.916 1.00 22.89 386 ARG C C 1
ATOM 5691 O O . ARG C 1 161 ? 7.819 -5.986 17.021 1.00 21.86 386 ARG C O 1
ATOM 5699 N N . LEU C 1 162 ? 8.132 -4.183 15.723 1.00 22.51 387 LEU C N 1
ATOM 5700 C CA . LEU C 1 162 ? 7.975 -3.241 16.826 1.00 22.91 387 LEU C CA 1
ATOM 5701 C C . LEU C 1 162 ? 6.590 -2.612 16.801 1.00 25.76 387 LEU C C 1
ATOM 5702 O O . LEU C 1 162 ? 6.355 -1.579 17.431 1.00 26.11 387 LEU C O 1
ATOM 5707 N N . MET C 1 163 ? 5.679 -3.231 16.056 1.00 26.79 388 MET C N 1
ATOM 5708 C CA . MET C 1 163 ? 4.299 -2.761 15.962 1.00 29.10 388 MET C CA 1
ATOM 5709 C C . MET C 1 163 ? 3.408 -3.987 15.765 1.00 29.26 388 MET C C 1
ATOM 5710 O O . MET C 1 163 ? 3.779 -4.908 15.041 1.00 27.80 388 MET C O 1
ATOM 5715 N N . THR C 1 164 ? 2.253 -4.013 16.429 1.00 29.59 389 THR C N 1
ATOM 5716 C CA . THR C 1 164 ? 1.340 -5.152 16.328 1.00 31.46 389 THR C CA 1
ATOM 5717 C C . THR C 1 164 ? -0.095 -4.761 15.987 1.00 33.08 389 THR C C 1
ATOM 5718 O O . THR C 1 164 ? -0.924 -5.625 15.707 1.00 31.48 389 THR C O 1
ATOM 5722 N N . GLY C 1 165 ? -0.393 -3.468 16.019 1.00 32.96 390 GLY C N 1
ATOM 5723 C CA . GLY C 1 165 ? -1.739 -3.019 15.707 1.00 35.04 390 GLY C CA 1
ATOM 5724 C C . GLY C 1 165 ? -2.278 -3.307 14.312 1.00 37.38 390 GLY C C 1
ATOM 5725 O O . GLY C 1 165 ? -3.481 -3.173 14.088 1.00 36.73 390 GLY C O 1
ATOM 5726 N N . ASP C 1 166 ? -1.417 -3.695 13.372 1.00 38.88 391 ASP C N 1
ATOM 5727 C CA . ASP C 1 166 ? -1.870 -3.970 12.014 1.00 41.79 391 ASP C CA 1
ATOM 5728 C C . ASP C 1 166 ? -1.542 -5.395 11.554 1.00 42.28 391 ASP C C 1
ATOM 5729 O O . ASP C 1 166 ? -1.409 -5.655 10.364 1.00 42.78 391 ASP C O 1
ATOM 5734 N N . THR C 1 167 ? -1.438 -6.318 12.505 1.00 41.25 392 THR C N 1
ATOM 5735 C CA . THR C 1 167 ? -1.105 -7.711 12.184 1.00 40.70 392 THR C CA 1
ATOM 5736 C C . THR C 1 167 ? -2.200 -8.524 11.520 1.00 41.08 392 THR C C 1
ATOM 5737 O O . THR C 1 167 ? -1.915 -9.442 10.752 1.00 41.31 392 THR C O 1
ATOM 5741 N N . TYR C 1 168 ? -3.449 -8.224 11.858 1.00 39.78 393 TYR C N 1
ATOM 5742 C CA . TYR C 1 168 ? -4.591 -8.924 11.262 1.00 38.80 393 TYR C CA 1
ATOM 5743 C C . TYR C 1 168 ? -5.422 -8.084 10.267 1.00 39.42 393 TYR C C 1
ATOM 5744 O O . TYR C 1 168 ? -5.539 -6.859 10.384 1.00 39.63 393 TYR C O 1
ATOM 5753 N N . THR C 1 169 ? -6.022 -8.765 9.294 1.00 39.81 394 THR C N 1
ATOM 5754 C CA . THR C 1 169 ? -6.855 -8.096 8.290 1.00 41.20 394 THR C CA 1
ATOM 5755 C C . THR C 1 169 ? -7.987 -9.013 7.824 1.00 41.82 394 THR C C 1
ATOM 5756 O O . THR C 1 169 ? -7.789 -10.216 7.662 1.00 40.98 394 THR C O 1
ATOM 5760 N N . ALA C 1 170 ? -9.170 -8.444 7.613 1.00 43.57 395 ALA C N 1
ATOM 5761 C CA . ALA C 1 170 ? -10.314 -9.227 7.158 1.00 45.13 395 ALA C CA 1
ATOM 5762 C C . ALA C 1 170 ? -10.287 -9.293 5.636 1.00 46.72 395 ALA C C 1
ATOM 5763 O O . ALA C 1 170 ? -10.793 -10.239 5.034 1.00 46.52 395 ALA C O 1
ATOM 5765 N N . HIS C 1 171 ? -9.680 -8.279 5.028 1.00 47.46 396 HIS C N 1
ATOM 5766 C CA . HIS C 1 171 ? -9.563 -8.187 3.578 1.00 49.14 396 HIS C CA 1
ATOM 5767 C C . HIS C 1 171 ? -8.858 -9.411 2.988 1.00 49.02 396 HIS C C 1
ATOM 5768 O O . HIS C 1 171 ? -8.043 -10.051 3.652 1.00 49.58 396 HIS C O 1
ATOM 5775 N N . ALA C 1 172 ? -9.195 -9.717 1.737 1.00 48.74 397 ALA C N 1
ATOM 5776 C CA . ALA C 1 172 ? -8.649 -10.845 0.980 1.00 47.98 397 ALA C CA 1
ATOM 5777 C C . ALA C 1 172 ? -7.491 -11.606 1.620 1.00 47.05 397 ALA C C 1
ATOM 5778 O O . ALA C 1 172 ? -7.704 -12.560 2.368 1.00 47.39 397 ALA C O 1
ATOM 5780 N N . GLY C 1 173 ? -6.266 -11.191 1.309 1.00 44.86 398 GLY C N 1
ATOM 5781 C CA . GLY C 1 173 ? -5.099 -11.862 1.857 1.00 41.47 398 GLY C CA 1
ATOM 5782 C C . GLY C 1 173 ? -4.317 -11.012 2.840 1.00 39.86 398 GLY C C 1
ATOM 5783 O O . GLY C 1 173 ? -4.553 -11.078 4.046 1.00 40.22 398 GLY C O 1
ATOM 5784 N N . ALA C 1 174 ? -3.377 -10.223 2.328 1.00 37.00 399 ALA C N 1
ATOM 5785 C CA . ALA C 1 174 ? -2.566 -9.349 3.170 1.00 34.11 399 ALA C CA 1
ATOM 5786 C C . ALA C 1 174 ? -1.968 -8.190 2.369 1.00 32.91 399 ALA C C 1
ATOM 5787 O O . ALA C 1 174 ? -2.008 -8.189 1.139 1.00 30.88 399 ALA C O 1
ATOM 5789 N N . LYS C 1 175 ? -1.408 -7.212 3.071 1.00 31.13 400 LYS C N 1
ATOM 5790 C CA . LYS C 1 175 ? -0.809 -6.039 2.436 1.00 30.55 400 LYS C CA 1
ATOM 5791 C C . LYS C 1 175 ? 0.725 -6.101 2.449 1.00 28.89 400 LYS C C 1
ATOM 5792 O O . LYS C 1 175 ? 1.318 -6.398 3.483 1.00 27.90 400 LYS C O 1
ATOM 5798 N N . PHE C 1 176 ? 1.354 -5.824 1.306 1.00 26.82 401 PHE C N 1
ATOM 5799 C CA . PHE C 1 176 ? 2.812 -5.866 1.203 1.00 26.81 401 PHE C CA 1
ATOM 5800 C C . PHE C 1 176 ? 3.370 -4.874 0.196 1.00 26.09 401 PHE C C 1
ATOM 5801 O O . PHE C 1 176 ? 2.640 -4.302 -0.620 1.00 25.35 401 PHE C O 1
ATOM 5809 N N . PRO C 1 177 ? 4.681 -4.622 0.267 1.00 25.04 402 PRO C N 1
ATOM 5810 C CA . PRO C 1 177 ? 5.334 -3.711 -0.681 1.00 24.29 402 PRO C CA 1
ATOM 5811 C C . PRO C 1 177 ? 5.624 -4.724 -1.797 1.00 23.25 402 PRO C C 1
ATOM 5812 O O . PRO C 1 177 ? 6.744 -5.205 -1.976 1.00 23.31 402 PRO C O 1
ATOM 5816 N N . ILE C 1 178 ? 4.551 -5.071 -2.496 1.00 23.73 403 ILE C N 1
ATOM 5817 C CA . ILE C 1 178 ? 4.524 -6.056 -3.572 1.00 22.37 403 ILE C CA 1
ATOM 5818 C C . ILE C 1 178 ? 5.766 -6.312 -4.407 1.00 21.07 403 ILE C C 1
ATOM 5819 O O . ILE C 1 178 ? 6.239 -7.447 -4.486 1.00 22.02 403 ILE C O 1
ATOM 5824 N N . LYS C 1 179 ? 6.288 -5.269 -5.040 1.00 18.89 404 LYS C N 1
ATOM 5825 C CA . LYS C 1 179 ? 7.434 -5.438 -5.930 1.00 19.96 404 LYS C CA 1
ATOM 5826 C C . LYS C 1 179 ? 8.779 -5.821 -5.324 1.00 20.31 404 LYS C C 1
ATOM 5827 O O . LYS C 1 179 ? 9.736 -6.088 -6.053 1.00 20.38 404 LYS C O 1
ATOM 5833 N N . TRP C 1 180 ? 8.839 -5.868 -3.997 1.00 20.47 405 TRP C N 1
ATOM 5834 C CA . TRP C 1 180 ? 10.052 -6.249 -3.277 1.00 20.70 405 TRP C CA 1
ATOM 5835 C C . TRP C 1 180 ? 9.816 -7.565 -2.524 1.00 21.91 405 TRP C C 1
ATOM 5836 O O . TRP C 1 180 ? 10.744 -8.137 -1.948 1.00 20.96 405 TRP C O 1
ATOM 5847 N N . THR C 1 181 ? 8.576 -8.050 -2.552 1.00 21.39 406 THR C N 1
ATOM 5848 C CA . THR C 1 181 ? 8.198 -9.252 -1.807 1.00 20.63 406 THR C CA 1
ATOM 5849 C C . THR C 1 181 ? 8.282 -10.593 -2.540 1.00 20.97 406 THR C C 1
ATOM 5850 O O . THR C 1 181 ? 7.677 -10.778 -3.594 1.00 20.76 406 THR C O 1
ATOM 5854 N N . ALA C 1 182 ? 9.019 -11.532 -1.957 1.00 18.96 407 ALA C N 1
ATOM 5855 C CA . ALA C 1 182 ? 9.182 -12.859 -2.546 1.00 20.76 407 ALA C CA 1
ATOM 5856 C C . ALA C 1 182 ? 7.835 -13.563 -2.755 1.00 21.27 407 ALA C C 1
ATOM 5857 O O . ALA C 1 182 ? 6.880 -13.319 -2.022 1.00 21.64 407 ALA C O 1
ATOM 5859 N N . PRO C 1 183 ? 7.756 -14.467 -3.749 1.00 21.96 408 PRO C N 1
ATOM 5860 C CA . PRO C 1 183 ? 6.533 -15.217 -4.072 1.00 23.42 408 PRO C CA 1
ATOM 5861 C C . PRO C 1 183 ? 5.908 -15.952 -2.884 1.00 23.71 408 PRO C C 1
ATOM 5862 O O . PRO C 1 183 ? 4.705 -15.825 -2.628 1.00 23.20 408 PRO C O 1
ATOM 5866 N N . GLU C 1 184 ? 6.719 -16.729 -2.168 1.00 24.54 409 GLU C N 1
ATOM 5867 C CA . GLU C 1 184 ? 6.220 -17.480 -1.017 1.00 24.42 409 GLU C CA 1
ATOM 5868 C C . GLU C 1 184 ? 5.699 -16.533 0.058 1.00 24.16 409 GLU C C 1
ATOM 5869 O O . GLU C 1 184 ? 4.756 -16.858 0.775 1.00 25.01 409 GLU C O 1
ATOM 5875 N N . SER C 1 185 ? 6.317 -15.361 0.172 1.00 23.42 410 SER C N 1
ATOM 5876 C CA . SER C 1 185 ? 5.894 -14.378 1.161 1.00 22.43 410 SER C CA 1
ATOM 5877 C C . SER C 1 185 ? 4.542 -13.793 0.771 1.00 23.04 410 SER C C 1
ATOM 5878 O O . SER C 1 185 ? 3.665 -13.606 1.619 1.00 24.39 410 SER C O 1
ATOM 5881 N N . LEU C 1 186 ? 4.373 -13.502 -0.515 1.00 23.34 411 LEU C N 1
ATOM 5882 C CA . LEU C 1 186 ? 3.112 -12.953 -1.000 1.00 25.33 411 LEU C CA 1
ATOM 5883 C C . LEU C 1 186 ? 1.981 -13.957 -0.803 1.00 26.17 411 LEU C C 1
ATOM 5884 O O . LEU C 1 186 ? 0.884 -13.603 -0.374 1.00 27.49 411 LEU C O 1
ATOM 5889 N N . ALA C 1 187 ? 2.263 -15.217 -1.104 1.00 26.98 412 ALA C N 1
ATOM 5890 C CA . ALA C 1 187 ? 1.260 -16.268 -0.997 1.00 29.76 412 ALA C CA 1
ATOM 5891 C C . ALA C 1 187 ? 0.941 -16.720 0.425 1.00 31.13 412 ALA C C 1
ATOM 5892 O O . ALA C 1 187 ? -0.222 -16.963 0.751 1.00 31.79 412 ALA C O 1
ATOM 5894 N N . TYR C 1 188 ? 1.964 -16.827 1.267 1.00 31.59 413 TYR C N 1
ATOM 5895 C CA . TYR C 1 188 ? 1.776 -17.296 2.638 1.00 34.01 413 TYR C CA 1
ATOM 5896 C C . TYR C 1 188 ? 2.017 -16.255 3.734 1.00 33.26 413 TYR C C 1
ATOM 5897 O O . TYR C 1 188 ? 1.939 -16.574 4.919 1.00 33.45 413 TYR C O 1
ATOM 5906 N N . ASN C 1 189 ? 2.309 -15.019 3.345 1.00 32.96 414 ASN C N 1
ATOM 5907 C CA . ASN C 1 189 ? 2.569 -13.951 4.311 1.00 34.27 414 ASN C CA 1
ATOM 5908 C C . ASN C 1 189 ? 3.537 -14.442 5.387 1.00 33.80 414 ASN C C 1
ATOM 5909 O O . ASN C 1 189 ? 3.309 -14.262 6.582 1.00 34.87 414 ASN C O 1
ATOM 5914 N N . LYS C 1 190 ? 4.612 -15.082 4.940 1.00 33.22 415 LYS C N 1
ATOM 5915 C CA . LYS C 1 190 ? 5.648 -15.606 5.822 1.00 33.68 415 LYS C CA 1
ATOM 5916 C C . LYS C 1 190 ? 7.005 -15.144 5.287 1.00 31.83 415 LYS C C 1
ATOM 5917 O O . LYS C 1 190 ? 7.269 -15.223 4.087 1.00 31.47 415 LYS C O 1
ATOM 5923 N N . PHE C 1 191 ? 7.863 -14.668 6.181 1.00 29.26 416 PHE C N 1
ATOM 5924 C CA . PHE C 1 191 ? 9.166 -14.164 5.780 1.00 27.98 416 PHE C CA 1
ATOM 5925 C C . PHE C 1 191 ? 10.353 -14.901 6.383 1.00 27.19 416 PHE C C 1
ATOM 5926 O O . PHE C 1 191 ? 10.232 -15.567 7.409 1.00 26.94 416 PHE C O 1
ATOM 5934 N N . SER C 1 192 ? 11.505 -14.761 5.735 1.00 25.33 417 SER C N 1
ATOM 5935 C CA . SER C 1 192 ? 12.723 -15.416 6.181 1.00 24.40 417 SER C CA 1
ATOM 5936 C C . SER C 1 192 ? 13.937 -14.728 5.568 1.00 23.68 417 SER C C 1
ATOM 5937 O O . SER C 1 192 ? 13.808 -13.757 4.822 1.00 21.23 417 SER C O 1
ATOM 5940 N N . ILE C 1 193 ? 15.120 -15.240 5.885 1.00 21.73 418 ILE C N 1
ATOM 5941 C CA . ILE C 1 193 ? 16.341 -14.684 5.333 1.00 22.03 418 ILE C CA 1
ATOM 5942 C C . ILE C 1 193 ? 16.280 -14.791 3.810 1.00 21.11 418 ILE C C 1
ATOM 5943 O O . ILE C 1 193 ? 16.729 -13.894 3.099 1.00 19.03 418 ILE C O 1
ATOM 5948 N N . LYS C 1 194 ? 15.711 -15.887 3.312 1.00 20.78 419 LYS C N 1
ATOM 5949 C CA . LYS C 1 194 ? 15.610 -16.070 1.874 1.00 18.51 419 LYS C CA 1
ATOM 5950 C C . LYS C 1 194 ? 14.669 -15.058 1.235 1.00 18.89 419 LYS C C 1
ATOM 5951 O O . LYS C 1 194 ? 14.871 -14.678 0.083 1.00 19.32 419 LYS C O 1
ATOM 5957 N N . SER C 1 195 ? 13.635 -14.618 1.952 1.00 18.27 420 SER C N 1
ATOM 5958 C CA . SER C 1 195 ? 12.768 -13.603 1.359 1.00 18.90 420 SER C CA 1
ATOM 5959 C C . SER C 1 195 ? 13.538 -12.270 1.352 1.00 19.38 420 SER C C 1
ATOM 5960 O O . SER C 1 195 ? 13.275 -11.400 0.516 1.00 19.69 420 SER C O 1
ATOM 5963 N N . ASP C 1 196 ? 14.498 -12.116 2.267 1.00 18.06 421 ASP C N 1
ATOM 5964 C CA . ASP C 1 196 ? 15.317 -10.900 2.301 1.00 18.82 421 ASP C CA 1
ATOM 5965 C C . ASP C 1 196 ? 16.262 -10.943 1.104 1.00 18.13 421 ASP C C 1
ATOM 5966 O O . ASP C 1 196 ? 16.569 -9.912 0.507 1.00 17.18 421 ASP C O 1
ATOM 5971 N N . VAL C 1 197 ? 16.729 -12.138 0.758 1.00 17.50 422 VAL C N 1
ATOM 5972 C CA . VAL C 1 197 ? 17.622 -12.289 -0.390 1.00 17.95 422 VAL C CA 1
ATOM 5973 C C . VAL C 1 197 ? 16.898 -11.883 -1.673 1.00 18.41 422 VAL C C 1
ATOM 5974 O O . VAL C 1 197 ? 17.479 -11.227 -2.541 1.00 19.64 422 VAL C O 1
ATOM 5978 N N . TRP C 1 198 ? 15.632 -12.280 -1.791 1.00 18.06 423 TRP C N 1
ATOM 5979 C CA . TRP C 1 198 ? 14.836 -11.926 -2.964 1.00 18.67 423 TRP C CA 1
ATOM 5980 C C . TRP C 1 198 ? 14.770 -10.404 -3.049 1.00 17.68 423 TRP C C 1
ATOM 5981 O O . TRP C 1 198 ? 15.025 -9.823 -4.104 1.00 17.80 423 TRP C O 1
ATOM 5992 N N . ALA C 1 199 ? 14.424 -9.768 -1.933 1.00 17.27 424 ALA C N 1
ATOM 5993 C CA . ALA C 1 199 ? 14.331 -8.308 -1.876 1.00 18.09 424 ALA C CA 1
ATOM 5994 C C . ALA C 1 199 ? 15.678 -7.680 -2.235 1.00 19.43 424 ALA C C 1
ATOM 5995 O O . ALA C 1 199 ? 15.732 -6.625 -2.874 1.00 20.90 424 ALA C O 1
ATOM 5997 N N . PHE C 1 200 ? 16.765 -8.324 -1.819 1.00 20.72 425 PHE C N 1
ATOM 5998 C CA . PHE C 1 200 ? 18.100 -7.815 -2.129 1.00 21.91 425 PHE C CA 1
ATOM 5999 C C . PHE C 1 200 ? 18.246 -7.756 -3.647 1.00 21.94 425 PHE C C 1
ATOM 6000 O O . PHE C 1 200 ? 18.850 -6.828 -4.188 1.00 22.87 425 PHE C O 1
ATOM 6008 N N . GLY C 1 201 ? 17.687 -8.758 -4.324 1.00 22.35 426 GLY C N 1
ATOM 6009 C CA . GLY C 1 201 ? 17.745 -8.802 -5.775 1.00 21.38 426 GLY C CA 1
ATOM 6010 C C . GLY C 1 201 ? 17.069 -7.590 -6.397 1.00 21.02 426 GLY C C 1
ATOM 6011 O O . GLY C 1 201 ? 17.581 -7.015 -7.356 1.00 20.09 426 GLY C O 1
ATOM 6012 N N . VAL C 1 202 ? 15.915 -7.203 -5.859 1.00 19.08 427 VAL C N 1
ATOM 6013 C CA . VAL C 1 202 ? 15.195 -6.045 -6.375 1.00 17.83 427 VAL C CA 1
ATOM 6014 C C . VAL C 1 202 ? 16.000 -4.775 -6.091 1.00 17.73 427 VAL C C 1
ATOM 6015 O O . VAL C 1 202 ? 16.017 -3.853 -6.905 1.00 20.07 427 VAL C O 1
ATOM 6019 N N . LEU C 1 203 ? 16.649 -4.735 -4.928 1.00 16.85 428 LEU C N 1
ATOM 6020 C CA . LEU C 1 203 ? 17.485 -3.604 -4.533 1.00 20.49 428 LEU C CA 1
ATOM 6021 C C . LEU C 1 203 ? 18.626 -3.420 -5.541 1.00 22.37 428 LEU C C 1
ATOM 6022 O O . LEU C 1 203 ? 18.947 -2.293 -5.918 1.00 22.33 428 LEU C O 1
ATOM 6027 N N . LEU C 1 204 ? 19.234 -4.526 -5.968 1.00 21.18 429 LEU C N 1
ATOM 6028 C CA . LEU C 1 204 ? 20.318 -4.472 -6.954 1.00 23.32 429 LEU C CA 1
ATOM 6029 C C . LEU C 1 204 ? 19.808 -3.847 -8.242 1.00 24.41 429 LEU C C 1
ATOM 6030 O O . LEU C 1 204 ? 20.520 -3.090 -8.907 1.00 25.84 429 LEU C O 1
ATOM 6035 N N . TRP C 1 205 ? 18.571 -4.168 -8.599 1.00 24.18 430 TRP C N 1
ATOM 6036 C CA . TRP C 1 205 ? 17.980 -3.614 -9.804 1.00 24.63 430 TRP C CA 1
ATOM 6037 C C . TRP C 1 205 ? 17.790 -2.104 -9.605 1.00 25.60 430 TRP C C 1
ATOM 6038 O O . TRP C 1 205 ? 18.044 -1.316 -10.520 1.00 23.43 430 TRP C O 1
ATOM 6049 N N . GLU C 1 206 ? 17.351 -1.705 -8.409 1.00 24.49 431 GLU C N 1
ATOM 6050 C CA . GLU C 1 206 ? 17.148 -0.281 -8.117 1.00 26.10 431 GLU C CA 1
ATOM 6051 C C . GLU C 1 206 ? 18.473 0.460 -8.243 1.00 26.63 431 GLU C C 1
ATOM 6052 O O . GLU C 1 206 ? 18.528 1.565 -8.782 1.00 28.15 431 GLU C O 1
ATOM 6058 N N . ILE C 1 207 ? 19.532 -0.152 -7.723 1.00 26.53 432 ILE C N 1
ATOM 6059 C CA . ILE C 1 207 ? 20.868 0.431 -7.769 1.00 28.30 432 ILE C CA 1
ATOM 6060 C C . ILE C 1 207 ? 21.344 0.573 -9.216 1.00 29.68 432 ILE C C 1
ATOM 6061 O O . ILE C 1 207 ? 21.714 1.664 -9.658 1.00 29.41 432 ILE C O 1
ATOM 6066 N N . ALA C 1 208 ? 21.320 -0.534 -9.947 1.00 28.99 433 ALA C N 1
ATOM 6067 C CA . ALA C 1 208 ? 21.750 -0.548 -11.341 1.00 29.81 433 ALA C CA 1
ATOM 6068 C C . ALA C 1 208 ? 21.027 0.496 -12.190 1.00 30.44 433 ALA C C 1
ATOM 6069 O O . ALA C 1 208 ? 21.601 1.041 -13.130 1.00 31.64 433 ALA C O 1
ATOM 6071 N N . THR C 1 209 ? 19.771 0.774 -11.861 1.00 30.00 434 THR C N 1
ATOM 6072 C CA . THR C 1 209 ? 18.984 1.746 -12.612 1.00 29.78 434 THR C CA 1
ATOM 6073 C C . THR C 1 209 ? 19.030 3.137 -11.997 1.00 30.52 434 THR C C 1
ATOM 6074 O O . THR C 1 209 ? 18.294 4.030 -12.419 1.00 30.66 434 THR C O 1
ATOM 6078 N N . TYR C 1 210 ? 19.878 3.317 -10.991 1.00 31.08 435 TYR C N 1
ATOM 6079 C CA . TYR C 1 210 ? 20.001 4.608 -10.329 1.00 32.09 435 TYR C CA 1
ATOM 6080 C C . TYR C 1 210 ? 18.696 5.104 -9.709 1.00 32.60 435 TYR C C 1
ATOM 6081 O O . TYR C 1 210 ? 18.404 6.302 -9.720 1.00 32.28 435 TYR C O 1
ATOM 6090 N N . GLY C 1 211 ? 17.901 4.178 -9.179 1.00 31.07 436 GLY C N 1
ATOM 6091 C CA . GLY C 1 211 ? 16.668 4.574 -8.523 1.00 32.27 436 GLY C CA 1
ATOM 6092 C C . GLY C 1 211 ? 15.334 4.423 -9.227 1.00 32.28 436 GLY C C 1
ATOM 6093 O O . GLY C 1 211 ? 14.349 4.995 -8.775 1.00 32.61 436 GLY C O 1
ATOM 6094 N N . MET C 1 212 ? 15.278 3.673 -10.320 1.00 33.97 437 MET C N 1
ATOM 6095 C CA . MET C 1 212 ? 14.009 3.488 -11.016 1.00 35.65 437 MET C CA 1
ATOM 6096 C C . MET C 1 212 ? 13.078 2.597 -10.196 1.00 34.71 437 MET C C 1
ATOM 6097 O O . MET C 1 212 ? 13.529 1.843 -9.338 1.00 34.59 437 MET C O 1
ATOM 6102 N N . SER C 1 213 ? 11.780 2.693 -10.462 1.00 34.26 438 SER C N 1
ATOM 6103 C CA . SER C 1 213 ? 10.797 1.868 -9.772 1.00 33.20 438 SER C CA 1
ATOM 6104 C C . SER C 1 213 ? 10.767 0.506 -10.461 1.00 32.02 438 SER C C 1
ATOM 6105 O O . SER C 1 213 ? 10.811 0.424 -11.690 1.00 31.65 438 SER C O 1
ATOM 6108 N N . PRO C 1 214 ? 10.685 -0.580 -9.674 1.00 30.58 439 PRO C N 1
ATOM 6109 C CA . PRO C 1 214 ? 10.651 -1.966 -10.164 1.00 29.06 439 PRO C CA 1
ATOM 6110 C C . PRO C 1 214 ? 9.462 -2.254 -11.083 1.00 26.52 439 PRO C C 1
ATOM 6111 O O . PRO C 1 214 ? 8.416 -1.625 -10.959 1.00 27.10 439 PRO C O 1
ATOM 6115 N N . TYR C 1 215 ? 9.626 -3.219 -11.985 1.00 26.57 440 TYR C N 1
ATOM 6116 C CA . TYR C 1 215 ? 8.573 -3.587 -12.933 1.00 24.00 440 TYR C CA 1
ATOM 6117 C C . TYR C 1 215 ? 7.853 -2.321 -13.381 1.00 23.85 440 TYR C C 1
ATOM 6118 O O . TYR C 1 215 ? 6.654 -2.167 -13.153 1.00 22.42 440 TYR C O 1
ATOM 6127 N N . PRO C 1 216 ? 8.579 -1.395 -14.032 1.00 25.26 441 PRO C N 1
ATOM 6128 C CA . PRO C 1 216 ? 7.965 -0.142 -14.488 1.00 25.40 441 PRO C CA 1
ATOM 6129 C C . PRO C 1 216 ? 6.720 -0.317 -15.344 1.00 24.86 441 PRO C C 1
ATOM 6130 O O . PRO C 1 216 ? 6.730 -1.043 -16.329 1.00 26.35 441 PRO C O 1
ATOM 6134 N N . GLY C 1 217 ? 5.638 0.340 -14.941 1.00 24.36 442 GLY C N 1
ATOM 6135 C CA . GLY C 1 217 ? 4.399 0.254 -15.688 1.00 24.41 442 GLY C CA 1
ATOM 6136 C C . GLY C 1 217 ? 3.514 -0.935 -15.364 1.00 23.26 442 GLY C C 1
ATOM 6137 O O . GLY C 1 217 ? 2.381 -1.002 -15.835 1.00 23.98 442 GLY C O 1
ATOM 6138 N N . ILE C 1 218 ? 4.008 -1.876 -14.567 1.00 23.78 443 ILE C N 1
ATOM 6139 C CA . ILE C 1 218 ? 3.201 -3.045 -14.223 1.00 24.84 443 ILE C CA 1
ATOM 6140 C C . ILE C 1 218 ? 2.434 -2.821 -12.925 1.00 25.70 443 ILE C C 1
ATOM 6141 O O . ILE C 1 218 ? 3.030 -2.559 -11.879 1.00 24.21 443 ILE C O 1
ATOM 6146 N N . ASP C 1 219 ? 1.109 -2.910 -12.997 1.00 25.91 444 ASP C N 1
ATOM 6147 C CA . ASP C 1 219 ? 0.284 -2.721 -11.811 1.00 26.89 444 ASP C CA 1
ATOM 6148 C C . ASP C 1 219 ? 0.635 -3.799 -10.797 1.00 26.28 444 ASP C C 1
ATOM 6149 O O . ASP C 1 219 ? 0.963 -4.923 -11.175 1.00 24.85 444 ASP C O 1
ATOM 6154 N N . LEU C 1 220 ? 0.559 -3.449 -9.514 1.00 27.77 445 LEU C N 1
ATOM 6155 C CA . LEU C 1 220 ? 0.887 -4.373 -8.429 1.00 26.95 445 LEU C CA 1
ATOM 6156 C C . LEU C 1 220 ? 0.122 -5.684 -8.491 1.00 27.47 445 LEU C C 1
ATOM 6157 O O . LEU C 1 220 ? 0.659 -6.736 -8.154 1.00 25.89 445 LEU C O 1
ATOM 6162 N N . SER C 1 221 ? -1.133 -5.622 -8.917 1.00 27.75 446 SER C N 1
ATOM 6163 C CA . SER C 1 221 ? -1.965 -6.817 -8.984 1.00 28.87 446 SER C CA 1
ATOM 6164 C C . SER C 1 221 ? -1.527 -7.857 -10.013 1.00 28.99 446 SER C C 1
ATOM 6165 O O . SER C 1 221 ? -1.961 -9.005 -9.950 1.00 31.20 446 SER C O 1
ATOM 6168 N N . GLN C 1 222 ? -0.669 -7.477 -10.952 1.00 28.24 447 GLN C N 1
ATOM 6169 C CA . GLN C 1 222 ? -0.237 -8.427 -11.974 1.00 29.08 447 GLN C CA 1
ATOM 6170 C C . GLN C 1 222 ? 1.161 -9.002 -11.771 1.00 28.55 447 GLN C C 1
ATOM 6171 O O . GLN C 1 222 ? 1.614 -9.833 -12.558 1.00 28.33 447 GLN C O 1
ATOM 6177 N N . VAL C 1 223 ? 1.833 -8.578 -10.707 1.00 26.91 448 VAL C N 1
ATOM 6178 C CA . VAL C 1 223 ? 3.188 -9.035 -10.424 1.00 24.61 448 VAL C CA 1
ATOM 6179 C C . VAL C 1 223 ? 3.345 -10.522 -10.102 1.00 23.73 448 VAL C C 1
ATOM 6180 O O . VAL C 1 223 ? 4.189 -11.194 -10.691 1.00 23.13 448 VAL C O 1
ATOM 6184 N N . TYR C 1 224 ? 2.543 -11.034 -9.173 1.00 23.09 449 TYR C N 1
ATOM 6185 C CA . TYR C 1 224 ? 2.647 -12.441 -8.790 1.00 24.46 449 TYR C CA 1
ATOM 6186 C C . TYR C 1 224 ? 2.478 -13.414 -9.954 1.00 24.47 449 TYR C C 1
ATOM 6187 O O . TYR C 1 224 ? 3.270 -14.345 -10.108 1.00 26.42 449 TYR C O 1
ATOM 6196 N N . GLU C 1 225 ? 1.447 -13.211 -10.768 1.00 26.44 450 GLU C N 1
ATOM 6197 C CA . GLU C 1 225 ? 1.207 -14.094 -11.908 1.00 26.26 450 GLU C CA 1
ATOM 6198 C C . GLU C 1 225 ? 2.425 -14.108 -12.817 1.00 25.65 450 GLU C C 1
ATOM 6199 O O . GLU C 1 225 ? 2.839 -15.159 -13.308 1.00 24.20 450 GLU C O 1
ATOM 6205 N N . LEU C 1 226 ? 3.003 -12.933 -13.041 1.00 24.00 451 LEU C N 1
ATOM 6206 C CA . LEU C 1 226 ? 4.175 -12.834 -13.895 1.00 23.18 451 LEU C CA 1
ATOM 6207 C C . LEU C 1 226 ? 5.318 -13.677 -13.350 1.00 22.07 451 LEU C C 1
ATOM 6208 O O . LEU C 1 226 ? 5.923 -14.467 -14.073 1.00 24.23 451 LEU C O 1
ATOM 6213 N N . LEU C 1 227 ? 5.611 -13.508 -12.069 1.00 21.69 452 LEU C N 1
ATOM 6214 C CA . LEU C 1 227 ? 6.693 -14.256 -11.442 1.00 20.87 452 LEU C CA 1
ATOM 6215 C C . LEU C 1 227 ? 6.410 -15.752 -11.498 1.00 21.98 452 LEU C C 1
ATOM 6216 O O . LEU C 1 227 ? 7.298 -16.554 -11.784 1.00 20.83 452 LEU C O 1
ATOM 6221 N N . GLU C 1 228 ? 5.166 -16.117 -11.219 1.00 24.07 453 GLU C N 1
ATOM 6222 C CA . GLU C 1 228 ? 4.757 -17.513 -11.232 1.00 26.56 453 GLU C CA 1
ATOM 6223 C C . GLU C 1 228 ? 4.966 -18.116 -12.614 1.00 27.79 453 GLU C C 1
ATOM 6224 O O . GLU C 1 228 ? 5.284 -19.301 -12.739 1.00 28.07 453 GLU C O 1
ATOM 6230 N N . LYS C 1 229 ? 4.797 -17.298 -13.652 1.00 27.23 454 LYS C N 1
ATOM 6231 C CA . LYS C 1 229 ? 4.988 -17.764 -15.020 1.00 27.13 454 LYS C CA 1
ATOM 6232 C C . LYS C 1 229 ? 6.427 -17.558 -15.482 1.00 27.23 454 LYS C C 1
ATOM 6233 O O . LYS C 1 229 ? 6.718 -17.511 -16.679 1.00 25.88 454 LYS C O 1
ATOM 6239 N N . ASP C 1 230 ? 7.323 -17.442 -14.506 1.00 27.20 455 ASP C N 1
ATOM 6240 C CA . ASP C 1 230 ? 8.751 -17.279 -14.748 1.00 26.94 455 ASP C CA 1
ATOM 6241 C C . ASP C 1 230 ? 9.225 -15.946 -15.304 1.00 25.34 455 ASP C C 1
ATOM 6242 O O . ASP C 1 230 ? 10.324 -15.868 -15.847 1.00 23.81 455 ASP C O 1
ATOM 6247 N N . TYR C 1 231 ? 8.417 -14.898 -15.187 1.00 24.28 456 TYR C N 1
ATOM 6248 C CA . TYR C 1 231 ? 8.865 -13.594 -15.669 1.00 24.25 456 TYR C CA 1
ATOM 6249 C C . TYR C 1 231 ? 9.769 -12.974 -14.616 1.00 23.64 456 TYR C C 1
ATOM 6250 O O . TYR C 1 231 ? 9.489 -13.079 -13.425 1.00 22.96 456 TYR C O 1
ATOM 6259 N N . ARG C 1 232 ? 10.847 -12.333 -15.060 1.00 24.18 457 ARG C N 1
ATOM 6260 C CA . ARG C 1 232 ? 11.764 -11.629 -14.168 1.00 24.60 457 ARG C CA 1
ATOM 6261 C C . ARG C 1 232 ? 12.192 -10.371 -14.921 1.00 25.89 457 ARG C C 1
ATOM 6262 O O . ARG C 1 232 ? 12.205 -10.352 -16.155 1.00 25.08 457 ARG C O 1
ATOM 6270 N N . MET C 1 233 ? 12.525 -9.316 -14.191 1.00 25.66 458 MET C N 1
ATOM 6271 C CA . MET C 1 233 ? 12.961 -8.085 -14.837 1.00 28.23 458 MET C CA 1
ATOM 6272 C C . MET C 1 233 ? 14.201 -8.347 -15.686 1.00 29.50 458 MET C C 1
ATOM 6273 O O . MET C 1 233 ? 15.085 -9.109 -15.295 1.00 28.59 458 MET C O 1
ATOM 6278 N N . GLU C 1 234 ? 14.263 -7.722 -16.855 1.00 32.30 459 GLU C N 1
ATOM 6279 C CA . GLU C 1 234 ? 15.407 -7.912 -17.734 1.00 35.76 459 GLU C CA 1
ATOM 6280 C C . GLU C 1 234 ? 16.581 -7.064 -17.271 1.00 35.61 459 GLU C C 1
ATOM 6281 O O . GLU C 1 234 ? 16.399 -6.076 -16.562 1.00 33.99 459 GLU C O 1
ATOM 6287 N N . ARG C 1 235 ? 17.785 -7.466 -17.671 1.00 36.44 460 ARG C N 1
ATOM 6288 C CA . ARG C 1 235 ? 19.001 -6.753 -17.301 1.00 37.45 460 ARG C CA 1
ATOM 6289 C C . ARG C 1 235 ? 18.881 -5.287 -17.699 1.00 38.23 460 ARG C C 1
ATOM 6290 O O . ARG C 1 235 ? 18.567 -4.967 -18.847 1.00 37.59 460 ARG C O 1
ATOM 6298 N N . PRO C 1 236 ? 19.120 -4.374 -16.747 1.00 38.58 461 PRO C N 1
ATOM 6299 C CA . PRO C 1 236 ? 19.025 -2.943 -17.038 1.00 39.61 461 PRO C CA 1
ATOM 6300 C C . PRO C 1 236 ? 20.245 -2.330 -17.730 1.00 40.61 461 PRO C C 1
ATOM 6301 O O . PRO C 1 236 ? 21.245 -3.002 -17.992 1.00 37.67 461 PRO C O 1
ATOM 6305 N N . GLU C 1 237 ? 20.121 -1.039 -18.024 1.00 42.89 462 GLU C N 1
ATOM 6306 C CA . GLU C 1 237 ? 21.156 -0.225 -18.659 1.00 45.18 462 GLU C CA 1
ATOM 6307 C C . GLU C 1 237 ? 22.557 -0.544 -18.145 1.00 44.15 462 GLU C C 1
ATOM 6308 O O . GLU C 1 237 ? 22.801 -0.481 -16.951 1.00 45.62 462 GLU C O 1
ATOM 6314 N N . GLY C 1 238 ? 23.474 -0.879 -19.042 1.00 42.89 463 GLY C N 1
ATOM 6315 C CA . GLY C 1 238 ? 24.841 -1.166 -18.637 1.00 41.12 463 GLY C CA 1
ATOM 6316 C C . GLY C 1 238 ? 25.090 -1.978 -17.374 1.00 40.83 463 GLY C C 1
ATOM 6317 O O . GLY C 1 238 ? 26.168 -1.888 -16.785 1.00 39.95 463 GLY C O 1
ATOM 6318 N N . CYS C 1 239 ? 24.115 -2.769 -16.942 1.00 39.77 464 CYS C N 1
ATOM 6319 C CA . CYS C 1 239 ? 24.309 -3.592 -15.754 1.00 39.28 464 CYS C CA 1
ATOM 6320 C C . CYS C 1 239 ? 25.170 -4.786 -16.155 1.00 38.99 464 CYS C C 1
ATOM 6321 O O . CYS C 1 239 ? 24.822 -5.523 -17.074 1.00 39.40 464 CYS C O 1
ATOM 6324 N N . PRO C 1 240 ? 26.310 -4.988 -15.479 1.00 39.62 465 PRO C N 1
ATOM 6325 C CA . PRO C 1 240 ? 27.193 -6.113 -15.803 1.00 40.98 465 PRO C CA 1
ATOM 6326 C C . PRO C 1 240 ? 26.535 -7.476 -15.604 1.00 42.02 465 PRO C C 1
ATOM 6327 O O . PRO C 1 240 ? 25.945 -7.750 -14.559 1.00 41.72 465 PRO C O 1
ATOM 6331 N N . GLU C 1 241 ? 26.643 -8.322 -16.623 1.00 42.80 466 GLU C N 1
ATOM 6332 C CA . GLU C 1 241 ? 26.059 -9.659 -16.603 1.00 44.22 466 GLU C CA 1
ATOM 6333 C C . GLU C 1 241 ? 26.264 -10.421 -15.297 1.00 42.62 466 GLU C C 1
ATOM 6334 O O . GLU C 1 241 ? 25.367 -11.127 -14.841 1.00 42.36 466 GLU C O 1
ATOM 6340 N N . LYS C 1 242 ? 27.443 -10.281 -14.702 1.00 41.20 467 LYS C N 1
ATOM 6341 C CA . LYS C 1 242 ? 27.754 -10.974 -13.456 1.00 39.87 467 LYS C CA 1
ATOM 6342 C C . LYS C 1 242 ? 26.824 -10.507 -12.337 1.00 38.31 467 LYS C C 1
ATOM 6343 O O . LYS C 1 242 ? 26.420 -11.295 -11.479 1.00 37.45 467 LYS C O 1
ATOM 6349 N N . VAL C 1 243 ? 26.492 -9.219 -12.351 1.00 35.18 468 VAL C N 1
ATOM 6350 C CA . VAL C 1 243 ? 25.599 -8.646 -11.355 1.00 33.73 468 VAL C CA 1
ATOM 6351 C C . VAL C 1 243 ? 24.173 -9.128 -11.622 1.00 34.05 468 VAL C C 1
ATOM 6352 O O . VAL C 1 243 ? 23.477 -9.569 -10.705 1.00 34.76 468 VAL C O 1
ATOM 6356 N N . TYR C 1 244 ? 23.746 -9.053 -12.882 1.00 32.91 469 TYR C N 1
ATOM 6357 C CA . TYR C 1 244 ? 22.403 -9.488 -13.259 1.00 31.83 469 TYR C CA 1
ATOM 6358 C C . TYR C 1 244 ? 22.204 -10.961 -12.900 1.00 31.97 469 TYR C C 1
ATOM 6359 O O . TYR C 1 244 ? 21.122 -11.366 -12.469 1.00 30.83 469 TYR C O 1
ATOM 6368 N N . GLU C 1 245 ? 23.252 -11.761 -13.071 1.00 32.33 470 GLU C N 1
ATOM 6369 C CA . GLU C 1 245 ? 23.173 -13.179 -12.745 1.00 32.59 470 GLU C CA 1
ATOM 6370 C C . GLU C 1 245 ? 22.925 -13.350 -11.248 1.00 31.17 470 GLU C C 1
ATOM 6371 O O . GLU C 1 245 ? 22.276 -14.306 -10.820 1.00 28.10 470 GLU C O 1
ATOM 6377 N N . LEU C 1 246 ? 23.445 -12.415 -10.459 1.00 29.70 471 LEU C N 1
ATOM 6378 C CA . LEU C 1 246 ? 23.247 -12.443 -9.015 1.00 31.47 471 LEU C CA 1
ATOM 6379 C C . LEU C 1 246 ? 21.776 -12.146 -8.760 1.00 29.52 471 LEU C C 1
ATOM 6380 O O . LEU C 1 246 ? 21.131 -12.815 -7.955 1.00 31.49 471 LEU C O 1
ATOM 6385 N N . MET C 1 247 ? 21.252 -11.138 -9.452 1.00 28.31 472 MET C N 1
ATOM 6386 C CA . MET C 1 247 ? 19.844 -10.778 -9.330 1.00 28.87 472 MET C CA 1
ATOM 6387 C C . MET C 1 247 ? 18.974 -11.998 -9.617 1.00 27.62 472 MET C C 1
ATOM 6388 O O . MET C 1 247 ? 18.080 -12.341 -8.840 1.00 26.68 472 MET C O 1
ATOM 6393 N N . ARG C 1 248 ? 19.236 -12.646 -10.747 1.00 26.68 473 ARG C N 1
ATOM 6394 C CA . ARG C 1 248 ? 18.458 -13.813 -11.141 1.00 26.98 473 ARG C CA 1
ATOM 6395 C C . ARG C 1 248 ? 18.521 -14.936 -10.119 1.00 25.43 473 ARG C C 1
ATOM 6396 O O . ARG C 1 248 ? 17.531 -15.629 -9.899 1.00 26.91 473 ARG C O 1
ATOM 6404 N N . ALA C 1 249 ? 19.675 -15.114 -9.488 1.00 25.16 474 ALA C N 1
ATOM 6405 C CA . ALA C 1 249 ? 19.818 -16.154 -8.478 1.00 23.55 474 ALA C CA 1
ATOM 6406 C C . ALA C 1 249 ? 18.960 -15.771 -7.277 1.00 23.87 474 ALA C C 1
ATOM 6407 O O . ALA C 1 249 ? 18.307 -16.623 -6.672 1.00 22.31 474 ALA C O 1
ATOM 6409 N N . CYS C 1 250 ? 18.960 -14.483 -6.941 1.00 23.10 475 CYS C N 1
ATOM 6410 C CA . CYS C 1 250 ? 18.168 -13.988 -5.818 1.00 23.46 475 CYS C CA 1
ATOM 6411 C C . CYS C 1 250 ? 16.676 -14.171 -6.081 1.00 22.58 475 CYS C C 1
ATOM 6412 O O . CYS C 1 250 ? 15.877 -14.277 -5.148 1.00 22.35 475 CYS C O 1
ATOM 6415 N N . TRP C 1 251 ? 16.296 -14.203 -7.353 1.00 21.86 476 TRP C N 1
ATOM 6416 C CA . TRP C 1 251 ? 14.895 -14.349 -7.691 1.00 21.62 476 TRP C CA 1
ATOM 6417 C C . TRP C 1 251 ? 14.469 -15.764 -8.050 1.00 22.97 476 TRP C C 1
ATOM 6418 O O . TRP C 1 251 ? 13.511 -15.949 -8.797 1.00 22.97 476 TRP C O 1
ATOM 6429 N N . GLN C 1 252 ? 15.179 -16.762 -7.539 1.00 22.60 477 GLN C N 1
ATOM 6430 C CA . GLN C 1 252 ? 14.792 -18.141 -7.801 1.00 22.94 477 GLN C CA 1
ATOM 6431 C C . GLN C 1 252 ? 13.444 -18.342 -7.126 1.00 22.61 477 GLN C C 1
ATOM 6432 O O . GLN C 1 252 ? 13.223 -17.858 -6.014 1.00 20.06 477 GLN C O 1
ATOM 6438 N N . TRP C 1 253 ? 12.542 -19.060 -7.785 1.00 20.80 478 TRP C N 1
ATOM 6439 C CA . TRP C 1 253 ? 11.226 -19.282 -7.212 1.00 22.80 478 TRP C CA 1
ATOM 6440 C C . TRP C 1 253 ? 11.303 -19.980 -5.857 1.00 25.12 478 TRP C C 1
ATOM 6441 O O . TRP C 1 253 ? 10.688 -19.530 -4.883 1.00 25.00 478 TRP C O 1
ATOM 6452 N N . ASN C 1 254 ? 12.057 -21.075 -5.796 1.00 25.96 479 ASN C N 1
ATOM 6453 C CA . ASN C 1 254 ? 12.206 -21.830 -4.553 1.00 28.33 479 ASN C CA 1
ATOM 6454 C C . ASN C 1 254 ? 13.225 -21.104 -3.680 1.00 27.24 479 ASN C C 1
ATOM 6455 O O . ASN C 1 254 ? 14.380 -20.938 -4.072 1.00 28.35 479 ASN C O 1
ATOM 6460 N N . PRO C 1 255 ? 12.816 -20.670 -2.480 1.00 27.49 480 PRO C N 1
ATOM 6461 C CA . PRO C 1 255 ? 13.740 -19.958 -1.587 1.00 27.01 480 PRO C CA 1
ATOM 6462 C C . PRO C 1 255 ? 15.040 -20.707 -1.298 1.00 27.63 480 PRO C C 1
ATOM 6463 O O . PRO C 1 255 ? 16.098 -20.092 -1.171 1.00 25.03 480 PRO C O 1
ATOM 6467 N N . SER C 1 256 ? 14.971 -22.031 -1.205 1.00 28.54 481 SER C N 1
ATOM 6468 C CA . SER C 1 256 ? 16.171 -22.807 -0.922 1.00 30.33 481 SER C CA 1
ATOM 6469 C C . SER C 1 256 ? 17.146 -22.794 -2.095 1.00 29.87 481 SER C C 1
ATOM 6470 O O . SER C 1 256 ? 18.293 -23.212 -1.952 1.00 30.44 481 SER C O 1
ATOM 6473 N N . ASP C 1 257 ? 16.695 -22.307 -3.252 1.00 28.47 482 ASP C N 1
ATOM 6474 C CA . ASP C 1 257 ? 17.553 -22.237 -4.432 1.00 27.26 482 ASP C CA 1
ATOM 6475 C C . ASP C 1 257 ? 18.315 -20.922 -4.514 1.00 26.87 482 ASP C C 1
ATOM 6476 O O . ASP C 1 257 ? 19.234 -20.782 -5.316 1.00 24.83 482 ASP C O 1
ATOM 6481 N N . ARG C 1 258 ? 17.920 -19.954 -3.696 1.00 26.37 483 ARG C N 1
ATOM 6482 C CA . ARG C 1 258 ? 18.579 -18.654 -3.688 1.00 24.54 483 ARG C CA 1
ATOM 6483 C C . ARG C 1 258 ? 19.865 -18.758 -2.887 1.00 25.31 483 ARG C C 1
ATOM 6484 O O . ARG C 1 258 ? 19.962 -19.549 -1.952 1.00 26.27 483 ARG C O 1
ATOM 6492 N N . PRO C 1 259 ? 20.875 -17.956 -3.243 1.00 26.05 484 PRO C N 1
ATOM 6493 C CA . PRO C 1 259 ? 22.142 -18.003 -2.512 1.00 26.08 484 PRO C CA 1
ATOM 6494 C C . PRO C 1 259 ? 22.020 -17.320 -1.152 1.00 25.36 484 PRO C C 1
ATOM 6495 O O . PRO C 1 259 ? 21.092 -16.547 -0.912 1.00 21.83 484 PRO C O 1
ATOM 6499 N N . SER C 1 260 ? 22.956 -17.626 -0.262 1.00 24.69 485 SER C N 1
ATOM 6500 C CA . SER C 1 260 ? 22.979 -17.029 1.064 1.00 24.53 485 SER C CA 1
ATOM 6501 C C . SER C 1 260 ? 23.649 -15.668 0.933 1.00 23.79 485 SER C C 1
ATOM 6502 O O . SER C 1 260 ? 24.352 -15.415 -0.040 1.00 24.85 485 SER C O 1
ATOM 6505 N N . PHE C 1 261 ? 23.437 -14.785 1.900 1.00 24.35 486 PHE C N 1
ATOM 6506 C CA . PHE C 1 261 ? 24.073 -13.478 1.836 1.00 23.92 486 PHE C CA 1
ATOM 6507 C C . PHE C 1 261 ? 25.592 -13.608 1.967 1.00 25.37 486 PHE C C 1
ATOM 6508 O O . PHE C 1 261 ? 26.337 -12.782 1.445 1.00 24.57 486 PHE C O 1
ATOM 6516 N N . ALA C 1 262 ? 26.045 -14.644 2.666 1.00 25.57 487 ALA C N 1
ATOM 6517 C CA . ALA C 1 262 ? 27.478 -14.877 2.807 1.00 27.43 487 ALA C CA 1
ATOM 6518 C C . ALA C 1 262 ? 28.037 -15.097 1.398 1.00 28.04 487 ALA C C 1
ATOM 6519 O O . ALA C 1 262 ? 29.052 -14.510 1.019 1.00 29.17 487 ALA C O 1
ATOM 6521 N N . GLU C 1 263 ? 27.361 -15.941 0.623 1.00 28.03 488 GLU C N 1
ATOM 6522 C CA . GLU C 1 263 ? 27.772 -16.223 -0.751 1.00 28.68 488 GLU C CA 1
ATOM 6523 C C . GLU C 1 263 ? 27.692 -14.947 -1.581 1.00 27.91 488 GLU C C 1
ATOM 6524 O O . GLU C 1 263 ? 28.607 -14.624 -2.339 1.00 26.69 488 GLU C O 1
ATOM 6530 N N . ILE C 1 264 ? 26.584 -14.225 -1.435 1.00 27.11 489 ILE C N 1
ATOM 6531 C CA . ILE C 1 264 ? 26.383 -12.982 -2.167 1.00 27.23 489 ILE C CA 1
ATOM 6532 C C . ILE C 1 264 ? 27.496 -11.979 -1.876 1.00 27.93 489 ILE C C 1
ATOM 6533 O O . ILE C 1 264 ? 28.058 -11.382 -2.793 1.00 27.82 489 ILE C O 1
ATOM 6538 N N . HIS C 1 265 ? 27.810 -11.791 -0.598 1.00 27.98 490 HIS C N 1
ATOM 6539 C CA . HIS C 1 265 ? 28.857 -10.852 -0.215 1.00 30.41 490 HIS C CA 1
ATOM 6540 C C . HIS C 1 265 ? 30.185 -11.213 -0.875 1.00 30.78 490 HIS C C 1
ATOM 6541 O O . HIS C 1 265 ? 30.858 -10.361 -1.457 1.00 29.46 490 HIS C O 1
ATOM 6548 N N . GLN C 1 266 ? 30.560 -12.481 -0.765 1.00 32.10 491 GLN C N 1
ATOM 6549 C CA . GLN C 1 266 ? 31.802 -12.962 -1.350 1.00 34.02 491 GLN C CA 1
ATOM 6550 C C . GLN C 1 266 ? 31.870 -12.634 -2.839 1.00 34.97 491 GLN C C 1
ATOM 6551 O O . GLN C 1 266 ? 32.916 -12.229 -3.347 1.00 35.48 491 GLN C O 1
ATOM 6557 N N . ALA C 1 267 ? 30.750 -12.805 -3.536 1.00 34.52 492 ALA C N 1
ATOM 6558 C CA . ALA C 1 267 ? 30.692 -12.529 -4.966 1.00 35.46 492 ALA C CA 1
ATOM 6559 C C . ALA C 1 267 ? 30.970 -11.062 -5.266 1.00 36.41 492 ALA C C 1
ATOM 6560 O O . ALA C 1 267 ? 31.684 -10.740 -6.217 1.00 36.01 492 ALA C O 1
ATOM 6562 N N . PHE C 1 268 ? 30.404 -10.174 -4.456 1.00 36.22 493 PHE C N 1
ATOM 6563 C CA . PHE C 1 268 ? 30.593 -8.743 -4.647 1.00 37.31 493 PHE C CA 1
ATOM 6564 C C . PHE C 1 268 ? 31.979 -8.242 -4.248 1.00 38.56 493 PHE C C 1
ATOM 6565 O O . PHE C 1 268 ? 32.504 -7.324 -4.876 1.00 38.74 493 PHE C O 1
ATOM 6573 N N . GLU C 1 269 ? 32.570 -8.824 -3.208 1.00 40.36 494 GLU C N 1
ATOM 6574 C CA . GLU C 1 269 ? 33.907 -8.408 -2.793 1.00 42.35 494 GLU C CA 1
ATOM 6575 C C . GLU C 1 269 ? 34.854 -8.656 -3.959 1.00 42.36 494 GLU C C 1
ATOM 6576 O O . GLU C 1 269 ? 35.671 -7.806 -4.310 1.00 41.66 494 GLU C O 1
ATOM 6582 N N . THR C 1 270 ? 34.720 -9.831 -4.563 1.00 42.65 495 THR C N 1
ATOM 6583 C CA . THR C 1 270 ? 35.542 -10.217 -5.699 1.00 42.63 495 THR C CA 1
ATOM 6584 C C . THR C 1 270 ? 35.385 -9.240 -6.865 1.00 43.14 495 THR C C 1
ATOM 6585 O O . THR C 1 270 ? 36.372 -8.745 -7.412 1.00 43.47 495 THR C O 1
ATOM 6589 N N . MET C 1 271 ? 34.142 -8.968 -7.244 1.00 42.45 496 MET C N 1
ATOM 6590 C CA . MET C 1 271 ? 33.864 -8.054 -8.345 1.00 42.81 496 MET C CA 1
ATOM 6591 C C . MET C 1 271 ? 34.322 -6.638 -8.039 1.00 43.43 496 MET C C 1
ATOM 6592 O O . MET C 1 271 ? 34.707 -5.890 -8.941 1.00 42.49 496 MET C O 1
ATOM 6597 N N . PHE C 1 272 ? 34.271 -6.265 -6.765 1.00 43.50 497 PHE C N 1
ATOM 6598 C CA . PHE C 1 272 ? 34.687 -4.931 -6.364 1.00 44.71 497 PHE C CA 1
ATOM 6599 C C . PHE C 1 272 ? 36.205 -4.799 -6.410 1.00 45.95 497 PHE C C 1
ATOM 6600 O O . PHE C 1 272 ? 36.731 -3.786 -6.874 1.00 45.77 497 PHE C O 1
ATOM 6608 N N . GLN C 1 273 ? 36.905 -5.823 -5.931 1.00 47.14 498 GLN C N 1
ATOM 6609 C CA . GLN C 1 273 ? 38.363 -5.801 -5.926 1.00 49.37 498 GLN C CA 1
ATOM 6610 C C . GLN C 1 273 ? 38.897 -5.738 -7.352 1.00 49.70 498 GLN C C 1
ATOM 6611 O O . GLN C 1 273 ? 39.793 -4.954 -7.657 1.00 50.78 498 GLN C O 1
ATOM 6617 N N . GLU C 1 274 ? 38.335 -6.562 -8.228 1.00 50.13 499 GLU C N 1
ATOM 6618 C CA . GLU C 1 274 ? 38.764 -6.584 -9.619 1.00 50.89 499 GLU C CA 1
ATOM 6619 C C . GLU C 1 274 ? 38.436 -5.277 -10.333 1.00 50.57 499 GLU C C 1
ATOM 6620 O O . GLU C 1 274 ? 39.267 -4.739 -11.063 1.00 50.90 499 GLU C O 1
ATOM 6626 N N . SER C 1 275 ? 37.232 -4.761 -10.113 1.00 49.85 500 SER C N 1
ATOM 6627 C CA . SER C 1 275 ? 36.824 -3.518 -10.757 1.00 50.05 500 SER C CA 1
ATOM 6628 C C . SER C 1 275 ? 37.654 -2.339 -10.264 1.00 49.81 500 SER C C 1
ATOM 6629 O O . SER C 1 275 ? 37.921 -1.402 -11.017 1.00 49.98 500 SER C O 1
ATOM 6632 N N . SER C 1 276 ? 38.056 -2.386 -8.998 1.00 49.60 501 SER C N 1
ATOM 6633 C CA . SER C 1 276 ? 38.864 -1.319 -8.419 1.00 49.37 501 SER C CA 1
ATOM 6634 C C . SER C 1 276 ? 40.217 -1.267 -9.119 1.00 49.42 501 SER C C 1
ATOM 6635 O O . SER C 1 276 ? 40.771 -0.192 -9.345 1.00 48.32 501 SER C O 1
ATOM 6638 N N . ILE C 1 277 ? 40.741 -2.440 -9.461 1.00 50.08 502 ILE C N 1
ATOM 6639 C CA . ILE C 1 277 ? 42.021 -2.531 -10.144 1.00 51.74 502 ILE C CA 1
ATOM 6640 C C . ILE C 1 277 ? 41.920 -1.942 -11.548 1.00 52.37 502 ILE C C 1
ATOM 6641 O O . ILE C 1 277 ? 42.682 -1.047 -11.902 1.00 52.08 502 ILE C O 1
ATOM 6646 N N . SER C 1 278 ? 40.975 -2.442 -12.341 1.00 53.55 503 SER C N 1
ATOM 6647 C CA . SER C 1 278 ? 40.788 -1.951 -13.704 1.00 55.15 503 SER C CA 1
ATOM 6648 C C . SER C 1 278 ? 40.711 -0.429 -13.699 1.00 55.79 503 SER C C 1
ATOM 6649 O O . SER C 1 278 ? 41.241 0.231 -14.592 1.00 56.03 503 SER C O 1
ATOM 6652 N N . ASP C 1 279 ? 40.043 0.116 -12.688 1.00 57.13 504 ASP C N 1
ATOM 6653 C CA . ASP C 1 279 ? 39.890 1.559 -12.545 1.00 58.76 504 ASP C CA 1
ATOM 6654 C C . ASP C 1 279 ? 41.251 2.169 -12.219 1.00 59.70 504 ASP C C 1
ATOM 6655 O O . ASP C 1 279 ? 41.614 3.226 -12.739 1.00 59.22 504 ASP C O 1
ATOM 6660 N N . GLU C 1 280 ? 41.994 1.493 -11.348 1.00 60.84 505 GLU C N 1
ATOM 6661 C CA . GLU C 1 280 ? 43.321 1.941 -10.946 1.00 62.43 505 GLU C CA 1
ATOM 6662 C C . GLU C 1 280 ? 44.308 1.797 -12.101 1.00 62.90 505 GLU C C 1
ATOM 6663 O O . GLU C 1 280 ? 45.082 2.711 -12.383 1.00 62.96 505 GLU C O 1
ATOM 6669 N N . VAL C 1 281 ? 44.270 0.644 -12.764 1.00 63.25 506 VAL C N 1
ATOM 6670 C CA . VAL C 1 281 ? 45.158 0.363 -13.888 1.00 63.79 506 VAL C CA 1
ATOM 6671 C C . VAL C 1 281 ? 45.154 1.514 -14.882 1.00 64.63 506 VAL C C 1
ATOM 6672 O O . VAL C 1 281 ? 46.165 1.799 -15.520 1.00 65.86 506 VAL C O 1
ATOM 6676 N N . GLU C 1 282 ? 44.010 2.176 -15.008 1.00 65.03 507 GLU C N 1
ATOM 6677 C CA . GLU C 1 282 ? 43.893 3.293 -15.927 1.00 65.35 507 GLU C CA 1
ATOM 6678 C C . GLU C 1 282 ? 44.560 4.507 -15.310 1.00 65.71 507 GLU C C 1
ATOM 6679 O O . GLU C 1 282 ? 43.830 5.432 -14.890 1.00 65.39 507 GLU C O 1
ATOM 6685 N N . GLY D 1 1 ? -24.122 -0.456 -38.307 1.00 51.58 226 GLY D N 1
ATOM 6686 C CA . GLY D 1 1 ? -24.738 0.464 -37.265 1.00 50.86 226 GLY D CA 1
ATOM 6687 C C . GLY D 1 1 ? -24.491 1.923 -37.625 1.00 51.31 226 GLY D C 1
ATOM 6688 O O . GLY D 1 1 ? -23.444 2.270 -38.199 1.00 50.40 226 GLY D O 1
ATOM 6689 N N . HIS D 1 2 ? -25.448 2.779 -37.269 1.00 51.35 227 HIS D N 1
ATOM 6690 C CA . HIS D 1 2 ? -25.360 4.200 -37.572 1.00 52.53 227 HIS D CA 1
ATOM 6691 C C . HIS D 1 2 ? -26.095 5.055 -36.570 1.00 54.18 227 HIS D C 1
ATOM 6692 O O . HIS D 1 2 ? -26.835 4.544 -35.741 1.00 53.24 227 HIS D O 1
ATOM 6699 N N . MET D 1 3 ? -25.874 6.361 -36.626 1.00 56.63 228 MET D N 1
ATOM 6700 C CA . MET D 1 3 ? -26.482 7.241 -35.646 1.00 59.35 228 MET D CA 1
ATOM 6701 C C . MET D 1 3 ? -27.921 7.630 -35.809 1.00 60.39 228 MET D C 1
ATOM 6702 O O . MET D 1 3 ? -28.806 6.789 -36.040 1.00 61.71 228 MET D O 1
ATOM 6707 N N . SER D 1 4 ? -28.161 8.929 -35.707 1.00 60.98 229 SER D N 1
ATOM 6708 C CA . SER D 1 4 ? -29.544 9.474 -35.760 1.00 60.74 229 SER D CA 1
ATOM 6709 C C . SER D 1 4 ? -30.579 9.200 -36.895 1.00 59.66 229 SER D C 1
ATOM 6710 O O . SER D 1 4 ? -31.340 8.200 -36.790 1.00 60.75 229 SER D O 1
ATOM 6713 N N . PRO D 1 5 ? -30.685 10.052 -37.956 1.00 57.82 230 PRO D N 1
ATOM 6714 C CA . PRO D 1 5 ? -31.692 9.700 -38.964 1.00 56.07 230 PRO D CA 1
ATOM 6715 C C . PRO D 1 5 ? -31.990 8.207 -39.005 1.00 54.30 230 PRO D C 1
ATOM 6716 O O . PRO D 1 5 ? -31.203 7.423 -39.527 1.00 53.99 230 PRO D O 1
ATOM 6720 N N . ASN D 1 6 ? -33.102 7.812 -38.377 1.00 52.12 231 ASN D N 1
ATOM 6721 C CA . ASN D 1 6 ? -33.505 6.413 -38.350 1.00 50.27 231 ASN D CA 1
ATOM 6722 C C . ASN D 1 6 ? -34.852 6.232 -39.041 1.00 48.08 231 ASN D C 1
ATOM 6723 O O . ASN D 1 6 ? -35.796 6.979 -38.799 1.00 48.36 231 ASN D O 1
ATOM 6728 N N . TYR D 1 7 ? -34.926 5.226 -39.903 1.00 45.08 232 TYR D N 1
ATOM 6729 C CA . TYR D 1 7 ? -36.137 4.928 -40.641 1.00 41.58 232 TYR D CA 1
ATOM 6730 C C . TYR D 1 7 ? -36.427 3.468 -40.350 1.00 39.56 232 TYR D C 1
ATOM 6731 O O . TYR D 1 7 ? -36.350 2.604 -41.226 1.00 37.53 232 TYR D O 1
ATOM 6740 N N . ASP D 1 8 ? -36.769 3.207 -39.096 1.00 37.43 233 ASP D N 1
ATOM 6741 C CA . ASP D 1 8 ? -37.021 1.854 -38.641 1.00 36.50 233 ASP D CA 1
ATOM 6742 C C . ASP D 1 8 ? -38.178 1.144 -39.322 1.00 33.44 233 ASP D C 1
ATOM 6743 O O . ASP D 1 8 ? -38.377 -0.049 -39.117 1.00 33.01 233 ASP D O 1
ATOM 6748 N N . LYS D 1 9 ? -38.931 1.861 -40.147 1.00 31.42 234 LYS D N 1
ATOM 6749 C CA . LYS D 1 9 ? -40.038 1.232 -40.855 1.00 30.21 234 LYS D CA 1
ATOM 6750 C C . LYS D 1 9 ? -39.548 0.491 -42.089 1.00 28.21 234 LYS D C 1
ATOM 6751 O O . LYS D 1 9 ? -40.218 -0.421 -42.579 1.00 26.61 234 LYS D O 1
ATOM 6757 N N . TRP D 1 10 ? -38.377 0.867 -42.596 1.00 26.18 235 TRP D N 1
ATOM 6758 C CA . TRP D 1 10 ? -37.850 0.179 -43.766 1.00 24.09 235 TRP D CA 1
ATOM 6759 C C . TRP D 1 10 ? -36.380 -0.231 -43.718 1.00 24.02 235 TRP D C 1
ATOM 6760 O O . TRP D 1 10 ? -35.855 -0.758 -44.694 1.00 22.59 235 TRP D O 1
ATOM 6771 N N . GLU D 1 11 ? -35.705 0.006 -42.595 1.00 23.48 236 GLU D N 1
ATOM 6772 C CA . GLU D 1 11 ? -34.319 -0.428 -42.477 1.00 24.58 236 GLU D CA 1
ATOM 6773 C C . GLU D 1 11 ? -34.429 -1.875 -42.019 1.00 25.00 236 GLU D C 1
ATOM 6774 O O . GLU D 1 11 ? -35.024 -2.158 -40.977 1.00 26.07 236 GLU D O 1
ATOM 6780 N N . MET D 1 12 ? -33.866 -2.786 -42.802 1.00 24.51 237 MET D N 1
ATOM 6781 C CA . MET D 1 12 ? -33.942 -4.207 -42.499 1.00 24.88 237 MET D CA 1
ATOM 6782 C C . MET D 1 12 ? -32.595 -4.875 -42.260 1.00 26.41 237 MET D C 1
ATOM 6783 O O . MET D 1 12 ? -31.535 -4.320 -42.569 1.00 24.01 237 MET D O 1
ATOM 6788 N N . GLU D 1 13 ? -32.658 -6.081 -41.704 1.00 26.44 238 GLU D N 1
ATOM 6789 C CA . GLU D 1 13 ? -31.478 -6.891 -41.439 1.00 28.05 238 GLU D CA 1
ATOM 6790 C C . GLU D 1 13 ? -31.490 -7.997 -42.481 1.00 27.54 238 GLU D C 1
ATOM 6791 O O . GLU D 1 13 ? -32.557 -8.434 -42.908 1.00 27.33 238 GLU D O 1
ATOM 6797 N N . ARG D 1 14 ? -30.312 -8.442 -42.900 1.00 28.56 239 ARG D N 1
ATOM 6798 C CA . ARG D 1 14 ? -30.230 -9.496 -43.896 1.00 29.19 239 ARG D CA 1
ATOM 6799 C C . ARG D 1 14 ? -31.037 -10.707 -43.442 1.00 29.58 239 ARG D C 1
ATOM 6800 O O . ARG D 1 14 ? -31.667 -11.383 -44.252 1.00 27.95 239 ARG D O 1
ATOM 6808 N N . THR D 1 15 ? -31.020 -10.956 -42.136 1.00 30.23 240 THR D N 1
ATOM 6809 C CA . THR D 1 15 ? -31.736 -12.076 -41.535 1.00 31.96 240 THR D CA 1
ATOM 6810 C C . THR D 1 15 ? -33.249 -11.976 -41.717 1.00 31.18 240 THR D C 1
ATOM 6811 O O . THR D 1 15 ? -33.959 -12.976 -41.599 1.00 32.48 240 THR D O 1
ATOM 6815 N N . ASP D 1 16 ? -33.752 -10.777 -42.000 1.00 28.84 241 ASP D N 1
ATOM 6816 C CA . ASP D 1 16 ? -35.188 -10.610 -42.199 1.00 27.31 241 ASP D CA 1
ATOM 6817 C C . ASP D 1 16 ? -35.651 -11.188 -43.531 1.00 26.02 241 ASP D C 1
ATOM 6818 O O . ASP D 1 16 ? -36.839 -11.459 -43.710 1.00 26.42 241 ASP D O 1
ATOM 6823 N N . ILE D 1 17 ? -34.720 -11.367 -44.464 1.00 25.87 242 ILE D N 1
ATOM 6824 C CA . ILE D 1 17 ? -35.059 -11.882 -45.788 1.00 28.38 242 ILE D CA 1
ATOM 6825 C C . ILE D 1 17 ? -34.330 -13.162 -46.165 1.00 27.58 242 ILE D C 1
ATOM 6826 O O . ILE D 1 17 ? -33.112 -13.252 -46.051 1.00 28.69 242 ILE D O 1
ATOM 6831 N N . THR D 1 18 ? -35.090 -14.149 -46.627 1.00 27.85 243 THR D N 1
ATOM 6832 C CA . THR D 1 18 ? -34.516 -15.414 -47.056 1.00 27.19 243 THR D CA 1
ATOM 6833 C C . THR D 1 18 ? -34.132 -15.235 -48.516 1.00 27.13 243 THR D C 1
ATOM 6834 O O . THR D 1 18 ? -34.991 -14.978 -49.358 1.00 25.86 243 THR D O 1
ATOM 6838 N N . MET D 1 19 ? -32.843 -15.361 -48.809 1.00 26.70 244 MET D N 1
ATOM 6839 C CA . MET D 1 19 ? -32.345 -15.206 -50.171 1.00 27.41 244 MET D CA 1
ATOM 6840 C C . MET D 1 19 ? -32.544 -16.481 -50.982 1.00 28.11 244 MET D C 1
ATOM 6841 O O . MET D 1 19 ? -32.099 -17.555 -50.579 1.00 28.60 244 MET D O 1
ATOM 6846 N N . LYS D 1 20 ? -33.218 -16.365 -52.121 1.00 28.10 245 LYS D N 1
ATOM 6847 C CA . LYS D 1 20 ? -33.427 -17.521 -52.982 1.00 28.30 245 LYS D CA 1
ATOM 6848 C C . LYS D 1 20 ? -32.498 -17.395 -54.191 1.00 29.68 245 LYS D C 1
ATOM 6849 O O . LYS D 1 20 ? -31.528 -16.635 -54.151 1.00 29.73 245 LYS D O 1
ATOM 6855 N N . HIS D 1 21 ? -32.780 -18.132 -55.258 1.00 28.67 246 HIS D N 1
ATOM 6856 C CA . HIS D 1 21 ? -31.932 -18.093 -56.448 1.00 29.40 246 HIS D CA 1
ATOM 6857 C C . HIS D 1 21 ? -31.805 -16.718 -57.111 1.00 28.66 246 HIS D C 1
ATOM 6858 O O . HIS D 1 21 ? -32.723 -15.894 -57.063 1.00 27.26 246 HIS D O 1
ATOM 6865 N N . LYS D 1 22 ? -30.648 -16.495 -57.726 1.00 29.11 247 LYS D N 1
ATOM 6866 C CA . LYS D 1 22 ? -30.333 -15.255 -58.430 1.00 30.24 247 LYS D CA 1
ATOM 6867 C C . LYS D 1 22 ? -31.175 -15.149 -59.699 1.00 31.52 247 LYS D 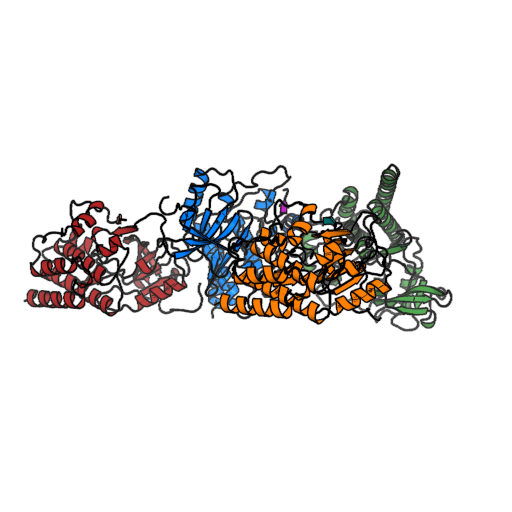C 1
ATOM 6868 O O . LYS D 1 22 ? -31.342 -16.130 -60.426 1.00 33.35 247 LYS D O 1
ATOM 6874 N N . LEU D 1 23 ? -31.706 -13.959 -59.963 1.00 29.65 248 LEU D N 1
ATOM 6875 C CA . LEU D 1 23 ? -32.544 -13.744 -61.136 1.00 28.99 248 LEU D CA 1
ATOM 6876 C C . L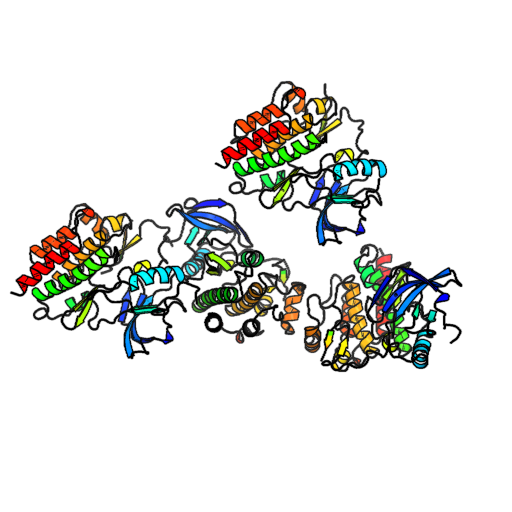EU D 1 23 ? -31.765 -13.113 -62.280 1.00 28.28 248 LEU D C 1
ATOM 6877 O O . LEU D 1 23 ? -32.026 -13.383 -63.456 1.00 27.92 248 LEU D O 1
ATOM 6882 N N . GLY D 1 24 ? -30.812 -12.262 -61.926 1.00 27.48 249 GLY D N 1
ATOM 6883 C CA . GLY D 1 24 ? -30.015 -11.590 -62.928 1.00 25.43 249 GLY D CA 1
ATOM 6884 C C . GLY D 1 24 ? -29.139 -10.548 -62.268 1.00 26.17 249 GLY D C 1
ATOM 6885 O O . GLY D 1 24 ? -28.911 -10.597 -61.059 1.00 24.65 249 GLY D O 1
ATOM 6886 N N . GLY D 1 25 ? -28.651 -9.601 -63.060 1.00 24.33 250 GLY D N 1
ATOM 6887 C CA . GLY D 1 25 ? -27.791 -8.571 -62.519 1.00 23.54 250 GLY D CA 1
ATOM 6888 C C . GLY D 1 25 ? -27.497 -7.498 -63.546 1.00 24.28 250 GLY D C 1
ATOM 6889 O O . GLY D 1 25 ? -27.718 -7.683 -64.743 1.00 23.43 250 GLY D O 1
ATOM 6890 N N . GLY D 1 26 ? -27.007 -6.364 -63.068 1.00 23.66 251 GLY D N 1
ATOM 6891 C CA . GLY D 1 26 ? -26.685 -5.271 -63.955 1.00 23.04 251 GLY D CA 1
ATOM 6892 C C . GLY D 1 26 ? -25.474 -4.528 -63.443 1.00 21.90 251 GLY D C 1
ATOM 6893 O O . GLY D 1 26 ? -24.679 -5.059 -62.665 1.00 21.86 251 GLY D O 1
ATOM 6894 N N . GLN D 1 27 ? -25.344 -3.282 -63.869 1.00 20.81 252 GLN D N 1
ATOM 6895 C CA . GLN D 1 27 ? -24.218 -2.451 -63.479 1.00 22.16 252 GLN D CA 1
ATOM 6896 C C . GLN D 1 27 ? -24.148 -2.191 -61.980 1.00 20.34 252 GLN D C 1
ATOM 6897 O O . GLN D 1 27 ? -23.062 -2.024 -61.432 1.00 19.89 252 GLN D O 1
ATOM 6903 N N . TYR D 1 28 ? -25.298 -2.164 -61.317 1.00 16.67 253 TYR D N 1
ATOM 6904 C CA . TYR D 1 28 ? -25.331 -1.861 -59.894 1.00 18.38 253 TYR D CA 1
ATOM 6905 C C . TYR D 1 28 ? -25.211 -3.040 -58.947 1.00 17.37 253 TYR D C 1
ATOM 6906 O O . TYR D 1 28 ? -24.853 -2.867 -57.783 1.00 17.57 253 TYR D O 1
ATOM 6915 N N . GLY D 1 29 ? -25.509 -4.235 -59.437 1.00 19.13 254 GLY D N 1
ATOM 6916 C CA . GLY D 1 29 ? -25.418 -5.403 -58.580 1.00 19.22 254 GLY D CA 1
ATOM 6917 C C . GLY D 1 29 ? -26.235 -6.559 -59.111 1.00 20.29 254 GLY D C 1
ATOM 6918 O O . GLY D 1 29 ? -26.766 -6.504 -60.217 1.00 20.54 254 GLY D O 1
ATOM 6919 N N . GLU D 1 30 ? -26.330 -7.618 -58.320 1.00 20.65 255 GLU D N 1
ATOM 6920 C CA . GLU D 1 30 ? -27.085 -8.792 -58.727 1.00 21.93 255 GLU D CA 1
ATOM 6921 C C . GLU D 1 30 ? -28.441 -8.781 -58.029 1.00 20.80 255 GLU D C 1
ATOM 6922 O O . GLU D 1 30 ? -28.582 -8.239 -56.929 1.00 19.60 255 GLU D O 1
ATOM 6928 N N . VAL D 1 31 ? -29.437 -9.373 -58.676 1.00 18.44 256 VAL D N 1
ATOM 6929 C CA . VAL D 1 31 ? -30.780 -9.411 -58.121 1.00 18.78 256 VAL D CA 1
ATOM 6930 C C . VAL D 1 31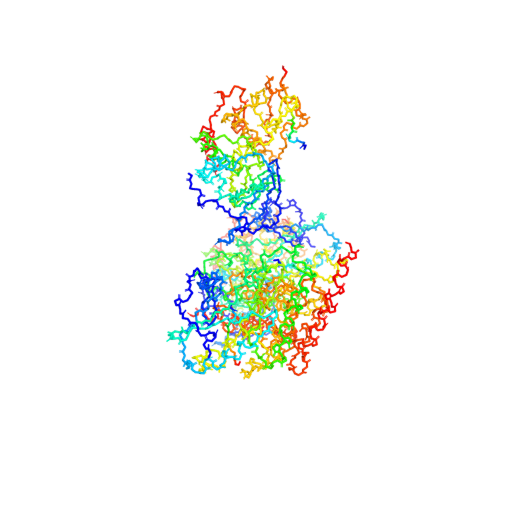 ? -31.196 -10.834 -57.792 1.00 19.84 256 VAL D C 1
ATOM 6931 O O . VAL D 1 31 ? -31.026 -11.748 -58.599 1.00 19.92 256 VAL D O 1
ATOM 6935 N N . TYR D 1 32 ? -31.747 -11.013 -56.600 1.00 20.32 257 TYR D N 1
ATOM 6936 C CA . TYR D 1 32 ? -32.188 -12.325 -56.164 1.00 21.65 257 TYR D CA 1
ATOM 6937 C C . TYR D 1 32 ? -33.652 -12.305 -55.788 1.00 21.09 257 TYR D C 1
ATOM 6938 O O . TYR D 1 32 ? -34.198 -11.274 -55.400 1.00 18.85 257 TYR D O 1
ATOM 6947 N N . GLU D 1 33 ? -34.302 -13.447 -55.931 1.00 20.98 258 GLU D N 1
ATOM 6948 C CA . GLU D 1 33 ? -35.677 -13.530 -55.507 1.00 20.42 258 GLU D CA 1
ATOM 6949 C C . GLU D 1 33 ? -35.508 -13.775 -54.013 1.00 19.98 258 GLU D C 1
ATOM 6950 O O . GLU D 1 33 ? -34.612 -14.512 -53.605 1.00 21.40 258 GLU D O 1
ATOM 6956 N N . GLY D 1 34 ? -36.335 -13.145 -53.193 1.00 19.68 259 GLY D N 1
ATOM 6957 C CA . GLY D 1 34 ? -36.208 -13.351 -51.766 1.00 19.64 259 GLY D CA 1
ATOM 6958 C C . GLY D 1 34 ? -37.551 -13.466 -51.085 1.00 20.33 259 GLY D C 1
ATOM 6959 O O . GLY D 1 34 ? -38.589 -13.224 -51.692 1.00 21.61 259 GLY D O 1
ATOM 6960 N N . VAL D 1 35 ? -37.537 -13.866 -49.822 1.00 19.88 260 VAL D N 1
ATOM 6961 C CA . VAL D 1 35 ? -38.770 -13.969 -49.074 1.00 21.25 260 VAL D CA 1
ATOM 6962 C C . VAL D 1 35 ? -38.660 -13.145 -47.807 1.00 20.98 260 VAL D C 1
ATOM 6963 O O . VAL D 1 35 ? -37.767 -13.354 -46.993 1.00 21.78 260 VAL D O 1
ATOM 6967 N N . TRP D 1 36 ? -39.556 -12.181 -47.670 1.00 23.10 261 TRP D N 1
ATOM 6968 C CA . TRP D 1 36 ? -39.596 -11.339 -46.492 1.00 24.47 261 TRP D CA 1
ATOM 6969 C C . TRP D 1 36 ? -40.311 -12.222 -45.465 1.00 25.63 261 TRP D C 1
ATOM 6970 O O . TRP D 1 36 ? -41.537 -12.305 -45.457 1.00 26.31 261 TRP D O 1
ATOM 6981 N N . LYS D 1 37 ? -39.528 -12.894 -44.624 1.00 27.45 262 LYS D N 1
ATOM 6982 C CA . LYS D 1 37 ? -40.048 -13.808 -43.608 1.00 29.95 262 LYS D CA 1
ATOM 6983 C C . LYS D 1 37 ? -41.293 -13.337 -42.869 1.00 29.45 262 LYS D C 1
ATOM 6984 O O . LYS D 1 37 ? -42.299 -14.042 -42.829 1.00 29.87 262 LYS D O 1
ATOM 6990 N N . LYS D 1 38 ? -41.215 -12.154 -42.270 1.00 28.83 263 LYS D N 1
ATOM 6991 C CA . LYS D 1 38 ? -42.329 -11.597 -41.513 1.00 28.97 263 LYS D CA 1
ATOM 6992 C C . LYS D 1 38 ? -43.690 -11.762 -42.188 1.00 29.36 263 LYS D C 1
ATOM 6993 O O . LYS D 1 38 ? -44.703 -11.983 -41.517 1.00 26.85 263 LYS D O 1
ATOM 6999 N N . TYR D 1 39 ? -43.715 -11.662 -43.513 1.00 29.75 264 TYR D N 1
ATOM 7000 C CA . TYR D 1 39 ? -44.969 -11.770 -44.247 1.00 30.69 264 TYR D CA 1
ATOM 7001 C C . TYR D 1 39 ? -44.993 -12.916 -45.236 1.00 30.57 264 TYR D C 1
ATOM 7002 O O . TYR D 1 39 ? -45.983 -13.096 -45.942 1.00 33.74 264 TYR D O 1
ATOM 7011 N N . SER D 1 40 ? -43.916 -13.688 -45.292 1.00 31.75 265 SER D N 1
ATOM 7012 C CA . SER D 1 40 ? -43.828 -14.784 -46.249 1.00 31.92 265 SER D CA 1
ATOM 7013 C C . SER D 1 40 ? -44.155 -14.152 -47.609 1.00 31.60 265 SER D C 1
ATOM 7014 O O . SER D 1 40 ? -44.895 -14.710 -48.422 1.00 31.99 265 SER D O 1
ATOM 7017 N N . LEU D 1 41 ? -43.594 -12.967 -47.833 1.00 27.98 266 LEU D N 1
ATOM 7018 C CA . LEU D 1 41 ? -43.816 -12.213 -49.060 1.00 27.10 266 LEU D CA 1
ATOM 7019 C C . LEU D 1 41 ? -42.605 -12.324 -49.991 1.00 25.06 266 LEU D C 1
ATOM 7020 O O . LEU D 1 41 ? -41.470 -12.072 -49.578 1.00 24.20 266 LEU D O 1
ATOM 7025 N N . THR D 1 42 ? -42.847 -12.701 -51.242 1.00 22.57 267 THR D N 1
ATOM 7026 C CA . THR D 1 42 ? -41.769 -12.809 -52.218 1.00 22.02 267 THR D CA 1
ATOM 7027 C C . THR D 1 42 ? -41.365 -11.379 -52.600 1.00 21.19 267 THR D C 1
ATOM 7028 O O . THR D 1 42 ? -42.218 -10.536 -52.885 1.00 20.27 267 THR D O 1
ATOM 7032 N N . VAL D 1 43 ? -40.070 -11.109 -52.590 1.00 20.45 268 VAL D N 1
ATOM 7033 C CA . VAL D 1 43 ? -39.572 -9.782 -52.934 1.00 19.82 268 VAL D CA 1
ATOM 7034 C C . VAL D 1 43 ? -38.340 -9.919 -53.815 1.00 20.10 268 VAL D C 1
ATOM 7035 O O . VAL D 1 43 ? -37.788 -11.014 -53.972 1.00 17.56 268 VAL D O 1
ATOM 7039 N N . ALA D 1 44 ? -37.926 -8.802 -54.404 1.00 17.51 269 ALA D N 1
ATOM 7040 C CA . ALA D 1 44 ? -36.730 -8.772 -55.232 1.00 18.86 269 ALA D CA 1
ATOM 7041 C C . ALA D 1 44 ? -35.673 -8.149 -54.340 1.00 19.53 269 ALA D C 1
ATOM 7042 O O . ALA D 1 44 ? -35.922 -7.137 -53.675 1.00 19.15 269 ALA D O 1
ATOM 7044 N N . VAL D 1 45 ? -34.503 -8.762 -54.302 1.00 17.35 270 VAL D N 1
ATOM 7045 C CA . VAL D 1 45 ? -33.432 -8.245 -53.473 1.00 17.97 270 VAL D CA 1
ATOM 7046 C C . VAL D 1 45 ? -32.221 -7.970 -54.341 1.00 18.43 270 VAL D C 1
ATOM 7047 O O . VAL D 1 45 ? -31.651 -8.891 -54.927 1.00 17.18 270 VAL D O 1
ATOM 7051 N N . LYS D 1 46 ? -31.836 -6.703 -54.439 1.00 14.93 271 LYS D N 1
ATOM 7052 C CA . LYS D 1 46 ? -30.663 -6.361 -55.227 1.00 17.60 271 LYS D CA 1
ATOM 7053 C C . LYS D 1 46 ? -29.508 -6.153 -54.258 1.00 18.35 271 LYS D C 1
ATOM 7054 O O . LYS D 1 46 ? -29.573 -5.291 -53.381 1.00 17.70 271 LYS D O 1
ATOM 7060 N N . THR D 1 47 ? -28.469 -6.970 -54.399 1.00 16.37 272 THR D N 1
ATOM 7061 C CA . THR D 1 47 ? -27.291 -6.859 -53.556 1.00 16.19 272 THR D CA 1
ATOM 7062 C C . THR D 1 47 ? -26.344 -5.959 -54.328 1.00 16.17 272 THR D C 1
ATOM 7063 O O . THR D 1 47 ? -25.750 -6.373 -55.330 1.00 15.44 272 THR D O 1
ATOM 7067 N N . LEU D 1 48 ? -26.227 -4.709 -53.891 1.00 16.56 273 LEU D N 1
ATOM 7068 C CA . LEU D 1 48 ? -25.360 -3.776 -54.596 1.00 15.17 273 LEU D CA 1
ATOM 7069 C C . LEU D 1 48 ? -23.904 -4.212 -54.559 1.00 16.51 273 LEU D C 1
ATOM 7070 O O . LEU D 1 48 ? -23.475 -4.940 -53.661 1.00 16.53 273 LEU D O 1
ATOM 7075 N N . LYS D 1 49 ? -23.142 -3.775 -55.553 1.00 17.21 274 LYS D N 1
ATOM 7076 C CA . LYS D 1 49 ? -21.724 -4.090 -55.603 1.00 17.75 274 LYS D CA 1
ATOM 7077 C C . LYS D 1 49 ? -21.033 -3.329 -54.473 1.00 17.66 274 LYS D C 1
ATOM 7078 O O . LYS D 1 49 ? -21.579 -2.352 -53.947 1.00 15.79 274 LYS D O 1
ATOM 7084 N N . GLU D 1 50 ? -19.848 -3.796 -54.091 1.00 16.14 275 GLU D N 1
ATOM 7085 C CA . GLU D 1 50 ? -19.058 -3.143 -53.048 1.00 16.48 275 GLU D CA 1
ATOM 7086 C C . GLU D 1 50 ? -18.923 -1.693 -53.499 1.00 15.91 275 GLU D C 1
ATOM 7087 O O . GLU D 1 50 ? -18.544 -1.425 -54.639 1.00 15.53 275 GLU D O 1
ATOM 7093 N N . ASP D 1 51 ? -19.239 -0.762 -52.610 1.00 17.18 276 ASP D N 1
ATOM 7094 C CA . ASP D 1 51 ? -19.207 0.652 -52.966 1.00 16.47 276 ASP D CA 1
ATOM 7095 C C . ASP D 1 51 ? -18.696 1.551 -51.836 1.00 17.05 276 ASP D C 1
ATOM 7096 O O . ASP D 1 51 ? -18.592 1.128 -50.691 1.00 16.21 276 ASP D O 1
ATOM 7101 N N . THR D 1 52 ? -18.392 2.802 -52.166 1.00 18.11 277 THR D N 1
ATOM 7102 C CA . THR D 1 52 ? -17.875 3.755 -51.187 1.00 19.37 277 THR D CA 1
ATOM 7103 C C . THR D 1 52 ? -18.925 4.656 -50.529 1.00 21.23 277 THR D C 1
ATOM 7104 O O . THR D 1 52 ? -18.624 5.345 -49.553 1.00 20.55 277 THR D O 1
ATOM 7108 N N . MET D 1 53 ? -20.151 4.666 -51.043 1.00 20.85 278 MET D N 1
ATOM 7109 C CA . MET D 1 53 ? -21.166 5.533 -50.444 1.00 20.99 278 MET D CA 1
ATOM 7110 C C . MET D 1 53 ? -21.386 5.260 -48.955 1.00 20.89 278 MET D C 1
ATOM 7111 O O . MET D 1 53 ? -21.595 4.121 -48.534 1.00 18.71 278 MET D O 1
ATOM 7116 N N . GLU D 1 54 ? -21.343 6.323 -48.157 1.00 18.03 279 GLU D N 1
ATOM 7117 C CA . GLU D 1 54 ? -21.517 6.206 -46.716 1.00 19.73 279 GLU D CA 1
ATOM 7118 C C . GLU D 1 54 ? -22.963 5.910 -46.329 1.00 19.63 279 GLU D C 1
ATOM 7119 O O . GLU D 1 54 ? -23.891 6.273 -47.046 1.00 18.92 279 GLU D O 1
ATOM 7125 N N . VAL D 1 55 ? -23.144 5.257 -45.185 1.00 19.95 280 VAL D N 1
ATOM 7126 C CA . VAL D 1 55 ? -24.474 4.890 -44.712 1.00 20.36 280 VAL D CA 1
ATOM 7127 C C . VAL D 1 55 ? -25.455 6.060 -44.608 1.00 20.16 280 VAL D C 1
ATOM 7128 O O . VAL D 1 55 ? -26.546 6.005 -45.161 1.00 18.83 280 VAL D O 1
ATOM 7132 N N . GLU D 1 56 ? -25.074 7.123 -43.912 1.00 21.10 281 GLU D N 1
ATOM 7133 C CA . GLU D 1 56 ? -25.968 8.266 -43.766 1.00 22.76 281 GLU D CA 1
ATOM 7134 C C . GLU D 1 56 ? -26.436 8.872 -45.088 1.00 20.27 281 GLU D C 1
ATOM 7135 O O . GLU D 1 56 ? -27.622 9.123 -45.257 1.00 19.44 281 GLU D O 1
ATOM 7141 N N . GLU D 1 57 ? -25.518 9.124 -46.021 1.00 21.09 282 GLU D N 1
ATOM 7142 C CA . GLU D 1 57 ? -25.918 9.710 -47.295 1.00 21.16 282 GLU D CA 1
ATOM 7143 C C . GLU D 1 57 ? -26.759 8.738 -48.115 1.00 19.88 282 GLU D C 1
ATOM 7144 O O . GLU D 1 57 ? -27.675 9.147 -48.830 1.00 17.40 282 GLU D O 1
ATOM 7150 N N . PHE D 1 58 ? -26.449 7.451 -48.010 1.00 17.44 283 PHE D N 1
ATOM 7151 C CA . PHE D 1 58 ? -27.208 6.448 -48.743 1.00 17.14 283 PHE D CA 1
ATOM 7152 C C . PHE D 1 58 ? -28.647 6.434 -48.256 1.00 16.80 283 PHE D C 1
ATOM 7153 O O . PHE D 1 58 ? -29.577 6.459 -49.058 1.00 17.38 283 PHE D O 1
ATOM 7161 N N . LEU D 1 59 ? -28.827 6.419 -46.937 1.00 17.55 284 LEU D N 1
ATOM 7162 C CA . LEU D 1 59 ? -30.163 6.402 -46.356 1.00 17.51 284 LEU D CA 1
ATOM 7163 C C . LEU D 1 59 ? -30.956 7.671 -46.670 1.00 18.72 284 LEU D C 1
ATOM 7164 O O . LEU D 1 59 ? -32.165 7.615 -46.890 1.00 18.50 284 LEU D O 1
ATOM 7169 N N . LYS D 1 60 ? -30.283 8.817 -46.696 1.00 17.36 285 LYS D N 1
ATOM 7170 C CA . LYS D 1 60 ? -30.971 10.065 -47.006 1.00 17.55 285 LYS D CA 1
ATOM 7171 C C . LYS D 1 60 ? -31.531 9.995 -48.425 1.00 18.37 285 LYS D C 1
ATOM 7172 O O . LYS D 1 60 ? -32.675 10.389 -48.676 1.00 19.14 285 LYS D O 1
ATOM 7178 N N . GLU D 1 61 ? -30.726 9.487 -49.354 1.00 17.34 286 GLU D N 1
ATOM 7179 C CA . GLU D 1 61 ? -31.160 9.368 -50.744 1.00 19.02 286 GLU D CA 1
ATOM 7180 C C . GLU D 1 61 ? -32.270 8.321 -50.843 1.00 18.84 286 GLU D C 1
ATOM 7181 O O . GLU D 1 61 ? -33.276 8.535 -51.522 1.00 18.81 286 GLU D O 1
ATOM 7187 N N . ALA D 1 62 ? -32.094 7.196 -50.156 1.00 18.40 287 ALA D N 1
ATOM 7188 C CA . ALA D 1 62 ? -33.098 6.136 -50.185 1.00 19.54 287 ALA D CA 1
ATOM 7189 C C . ALA D 1 62 ? -34.421 6.626 -49.596 1.00 19.90 287 ALA D C 1
ATOM 7190 O O . ALA D 1 62 ? -35.489 6.169 -49.984 1.00 19.28 287 ALA D O 1
ATOM 7192 N N . ALA D 1 63 ? -34.355 7.555 -48.652 1.00 19.42 288 ALA D N 1
ATOM 7193 C CA . ALA D 1 63 ? -35.581 8.067 -48.062 1.00 19.82 288 ALA D CA 1
ATOM 7194 C C . ALA D 1 63 ? -36.438 8.744 -49.122 1.00 19.13 288 ALA D C 1
ATOM 7195 O O . ALA D 1 63 ? -37.662 8.660 -49.071 1.00 21.00 288 ALA D O 1
ATOM 7197 N N . VAL D 1 64 ? -35.796 9.403 -50.084 1.00 20.42 289 VAL D N 1
ATOM 7198 C CA . VAL D 1 64 ? -36.516 10.090 -51.158 1.00 20.28 289 VAL D CA 1
ATOM 7199 C C . VAL D 1 64 ? -37.210 9.059 -52.052 1.00 20.98 289 VAL D C 1
ATOM 7200 O O . VAL D 1 64 ? -38.347 9.249 -52.486 1.00 19.93 289 VAL D O 1
ATOM 7204 N N . MET D 1 65 ? -36.518 7.962 -52.321 1.00 20.20 290 MET D N 1
ATOM 7205 C CA . MET D 1 65 ? -37.072 6.901 -53.148 1.00 19.81 290 MET D CA 1
ATOM 7206 C C . MET D 1 65 ? -38.247 6.230 -52.453 1.00 18.06 290 MET D C 1
ATOM 7207 O O . MET D 1 65 ? -39.213 5.814 -53.100 1.00 18.12 290 MET D O 1
ATOM 7212 N N . LYS D 1 66 ? -38.161 6.122 -51.131 1.00 18.04 291 LYS D N 1
ATOM 7213 C CA . LYS D 1 66 ? -39.224 5.495 -50.355 1.00 18.19 291 LYS D CA 1
ATOM 7214 C C . LYS D 1 66 ? -40.549 6.248 -50.505 1.00 19.92 291 LYS D C 1
ATOM 7215 O O . LYS D 1 66 ? -41.625 5.659 -50.388 1.00 18.51 291 LYS D O 1
ATOM 7221 N N . GLU D 1 67 ? -40.471 7.549 -50.780 1.00 20.23 292 GLU D N 1
ATOM 7222 C CA . GLU D 1 67 ? -41.670 8.366 -50.947 1.00 21.40 292 GLU D CA 1
ATOM 7223 C C . GLU D 1 67 ? -42.298 8.242 -52.334 1.00 21.63 292 GLU D C 1
ATOM 7224 O O . GLU D 1 67 ? -43.338 8.849 -52.607 1.00 21.89 292 GLU D O 1
ATOM 7230 N N . ILE D 1 68 ? -41.668 7.466 -53.213 1.00 18.84 293 ILE D N 1
ATOM 7231 C CA . ILE D 1 68 ? -42.190 7.274 -54.559 1.00 17.25 293 ILE D CA 1
ATOM 7232 C C . ILE D 1 68 ? -43.285 6.210 -54.493 1.00 19.05 293 ILE D C 1
ATOM 7233 O O . ILE D 1 68 ? -43.010 5.014 -54.394 1.00 18.64 293 ILE D O 1
ATOM 7238 N N . LYS D 1 69 ? -44.532 6.662 -54.529 1.00 17.94 294 LYS D N 1
ATOM 7239 C CA . LYS D 1 69 ? -45.675 5.764 -54.442 1.00 17.95 294 LYS D CA 1
ATOM 7240 C C . LYS D 1 69 ? -46.639 6.033 -55.584 1.00 18.13 294 LYS D C 1
ATOM 7241 O O . LYS D 1 69 ? -47.299 7.072 -55.628 1.00 18.78 294 LYS D O 1
ATOM 7247 N N . HIS D 1 70 ? -46.716 5.082 -56.504 1.00 16.59 295 HIS D N 1
ATOM 7248 C CA . HIS D 1 70 ? -47.561 5.197 -57.687 1.00 17.27 295 HIS D CA 1
ATOM 7249 C C . HIS D 1 70 ? -47.844 3.784 -58.188 1.00 18.09 295 HIS D C 1
ATOM 7250 O O . HIS D 1 70 ? -47.024 2.882 -58.005 1.00 18.40 295 HIS D O 1
ATOM 7257 N N . PRO D 1 71 ? -49.017 3.565 -58.809 1.00 17.77 296 PRO D N 1
ATOM 7258 C CA . PRO D 1 71 ? -49.356 2.230 -59.312 1.00 18.84 296 PRO D CA 1
ATOM 7259 C C . PRO D 1 71 ? -48.446 1.687 -60.415 1.00 19.37 296 PRO D C 1
ATOM 7260 O O . PRO D 1 71 ? -48.443 0.488 -60.682 1.00 20.51 296 PRO D O 1
ATOM 7264 N N . ASN D 1 72 ? -47.657 2.548 -61.050 1.00 18.36 297 ASN D N 1
ATOM 7265 C CA . ASN D 1 72 ? -46.776 2.062 -62.102 1.00 19.03 297 ASN D CA 1
ATOM 7266 C C . ASN D 1 72 ? -45.286 2.181 -61.814 1.00 17.71 297 ASN D C 1
ATOM 7267 O O . ASN D 1 72 ? -44.460 2.088 -62.721 1.00 18.45 297 ASN D O 1
ATOM 7272 N N . LEU D 1 73 ? -44.947 2.373 -60.546 1.00 15.99 298 LEU D N 1
ATOM 7273 C CA . LEU D 1 73 ? -43.553 2.461 -60.131 1.00 17.09 298 LEU D CA 1
ATOM 7274 C C . LEU D 1 73 ? -43.271 1.373 -59.096 1.00 15.56 298 LEU D C 1
ATOM 7275 O O . LEU D 1 73 ? -43.955 1.289 -58.079 1.00 15.82 298 LEU D O 1
ATOM 7280 N N . VAL D 1 74 ? -42.285 0.524 -59.373 1.00 16.07 299 VAL D N 1
ATOM 7281 C CA . VAL D 1 74 ? -41.916 -0.555 -58.455 1.00 17.15 299 VAL D CA 1
ATOM 7282 C C . VAL D 1 74 ? -41.507 0.046 -57.115 1.00 17.43 299 VAL D C 1
ATOM 7283 O O . VAL D 1 74 ? -40.514 0.754 -57.020 1.00 17.45 299 VAL D O 1
ATOM 7287 N N . GLN D 1 75 ? -42.288 -0.238 -56.082 1.00 18.29 300 GLN D N 1
ATOM 7288 C CA . GLN D 1 75 ? -42.047 0.310 -54.753 1.00 19.62 300 GLN D CA 1
ATOM 7289 C C . GLN D 1 75 ? -40.833 -0.211 -53.992 1.00 19.90 300 GLN D C 1
ATOM 7290 O O . GLN D 1 75 ? -40.531 -1.409 -53.996 1.00 18.02 300 GLN D O 1
ATOM 7296 N N . LEU D 1 76 ? -40.127 0.714 -53.348 1.00 18.67 301 LEU D N 1
ATOM 7297 C CA . LEU D 1 76 ? -38.984 0.355 -52.516 1.00 19.08 301 LEU D CA 1
ATOM 7298 C C . LEU D 1 76 ? -39.614 -0.095 -51.202 1.00 19.26 301 LEU D C 1
ATOM 7299 O O . LEU D 1 76 ? -40.409 0.645 -50.618 1.00 19.36 301 LEU D O 1
ATOM 7304 N N . LEU D 1 77 ? -39.274 -1.299 -50.747 1.00 17.17 302 LEU D N 1
ATOM 7305 C CA . LEU D 1 77 ? -39.823 -1.842 -49.505 1.00 17.48 302 LEU D CA 1
ATOM 7306 C C . LEU D 1 77 ? -38.835 -1.715 -48.339 1.00 17.75 302 LEU D C 1
ATOM 7307 O O . LEU D 1 77 ? -39.233 -1.607 -47.184 1.00 16.77 302 LEU D O 1
ATOM 7312 N N . GLY D 1 78 ? -37.543 -1.729 -48.640 1.00 17.75 303 GLY D N 1
ATOM 7313 C CA . GLY D 1 78 ? -36.569 -1.606 -47.570 1.00 18.20 303 GLY D CA 1
ATOM 7314 C C . GLY D 1 78 ? -35.140 -1.672 -48.049 1.00 17.05 303 GLY D C 1
ATOM 7315 O O . GLY D 1 78 ? -34.890 -1.855 -49.238 1.00 16.63 303 GLY D O 1
ATOM 7316 N N . VAL D 1 79 ? -34.205 -1.501 -47.120 1.00 16.22 304 VAL D N 1
ATOM 7317 C CA . VAL D 1 79 ? -32.786 -1.552 -47.427 1.00 17.23 304 VAL D CA 1
ATOM 7318 C C . VAL D 1 79 ? -32.062 -2.154 -46.232 1.00 18.05 304 VAL D C 1
ATOM 7319 O O . VAL D 1 79 ? -32.563 -2.115 -45.107 1.00 19.59 304 VAL D O 1
ATOM 7323 N N . CYS D 1 80 ? -30.900 -2.737 -46.494 1.00 19.66 305 CYS D N 1
ATOM 7324 C CA . CYS D 1 80 ? -30.051 -3.317 -45.456 1.00 20.19 305 CYS D CA 1
ATOM 7325 C C . CYS D 1 80 ? -28.722 -2.567 -45.539 1.00 20.69 305 CYS D C 1
ATOM 7326 O O . CYS D 1 80 ? -28.109 -2.521 -46.606 1.00 20.44 305 CYS D O 1
ATOM 7329 N N . THR D 1 81 ? -28.267 -1.988 -44.433 1.00 21.41 306 THR D N 1
ATOM 7330 C CA . THR D 1 81 ? -27.000 -1.257 -44.459 1.00 23.03 306 THR D CA 1
ATOM 7331 C C . THR D 1 81 ? -26.025 -1.641 -43.348 1.00 24.50 306 THR D C 1
ATOM 7332 O O . THR D 1 81 ? -24.887 -1.173 -43.336 1.00 23.61 306 THR D O 1
ATOM 7336 N N . ARG D 1 82 ? -26.459 -2.490 -42.421 1.00 24.33 307 ARG D N 1
ATOM 7337 C CA . ARG D 1 82 ? -25.597 -2.892 -41.309 1.00 26.28 307 ARG D CA 1
ATOM 7338 C C . ARG D 1 82 ? -24.346 -3.639 -41.773 1.00 25.88 307 ARG D C 1
ATOM 7339 O O . ARG D 1 82 ? -23.267 -3.497 -41.185 1.00 24.61 307 ARG D O 1
ATOM 7347 N N . GLU D 1 83 ? -24.491 -4.435 -42.824 1.00 25.78 308 GLU D N 1
ATOM 7348 C CA . GLU D 1 83 ? -23.369 -5.201 -43.354 1.00 27.58 308 GLU D CA 1
ATOM 7349 C C . GLU D 1 83 ? -23.180 -4.919 -44.836 1.00 26.78 308 GLU D C 1
ATOM 7350 O O . GLU D 1 83 ? -23.860 -5.506 -45.676 1.00 27.06 308 GLU D O 1
ATOM 7356 N N . PRO D 1 84 ? -22.258 -4.008 -45.178 1.00 25.18 309 PRO D N 1
ATOM 7357 C CA . PRO D 1 84 ? -22.019 -3.690 -46.588 1.00 24.54 309 PRO D CA 1
ATOM 7358 C C . PRO D 1 84 ? -21.557 -4.937 -47.343 1.00 25.27 309 PRO D C 1
ATOM 7359 O O . PRO D 1 84 ? -20.972 -5.842 -46.754 1.00 26.11 309 PRO D O 1
ATOM 7363 N N . PRO D 1 85 ? -21.818 -5.003 -48.658 1.00 23.98 310 PRO D N 1
ATOM 7364 C CA . PRO D 1 85 ? -22.513 -3.984 -49.447 1.00 23.06 310 PRO D CA 1
ATOM 7365 C C . PRO D 1 85 ? -24.014 -3.948 -49.136 1.00 21.27 310 PRO D C 1
ATOM 7366 O O . PRO D 1 85 ? -24.596 -4.946 -48.713 1.00 19.64 310 PRO D O 1
ATOM 7370 N N . PHE D 1 86 ? -24.632 -2.791 -49.355 1.00 19.56 311 PHE D N 1
ATOM 7371 C CA . PHE D 1 86 ? -26.056 -2.597 -49.065 1.00 19.00 311 PHE D CA 1
ATOM 7372 C C . PHE D 1 86 ? -27.009 -3.417 -49.944 1.00 17.11 311 PHE D C 1
ATOM 7373 O O . PHE D 1 86 ? -26.709 -3.694 -51.102 1.00 16.64 311 PHE D O 1
ATOM 7381 N N . TYR D 1 87 ? -28.157 -3.792 -49.384 1.00 17.18 312 TYR D N 1
ATOM 7382 C CA . TYR D 1 87 ? -29.176 -4.523 -50.136 1.00 17.67 312 TYR D CA 1
ATOM 7383 C C . TYR D 1 87 ? -30.365 -3.600 -50.345 1.00 17.42 312 TYR D C 1
ATOM 7384 O O . TYR D 1 87 ? -30.694 -2.812 -49.461 1.00 18.54 312 TYR D O 1
ATOM 7393 N N . ILE D 1 88 ? -31.006 -3.705 -51.504 1.00 16.61 313 ILE D N 1
ATOM 7394 C CA . ILE D 1 88 ? -32.195 -2.914 -51.813 1.00 18.45 313 ILE D CA 1
ATOM 7395 C C . ILE D 1 88 ? -33.331 -3.914 -52.012 1.00 18.44 313 ILE D C 1
ATOM 7396 O O . ILE D 1 88 ? -33.264 -4.762 -52.900 1.00 20.45 313 ILE D O 1
ATOM 7401 N N . ILE D 1 89 ? -34.363 -3.820 -51.183 1.00 17.34 314 ILE D N 1
ATOM 7402 C CA . ILE D 1 89 ? -35.498 -4.733 -51.277 1.00 18.64 314 ILE D CA 1
ATOM 7403 C C . ILE D 1 89 ? -36.672 -4.042 -51.947 1.00 18.07 314 ILE D C 1
ATOM 7404 O O . ILE D 1 89 ? -37.136 -3.005 -51.477 1.00 18.42 314 ILE D O 1
ATOM 7409 N N . THR D 1 90 ? -37.155 -4.619 -53.044 1.00 16.89 315 THR D N 1
ATOM 7410 C CA . THR D 1 90 ? -38.274 -4.033 -53.764 1.00 17.48 315 THR D CA 1
ATOM 7411 C C . THR D 1 90 ? -39.377 -5.040 -54.093 1.00 19.33 315 THR D C 1
ATOM 7412 O O . THR D 1 90 ? -39.200 -6.257 -53.965 1.00 17.63 315 THR D O 1
ATOM 7416 N N . GLU D 1 91 ? -40.515 -4.507 -54.523 1.00 18.63 316 GLU D N 1
ATOM 7417 C CA . GLU D 1 91 ? -41.664 -5.315 -54.904 1.00 21.57 316 GLU D CA 1
ATOM 7418 C C . GLU D 1 91 ? -41.275 -6.269 -56.038 1.00 20.62 316 GLU D C 1
ATOM 7419 O O . GLU D 1 91 ? -40.615 -5.872 -57.003 1.00 19.17 316 GLU D O 1
ATOM 7425 N N . PHE D 1 92 ? -41.689 -7.527 -55.919 1.00 19.10 317 PHE D N 1
ATOM 7426 C CA . PHE D 1 92 ? -41.371 -8.537 -56.924 1.00 18.49 317 PHE D CA 1
ATOM 7427 C C . PHE D 1 92 ? -42.372 -8.510 -58.073 1.00 18.01 317 PHE D C 1
ATOM 7428 O O . PHE D 1 92 ? -43.580 -8.545 -57.849 1.00 18.96 317 PHE D O 1
ATOM 7436 N N . MET D 1 93 ? -41.859 -8.443 -59.299 1.00 19.11 318 MET D N 1
ATOM 7437 C CA . MET D 1 93 ? -42.698 -8.426 -60.500 1.00 19.84 318 MET D CA 1
ATOM 7438 C C . MET D 1 93 ? -42.568 -9.800 -61.151 1.00 21.51 318 MET D C 1
ATOM 7439 O O . MET D 1 93 ? -41.519 -10.148 -61.699 1.00 21.19 318 MET D O 1
ATOM 7444 N N . THR D 1 94 ? -43.656 -10.559 -61.095 1.00 23.51 319 THR D N 1
ATOM 7445 C CA . THR D 1 94 ? -43.693 -11.936 -61.583 1.00 25.16 319 THR D CA 1
ATOM 7446 C C . THR D 1 94 ? -43.362 -12.246 -63.036 1.00 26.01 319 THR D C 1
ATOM 7447 O O . THR D 1 94 ? -42.959 -13.371 -63.334 1.00 26.64 319 THR D O 1
ATOM 7451 N N . TYR D 1 95 ? -43.516 -11.290 -63.946 1.00 23.04 320 TYR D N 1
ATOM 7452 C CA . TYR D 1 95 ? -43.209 -11.597 -65.339 1.00 23.91 320 TYR D CA 1
ATOM 7453 C C . TYR D 1 95 ? -41.875 -11.088 -65.881 1.00 22.14 320 TYR D C 1
ATOM 7454 O O . TYR D 1 95 ? -41.665 -11.057 -67.089 1.00 22.90 320 TYR D O 1
ATOM 7463 N N . GLY D 1 96 ? -40.975 -10.696 -64.984 1.00 21.51 321 GLY D N 1
ATOM 7464 C CA . GLY D 1 96 ? -39.661 -10.241 -65.402 1.00 20.77 321 GLY D CA 1
ATOM 7465 C C . GLY D 1 96 ? -39.594 -8.904 -66.115 1.00 20.03 321 GLY D C 1
ATOM 7466 O O . GLY D 1 96 ? -40.562 -8.144 -66.117 1.00 18.89 321 GLY D O 1
ATOM 7467 N N . ASN D 1 97 ? -38.443 -8.628 -66.728 1.00 19.88 322 ASN D N 1
ATOM 7468 C CA . ASN D 1 97 ? -38.229 -7.368 -67.431 1.00 21.14 322 ASN D CA 1
ATOM 7469 C C . ASN D 1 97 ? -38.957 -7.325 -68.777 1.00 20.57 322 ASN D C 1
ATOM 7470 O O . ASN D 1 97 ? -39.151 -8.352 -69.435 1.00 18.57 322 ASN D O 1
ATOM 7475 N N . LEU D 1 98 ? -39.370 -6.124 -69.168 1.00 18.44 323 LEU D N 1
ATOM 7476 C CA . LEU D 1 98 ? -40.116 -5.920 -70.400 1.00 18.99 323 LEU D CA 1
ATOM 7477 C C . LEU D 1 98 ? -39.384 -6.342 -71.670 1.00 20.51 323 LEU D C 1
ATOM 7478 O O . LEU D 1 98 ? -40.007 -6.857 -72.601 1.00 20.42 323 LEU D O 1
ATOM 7483 N N . LEU D 1 99 ? -38.073 -6.121 -71.717 1.00 19.31 324 LEU D N 1
ATOM 7484 C CA . LEU D 1 99 ? -37.303 -6.483 -72.899 1.00 20.49 324 LEU D CA 1
ATOM 7485 C C . LEU D 1 99 ? -37.505 -7.953 -73.253 1.00 20.41 324 LEU D C 1
ATOM 7486 O O . LEU D 1 99 ? -37.936 -8.276 -74.362 1.00 20.14 324 LEU D O 1
ATOM 7491 N N . ASP D 1 100 ? -37.194 -8.840 -72.312 1.00 21.77 325 ASP D N 1
ATOM 7492 C CA . ASP D 1 100 ? -37.345 -10.269 -72.559 1.00 22.97 325 ASP D CA 1
ATOM 7493 C C . ASP D 1 100 ? -38.797 -10.664 -72.752 1.00 23.40 325 ASP D C 1
ATOM 7494 O O . ASP D 1 100 ? -39.096 -11.585 -73.513 1.00 24.87 325 ASP D O 1
ATOM 7499 N N . TYR D 1 101 ? -39.699 -9.977 -72.059 1.00 22.75 326 TYR D N 1
ATOM 7500 C CA . TYR D 1 101 ? -41.113 -10.278 -72.177 1.00 24.01 326 TYR D CA 1
ATOM 7501 C C . TYR D 1 101 ? -41.583 -10.052 -73.615 1.00 23.74 326 TYR D C 1
ATOM 7502 O O . TYR D 1 101 ? -42.243 -10.910 -74.203 1.00 21.80 326 TYR D O 1
ATOM 7511 N N . LEU D 1 102 ? -41.242 -8.899 -74.183 1.00 21.81 327 LEU D N 1
ATOM 7512 C CA . LEU D 1 102 ? -41.635 -8.603 -75.556 1.00 23.48 327 LEU D CA 1
ATOM 7513 C C . LEU D 1 102 ? -40.993 -9.568 -76.556 1.00 23.92 327 LEU D C 1
ATOM 7514 O O . LEU D 1 102 ? -41.613 -9.949 -77.552 1.00 23.52 327 LEU D O 1
ATOM 7519 N N . ARG D 1 103 ? -39.753 -9.965 -76.289 1.00 23.64 328 ARG D N 1
ATOM 7520 C CA . ARG D 1 103 ? -39.044 -10.878 -77.177 1.00 25.63 328 ARG D CA 1
ATOM 7521 C C . ARG D 1 103 ? -39.622 -12.290 -77.189 1.00 26.90 328 ARG D C 1
ATOM 7522 O O . ARG D 1 103 ? -39.538 -12.991 -78.196 1.00 24.85 328 ARG D O 1
ATOM 7530 N N . GLU D 1 104 ? -40.208 -12.700 -76.071 1.00 28.03 329 GLU D N 1
ATOM 7531 C CA . GLU D 1 104 ? -40.759 -14.049 -75.942 1.00 29.11 329 GLU D CA 1
ATOM 7532 C C . GLU D 1 104 ? -42.283 -14.148 -75.999 1.00 28.15 329 GLU D C 1
ATOM 7533 O O . GLU D 1 104 ? -42.829 -15.254 -76.028 1.00 27.60 329 GLU D O 1
ATOM 7539 N N . CYS D 1 105 ? -42.968 -13.008 -76.035 1.00 26.67 330 CYS D N 1
ATOM 7540 C CA . CYS D 1 105 ? -44.431 -12.996 -76.033 1.00 27.68 330 CYS D CA 1
ATOM 7541 C C . CYS D 1 105 ? -45.136 -13.453 -77.304 1.00 28.77 330 CYS D C 1
ATOM 7542 O O . CYS D 1 105 ? -44.531 -13.599 -78.362 1.00 27.71 330 CYS D O 1
ATOM 7545 N N . ASN D 1 106 ? -46.439 -13.672 -77.163 1.00 30.35 331 ASN D N 1
ATOM 7546 C CA . ASN D 1 106 ? -47.311 -14.080 -78.261 1.00 31.17 331 ASN D CA 1
ATOM 7547 C C . ASN D 1 106 ? -47.835 -12.772 -78.834 1.00 31.72 331 ASN D C 1
ATOM 7548 O O . ASN D 1 106 ? -48.588 -12.059 -78.173 1.00 32.93 331 ASN D O 1
ATOM 7553 N N . ARG D 1 107 ? -47.437 -12.458 -80.061 1.00 32.83 332 ARG D N 1
ATOM 7554 C CA . ARG D 1 107 ? -47.832 -11.204 -80.682 1.00 35.22 332 ARG D CA 1
ATOM 7555 C C . ARG D 1 107 ? -49.312 -11.052 -81.003 1.00 36.08 332 ARG D C 1
ATOM 7556 O O . ARG D 1 107 ? -49.771 -9.954 -81.326 1.00 36.24 332 ARG D O 1
ATOM 7564 N N . GLN D 1 108 ? -50.062 -12.145 -80.899 1.00 37.63 333 GLN D N 1
ATOM 7565 C CA . GLN D 1 108 ? -51.501 -12.098 -81.139 1.00 38.35 333 GLN D CA 1
ATOM 7566 C C . GLN D 1 108 ? -52.079 -11.541 -79.835 1.00 37.72 333 GLN D C 1
ATOM 7567 O O . GLN D 1 108 ? -52.984 -10.707 -79.833 1.00 37.24 333 GLN D O 1
ATOM 7573 N N . GLU D 1 109 ? -51.524 -12.020 -78.727 1.00 36.77 334 GLU D N 1
ATOM 7574 C CA . GLU D 1 109 ? -51.932 -11.605 -77.391 1.00 36.50 334 GLU D CA 1
ATOM 7575 C C . GLU D 1 109 ? -51.460 -10.172 -77.157 1.00 34.54 334 GLU D C 1
ATOM 7576 O O . GLU D 1 109 ? -52.254 -9.275 -76.888 1.00 33.89 334 GLU D O 1
ATOM 7582 N N . VAL D 1 110 ? -50.152 -9.970 -77.268 1.00 34.78 335 VAL D N 1
ATOM 7583 C CA . VAL D 1 110 ? -49.561 -8.653 -77.087 1.00 33.49 335 VAL D CA 1
ATOM 7584 C C . VAL D 1 110 ? -49.589 -7.950 -78.442 1.00 33.04 335 VAL D C 1
ATOM 7585 O O . VAL D 1 110 ? -48.592 -7.928 -79.166 1.00 31.68 335 VAL D O 1
ATOM 7589 N N . ASN D 1 111 ? -50.746 -7.384 -78.781 1.00 34.11 336 ASN D N 1
ATOM 7590 C CA . ASN D 1 111 ? -50.931 -6.697 -80.056 1.00 35.15 336 ASN D CA 1
ATOM 7591 C C . ASN D 1 111 ? -50.777 -5.187 -79.993 1.00 34.62 336 ASN D C 1
ATOM 7592 O O . ASN D 1 111 ? -50.278 -4.641 -79.012 1.00 33.06 336 ASN D O 1
ATOM 7597 N N . ALA D 1 112 ? -51.220 -4.514 -81.051 1.00 32.57 337 ALA D N 1
ATOM 7598 C CA . ALA D 1 112 ? -51.110 -3.066 -81.132 1.00 31.97 337 ALA D CA 1
ATOM 7599 C C . ALA D 1 112 ? -51.670 -2.335 -79.912 1.00 30.81 337 ALA D C 1
ATOM 7600 O O . ALA D 1 112 ? -51.047 -1.405 -79.395 1.00 31.30 337 ALA D O 1
ATOM 7602 N N . VAL D 1 113 ? -52.850 -2.747 -79.461 1.00 28.47 338 VAL D N 1
ATOM 7603 C CA . VAL D 1 113 ? -53.485 -2.117 -78.312 1.00 26.87 338 VAL D CA 1
ATOM 7604 C C . VAL D 1 113 ? -52.683 -2.312 -77.021 1.00 25.86 338 VAL D C 1
ATOM 7605 O O . VAL D 1 113 ? -52.576 -1.395 -76.209 1.00 25.09 338 VAL D O 1
ATOM 7609 N N . VAL D 1 114 ? -52.122 -3.503 -76.837 1.00 24.87 339 VAL D N 1
ATOM 7610 C CA . VAL D 1 114 ? -51.340 -3.785 -75.642 1.00 24.89 339 VAL D CA 1
ATOM 7611 C C . VAL D 1 114 ? -50.089 -2.911 -75.617 1.00 24.92 339 VAL D C 1
ATOM 7612 O O . VAL D 1 114 ? -49.784 -2.295 -74.601 1.00 24.53 339 VAL D O 1
ATOM 7616 N N . LEU D 1 115 ? -49.375 -2.848 -76.739 1.00 25.16 340 LEU D N 1
ATOM 7617 C CA . LEU D 1 115 ? -48.166 -2.030 -76.811 1.00 25.84 340 LEU D CA 1
ATOM 7618 C C . LEU D 1 115 ? -48.515 -0.606 -76.397 1.00 26.10 340 LEU D C 1
ATOM 7619 O O . LEU D 1 115 ? -47.761 0.049 -75.680 1.00 26.70 340 LEU D O 1
ATOM 7624 N N . LEU D 1 116 ? -49.671 -0.138 -76.853 1.00 25.90 341 LEU D N 1
ATOM 7625 C CA . LEU D 1 116 ? -50.152 1.201 -76.532 1.00 26.60 341 LEU D CA 1
ATOM 7626 C C . LEU D 1 116 ? -50.434 1.286 -75.026 1.00 26.98 341 LEU D C 1
ATOM 7627 O O . LEU D 1 116 ? -50.143 2.294 -74.378 1.00 25.44 341 LEU D O 1
ATOM 7632 N N . TYR D 1 117 ? -51.005 0.216 -74.476 1.00 26.91 342 TYR D N 1
ATOM 7633 C CA . TYR D 1 117 ? -51.328 0.158 -73.052 1.00 25.84 342 TYR D CA 1
ATOM 7634 C C . TYR D 1 117 ? -50.042 0.220 -72.231 1.00 24.53 342 TYR D C 1
ATOM 7635 O O . TYR D 1 117 ? -49.974 0.927 -71.229 1.00 23.74 342 TYR D O 1
ATOM 7644 N N . MET D 1 118 ? -49.021 -0.515 -72.665 1.00 23.88 343 MET D N 1
ATOM 7645 C CA . MET D 1 118 ? -47.738 -0.526 -71.964 1.00 23.62 343 MET D CA 1
ATOM 7646 C C . MET D 1 118 ? -47.119 0.869 -71.969 1.00 22.34 343 MET D C 1
ATOM 7647 O O . MET D 1 118 ? -46.617 1.337 -70.949 1.00 20.91 343 MET D O 1
ATOM 7652 N N . ALA D 1 119 ? -47.160 1.531 -73.119 1.00 20.36 344 ALA D N 1
ATOM 7653 C CA . ALA D 1 119 ? -46.600 2.876 -73.243 1.00 22.50 344 ALA D CA 1
ATOM 7654 C C . ALA D 1 119 ? -47.330 3.865 -72.344 1.00 22.82 344 ALA D C 1
ATOM 7655 O O . ALA D 1 119 ? -46.712 4.761 -71.761 1.00 24.83 344 ALA D O 1
ATOM 7657 N N . THR D 1 120 ? -48.645 3.701 -72.229 1.00 22.11 345 THR D N 1
ATOM 7658 C CA . THR D 1 120 ? -49.449 4.586 -71.395 1.00 23.23 345 THR D CA 1
ATOM 7659 C C . THR D 1 120 ? -49.082 4.426 -69.917 1.00 22.96 345 THR D C 1
ATOM 7660 O O . THR D 1 120 ? -48.973 5.410 -69.187 1.00 21.15 345 THR D O 1
ATOM 7664 N N . GLN D 1 121 ? -48.898 3.183 -69.479 1.00 20.28 346 GLN D N 1
ATOM 7665 C CA . GLN D 1 121 ? -48.528 2.905 -68.096 1.00 19.66 346 GLN D CA 1
ATOM 7666 C C . GLN D 1 121 ? -47.157 3.506 -67.787 1.00 18.82 346 GLN D C 1
ATOM 7667 O O . GLN D 1 121 ? -46.975 4.212 -66.789 1.00 18.93 346 GLN D O 1
ATOM 7673 N N . ILE D 1 122 ? -46.191 3.231 -68.653 1.00 18.23 347 ILE D N 1
ATOM 7674 C CA . ILE D 1 122 ? -44.846 3.749 -68.464 1.00 17.60 347 ILE D CA 1
ATOM 7675 C C . ILE D 1 122 ? -44.858 5.277 -68.406 1.00 18.82 347 ILE D C 1
ATOM 7676 O O . ILE D 1 122 ? -44.221 5.876 -67.539 1.00 17.69 347 ILE D O 1
ATOM 7681 N N . SER D 1 123 ? -45.589 5.910 -69.318 1.00 19.16 348 SER D N 1
ATOM 7682 C CA . SER D 1 123 ? -45.638 7.369 -69.326 1.00 19.66 348 SER D CA 1
ATOM 7683 C C . SER D 1 123 ? -46.323 7.908 -68.071 1.00 17.66 348 SER D C 1
ATOM 7684 O O . SER D 1 123 ? -46.012 9.015 -67.611 1.00 15.84 348 SER D O 1
ATOM 7687 N N . SER D 1 124 ? -47.249 7.134 -67.505 1.00 15.24 349 SER D N 1
ATOM 7688 C CA . SER D 1 124 ? -47.927 7.568 -66.285 1.00 16.63 349 SER D CA 1
ATOM 7689 C C . SER D 1 124 ? -46.905 7.583 -65.147 1.00 16.67 349 SER D C 1
ATOM 7690 O O . SER D 1 124 ? -46.846 8.529 -64.355 1.00 16.21 349 SER D O 1
ATOM 7693 N N . ALA D 1 125 ? -46.083 6.538 -65.078 1.00 14.81 350 ALA D N 1
ATOM 7694 C CA . ALA D 1 125 ? -45.057 6.461 -64.042 1.00 15.69 350 ALA D CA 1
ATOM 7695 C C . ALA D 1 125 ? -44.083 7.634 -64.199 1.00 15.47 350 ALA D C 1
ATOM 7696 O O . ALA D 1 125 ? -43.734 8.314 -63.228 1.00 16.11 350 ALA D O 1
ATOM 7698 N N . MET D 1 126 ? -43.648 7.873 -65.429 1.00 15.47 351 MET D N 1
ATOM 7699 C CA . MET D 1 126 ? -42.698 8.951 -65.669 1.00 16.60 351 MET D CA 1
ATOM 7700 C C . MET D 1 126 ? -43.316 10.326 -65.390 1.00 17.50 351 MET D C 1
ATOM 7701 O O . MET D 1 126 ? -42.620 11.250 -64.962 1.00 18.92 351 MET D O 1
ATOM 7706 N N . GLU D 1 127 ? -44.618 10.468 -65.615 1.00 18.02 352 GLU D N 1
ATOM 7707 C CA . GLU D 1 127 ? -45.266 11.745 -65.330 1.00 18.32 352 GLU D CA 1
ATOM 7708 C C . GLU D 1 127 ? -45.185 11.980 -63.824 1.00 17.96 352 GLU D C 1
ATOM 7709 O O . GLU D 1 127 ? -44.989 13.110 -63.368 1.00 17.07 352 GLU D O 1
ATOM 7715 N N . TYR D 1 128 ? -45.342 10.909 -63.049 1.00 15.32 353 TYR D N 1
ATOM 7716 C CA . TYR D 1 128 ? -45.257 11.018 -61.595 1.00 17.52 353 TYR D CA 1
ATOM 7717 C C . TYR D 1 128 ? -43.835 11.430 -61.187 1.00 17.87 353 TYR D C 1
ATOM 7718 O O . TYR D 1 128 ? -43.654 12.358 -60.396 1.00 18.13 353 TYR D O 1
ATOM 7727 N N . LEU D 1 129 ? -42.828 10.737 -61.714 1.00 17.02 354 LEU D N 1
ATOM 7728 C CA . LEU D 1 129 ? -41.445 11.081 -61.390 1.00 17.46 354 LEU D CA 1
ATOM 7729 C C . LEU D 1 129 ? -41.192 12.547 -61.767 1.00 18.54 354 LEU D C 1
ATOM 7730 O O . LEU D 1 129 ? -40.546 13.290 -61.034 1.00 16.94 354 LEU D O 1
ATOM 7735 N N . GLU D 1 130 ? -41.717 12.953 -62.914 1.00 18.92 355 GLU D N 1
ATOM 7736 C CA . GLU D 1 130 ? -41.559 14.327 -63.379 1.00 21.26 355 GLU D CA 1
ATOM 7737 C C . GLU D 1 130 ? -42.105 15.327 -62.354 1.00 21.67 355 GLU D C 1
ATOM 7738 O O . GLU D 1 130 ? -41.439 16.302 -61.998 1.00 20.74 355 GLU D O 1
ATOM 7744 N N . LYS D 1 131 ? -43.323 15.070 -61.888 1.00 24.05 356 LYS D N 1
ATOM 7745 C CA . LYS D 1 131 ? -43.993 15.917 -60.909 1.00 24.53 356 LYS D CA 1
ATOM 7746 C C . LYS D 1 131 ? -43.195 15.990 -59.609 1.00 25.10 356 LYS D C 1
ATOM 7747 O O . LYS D 1 131 ? -43.217 17.002 -58.908 1.00 22.07 356 LYS D O 1
ATOM 7753 N N . LYS D 1 132 ? -42.496 14.903 -59.296 1.00 22.98 357 LYS D N 1
ATOM 7754 C CA . LYS D 1 132 ? -41.684 14.813 -58.088 1.00 24.39 357 LYS D CA 1
ATOM 7755 C C . LYS D 1 132 ? -40.261 15.331 -58.303 1.00 23.31 357 LYS D C 1
ATOM 7756 O O . LYS D 1 132 ? -39.448 15.331 -57.374 1.00 22.49 357 LYS D O 1
ATOM 7762 N N . ASN D 1 133 ? -39.964 15.770 -59.522 1.00 24.03 358 ASN D N 1
ATOM 7763 C CA . ASN D 1 133 ? -38.621 16.251 -59.852 1.00 25.01 358 ASN D CA 1
ATOM 7764 C C . ASN D 1 133 ? -37.627 15.139 -59.528 1.00 22.56 358 ASN D C 1
ATOM 7765 O O . ASN D 1 133 ? -36.556 15.382 -58.969 1.00 21.51 358 ASN D O 1
ATOM 7770 N N . PHE D 1 134 ? -37.998 13.914 -59.880 1.00 20.74 359 PHE D N 1
ATOM 7771 C CA . PHE D 1 134 ? -37.154 12.753 -59.626 1.00 18.89 359 PHE D CA 1
ATOM 7772 C C . PHE D 1 134 ? -36.630 12.225 -60.964 1.00 18.03 359 PHE D C 1
ATOM 7773 O O . PHE D 1 134 ? -37.397 11.751 -61.804 1.00 18.77 359 PHE D O 1
ATOM 7781 N N . ILE D 1 135 ? -35.317 12.319 -61.160 1.00 17.18 360 ILE D N 1
ATOM 7782 C CA . ILE D 1 135 ? -34.684 11.866 -62.394 1.00 16.12 360 ILE D CA 1
ATOM 7783 C C . ILE D 1 135 ? -34.410 10.355 -62.332 1.00 17.24 360 ILE D C 1
ATOM 7784 O O . ILE D 1 135 ? -33.758 9.875 -61.410 1.00 17.37 360 ILE D O 1
ATOM 7789 N N . HIS D 1 136 ? -34.919 9.608 -63.303 1.00 15.73 361 HIS D N 1
ATOM 7790 C CA . HIS D 1 136 ? -34.706 8.162 -63.327 1.00 16.82 361 HIS D CA 1
ATOM 7791 C C . HIS D 1 136 ? -33.249 7.854 -63.645 1.00 17.11 361 HIS D C 1
ATOM 7792 O O . HIS D 1 136 ? -32.564 7.170 -62.877 1.00 16.69 361 HIS D O 1
ATOM 7799 N N . ARG D 1 137 ? -32.795 8.351 -64.793 1.00 17.05 362 ARG D N 1
ATOM 7800 C CA . ARG D 1 137 ? -31.423 8.197 -65.257 1.00 19.18 362 ARG D CA 1
ATOM 7801 C C . ARG D 1 137 ? -31.123 6.911 -66.025 1.00 18.36 362 ARG D C 1
ATOM 7802 O O . ARG D 1 137 ? -30.198 6.883 -66.831 1.00 19.65 362 ARG D O 1
ATOM 7810 N N . ASP D 1 138 ? -31.903 5.857 -65.796 1.00 15.67 363 ASP D N 1
ATOM 7811 C CA . ASP D 1 138 ? -31.671 4.583 -66.485 1.00 16.51 363 ASP D CA 1
ATOM 7812 C C . ASP D 1 138 ? -32.911 4.040 -67.185 1.00 16.74 363 ASP D C 1
ATOM 7813 O O . ASP D 1 138 ? -33.091 2.820 -67.248 1.00 16.85 363 ASP D O 1
ATOM 7818 N N . LEU D 1 139 ? -33.766 4.915 -67.709 1.00 16.42 364 LEU D N 1
ATOM 7819 C CA . LEU D 1 139 ? -34.979 4.437 -68.364 1.00 17.22 364 LEU D CA 1
ATOM 7820 C C . LEU D 1 139 ? -34.656 3.607 -69.604 1.00 17.70 364 LEU D C 1
ATOM 7821 O O . LEU D 1 139 ? -33.839 3.997 -70.442 1.00 18.51 364 LEU D O 1
ATOM 7826 N N . ALA D 1 140 ? -35.299 2.449 -69.705 1.00 15.21 365 ALA D N 1
ATOM 7827 C CA . ALA D 1 140 ? -35.076 1.539 -70.823 1.00 15.81 365 ALA D CA 1
ATOM 7828 C C . ALA D 1 140 ? -35.940 0.301 -70.604 1.00 15.01 365 ALA D C 1
ATOM 7829 O O . ALA D 1 140 ? -36.432 0.078 -69.499 1.00 14.56 365 ALA D O 1
ATOM 7831 N N . ALA D 1 141 ? -36.133 -0.498 -71.647 1.00 15.62 366 ALA D N 1
ATOM 7832 C CA . ALA D 1 141 ? -36.965 -1.691 -71.514 1.00 16.88 366 ALA D CA 1
ATOM 7833 C C . ALA D 1 141 ? -36.463 -2.589 -70.397 1.00 17.90 366 ALA D C 1
ATOM 7834 O O . ALA D 1 141 ? -37.259 -3.208 -69.682 1.00 18.82 366 ALA D O 1
ATOM 7836 N N . ARG D 1 142 ? -35.147 -2.653 -70.235 1.00 17.79 367 ARG D N 1
ATOM 7837 C CA . ARG D 1 142 ? -34.568 -3.488 -69.191 1.00 18.16 367 ARG D CA 1
ATOM 7838 C C . ARG D 1 142 ? -34.981 -3.029 -67.803 1.00 18.56 367 ARG D C 1
ATOM 7839 O O . ARG D 1 142 ? -34.858 -3.789 -66.853 1.00 17.16 367 ARG D O 1
ATOM 7847 N N . ASN D 1 143 ? -35.455 -1.785 -67.691 1.00 18.25 368 ASN D N 1
ATOM 7848 C CA . ASN D 1 143 ? -35.908 -1.256 -66.409 1.00 18.36 368 ASN D CA 1
ATOM 7849 C C . ASN D 1 143 ? -37.411 -1.050 -66.300 1.00 18.47 368 ASN D C 1
ATOM 7850 O O . ASN D 1 143 ? -37.905 -0.214 -65.531 1.00 17.69 368 ASN D O 1
ATOM 7855 N N . CYS D 1 144 ? -38.142 -1.826 -67.087 1.00 17.26 369 CYS D N 1
ATOM 7856 C CA . CYS D 1 144 ? -39.590 -1.823 -67.030 1.00 16.88 369 CYS D CA 1
ATOM 7857 C C . CYS D 1 144 ? -39.873 -3.275 -66.674 1.00 18.50 369 CYS D C 1
ATOM 7858 O O . CYS D 1 144 ? -39.277 -4.187 -67.260 1.00 16.98 369 CYS D O 1
ATOM 7861 N N . LEU D 1 145 ? -40.732 -3.487 -65.684 1.00 17.06 370 LEU D N 1
ATOM 7862 C CA . LEU D 1 145 ? -41.059 -4.840 -65.252 1.00 20.11 370 LEU D CA 1
ATOM 7863 C C . LEU D 1 145 ? -42.512 -5.145 -65.541 1.00 19.81 370 LEU D C 1
ATOM 7864 O O . LEU D 1 145 ? -43.366 -4.256 -65.528 1.00 18.75 370 LEU D O 1
ATOM 7869 N N . VAL D 1 146 ? -42.785 -6.421 -65.781 1.00 19.77 371 VAL D N 1
ATOM 7870 C CA . VAL D 1 146 ? -44.117 -6.859 -66.142 1.00 19.57 371 VAL D CA 1
ATOM 7871 C C . VAL D 1 146 ? -44.811 -7.687 -65.076 1.00 19.83 371 VAL D C 1
ATOM 7872 O O . VAL D 1 146 ? -44.197 -8.528 -64.410 1.00 18.26 371 VAL D O 1
ATOM 7876 N N . GLY D 1 147 ? -46.105 -7.432 -64.930 1.00 20.04 372 GLY D N 1
ATOM 7877 C CA . GLY D 1 147 ? -46.911 -8.160 -63.971 1.00 21.68 372 GLY D CA 1
ATOM 7878 C C . GLY D 1 147 ? -48.073 -8.820 -64.686 1.00 22.63 372 GLY D C 1
ATOM 7879 O O . GLY D 1 147 ? -48.107 -8.889 -65.917 1.00 21.53 372 GLY D O 1
ATOM 7880 N N . GLU D 1 148 ? -49.036 -9.299 -63.910 1.00 26.08 373 GLU D N 1
ATOM 7881 C CA . GLU D 1 148 ? -50.221 -9.958 -64.453 1.00 28.16 373 GLU D CA 1
ATOM 7882 C C . GLU D 1 148 ? -51.014 -9.044 -65.398 1.00 27.54 373 GLU D C 1
ATOM 7883 O O . GLU D 1 148 ? -51.039 -7.817 -65.233 1.00 26.46 373 GLU D O 1
ATOM 7889 N N . ASN D 1 149 ? -51.655 -9.651 -66.391 1.00 25.54 374 ASN D N 1
ATOM 7890 C CA . ASN D 1 149 ? -52.480 -8.927 -67.350 1.00 27.20 374 ASN D CA 1
ATOM 7891 C C . ASN D 1 149 ? -51.852 -7.675 -67.968 1.00 26.20 374 ASN D C 1
ATOM 7892 O O . ASN D 1 149 ? -52.484 -6.619 -68.027 1.00 24.38 374 ASN D O 1
ATOM 7897 N N . HIS D 1 150 ? -50.615 -7.819 -68.434 1.00 24.10 375 HIS D N 1
ATOM 7898 C CA . HIS D 1 150 ? -49.858 -6.748 -69.079 1.00 23.40 375 HIS D CA 1
ATOM 7899 C C . HIS D 1 150 ? -49.587 -5.516 -68.230 1.00 22.75 375 HIS D C 1
ATOM 7900 O O . HIS D 1 150 ? -49.391 -4.412 -68.754 1.00 21.94 375 HIS D O 1
ATOM 7907 N N . LEU D 1 151 ? -49.583 -5.703 -66.916 1.00 21.85 376 LEU D N 1
ATOM 7908 C CA . LEU D 1 151 ? -49.271 -4.611 -66.005 1.00 21.68 376 LEU D CA 1
ATOM 7909 C C . LEU D 1 151 ? -47.790 -4.319 -66.210 1.00 20.06 376 LEU D C 1
ATOM 7910 O O . LEU D 1 151 ? -46.979 -5.242 -66.317 1.00 18.25 376 LEU D O 1
ATOM 7915 N N . VAL D 1 152 ? -47.429 -3.045 -66.275 1.00 18.62 377 VAL D N 1
ATOM 7916 C CA . VAL D 1 152 ? -46.029 -2.688 -66.453 1.00 17.35 377 VAL D CA 1
ATOM 7917 C C . VAL D 1 152 ? -45.681 -1.599 -65.456 1.00 19.07 377 VAL D C 1
ATOM 7918 O O . VAL D 1 152 ? -46.431 -0.631 -65.303 1.00 18.58 377 VAL D O 1
ATOM 7922 N N . LYS D 1 153 ? -44.555 -1.775 -64.771 1.00 18.64 378 LYS D N 1
ATOM 7923 C CA . LYS D 1 153 ? -44.086 -0.793 -63.803 1.00 18.34 378 LYS D CA 1
ATOM 7924 C C . LYS D 1 153 ? -42.647 -0.428 -64.113 1.00 18.27 378 LYS D C 1
ATOM 7925 O O . LYS D 1 153 ? -41.857 -1.270 -64.535 1.00 18.12 378 LYS D O 1
ATOM 7931 N N . VAL D 1 154 ? -42.313 0.840 -63.904 1.00 15.84 379 VAL D N 1
ATOM 7932 C CA . VAL D 1 154 ? -40.963 1.307 -64.143 1.00 15.75 379 VAL D CA 1
ATOM 7933 C C . VAL D 1 154 ? -40.196 1.031 -62.862 1.00 15.16 379 VAL D C 1
ATOM 7934 O O . VAL D 1 154 ? -40.724 1.238 -61.773 1.00 15.60 379 VAL D O 1
ATOM 7938 N N . ALA D 1 155 ? -38.965 0.550 -62.999 1.00 15.08 380 ALA D N 1
ATOM 7939 C CA . ALA D 1 155 ? -38.138 0.209 -61.845 1.00 16.33 380 ALA D CA 1
ATOM 7940 C C . ALA D 1 155 ? -36.758 0.847 -61.837 1.00 15.44 380 ALA D C 1
ATOM 7941 O O . ALA D 1 155 ? -36.315 1.422 -62.829 1.00 18.05 380 ALA D O 1
ATOM 7943 N N . ASP D 1 156 ? -36.081 0.694 -60.699 1.00 15.36 381 ASP D N 1
ATOM 7944 C CA . ASP D 1 156 ? -34.725 1.170 -60.495 1.00 16.01 381 ASP D CA 1
ATOM 7945 C C . ASP D 1 156 ? -34.527 2.647 -60.815 1.00 15.59 381 ASP D C 1
ATOM 7946 O O . ASP D 1 156 ? -33.477 3.049 -61.329 1.00 16.13 381 ASP D O 1
ATOM 7951 N N . PHE D 1 157 ? -35.537 3.448 -60.508 1.00 15.23 382 PHE D N 1
ATOM 7952 C CA . PHE D 1 157 ? -35.453 4.886 -60.744 1.00 15.60 382 PHE D CA 1
ATOM 7953 C C . PHE D 1 157 ? -34.462 5.517 -59.763 1.00 16.16 382 PHE D C 1
ATOM 7954 O O . PHE D 1 157 ? -34.536 5.286 -58.555 1.00 15.70 382 PHE D O 1
ATOM 7962 N N . GLY D 1 158 ? -33.522 6.294 -60.296 1.00 16.03 383 GLY D N 1
ATOM 7963 C CA . GLY D 1 158 ? -32.531 6.949 -59.455 1.00 15.53 383 GLY D CA 1
ATOM 7964 C C . GLY D 1 158 ? -31.554 6.011 -58.770 1.00 17.04 383 GLY D C 1
ATOM 7965 O O . GLY D 1 158 ? -30.843 6.416 -57.854 1.00 14.16 383 GLY D O 1
ATOM 7966 N N . LEU D 1 159 ? -31.505 4.755 -59.203 1.00 15.25 384 LEU D N 1
ATOM 7967 C CA . LEU D 1 159 ? -30.590 3.809 -58.576 1.00 17.56 384 LEU D CA 1
ATOM 7968 C C . LEU D 1 159 ? -29.139 4.294 -58.602 1.00 17.52 384 LEU D C 1
ATOM 7969 O O . LEU D 1 159 ? -28.400 4.115 -57.637 1.00 17.71 384 LEU D O 1
ATOM 7974 N N . SER D 1 160 ? -28.730 4.911 -59.704 1.00 17.79 385 SER D N 1
ATOM 7975 C CA . SER D 1 160 ? -27.367 5.402 -59.820 1.00 20.48 385 SER D CA 1
ATOM 7976 C C . SER D 1 160 ? -26.974 6.320 -58.664 1.00 19.72 385 SER D C 1
ATOM 7977 O O . SER D 1 160 ? -25.793 6.462 -58.373 1.00 19.34 385 SER D O 1
ATOM 7980 N N . ARG D 1 161 ? -27.959 6.935 -58.012 1.00 19.33 386 ARG D N 1
ATOM 7981 C CA . ARG D 1 161 ? -27.698 7.846 -56.890 1.00 21.71 386 ARG D CA 1
ATOM 7982 C C . ARG D 1 161 ? -27.373 7.136 -55.582 1.00 21.04 386 ARG D C 1
ATOM 7983 O O . ARG D 1 161 ? -26.945 7.773 -54.620 1.00 18.79 386 ARG D O 1
ATOM 7991 N N . LEU D 1 162 ? -27.588 5.824 -55.543 1.00 18.56 387 LEU D N 1
ATOM 7992 C CA . LEU D 1 162 ? -27.308 5.048 -54.342 1.00 19.15 387 LEU D CA 1
ATOM 7993 C C . LEU D 1 162 ? -25.912 4.427 -54.357 1.00 20.24 387 LEU D C 1
ATOM 7994 O O . LEU D 1 162 ? -25.593 3.572 -53.530 1.00 19.52 387 LEU D O 1
ATOM 7999 N N . MET D 1 163 ? -25.084 4.864 -55.298 1.00 20.54 388 MET D N 1
ATOM 8000 C CA . MET D 1 163 ? -23.707 4.376 -55.417 1.00 23.38 388 MET D CA 1
ATOM 8001 C C . MET D 1 163 ? -22.849 5.576 -55.795 1.00 23.57 388 MET D C 1
ATOM 8002 O O . MET D 1 163 ? -23.283 6.413 -56.583 1.00 21.14 388 MET D O 1
ATOM 8007 N N . THR D 1 164 ? -21.644 5.658 -55.241 1.00 21.88 389 THR D N 1
ATOM 8008 C CA . THR D 1 164 ? -20.748 6.775 -55.535 1.00 24.52 389 THR D CA 1
ATOM 8009 C C . THR D 1 164 ? -19.343 6.286 -55.872 1.00 26.56 389 THR D C 1
ATOM 8010 O O . THR D 1 164 ? -18.432 7.083 -56.073 1.00 26.24 389 THR D O 1
ATOM 8014 N N . GLY D 1 165 ? -19.183 4.970 -55.939 1.00 27.51 390 GLY D N 1
ATOM 8015 C CA . GLY D 1 165 ? -17.887 4.389 -56.233 1.00 29.46 390 GLY D CA 1
ATOM 8016 C C . GLY D 1 165 ? -17.162 4.900 -57.462 1.00 30.69 390 GLY D C 1
ATOM 8017 O O . GLY D 1 165 ? -15.947 5.083 -57.418 1.00 31.87 390 GLY D O 1
ATOM 8018 N N . ASP D 1 166 ? -17.880 5.132 -58.557 1.00 31.63 391 ASP D N 1
ATOM 8019 C CA . ASP D 1 166 ? -17.227 5.597 -59.775 1.00 34.04 391 ASP D CA 1
ATOM 8020 C C . ASP D 1 166 ? -17.523 7.043 -60.161 1.00 32.57 391 ASP D C 1
ATOM 8021 O O . ASP D 1 166 ? -17.522 7.399 -61.340 1.00 33.30 391 ASP D O 1
ATOM 8026 N N . THR D 1 167 ? -17.761 7.876 -59.161 1.00 30.98 392 THR D N 1
ATOM 8027 C CA . THR D 1 167 ? -18.041 9.285 -59.390 1.00 30.55 392 THR D CA 1
ATOM 8028 C C . THR D 1 167 ? -16.848 9.980 -60.048 1.00 30.75 392 THR D C 1
ATOM 8029 O O . THR D 1 167 ? -17.011 10.798 -60.958 1.00 29.26 392 THR D O 1
ATOM 8033 N N . TYR D 1 168 ? -15.645 9.631 -59.601 1.00 29.03 393 TYR D N 1
ATOM 8034 C CA . TYR D 1 168 ? -14.439 10.259 -60.120 1.00 29.79 393 TYR D CA 1
ATOM 8035 C C . TYR D 1 168 ? -13.552 9.347 -60.960 1.00 30.54 393 TYR D C 1
ATOM 8036 O O . TYR D 1 168 ? -13.384 8.168 -60.659 1.00 31.20 393 TYR D O 1
ATOM 8045 N N . THR D 1 169 ? -12.992 9.907 -62.027 1.00 31.88 394 THR D N 1
ATOM 8046 C CA . THR D 1 169 ? -12.108 9.161 -62.916 1.00 32.08 394 THR D CA 1
ATOM 8047 C C . THR D 1 169 ? -11.002 10.078 -63.423 1.00 31.58 394 THR D C 1
ATOM 8048 O O . THR D 1 169 ? -11.233 11.265 -63.635 1.00 30.48 394 THR D O 1
ATOM 8052 N N . ALA D 1 170 ? -9.806 9.527 -63.614 1.00 32.70 395 ALA D N 1
ATOM 8053 C CA . ALA D 1 170 ? -8.667 10.314 -64.091 1.00 35.40 395 ALA D CA 1
ATOM 8054 C C . ALA D 1 170 ? -8.647 10.473 -65.608 1.00 36.98 395 ALA D C 1
ATOM 8055 O O . ALA D 1 170 ? -7.991 11.372 -66.133 1.00 38.16 395 ALA D O 1
ATOM 8057 N N . HIS D 1 171 ? -9.357 9.598 -66.312 1.00 38.39 396 HIS D N 1
ATOM 8058 C CA . HIS D 1 171 ? -9.397 9.668 -67.768 1.00 40.08 396 HIS D CA 1
ATOM 8059 C C . HIS D 1 171 ? -10.573 10.530 -68.224 1.00 39.90 396 HIS D C 1
ATOM 8060 O O . HIS D 1 171 ? -11.551 10.701 -67.493 1.00 37.96 396 HIS D O 1
ATOM 8067 N N . ALA D 1 172 ? -10.469 11.073 -69.433 1.00 40.30 397 ALA D N 1
ATOM 8068 C CA . ALA D 1 172 ? -11.523 11.919 -69.982 1.00 40.51 397 ALA D CA 1
ATOM 8069 C C . ALA D 1 172 ? -12.737 11.082 -70.377 1.00 40.37 397 ALA D C 1
ATOM 8070 O O . ALA D 1 172 ? -12.613 9.894 -70.681 1.00 39.42 397 ALA D O 1
ATOM 8072 N N . GLY D 1 173 ? -13.908 11.711 -70.365 1.00 40.29 398 GLY D N 1
ATOM 8073 C CA . GLY D 1 173 ? -15.129 11.013 -70.720 1.00 39.53 398 GLY D CA 1
ATOM 8074 C C . GLY D 1 173 ? -15.679 10.163 -69.590 1.00 38.63 398 GLY D C 1
ATOM 8075 O O . GLY D 1 173 ? -15.224 10.256 -68.446 1.00 37.07 398 GLY D O 1
ATOM 8076 N N . ALA D 1 174 ? -16.667 9.333 -69.914 1.00 37.38 399 ALA D N 1
ATOM 8077 C CA . ALA D 1 174 ? -17.292 8.449 -68.935 1.00 35.81 399 ALA D CA 1
ATOM 8078 C C . ALA D 1 174 ? -17.979 7.282 -69.647 1.00 34.64 399 ALA D C 1
ATOM 8079 O O . ALA D 1 174 ? -18.066 7.265 -70.874 1.00 33.39 399 ALA D O 1
ATOM 8081 N N . LYS D 1 175 ? -18.463 6.315 -68.869 1.00 33.43 400 LYS D N 1
ATOM 8082 C CA . LYS D 1 175 ? -19.137 5.125 -69.403 1.00 31.92 400 LYS D CA 1
ATOM 8083 C C . LYS D 1 175 ? -20.650 5.347 -69.403 1.00 30.33 400 LYS D C 1
ATOM 8084 O O . LYS D 1 175 ? -21.214 5.823 -68.416 1.00 30.45 400 LYS D O 1
ATOM 8090 N N . PHE D 1 176 ? -21.302 4.997 -70.507 1.00 26.37 401 PHE D N 1
ATOM 8091 C CA . PHE D 1 176 ? -22.748 5.173 -70.596 1.00 24.34 401 PHE D CA 1
ATOM 8092 C C . PHE D 1 176 ? -23.443 4.093 -71.418 1.00 22.58 401 PHE D C 1
ATOM 8093 O O . PHE D 1 176 ? -22.798 3.446 -72.237 1.00 23.99 401 PHE D O 1
ATOM 8101 N N . PRO D 1 177 ? -24.768 3.907 -71.212 1.00 20.66 402 PRO D N 1
ATOM 8102 C CA . PRO D 1 177 ? -25.541 2.914 -71.967 1.00 19.92 402 PRO D CA 1
ATOM 8103 C C . PRO D 1 177 ? -25.869 3.791 -73.163 1.00 19.04 402 PRO D C 1
ATOM 8104 O O . PRO D 1 177 ? -26.955 4.343 -73.275 1.00 17.09 402 PRO D O 1
ATOM 8108 N N . ILE D 1 178 ? -24.853 3.986 -74.000 1.00 19.20 403 ILE D N 1
ATOM 8109 C CA . ILE D 1 178 ? -24.893 4.863 -75.160 1.00 19.83 403 ILE D CA 1
ATOM 8110 C C . ILE D 1 178 ? -26.183 5.071 -75.938 1.00 18.49 403 ILE D C 1
ATOM 8111 O O . ILE D 1 178 ? -26.670 6.198 -76.044 1.00 15.80 403 ILE D O 1
ATOM 8116 N N . LYS D 1 179 ? -26.746 3.985 -76.456 1.00 15.63 404 LYS D N 1
ATOM 8117 C CA . LYS D 1 179 ? -27.934 4.080 -77.279 1.00 17.78 404 LYS D CA 1
ATOM 8118 C C . LYS D 1 179 ? -29.207 4.597 -76.615 1.00 17.46 404 LYS D C 1
ATOM 8119 O O . LYS D 1 179 ? -30.190 4.867 -77.301 1.00 17.04 404 LYS D O 1
ATOM 8125 N N . TRP D 1 180 ? -29.182 4.757 -75.294 1.00 15.70 405 TRP D N 1
ATOM 8126 C CA . TRP D 1 180 ? -30.341 5.266 -74.565 1.00 18.63 405 TRP D CA 1
ATOM 8127 C C . TRP D 1 180 ? -30.061 6.659 -73.997 1.00 19.68 405 TRP D C 1
ATOM 8128 O O . TRP D 1 180 ? -30.939 7.290 -73.409 1.00 20.00 405 TRP D O 1
ATOM 8139 N N . THR D 1 181 ? -28.843 7.144 -74.196 1.00 19.04 406 THR D N 1
ATOM 8140 C CA . THR D 1 181 ? -28.437 8.416 -73.613 1.00 19.81 406 THR D CA 1
ATOM 8141 C C . THR D 1 181 ? -28.571 9.656 -74.480 1.00 20.02 406 THR D C 1
ATOM 8142 O O . THR D 1 181 ? -28.073 9.696 -75.601 1.00 20.94 406 THR D O 1
ATOM 8146 N N . ALA D 1 182 ? -29.238 10.672 -73.944 1.00 19.40 407 ALA D N 1
ATOM 8147 C CA . ALA D 1 182 ? -29.422 11.930 -74.655 1.00 21.12 407 ALA D CA 1
ATOM 8148 C C . ALA D 1 182 ? -28.054 12.527 -74.990 1.00 21.37 407 ALA D C 1
ATOM 8149 O O . ALA D 1 182 ? -27.086 12.338 -74.256 1.00 20.53 407 ALA D O 1
ATOM 8151 N N . PRO D 1 183 ? -27.960 13.261 -76.109 1.00 22.09 408 PRO D N 1
ATOM 8152 C CA . PRO D 1 183 ? -26.697 13.877 -76.524 1.00 23.46 408 PRO D CA 1
ATOM 8153 C C . PRO D 1 183 ? -26.036 14.756 -75.460 1.00 22.09 408 PRO D C 1
ATOM 8154 O O . PRO D 1 183 ? -24.833 14.661 -75.243 1.00 21.37 408 PRO D O 1
ATOM 8158 N N . GLU D 1 184 ? -26.813 15.608 -74.797 1.00 22.67 409 GLU D N 1
ATOM 8159 C CA . GLU D 1 184 ? -26.237 16.486 -73.781 1.00 23.22 409 GLU D CA 1
ATOM 8160 C C . GLU D 1 184 ? -25.739 15.675 -72.587 1.00 23.49 409 GLU D C 1
ATOM 8161 O O . GLU D 1 184 ? -24.818 16.083 -71.883 1.00 23.69 409 GLU D O 1
ATOM 8167 N N . SER D 1 185 ? -26.345 14.515 -72.360 1.00 23.00 410 SER D N 1
ATOM 8168 C CA . SER D 1 185 ? -25.921 13.678 -71.253 1.00 21.79 410 SER D CA 1
ATOM 8169 C C . SER D 1 185 ? -24.597 13.015 -71.600 1.00 21.32 410 SER D C 1
ATOM 8170 O O . SER D 1 185 ? -23.722 12.876 -70.747 1.00 22.07 410 SER D O 1
ATOM 8173 N N . LEU D 1 186 ? -24.451 12.607 -72.857 1.00 21.49 411 LEU D N 1
ATOM 8174 C CA . LEU D 1 186 ? -23.215 11.975 -73.306 1.00 24.53 411 LEU D CA 1
ATOM 8175 C C . LEU D 1 186 ? -22.067 12.983 -73.304 1.00 25.30 411 LEU D C 1
ATOM 8176 O O . LEU D 1 186 ? -20.961 12.690 -72.858 1.00 25.42 411 LEU D O 1
ATOM 8181 N N . ALA D 1 187 ? -22.346 14.178 -73.803 1.00 27.13 412 ALA D N 1
ATOM 8182 C CA . ALA D 1 187 ? -21.334 15.222 -73.894 1.00 30.69 412 ALA D CA 1
ATOM 8183 C C . ALA D 1 187 ? -21.002 15.960 -72.597 1.00 33.23 412 ALA D C 1
ATOM 8184 O O . ALA D 1 187 ? -19.901 16.495 -72.461 1.00 34.42 412 ALA D O 1
ATOM 8186 N N . TYR D 1 188 ? -21.928 15.988 -71.643 1.00 35.52 413 TYR D N 1
ATOM 8187 C CA . TYR D 1 188 ? -21.694 16.719 -70.398 1.00 38.48 413 TYR D CA 1
ATOM 8188 C C . TYR D 1 188 ? -21.967 15.962 -69.103 1.00 40.67 413 TYR D C 1
ATOM 8189 O O . TYR D 1 188 ? -21.901 16.554 -68.026 1.00 42.09 413 TYR D O 1
ATOM 8198 N N . ASN D 1 189 ? -22.266 14.670 -69.191 1.00 41.17 414 ASN D N 1
ATOM 8199 C CA . ASN D 1 189 ? -22.569 13.885 -67.992 1.00 43.18 414 ASN D CA 1
ATOM 8200 C C . ASN D 1 189 ? -23.683 14.623 -67.253 1.00 43.45 414 ASN D C 1
ATOM 8201 O O . ASN D 1 189 ? -23.798 14.552 -66.029 1.00 45.23 414 ASN D O 1
ATOM 8206 N N . LYS D 1 190 ? -24.490 15.336 -68.034 1.00 42.87 415 LYS D N 1
ATOM 8207 C CA . LYS D 1 190 ? -25.614 16.127 -67.548 1.00 42.84 415 LYS D CA 1
ATOM 8208 C C . LYS D 1 190 ? -26.947 15.394 -67.756 1.00 40.39 415 LYS D C 1
ATOM 8209 O O . LYS D 1 190 ? -27.417 15.257 -68.887 1.00 41.23 415 LYS D O 1
ATOM 8215 N N . PHE D 1 191 ? -27.552 14.926 -66.666 1.00 36.01 416 PHE D N 1
ATOM 8216 C CA . PHE D 1 191 ? -28.832 14.219 -66.743 1.00 32.86 416 PHE D CA 1
ATOM 8217 C C . PHE D 1 191 ? -29.980 15.036 -66.154 1.00 30.12 416 PHE D C 1
ATOM 8218 O O . PHE D 1 191 ? -29.784 15.798 -65.210 1.00 29.35 416 PHE D O 1
ATOM 8226 N N . SER D 1 192 ? -31.179 14.849 -66.703 1.00 26.42 417 SER D N 1
ATOM 8227 C CA . SER D 1 192 ? -32.365 15.582 -66.262 1.00 25.00 417 SER D CA 1
ATOM 8228 C C . SER D 1 192 ? -33.643 14.852 -66.664 1.00 23.78 417 SER D C 1
ATOM 8229 O O . SER D 1 192 ? -33.591 13.780 -67.271 1.00 22.74 417 SER D O 1
ATOM 8232 N N . ILE D 1 193 ? -34.790 15.435 -66.320 1.00 22.84 418 ILE D N 1
ATOM 8233 C CA . ILE D 1 193 ? -36.068 14.840 -66.690 1.00 23.16 418 ILE D CA 1
ATOM 8234 C C . ILE D 1 193 ? -36.118 14.775 -68.211 1.00 21.43 418 ILE D C 1
ATOM 8235 O O . ILE D 1 193 ? -36.614 13.808 -68.785 1.00 20.06 418 ILE D O 1
ATOM 8240 N N . LYS D 1 194 ? -35.598 15.811 -68.862 1.00 21.02 419 LYS D N 1
ATOM 8241 C CA . LYS D 1 194 ? -35.592 15.844 -70.314 1.00 20.17 419 LYS D CA 1
ATOM 8242 C C . LYS D 1 194 ? -34.736 14.735 -70.908 1.00 19.47 419 LYS D C 1
ATOM 8243 O O . LYS D 1 194 ? -35.054 14.232 -71.989 1.00 20.37 419 LYS D O 1
ATOM 8249 N N . SER D 1 195 ? -33.648 14.350 -70.238 1.00 17.42 420 SER D N 1
ATOM 8250 C CA . SER D 1 195 ? -32.848 13.252 -70.781 1.00 17.27 420 SER D CA 1
ATOM 8251 C C . SER D 1 195 ? -33.620 11.950 -70.538 1.00 15.17 420 SER D C 1
ATOM 8252 O O . SER D 1 195 ? -33.442 10.979 -71.267 1.00 16.60 420 SER D O 1
ATOM 8255 N N . ASP D 1 196 ? -34.492 11.934 -69.528 1.00 15.53 421 ASP D N 1
ATOM 8256 C CA . ASP D 1 196 ? -35.323 10.748 -69.286 1.00 15.56 421 ASP D CA 1
ATOM 8257 C C . ASP D 1 196 ? -36.315 10.665 -70.449 1.00 14.66 421 ASP D C 1
ATOM 8258 O O . ASP D 1 196 ? -36.673 9.579 -70.909 1.00 14.75 421 ASP D O 1
ATOM 8263 N N . VAL D 1 197 ? -36.767 11.820 -70.928 1.00 14.55 422 VAL D N 1
ATOM 8264 C CA . VAL D 1 197 ? -37.701 11.840 -72.048 1.00 16.12 422 VAL D CA 1
ATOM 8265 C C . VAL D 1 197 ? -37.035 11.249 -73.293 1.00 16.59 422 VAL D C 1
ATOM 8266 O O . VAL D 1 197 ? -37.660 10.491 -74.039 1.00 18.11 422 VAL D O 1
ATOM 8270 N N . TRP D 1 198 ? -35.771 11.590 -73.518 1.00 16.04 423 TRP D N 1
ATOM 8271 C CA . TRP D 1 198 ? -35.053 11.050 -74.672 1.00 17.11 423 TRP D CA 1
ATOM 8272 C C . TRP D 1 198 ? -35.017 9.523 -74.557 1.00 17.43 423 TRP D C 1
ATOM 8273 O O . TRP D 1 198 ? -35.275 8.810 -75.527 1.00 16.70 423 TRP D O 1
ATOM 8284 N N . ALA D 1 199 ? -34.698 9.032 -73.367 1.00 16.65 424 ALA D N 1
ATOM 8285 C CA . ALA D 1 199 ? -34.637 7.590 -73.133 1.00 16.88 424 ALA D CA 1
ATOM 8286 C C . ALA D 1 199 ? -36.005 6.946 -73.382 1.00 16.77 424 ALA D C 1
ATOM 8287 O O . ALA D 1 199 ? -36.096 5.822 -73.890 1.00 15.83 424 ALA D O 1
ATOM 8289 N N . PHE D 1 200 ? -37.069 7.657 -73.021 1.00 17.53 425 PHE D N 1
ATOM 8290 C CA . PHE D 1 200 ? -38.417 7.145 -73.217 1.00 17.44 425 PHE D CA 1
ATOM 8291 C C . PHE D 1 200 ? -38.636 6.933 -74.716 1.00 18.78 425 PHE D C 1
ATOM 8292 O O . PHE D 1 200 ? -39.270 5.963 -75.133 1.00 19.28 425 PHE D O 1
ATOM 8300 N N . GLY D 1 201 ? -38.094 7.837 -75.524 1.00 18.03 426 GLY D N 1
ATOM 8301 C CA . GLY D 1 201 ? -38.227 7.705 -76.962 1.00 17.08 426 GLY D CA 1
ATOM 8302 C C . GLY D 1 201 ? -37.582 6.408 -77.441 1.00 17.28 426 GLY D C 1
ATOM 8303 O O . GLY D 1 201 ? -38.117 5.714 -78.306 1.00 15.28 426 GLY D O 1
ATOM 8304 N N . VAL D 1 202 ? -36.422 6.076 -76.888 1.00 16.81 427 VAL D N 1
ATOM 8305 C CA . VAL D 1 202 ? -35.756 4.844 -77.287 1.00 16.53 427 VAL D CA 1
ATOM 8306 C C . VAL D 1 202 ? -36.591 3.651 -76.816 1.00 17.12 427 VAL D C 1
ATOM 8307 O O . VAL D 1 202 ? -36.759 2.670 -77.543 1.00 17.34 427 VAL D O 1
ATOM 8311 N N . LEU D 1 203 ? -37.116 3.743 -75.598 1.00 17.52 428 LEU D N 1
ATOM 8312 C CA . LEU D 1 203 ? -37.965 2.693 -75.047 1.00 19.38 428 LEU D CA 1
ATOM 8313 C C . LEU D 1 203 ? -39.153 2.433 -75.987 1.00 20.48 428 LEU D C 1
ATOM 8314 O O . LEU D 1 203 ? -39.475 1.276 -76.284 1.00 19.28 428 LEU D O 1
ATOM 8319 N N . LEU D 1 204 ? -39.808 3.499 -76.448 1.00 18.11 429 LEU D N 1
ATOM 8320 C CA . LEU D 1 204 ? -40.932 3.341 -77.376 1.00 19.64 429 LEU D CA 1
ATOM 8321 C C . LEU D 1 204 ? -40.499 2.511 -78.586 1.00 19.33 429 LEU D C 1
ATOM 8322 O O . LEU D 1 204 ? -41.259 1.678 -79.082 1.00 19.93 429 LEU D O 1
ATOM 8327 N N . TRP D 1 205 ? -39.278 2.745 -79.061 1.00 18.42 430 TRP D N 1
ATOM 8328 C CA . TRP D 1 205 ? -38.744 2.004 -80.197 1.00 17.16 430 TRP D CA 1
ATOM 8329 C C . TRP D 1 205 ? -38.559 0.534 -79.820 1.00 17.70 430 TRP D C 1
ATOM 8330 O O . TRP D 1 205 ? -38.840 -0.355 -80.622 1.00 17.59 430 TRP D O 1
ATOM 8341 N N . GLU D 1 206 ? -38.082 0.282 -78.601 1.00 19.14 431 GLU D N 1
ATOM 8342 C CA . GLU D 1 206 ? -37.877 -1.089 -78.132 1.00 19.50 431 GLU D CA 1
ATOM 8343 C C . GLU D 1 206 ? -39.207 -1.823 -78.070 1.00 17.93 431 GLU D C 1
ATOM 8344 O O . GLU D 1 206 ? -39.288 -3.007 -78.382 1.00 19.13 431 GLU D O 1
ATOM 8350 N N . ILE D 1 207 ? -40.242 -1.109 -77.641 1.00 19.26 432 ILE D N 1
ATOM 8351 C CA . ILE D 1 207 ? -41.580 -1.675 -77.518 1.00 19.67 432 ILE D CA 1
ATOM 8352 C C . ILE D 1 207 ? -42.163 -1.946 -78.900 1.00 21.58 432 ILE D C 1
ATOM 8353 O O . ILE D 1 207 ? -42.669 -3.039 -79.175 1.00 21.05 432 ILE D O 1
ATOM 8358 N N . ALA D 1 208 ? -42.073 -0.953 -79.772 1.00 20.27 433 ALA D N 1
ATOM 8359 C CA . ALA D 1 208 ? -42.594 -1.086 -81.126 1.00 21.26 433 ALA D CA 1
ATOM 8360 C C . ALA D 1 208 ? -41.912 -2.200 -81.917 1.00 20.55 433 ALA D C 1
ATOM 8361 O O . ALA D 1 208 ? -42.490 -2.733 -82.859 1.00 21.19 433 ALA D O 1
ATOM 8363 N N . THR D 1 209 ? -40.691 -2.559 -81.538 1.00 19.60 434 THR D N 1
ATOM 8364 C CA . THR D 1 209 ? -39.956 -3.603 -82.259 1.00 20.64 434 THR D CA 1
ATOM 8365 C C . THR D 1 209 ? -39.952 -4.938 -81.528 1.00 21.28 434 THR D C 1
ATOM 8366 O O . THR D 1 209 ? -39.254 -5.867 -81.933 1.00 21.32 434 THR D O 1
ATOM 8370 N N . TYR D 1 210 ? -40.727 -5.025 -80.454 1.00 21.10 435 TYR D N 1
ATOM 8371 C CA . TYR D 1 210 ? -40.794 -6.238 -79.651 1.00 24.03 435 TYR D CA 1
ATOM 8372 C C . TYR D 1 210 ? -39.434 -6.644 -79.081 1.00 23.60 435 TYR D C 1
ATOM 8373 O O . TYR D 1 210 ? -39.075 -7.821 -79.078 1.00 22.07 435 TYR D O 1
ATOM 8382 N N . GLY D 1 211 ? -38.677 -5.660 -78.603 1.00 22.93 436 GLY D N 1
ATOM 8383 C CA . GLY D 1 211 ? -37.392 -5.954 -77.987 1.00 23.44 436 GLY D CA 1
ATOM 8384 C C . GLY D 1 211 ? -36.095 -5.941 -78.781 1.00 24.27 436 GLY D C 1
ATOM 8385 O O . GLY D 1 211 ? -35.094 -6.479 -78.312 1.00 25.54 436 GLY D O 1
ATOM 8386 N N . MET D 1 212 ? -36.080 -5.354 -79.972 1.00 25.11 437 MET D N 1
ATOM 8387 C CA . MET D 1 212 ? -34.835 -5.308 -80.732 1.00 26.31 437 MET D CA 1
ATOM 8388 C C . MET D 1 212 ? -33.872 -4.327 -80.064 1.00 25.27 437 MET D C 1
ATOM 8389 O O . MET D 1 212 ? -34.287 -3.468 -79.283 1.00 23.10 437 MET D O 1
ATOM 8394 N N . SER D 1 213 ? -32.586 -4.470 -80.365 1.00 25.02 438 SER D N 1
ATOM 8395 C CA . SER D 1 213 ? -31.571 -3.573 -79.822 1.00 25.12 438 SER D CA 1
ATOM 8396 C C . SER D 1 213 ? -31.594 -2.340 -80.703 1.00 24.06 438 SER D C 1
ATOM 8397 O O . SER D 1 213 ? -31.692 -2.456 -81.924 1.00 25.38 438 SER D O 1
ATOM 8400 N N . PRO D 1 214 ? -31.495 -1.145 -80.100 1.00 24.01 439 PRO D N 1
ATOM 8401 C CA . PRO D 1 214 ? -31.505 0.142 -80.806 1.00 23.79 439 PRO D CA 1
ATOM 8402 C C . PRO D 1 214 ? -30.376 0.301 -81.828 1.00 22.71 439 PRO D C 1
ATOM 8403 O O . PRO D 1 214 ? -29.327 -0.330 -81.712 1.00 21.90 439 PRO D O 1
ATOM 8407 N N . TYR D 1 215 ? -30.600 1.166 -82.814 1.00 22.83 440 TYR D N 1
ATOM 8408 C CA . TYR D 1 215 ? -29.617 1.439 -83.864 1.00 22.17 440 TYR D CA 1
ATOM 8409 C C . TYR D 1 215 ? -28.943 0.154 -84.330 1.00 21.40 440 TYR D C 1
ATOM 8410 O O . TYR D 1 215 ? -27.724 0.015 -84.239 1.00 22.94 440 TYR D O 1
ATOM 8419 N N . PRO D 1 216 ? -29.728 -0.797 -84.853 1.00 23.44 441 PRO D N 1
ATOM 8420 C CA . PRO D 1 216 ? -29.144 -2.061 -85.310 1.00 24.17 441 PRO D CA 1
ATOM 8421 C C . PRO D 1 216 ? -28.062 -1.919 -86.378 1.00 23.96 441 PRO D C 1
ATOM 8422 O O . PRO D 1 216 ? -28.258 -1.257 -87.394 1.00 24.95 441 PRO D O 1
ATOM 8426 N N . GLY D 1 217 ? -26.912 -2.539 -86.134 1.00 23.95 442 GLY D N 1
ATOM 8427 C CA . GLY D 1 217 ? -25.823 -2.477 -87.092 1.00 26.44 442 GLY D CA 1
ATOM 8428 C C . GLY D 1 217 ? -24.908 -1.278 -86.925 1.00 26.43 442 GLY D C 1
ATOM 8429 O O . GLY D 1 217 ? -23.861 -1.195 -87.572 1.00 26.14 442 GLY D O 1
ATOM 8430 N N . ILE D 1 218 ? -25.298 -0.345 -86.062 1.00 26.34 443 ILE D N 1
ATOM 8431 C CA . ILE D 1 218 ? -24.496 0.849 -85.814 1.00 26.19 443 ILE D CA 1
ATOM 8432 C C . ILE D 1 218 ? -23.674 0.685 -84.537 1.00 27.52 443 ILE D C 1
ATOM 8433 O O . ILE D 1 218 ? -24.213 0.361 -83.477 1.00 28.22 443 ILE D O 1
ATOM 8438 N N . ASP D 1 219 ? -22.368 0.905 -84.637 1.00 28.47 444 ASP D N 1
ATOM 8439 C CA . ASP D 1 219 ? -21.484 0.778 -83.482 1.00 31.28 444 ASP D CA 1
ATOM 8440 C C . ASP D 1 219 ? -21.735 1.899 -82.473 1.00 30.58 444 ASP D C 1
ATOM 8441 O O . ASP D 1 219 ? -21.968 3.045 -82.856 1.00 27.06 444 ASP D O 1
ATOM 8446 N N . LEU D 1 220 ? -21.685 1.561 -81.186 1.00 31.14 445 LEU D N 1
ATOM 8447 C CA . LEU D 1 220 ? -21.909 2.539 -80.122 1.00 32.41 445 LEU D CA 1
ATOM 8448 C C . LEU D 1 220 ? -21.067 3.790 -80.321 1.00 32.76 445 LEU D C 1
ATOM 8449 O O . LEU D 1 220 ? -21.519 4.908 -80.062 1.00 33.05 445 LEU D O 1
ATOM 8454 N N . SER D 1 221 ? -19.839 3.585 -80.783 1.00 32.62 446 SER D N 1
ATOM 8455 C CA . SER D 1 221 ? -18.890 4.668 -80.995 1.00 32.54 446 SER D CA 1
ATOM 8456 C C . SER D 1 221 ? -19.342 5.716 -81.999 1.00 32.05 446 SER D C 1
ATOM 8457 O O . SER D 1 221 ? -18.887 6.857 -81.948 1.00 34.08 446 SER D O 1
ATOM 8460 N N . GLN D 1 222 ? -20.243 5.346 -82.902 1.00 30.77 447 GLN D N 1
ATOM 8461 C CA . GLN D 1 222 ? -20.698 6.285 -83.925 1.00 29.86 447 GLN D CA 1
ATOM 8462 C C . GLN D 1 222 ? -22.055 6.937 -83.663 1.00 27.28 447 GLN D C 1
ATOM 8463 O O . GLN D 1 222 ? -22.486 7.812 -84.417 1.00 25.99 447 GLN D O 1
ATOM 8469 N N . VAL D 1 223 ? -22.720 6.529 -82.589 1.00 25.30 448 VAL D N 1
ATOM 8470 C CA . VAL D 1 223 ? -24.035 7.069 -82.273 1.00 23.75 448 VAL D CA 1
ATOM 8471 C C . VAL D 1 223 ? -24.092 8.582 -82.084 1.00 22.63 448 VAL D C 1
ATOM 8472 O O . VAL D 1 223 ? -24.910 9.246 -82.714 1.00 20.47 448 VAL D O 1
ATOM 8476 N N . TYR D 1 224 ? -23.234 9.129 -81.227 1.00 23.09 449 TYR D N 1
ATOM 8477 C CA . TYR D 1 224 ? -23.254 10.567 -80.983 1.00 24.43 449 TYR D CA 1
ATOM 8478 C C . TYR D 1 224 ? -23.132 11.369 -82.272 1.00 23.94 449 TYR D C 1
ATOM 8479 O O . TYR D 1 224 ? -23.942 12.258 -82.536 1.00 23.01 449 TYR D O 1
ATOM 8488 N N . GLU D 1 225 ? -22.104 11.061 -83.059 1.00 23.47 450 GLU D N 1
ATOM 8489 C CA . GLU D 1 225 ? -21.867 11.745 -84.324 1.00 24.32 450 GLU D CA 1
ATOM 8490 C C . GLU D 1 225 ? -23.101 11.712 -85.217 1.00 22.94 450 GLU D C 1
ATOM 8491 O O . GLU D 1 225 ? -23.483 12.723 -85.799 1.00 21.16 450 GLU D O 1
ATOM 8497 N N . LEU D 1 226 ? -23.711 10.539 -85.345 1.00 20.72 451 LEU D N 1
ATOM 8498 C CA . LEU D 1 226 ? -24.903 10.413 -86.167 1.00 21.44 451 LEU D CA 1
ATOM 8499 C C . LEU D 1 226 ? -26.010 11.317 -85.642 1.00 20.55 451 LEU D C 1
ATOM 8500 O O . LEU D 1 226 ? -26.681 12.007 -86.411 1.00 21.35 451 LEU D O 1
ATOM 8505 N N . LEU D 1 227 ? -26.191 11.324 -84.326 1.00 20.35 452 LEU D N 1
ATOM 8506 C CA . LEU D 1 227 ? -27.234 12.136 -83.718 1.00 20.46 452 LEU D CA 1
ATOM 8507 C C . LEU D 1 227 ? -27.002 13.627 -83.937 1.00 21.34 452 LEU D C 1
ATOM 8508 O O . LEU D 1 227 ? -27.938 14.365 -84.250 1.00 20.82 452 LEU D O 1
ATOM 8513 N N . GLU D 1 228 ? -25.759 14.068 -83.780 1.00 21.43 453 GLU D N 1
ATOM 8514 C CA . GLU D 1 228 ? -25.457 15.482 -83.960 1.00 25.35 453 GLU D CA 1
ATOM 8515 C C . GLU D 1 228 ? -25.721 15.928 -85.396 1.00 24.60 453 GLU D C 1
ATOM 8516 O O . GLU D 1 228 ? -26.033 17.093 -85.636 1.00 24.73 453 GLU D O 1
ATOM 8522 N N . LYS D 1 229 ? -25.597 15.001 -86.345 1.00 24.52 454 LYS D N 1
ATOM 8523 C CA . LYS D 1 229 ? -25.839 15.313 -87.755 1.00 24.52 454 LYS D CA 1
ATOM 8524 C C . LYS D 1 229 ? -27.295 15.035 -88.126 1.00 23.68 454 LYS D C 1
ATOM 8525 O O . LYS D 1 229 ? -27.630 14.855 -89.299 1.00 23.64 454 LYS D O 1
ATOM 8531 N N . ASP D 1 230 ? -28.144 14.987 -87.101 1.00 23.99 455 ASP D N 1
ATOM 8532 C CA . ASP D 1 230 ? -29.581 14.767 -87.225 1.00 22.43 455 ASP D CA 1
ATOM 8533 C C . ASP D 1 230 ? -30.073 13.384 -87.631 1.00 21.41 455 ASP D C 1
ATOM 8534 O O . ASP D 1 230 ? -31.223 13.237 -88.038 1.00 21.93 455 ASP D O 1
ATOM 8539 N N . TYR D 1 231 ? -29.234 12.362 -87.529 1.00 20.50 456 TYR D N 1
ATOM 8540 C CA . TYR D 1 231 ? -29.724 11.023 -87.867 1.00 20.64 456 TYR D CA 1
ATOM 8541 C C . TYR D 1 231 ? -30.618 10.557 -86.718 1.00 21.21 456 TYR D C 1
ATOM 8542 O O . TYR D 1 231 ? -30.332 10.842 -85.555 1.00 21.89 456 TYR D O 1
ATOM 8551 N N . ARG D 1 232 ? -31.698 9.854 -87.046 1.00 22.49 457 ARG D N 1
ATOM 8552 C CA . ARG D 1 232 ? -32.606 9.295 -86.040 1.00 22.38 457 ARG D CA 1
ATOM 8553 C C . ARG D 1 232 ? -33.096 7.956 -86.588 1.00 22.74 457 ARG D C 1
ATOM 8554 O O . ARG D 1 232 ? -33.198 7.788 -87.800 1.00 22.05 457 ARG D O 1
ATOM 8562 N N . MET D 1 233 ? -33.379 6.996 -85.712 1.00 23.16 458 MET D N 1
ATOM 8563 C CA . MET D 1 233 ? -33.876 5.700 -86.177 1.00 23.42 458 MET D CA 1
ATOM 8564 C C . MET D 1 233 ? -35.160 5.910 -86.967 1.00 25.11 458 MET D C 1
ATOM 8565 O O . MET D 1 233 ? -35.984 6.762 -86.621 1.00 22.98 458 MET D O 1
ATOM 8570 N N . GLU D 1 234 ? -35.339 5.139 -88.031 1.00 26.83 459 GLU D N 1
ATOM 8571 C CA . GLU D 1 234 ? -36.548 5.276 -88.830 1.00 28.90 459 GLU D CA 1
ATOM 8572 C C . GLU D 1 234 ? -37.721 4.578 -88.150 1.00 29.15 459 GLU D C 1
ATOM 8573 O O . GLU D 1 234 ? -37.536 3.788 -87.223 1.00 27.79 459 GLU D O 1
ATOM 8579 N N . ARG D 1 235 ? -38.927 4.902 -88.601 1.00 29.19 460 ARG D N 1
ATOM 8580 C CA . ARG D 1 235 ? -40.144 4.320 -88.058 1.00 30.55 460 ARG D CA 1
ATOM 8581 C C . ARG D 1 235 ? -40.119 2.805 -88.228 1.00 30.69 460 ARG D C 1
ATOM 8582 O O . ARG D 1 235 ? -39.945 2.304 -89.334 1.00 31.09 460 ARG D O 1
ATOM 8590 N N . PRO D 1 236 ? -40.275 2.053 -87.128 1.00 31.33 461 PRO D N 1
ATOM 8591 C CA . PRO D 1 236 ? -40.261 0.593 -87.250 1.00 32.25 461 PRO D CA 1
ATOM 8592 C C . PRO D 1 236 ? -41.532 0.072 -87.913 1.00 32.74 461 PRO D C 1
ATOM 8593 O O . PRO D 1 236 ? -42.585 0.715 -87.857 1.00 32.30 461 PRO D O 1
ATOM 8597 N N . GLU D 1 237 ? -41.427 -1.092 -88.541 1.00 33.28 462 GLU D N 1
ATOM 8598 C CA . GLU D 1 237 ? -42.561 -1.700 -89.220 1.00 35.57 462 GLU D CA 1
ATOM 8599 C C . GLU D 1 237 ? -43.740 -1.887 -88.273 1.00 35.44 462 GLU D C 1
ATOM 8600 O O . GLU D 1 237 ? -43.580 -2.370 -87.151 1.00 35.17 462 GLU D O 1
ATOM 8606 N N . GLY D 1 238 ? -44.922 -1.491 -88.731 1.00 35.01 463 GLY D N 1
ATOM 8607 C CA . GLY D 1 238 ? -46.115 -1.632 -87.920 1.00 33.95 463 GLY D CA 1
ATOM 8608 C C . GLY D 1 238 ? -46.345 -0.515 -86.923 1.00 34.29 463 GLY D C 1
ATOM 8609 O O . GLY D 1 238 ? -47.430 -0.404 -86.358 1.00 34.55 463 GLY D O 1
ATOM 8610 N N . CYS D 1 239 ? -45.341 0.324 -86.696 1.00 34.04 464 CYS D N 1
ATOM 8611 C CA . CYS D 1 239 ? -45.503 1.410 -85.739 1.00 33.29 464 CYS D CA 1
ATOM 8612 C C . CYS D 1 239 ? -46.386 2.524 -86.274 1.00 34.30 464 CYS D C 1
ATOM 8613 O O . CYS D 1 239 ? -46.142 3.062 -87.357 1.00 34.78 464 CYS D O 1
ATOM 8616 N N . PRO D 1 240 ? -47.436 2.884 -85.524 1.00 33.87 465 PRO D N 1
ATOM 8617 C CA . PRO D 1 240 ? -48.315 3.957 -85.991 1.00 34.31 465 PRO D CA 1
ATOM 8618 C C . PRO D 1 240 ? -47.575 5.286 -86.108 1.00 34.67 465 PRO D C 1
ATOM 8619 O O . PRO D 1 240 ? -46.677 5.583 -85.321 1.00 32.55 465 PRO D O 1
ATOM 8623 N N . GLU D 1 241 ? -47.958 6.073 -87.107 1.00 35.61 466 GLU D N 1
ATOM 8624 C CA . GLU D 1 241 ? -47.348 7.373 -87.359 1.00 36.61 466 GLU D CA 1
ATOM 8625 C C . GLU D 1 241 ? -47.378 8.306 -86.152 1.00 35.95 466 GLU D C 1
ATOM 8626 O O . GLU D 1 241 ? -46.426 9.055 -85.917 1.00 36.10 466 GLU D O 1
ATOM 8632 N N . LYS D 1 242 ? -48.466 8.266 -85.390 1.00 34.03 467 LYS D N 1
ATOM 8633 C CA . LYS D 1 242 ? -48.596 9.124 -84.216 1.00 34.57 467 LYS D CA 1
ATOM 8634 C C . LYS D 1 242 ? -47.574 8.790 -83.133 1.00 32.36 467 LYS D C 1
ATOM 8635 O O . LYS D 1 242 ? -47.049 9.683 -82.476 1.00 31.20 467 LYS D O 1
ATOM 8641 N N . VAL D 1 243 ? -47.302 7.504 -82.943 1.00 31.15 468 VAL D N 1
ATOM 8642 C CA . VAL D 1 243 ? -46.338 7.088 -81.935 1.00 31.11 468 VAL D CA 1
ATOM 8643 C C . VAL D 1 243 ? -44.936 7.455 -82.407 1.00 30.56 468 VAL D C 1
ATOM 8644 O O . VAL D 1 243 ? -44.111 7.917 -81.616 1.00 30.87 468 VAL D O 1
ATOM 8648 N N . TYR D 1 244 ? -44.671 7.262 -83.697 1.00 28.35 469 TYR D N 1
ATOM 8649 C CA . TYR D 1 244 ? -43.359 7.602 -84.234 1.00 29.23 469 TYR D CA 1
ATOM 8650 C C . TYR D 1 244 ? -43.148 9.099 -84.077 1.00 28.81 469 TYR D C 1
ATOM 8651 O O . TYR D 1 244 ? -42.035 9.553 -83.822 1.00 29.12 469 TYR D O 1
ATOM 8660 N N . GLU D 1 245 ? -44.222 9.866 -84.238 1.00 30.63 470 GLU D N 1
ATOM 8661 C CA . GLU D 1 245 ? -44.148 11.314 -84.078 1.00 31.06 470 GLU D CA 1
ATOM 8662 C C . GLU D 1 245 ? -43.627 11.598 -82.676 1.00 31.08 470 GLU D C 1
ATOM 8663 O O . GLU D 1 245 ? -42.695 12.381 -82.498 1.00 31.59 470 GLU D O 1
ATOM 8669 N N . LEU D 1 246 ? -44.245 10.960 -81.683 1.00 30.52 471 LEU D N 1
ATOM 8670 C CA . LEU D 1 246 ? -43.848 11.130 -80.290 1.00 30.80 471 LEU D CA 1
ATOM 8671 C C . LEU D 1 246 ? -42.397 10.740 -80.090 1.00 28.95 471 LEU D C 1
ATOM 8672 O O . LEU D 1 246 ? -41.657 11.423 -79.391 1.00 29.05 471 LEU D O 1
ATOM 8677 N N . MET D 1 247 ? -42.003 9.629 -80.701 1.00 28.14 472 MET D N 1
ATOM 8678 C CA . MET D 1 247 ? -40.630 9.150 -80.623 1.00 27.45 472 MET D CA 1
ATOM 8679 C C . MET D 1 247 ? -39.668 10.265 -81.021 1.00 26.55 472 MET D C 1
ATOM 8680 O O . MET D 1 247 ? -38.739 10.592 -80.284 1.00 25.73 472 MET D O 1
ATOM 8685 N N . ARG D 1 248 ? -39.902 10.830 -82.203 1.00 25.57 473 ARG D N 1
ATOM 8686 C CA . ARG D 1 248 ? -39.065 11.893 -82.753 1.00 25.91 473 ARG D CA 1
ATOM 8687 C C . ARG D 1 248 ? -39.090 13.167 -81.917 1.00 24.34 473 ARG D C 1
ATOM 8688 O O . ARG D 1 248 ? -38.096 13.891 -81.857 1.00 23.17 473 ARG D O 1
ATOM 8696 N N . ALA D 1 249 ? -40.225 13.443 -81.280 1.00 22.93 474 ALA D N 1
ATOM 8697 C CA . ALA D 1 249 ? -40.346 14.625 -80.437 1.00 23.39 474 ALA D CA 1
ATOM 8698 C C . ALA D 1 249 ? -39.452 14.418 -79.220 1.00 22.84 474 ALA D C 1
ATOM 8699 O O . ALA D 1 249 ? -38.831 15.357 -78.716 1.00 21.37 474 ALA D O 1
ATOM 8701 N N . CYS D 1 250 ? -39.396 13.173 -78.757 1.00 20.80 475 CYS D N 1
ATOM 8702 C CA . CYS D 1 250 ? -38.572 12.813 -77.610 1.00 21.51 475 CYS D CA 1
ATOM 8703 C C . CYS D 1 250 ? -37.099 12.935 -77.964 1.00 20.62 475 CYS D C 1
ATOM 8704 O O . CYS D 1 250 ? -36.266 13.154 -77.089 1.00 19.76 475 CYS D O 1
ATOM 8707 N N . TRP D 1 251 ? -36.781 12.789 -79.249 1.00 20.29 476 TRP D N 1
ATOM 8708 C CA . TRP D 1 251 ? -35.393 12.872 -79.692 1.00 21.25 476 TRP D CA 1
ATOM 8709 C C . TRP D 1 251 ? -34.968 14.233 -80.237 1.00 22.30 476 TRP D C 1
ATOM 8710 O O . TRP D 1 251 ? -34.047 14.324 -81.047 1.00 21.84 476 TRP D O 1
ATOM 8721 N N . GLN D 1 252 ? -35.637 15.290 -79.791 1.00 23.82 477 GLN D N 1
ATOM 8722 C CA . GLN D 1 252 ? -35.278 16.638 -80.215 1.00 25.31 477 GLN D CA 1
ATOM 8723 C C . GLN D 1 252 ? -33.895 16.918 -79.636 1.00 25.05 477 GLN D C 1
ATOM 8724 O O . GLN D 1 252 ? -33.624 16.565 -78.493 1.00 22.67 477 GLN D O 1
ATOM 8730 N N . TRP D 1 253 ? -33.017 17.548 -80.411 1.00 23.87 478 TRP D N 1
ATOM 8731 C CA . TRP D 1 253 ? -31.677 17.853 -79.916 1.00 23.68 478 TRP D CA 1
ATOM 8732 C C . TRP D 1 253 ? -31.733 18.764 -78.689 1.00 24.00 478 TRP D C 1
ATOM 8733 O O . TRP D 1 253 ? -31.151 18.459 -77.653 1.00 23.56 478 TRP D O 1
ATOM 8744 N N . ASN D 1 254 ? -32.427 19.891 -78.806 1.00 24.43 479 ASN D N 1
ATOM 8745 C CA . ASN D 1 254 ? -32.538 20.815 -77.686 1.00 25.56 479 ASN D CA 1
ATOM 8746 C C . ASN D 1 254 ? -33.490 20.197 -76.659 1.00 24.64 479 ASN D C 1
ATOM 8747 O O . ASN D 1 254 ? -34.668 20.001 -76.943 1.00 22.44 479 ASN D O 1
ATOM 8752 N N . PRO D 1 255 ? -32.985 19.877 -75.453 1.00 25.54 480 PRO D N 1
ATOM 8753 C CA . PRO D 1 255 ? -33.817 19.271 -74.404 1.00 26.69 480 PRO D CA 1
ATOM 8754 C C . PRO D 1 255 ? -35.115 19.996 -74.063 1.00 27.43 480 PRO D C 1
ATOM 8755 O O . PRO D 1 255 ? -36.164 19.359 -73.944 1.00 24.02 480 PRO D O 1
ATOM 8759 N N . SER D 1 256 ? -35.057 21.320 -73.920 1.00 27.25 481 SER D N 1
ATOM 8760 C CA . SER D 1 256 ? -36.253 22.085 -73.580 1.00 29.77 481 SER D CA 1
ATOM 8761 C C . SER D 1 256 ? -37.331 22.016 -74.657 1.00 29.56 481 SER D C 1
ATOM 8762 O O . SER D 1 256 ? -38.477 22.404 -74.418 1.00 30.18 481 SER D O 1
ATOM 8765 N N . ASP D 1 257 ? -36.973 21.516 -75.837 1.00 29.50 482 ASP D N 1
ATOM 8766 C CA . ASP D 1 257 ? -37.942 21.382 -76.920 1.00 29.63 482 ASP D CA 1
ATOM 8767 C C . ASP D 1 257 ? -38.704 20.064 -76.811 1.00 28.17 482 ASP D C 1
ATOM 8768 O O . ASP D 1 257 ? -39.772 19.907 -77.396 1.00 28.39 482 ASP D O 1
ATOM 8773 N N . ARG D 1 258 ? -38.145 19.113 -76.073 1.00 25.89 483 ARG D N 1
ATOM 8774 C CA . ARG D 1 258 ? -38.796 17.819 -75.896 1.00 23.51 483 ARG D CA 1
ATOM 8775 C C . ARG D 1 258 ? -40.058 17.975 -75.059 1.00 22.99 483 ARG D C 1
ATOM 8776 O O . ARG D 1 258 ? -40.114 18.789 -74.136 1.00 22.95 483 ARG D O 1
ATOM 8784 N N . PRO D 1 259 ? -41.093 17.193 -75.374 1.00 22.66 484 PRO D N 1
ATOM 8785 C CA . PRO D 1 259 ? -42.351 17.264 -74.627 1.00 21.88 484 PRO D CA 1
ATOM 8786 C C . PRO D 1 259 ? -42.152 16.838 -73.179 1.00 22.43 484 PRO D C 1
ATOM 8787 O O . PRO D 1 259 ? -41.130 16.247 -72.836 1.00 21.90 484 PRO D O 1
ATOM 8791 N N . SER D 1 260 ? -43.111 17.165 -72.322 1.00 22.81 485 SER D N 1
ATOM 8792 C CA . SER D 1 260 ? -43.020 16.777 -70.918 1.00 22.78 485 SER D CA 1
ATOM 8793 C C . SER D 1 260 ? -43.675 15.407 -70.798 1.00 22.54 485 SER D C 1
ATOM 8794 O O . SER D 1 260 ? -44.409 14.991 -71.692 1.00 21.43 485 SER D O 1
ATOM 8797 N N . PHE D 1 261 ? -43.414 14.692 -69.708 1.00 22.54 486 PHE D N 1
ATOM 8798 C CA . PHE D 1 261 ? -44.042 13.390 -69.560 1.00 21.29 486 PHE D CA 1
ATOM 8799 C C . PHE D 1 261 ? -45.539 13.573 -69.369 1.00 20.76 486 PHE D C 1
ATOM 8800 O O . PHE D 1 261 ? -46.327 12.685 -69.667 1.00 20.31 486 PHE D O 1
ATOM 8808 N N . ALA D 1 262 ? -45.934 14.743 -68.886 1.00 21.68 487 ALA D N 1
ATOM 8809 C CA . ALA D 1 262 ? -47.350 15.022 -68.701 1.00 23.56 487 ALA D CA 1
ATOM 8810 C C . ALA D 1 262 ? -48.009 15.031 -70.083 1.00 22.68 487 ALA D C 1
ATOM 8811 O O . ALA D 1 262 ? -49.090 14.479 -70.276 1.00 22.03 487 ALA D O 1
ATOM 8813 N N . GLU D 1 263 ? -47.340 15.642 -71.055 1.00 24.18 488 GLU D N 1
ATOM 8814 C CA . GLU D 1 263 ? -47.872 15.708 -72.414 1.00 24.28 488 GLU D CA 1
ATOM 8815 C C . GLU D 1 263 ? -47.831 14.344 -73.097 1.00 24.71 488 GLU D C 1
ATOM 8816 O O . GLU D 1 263 ? -48.779 13.965 -73.777 1.00 23.99 488 GLU D O 1
ATOM 8822 N N . ILE D 1 264 ? -46.734 13.611 -72.918 1.00 23.21 489 ILE D N 1
ATOM 8823 C CA . ILE D 1 264 ? -46.602 12.283 -73.520 1.00 24.07 489 ILE D CA 1
ATOM 8824 C C . ILE D 1 264 ? -47.726 11.380 -73.038 1.00 24.14 489 ILE D C 1
ATOM 8825 O O . ILE D 1 264 ? -48.349 10.662 -73.823 1.00 23.19 489 ILE D O 1
ATOM 8830 N N . HIS D 1 265 ? -47.974 11.411 -71.736 1.00 25.10 490 HIS D N 1
ATOM 8831 C CA . HIS D 1 265 ? -49.017 10.581 -71.156 1.00 25.96 490 HIS D CA 1
ATOM 8832 C C . HIS D 1 265 ? -50.393 10.925 -71.716 1.00 26.76 490 HIS D C 1
ATOM 8833 O O . HIS D 1 265 ? -51.176 10.035 -72.048 1.00 24.19 490 HIS D O 1
ATOM 8840 N N . GLN D 1 266 ? -50.682 12.217 -71.825 1.00 28.79 491 GLN D N 1
ATOM 8841 C CA . GLN D 1 266 ? -51.967 12.650 -72.351 1.00 32.16 491 GLN D CA 1
ATOM 8842 C C . GLN D 1 266 ? -52.113 12.230 -73.808 1.00 32.96 491 GLN D C 1
ATOM 8843 O O . GLN D 1 266 ? -53.218 11.957 -74.274 1.00 35.33 491 GLN D O 1
ATOM 8849 N N . ALA D 1 267 ? -50.999 12.170 -74.529 1.00 32.14 492 ALA D N 1
ATOM 8850 C CA . ALA D 1 267 ? -51.047 11.764 -75.924 1.00 32.10 492 ALA D CA 1
ATOM 8851 C C . ALA D 1 267 ? -51.333 10.270 -76.031 1.00 32.03 492 ALA D C 1
ATOM 8852 O O . ALA D 1 267 ? -52.093 9.845 -76.893 1.00 32.32 492 ALA D O 1
ATOM 8854 N N . PHE D 1 268 ? -50.724 9.474 -75.155 1.00 30.16 493 PHE D N 1
ATOM 8855 C CA . PHE D 1 268 ? -50.929 8.027 -75.179 1.00 31.39 493 PHE D CA 1
ATOM 8856 C C . PHE D 1 268 ? -52.282 7.622 -74.608 1.00 32.71 493 PHE D C 1
ATOM 8857 O O . PHE D 1 268 ? -52.920 6.689 -75.101 1.00 32.48 493 PHE D O 1
ATOM 8865 N N . GLU D 1 269 ? -52.710 8.317 -73.562 1.00 35.57 494 GLU D N 1
ATOM 8866 C CA . GLU D 1 269 ? -53.997 8.029 -72.945 1.00 39.59 494 GLU D CA 1
ATOM 8867 C C . GLU D 1 269 ? -55.053 8.149 -74.046 1.00 40.05 494 GLU D C 1
ATOM 8868 O O . GLU D 1 269 ? -55.913 7.279 -74.196 1.00 40.05 494 GLU D O 1
ATOM 8874 N N . THR D 1 270 ? -54.959 9.226 -74.824 1.00 40.13 495 THR D N 1
ATOM 8875 C CA . THR D 1 270 ? -55.886 9.488 -75.924 1.00 41.21 495 THR D CA 1
ATOM 8876 C C . THR D 1 270 ? -55.865 8.393 -76.991 1.00 42.43 495 THR D C 1
ATOM 8877 O O . THR D 1 270 ? -56.913 8.003 -77.502 1.00 42.58 495 THR D O 1
ATOM 8881 N N . MET D 1 271 ? -54.674 7.905 -77.330 1.00 43.67 496 MET D N 1
ATOM 8882 C CA . MET D 1 271 ? -54.538 6.859 -78.341 1.00 44.80 496 MET D CA 1
ATOM 8883 C C . MET D 1 271 ? -55.048 5.503 -77.870 1.00 45.77 496 MET D C 1
ATOM 8884 O O . MET D 1 271 ? -55.773 4.827 -78.596 1.00 44.76 496 MET D O 1
ATOM 8889 N N . PHE D 1 272 ? -54.660 5.102 -76.662 1.00 47.31 497 PHE D N 1
ATOM 8890 C CA . PHE D 1 272 ? -55.098 3.823 -76.105 1.00 48.63 497 PHE D CA 1
ATOM 8891 C C . PHE D 1 272 ? -56.617 3.814 -75.987 1.00 50.57 497 PHE D C 1
ATOM 8892 O O . PHE D 1 272 ? -57.267 2.794 -76.209 1.00 49.59 497 PHE D O 1
ATOM 8900 N N . GLN D 1 273 ? -57.168 4.968 -75.628 1.00 53.08 498 GLN D N 1
ATOM 8901 C CA . GLN D 1 273 ? -58.605 5.136 -75.468 1.00 56.84 498 GLN D CA 1
ATOM 8902 C C . GLN D 1 273 ? -59.357 4.733 -76.735 1.00 58.43 498 GLN D C 1
ATOM 8903 O O . GLN D 1 273 ? -60.086 3.741 -76.748 1.00 58.68 498 GLN D O 1
ATOM 8909 N N . GLU D 1 274 ? -59.171 5.504 -77.801 1.00 60.18 499 GLU D N 1
ATOM 8910 C CA . GLU D 1 274 ? -59.841 5.231 -79.066 1.00 62.74 499 GLU D CA 1
ATOM 8911 C C . GLU D 1 274 ? -59.398 3.917 -79.700 1.00 63.86 499 GLU D C 1
ATOM 8912 O O . GLU D 1 274 ? -60.156 3.293 -80.447 1.00 64.04 499 GLU D O 1
ATOM 8918 N N . SER D 1 275 ? -58.172 3.500 -79.405 1.00 65.09 500 SER D N 1
ATOM 8919 C CA . SER D 1 275 ? -57.646 2.252 -79.943 1.00 66.51 500 SER D CA 1
ATOM 8920 C C . SER D 1 275 ? -58.476 1.077 -79.439 1.00 67.30 500 SER D C 1
ATOM 8921 O O . SER D 1 275 ? -58.630 0.069 -80.130 1.00 67.36 500 SER D O 1
ATOM 8924 N N . SER D 1 276 ? -59.011 1.219 -78.231 1.00 68.21 501 SER D N 1
ATOM 8925 C CA . SER D 1 276 ? -59.826 0.175 -77.623 1.00 69.42 501 SER D CA 1
ATOM 8926 C C . SER D 1 276 ? -61.290 0.283 -78.043 1.00 70.28 501 SER D C 1
ATOM 8927 O O . SER D 1 276 ? -62.175 -0.276 -77.394 1.00 71.08 501 SER D O 1
ATOM 8930 N N . ILE D 1 277 ? -61.541 1.007 -79.129 1.00 70.34 502 ILE D N 1
ATOM 8931 C CA . ILE D 1 277 ? -62.898 1.172 -79.630 1.00 70.14 502 ILE D CA 1
ATOM 8932 C C . ILE D 1 277 ? -63.040 0.439 -80.960 1.00 70.42 502 ILE D C 1
ATOM 8933 O O . ILE D 1 277 ? -63.806 -0.546 -81.007 1.00 70.64 502 ILE D O 1
ATOM 8938 N N . GLU E 2 4 ? 7.494 7.591 -27.946 1.00 33.72 105 GLU E N 1
ATOM 8939 C CA . GLU E 2 4 ? 8.057 7.067 -29.223 1.00 32.61 105 GLU E CA 1
ATOM 8940 C C . GLU E 2 4 ? 7.271 5.838 -29.677 1.00 29.74 105 GLU E C 1
ATOM 8941 O O . GLU E 2 4 ? 7.070 4.897 -28.914 1.00 28.29 105 GLU E O 1
ATOM 8947 N N . ILE E 2 5 ? 6.824 5.862 -30.926 1.00 26.55 106 ILE E N 1
ATOM 8948 C CA . ILE E 2 5 ? 6.049 4.767 -31.489 1.00 24.95 106 ILE E CA 1
ATOM 8949 C C . ILE E 2 5 ? 6.926 3.634 -32.011 1.00 23.01 106 ILE E C 1
ATOM 8950 O O . ILE E 2 5 ? 6.640 2.460 -31.781 1.00 21.54 106 ILE E O 1
ATOM 8955 N N . PHE E 2 6 ? 7.996 3.987 -32.714 1.00 20.47 107 PHE E N 1
ATOM 8956 C CA . PHE E 2 6 ? 8.879 2.975 -33.273 1.00 21.90 107 PHE E CA 1
ATOM 8957 C C . PHE E 2 6 ? 10.057 2.626 -32.394 1.00 22.16 107 PHE E C 1
ATOM 8958 O O . PHE E 2 6 ? 10.580 3.457 -31.655 1.00 22.46 107 PHE E O 1
ATOM 8966 N N . GLY E 2 7 ? 10.465 1.371 -32.486 1.00 22.04 108 GLY E N 1
ATOM 8967 C CA . GLY E 2 7 ? 11.596 0.897 -31.723 1.00 23.46 108 GLY E CA 1
ATOM 8968 C C . GLY E 2 7 ? 12.130 -0.307 -32.464 1.00 24.47 108 GLY E C 1
ATOM 8969 O O . GLY E 2 7 ? 11.435 -0.874 -33.307 1.00 22.80 108 GLY E O 1
ATOM 8970 N N . GLU E 2 8 ? 13.364 -0.691 -32.175 1.00 24.72 109 GLU E N 1
ATOM 8971 C CA . GLU E 2 8 ? 13.937 -1.849 -32.835 1.00 27.45 109 GLU E CA 1
ATOM 8972 C C . GLU E 2 8 ? 13.764 -3.051 -31.927 1.00 27.37 109 GLU E C 1
ATOM 8973 O O . GLU E 2 8 ? 13.816 -2.933 -30.701 1.00 25.85 109 GLU E O 1
ATOM 8979 N N . PHE E 2 9 ? 13.526 -4.205 -32.535 1.00 26.79 110 PHE E N 1
ATOM 8980 C CA . PHE E 2 9 ? 13.338 -5.423 -31.777 1.00 26.59 110 PHE E CA 1
ATOM 8981 C C . PHE E 2 9 ? 14.128 -6.565 -32.391 1.00 27.37 110 PHE E C 1
ATOM 8982 O O . PHE E 2 9 ? 14.033 -6.830 -33.588 1.00 26.37 110 PHE E O 1
ATOM 8990 N N . GLU E 2 10 ? 14.914 -7.235 -31.561 1.00 28.02 111 GLU E N 1
ATOM 8991 C CA . GLU E 2 10 ? 15.698 -8.367 -32.014 1.00 30.51 111 GLU E CA 1
ATOM 8992 C C . GLU E 2 10 ? 15.089 -9.618 -31.393 1.00 31.02 111 GLU E C 1
ATOM 8993 O O . GLU E 2 10 ? 15.061 -9.770 -30.171 1.00 28.52 111 GLU E O 1
ATOM 8999 N N . ALA E 2 11 ? 14.574 -10.500 -32.242 1.00 33.53 112 ALA E N 1
ATOM 9000 C CA . ALA E 2 11 ? 13.961 -11.732 -31.768 1.00 36.25 112 ALA E CA 1
ATOM 9001 C C . ALA E 2 11 ? 15.016 -12.569 -31.054 1.00 37.63 112 ALA E C 1
ATOM 9002 O O . ALA E 2 11 ? 14.846 -12.805 -29.842 1.00 41.53 112 ALA E O 1
ATOM 9004 N N . GLU F 2 3 ? 26.450 33.232 -43.825 1.00 42.72 104 GLU F N 1
ATOM 9005 C CA . GLU F 2 3 ? 27.718 33.985 -43.600 1.00 42.11 104 GLU F CA 1
ATOM 9006 C C . GLU F 2 3 ? 27.856 34.404 -42.140 1.00 40.41 104 GLU F C 1
ATOM 9007 O O . GLU F 2 3 ? 26.980 34.134 -41.319 1.00 40.14 104 GLU F O 1
ATOM 9013 N N . GLU F 2 4 ? 28.964 35.060 -41.819 1.00 38.20 105 GLU F N 1
ATOM 9014 C CA . GLU F 2 4 ? 29.199 35.512 -40.460 1.00 36.52 105 GLU F CA 1
ATOM 9015 C C . GLU F 2 4 ? 28.277 36.687 -40.154 1.00 35.31 105 GLU F C 1
ATOM 9016 O O . GLU F 2 4 ? 28.070 37.563 -40.996 1.00 35.75 105 GLU F O 1
ATOM 9018 N N . ILE F 2 5 ? 27.717 36.693 -38.949 1.00 30.93 106 ILE F N 1
ATOM 9019 C CA . ILE F 2 5 ? 26.824 37.761 -38.520 1.00 28.31 106 ILE F CA 1
ATOM 9020 C C . ILE F 2 5 ? 27.611 38.871 -37.825 1.00 27.00 106 ILE F C 1
ATOM 9021 O O . ILE F 2 5 ? 27.318 40.057 -37.986 1.00 25.05 106 ILE F O 1
ATOM 9026 N N . PHE F 2 6 ? 28.626 38.484 -37.061 1.00 24.31 107 PHE F N 1
ATOM 9027 C CA . PHE F 2 6 ? 29.426 39.461 -36.342 1.00 24.28 107 PHE F CA 1
ATOM 9028 C C . PHE F 2 6 ? 30.691 39.904 -37.042 1.00 24.89 107 PHE F C 1
ATOM 9029 O O . PHE F 2 6 ? 31.322 39.143 -37.774 1.00 23.37 107 PHE F O 1
ATOM 9037 N N . GLY F 2 7 ? 31.054 41.153 -36.781 1.00 25.34 108 GLY F N 1
ATOM 9038 C CA . GLY F 2 7 ? 32.254 41.737 -37.338 1.00 27.14 108 GLY F CA 1
ATOM 9039 C C . GLY F 2 7 ? 32.562 42.984 -36.532 1.00 29.35 108 GLY F C 1
ATOM 9040 O O . GLY F 2 7 ? 31.662 43.583 -35.939 1.00 28.84 108 GLY F O 1
ATOM 9041 N N . GLU F 2 8 ? 33.828 43.371 -36.472 1.00 30.11 109 GLU F N 1
ATOM 9042 C CA . GLU F 2 8 ? 34.172 44.576 -35.739 1.00 32.41 109 GLU F CA 1
ATOM 9043 C C . GLU F 2 8 ? 34.153 45.713 -36.736 1.00 30.84 109 GLU F C 1
ATOM 9044 O O . GLU F 2 8 ? 34.449 45.521 -37.914 1.00 31.52 109 GLU F O 1
ATOM 9050 N N . PHE F 2 9 ? 33.786 46.897 -36.272 1.00 29.41 110 PHE F N 1
ATOM 9051 C CA . PHE F 2 9 ? 33.729 48.035 -37.161 1.00 28.72 110 PHE F CA 1
ATOM 9052 C C . PHE F 2 9 ? 34.153 49.325 -36.493 1.00 28.27 110 PHE F C 1
ATOM 9053 O O . PHE F 2 9 ? 33.815 49.583 -35.340 1.00 27.50 110 PHE F O 1
ATOM 9061 N N . GLU F 2 10 ? 34.908 50.124 -37.235 1.00 29.05 111 GLU F N 1
ATOM 9062 C CA . GLU F 2 10 ? 35.352 51.429 -36.775 1.00 29.75 111 GLU F CA 1
ATOM 9063 C C . GLU F 2 10 ? 35.044 52.382 -37.922 1.00 30.34 111 GLU F C 1
ATOM 9064 O O . GLU F 2 10 ? 35.448 52.145 -39.061 1.00 27.33 111 GLU F O 1
ATOM 9070 N N . ALA F 2 11 ? 34.312 53.449 -37.626 1.00 32.63 112 ALA F N 1
ATOM 9071 C CA . ALA F 2 11 ? 33.962 54.422 -38.650 1.00 36.76 112 ALA F CA 1
ATOM 9072 C C . ALA F 2 11 ? 35.183 55.265 -38.995 1.00 39.08 112 ALA F C 1
ATOM 9073 O O . ALA F 2 11 ? 35.983 55.594 -38.123 1.00 40.58 112 ALA F O 1
ATOM 9075 N N . LYS F 2 12 ? 35.323 55.607 -40.270 1.00 41.51 113 LYS F N 1
ATOM 9076 C CA . LYS F 2 12 ? 36.440 56.421 -40.732 1.00 43.62 113 LYS F CA 1
ATOM 9077 C C . LYS F 2 12 ? 36.239 57.863 -40.281 1.00 45.26 113 LYS F C 1
ATOM 9078 O O . LYS F 2 12 ? 37.145 58.410 -39.615 1.00 47.04 113 LYS F O 1
ATOM 9080 N N . GLU G 2 4 ? 2.260 3.671 -6.521 1.00 39.30 105 GLU G N 1
ATOM 9081 C CA . GLU G 2 4 ? 2.130 3.134 -5.135 1.00 39.05 105 GLU G CA 1
ATOM 9082 C C . GLU G 2 4 ? 3.029 1.928 -4.893 1.00 36.41 105 GLU G C 1
ATOM 9083 O O . GLU G 2 4 ? 3.317 1.147 -5.802 1.00 34.48 105 GLU G O 1
ATOM 9089 N N . ILE G 2 5 ? 3.453 1.785 -3.644 1.00 33.03 106 ILE G N 1
ATOM 9090 C CA . ILE G 2 5 ? 4.326 0.698 -3.240 1.00 29.72 106 ILE G CA 1
ATOM 9091 C C . ILE G 2 5 ? 3.526 -0.442 -2.618 1.00 28.48 106 ILE G C 1
ATOM 9092 O O . ILE G 2 5 ? 3.814 -1.611 -2.866 1.00 27.78 106 ILE G O 1
ATOM 9097 N N . PHE G 2 6 ? 2.516 -0.096 -1.824 1.00 27.75 107 PHE G N 1
ATOM 9098 C CA . PHE G 2 6 ? 1.698 -1.098 -1.152 1.00 28.14 107 PHE G CA 1
ATOM 9099 C C . PHE G 2 6 ? 0.400 -1.498 -1.835 1.00 29.48 107 PHE G C 1
ATOM 9100 O O . PHE G 2 6 ? -0.326 -0.671 -2.395 1.00 28.30 107 PHE G O 1
ATOM 9108 N N . GLY G 2 7 ? 0.117 -2.791 -1.763 1.00 28.15 108 GLY G N 1
ATOM 9109 C CA . GLY G 2 7 ? -1.093 -3.332 -2.341 1.00 30.26 108 GLY G CA 1
ATOM 9110 C C . GLY G 2 7 ? -1.411 -4.592 -1.569 1.00 31.75 108 GLY G C 1
ATOM 9111 O O . GLY G 2 7 ? -0.539 -5.139 -0.892 1.00 29.64 108 GLY G O 1
ATOM 9112 N N . GLU G 2 8 ? -2.651 -5.054 -1.652 1.00 33.84 109 GLU G N 1
ATOM 9113 C CA . GLU G 2 8 ? -3.037 -6.265 -0.947 1.00 37.51 109 GLU G CA 1
ATOM 9114 C C . GLU G 2 8 ? -2.995 -7.420 -1.931 1.00 38.27 109 GLU G C 1
ATOM 9115 O O . GLU G 2 8 ? -3.222 -7.229 -3.125 1.00 38.98 109 GLU G O 1
ATOM 9121 N N . PHE G 2 9 ? -2.691 -8.616 -1.441 1.00 38.80 110 PHE G N 1
ATOM 9122 C CA . PHE G 2 9 ? -2.624 -9.764 -2.326 1.00 40.69 110 PHE G CA 1
ATOM 9123 C C . PHE G 2 9 ? -3.167 -11.066 -1.753 1.00 42.03 110 PHE G C 1
ATOM 9124 O O . PHE G 2 9 ? -2.885 -11.434 -0.611 1.00 41.64 110 PHE G O 1
ATOM 9132 N N . GLU G 2 10 ? -3.940 -11.760 -2.582 1.00 43.39 111 GLU G N 1
ATOM 9133 C CA . GLU G 2 10 ? -4.531 -13.045 -2.236 1.00 45.15 111 GLU G CA 1
ATOM 9134 C C . GLU G 2 10 ? -4.694 -13.846 -3.525 1.00 46.56 111 GLU G C 1
ATOM 9135 O O . GLU G 2 10 ? -4.410 -13.288 -4.609 1.00 46.26 111 GLU G O 1
ATOM 9137 N N . GLU H 2 3 ? -25.482 -7.462 -78.295 1.00 45.87 104 GLU H N 1
ATOM 9138 C CA . GLU H 2 3 ? -24.355 -6.491 -78.366 1.00 45.12 104 GLU H CA 1
ATOM 9139 C C . GLU H 2 3 ? -24.152 -5.792 -77.027 1.00 43.36 104 GLU H C 1
ATOM 9140 O O . GLU H 2 3 ? -25.050 -5.764 -76.183 1.00 43.44 104 GLU H O 1
ATOM 9146 N N . GLU H 2 4 ? -22.967 -5.225 -76.836 1.00 41.40 105 GLU H N 1
ATOM 9147 C CA . GLU H 2 4 ? -22.656 -4.533 -75.597 1.00 38.80 105 GLU H CA 1
ATOM 9148 C C . GLU H 2 4 ? -23.431 -3.225 -75.483 1.00 35.38 105 GLU H C 1
ATOM 9149 O O . GLU H 2 4 ? -23.562 -2.475 -76.450 1.00 32.75 105 GLU H O 1
ATOM 9155 N N . ILE H 2 5 ? -23.953 -2.973 -74.288 1.00 31.23 106 ILE H N 1
ATOM 9156 C CA . ILE H 2 5 ? -24.739 -1.781 -74.014 1.00 27.59 106 ILE H CA 1
ATOM 9157 C C . ILE H 2 5 ? -23.885 -0.584 -73.613 1.00 25.15 106 ILE H C 1
ATOM 9158 O O . ILE H 2 5 ? -24.151 0.546 -74.023 1.00 23.19 106 ILE H O 1
ATOM 9163 N N . PHE H 2 6 ? -22.850 -0.830 -72.818 1.00 22.60 107 PHE H N 1
ATOM 9164 C CA . PHE H 2 6 ? -22.008 0.261 -72.351 1.00 23.85 107 PHE H CA 1
ATOM 9165 C C . PHE H 2 6 ? -20.786 0.587 -73.190 1.00 24.59 107 PHE H C 1
ATOM 9166 O O . PHE H 2 6 ? -20.104 -0.293 -73.710 1.00 23.45 107 PHE H O 1
ATOM 9174 N N . GLY H 2 7 ? -20.520 1.877 -73.310 1.00 25.67 108 GLY H N 1
ATOM 9175 C CA . GLY H 2 7 ? -19.373 2.320 -74.069 1.00 29.33 108 GLY H CA 1
ATOM 9176 C C . GLY H 2 7 ? -18.859 3.605 -73.471 1.00 31.97 108 GLY H C 1
ATOM 9177 O O . GLY H 2 7 ? -19.590 4.316 -72.782 1.00 28.91 108 GLY H O 1
ATOM 9178 N N . GLU H 2 8 ? -17.591 3.898 -73.722 1.00 36.25 109 GLU H N 1
ATOM 9179 C CA . GLU H 2 8 ? -16.977 5.114 -73.215 1.00 39.22 109 GLU H CA 1
ATOM 9180 C C . GLU H 2 8 ? -17.189 6.239 -74.215 1.00 40.79 109 GLU H C 1
ATOM 9181 O O . GLU H 2 8 ? -17.143 6.018 -75.424 1.00 41.69 109 GLU H O 1
ATOM 9187 N N . PHE H 2 9 ? -17.441 7.442 -73.712 1.00 40.98 110 PHE H N 1
ATOM 9188 C CA . PHE H 2 9 ? -17.620 8.598 -74.577 1.00 42.74 110 PHE H CA 1
ATOM 9189 C C . PHE H 2 9 ? -16.997 9.816 -73.910 1.00 44.30 110 PHE H C 1
ATOM 9190 O O . PHE H 2 9 ? -17.296 10.115 -72.752 1.00 43.25 110 PHE H O 1
ATOM 9198 N N . GLU H 2 10 ? -16.139 10.521 -74.641 1.00 45.42 111 GLU H N 1
ATOM 9199 C CA . GLU H 2 10 ? -15.481 11.700 -74.092 1.00 48.45 111 GLU H CA 1
ATOM 9200 C C . GLU H 2 10 ? -16.247 12.982 -74.398 1.00 48.94 111 GLU H C 1
ATOM 9201 O O . GLU H 2 10 ? -16.694 13.636 -73.431 1.00 50.93 111 GLU H O 1
#

B-factor: mean 29.18, std 10.4, range [10.9, 71.67]

CATH classification: 3.30.200.20 (+1 more: 1.10.510.10)

Solvent-accessible surface area: 53732 Å² total; per-residue (Å²): 109,107,128,16,59,9,49,74,101,55,9,59,62,75,61,85,81,29,57,52,77,41,4,72,31,39,31,0,25,5,113,104,64,97,45,48,0,15,0,25,21,6,107,154,54,118,25,118,72,122,94,1,23,130,35,0,26,77,10,25,104,4,40,4,4,11,1,5,15,9,10,0,1,3,19,183,98,92,35,17,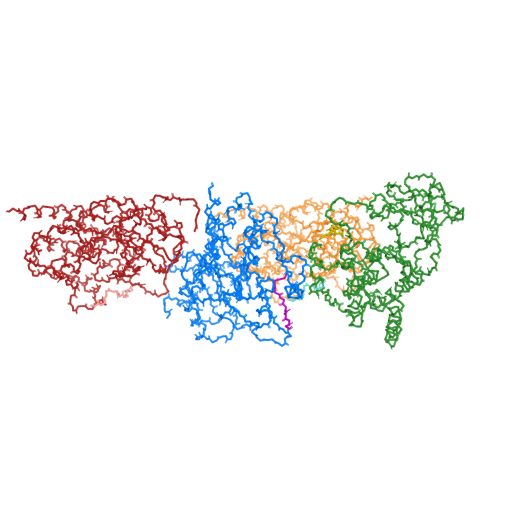30,12,0,29,33,50,22,87,119,36,42,0,29,59,34,1,125,141,28,85,142,167,97,0,58,79,39,4,28,21,11,1,4,1,6,0,0,8,0,0,44,9,0,40,132,85,121,6,44,0,66,17,3,0,0,62,17,0,37,1,6,121,97,28,26,0,4,0,4,47,12,0,6,19,81,5,24,46,51,89,74,186,55,112,116,62,30,26,90,4,12,2,25,22,7,1,1,35,0,5,32,155,83,150,56,43,24,50,6,2,0,1,7,0,0,0,0,4,14,1,5,17,19,31,2,99,68,2,5,66,57,6,76,32,72,18,2,41,68,1,1,73,46,64,15,17,5,92,123,11,170,68,8,72,124,115,12,34,102,28,0,97,28,0,1,71,98,70,41,86,90,6,22,29,0,41,104,1,4,102,31,0,3,58,34,10,73,124,57,63,192,128,108,37,110,187,18,71,12,62,49,102,51,12,56,76,101,111,109,85,27,55,48,77,39,2,69,32,49,32,0,25,33,112,152,123,100,74,46,0,15,0,25,22,7,108,154,46,106,16,125,59,97,97,0,7,146,50,0,24,75,12,33,104,4,119,41,101,17,2,6,65,3,24,0,0,0,15,182,98,97,45,18,45,8,0,29,38,53,16,85,109,36,44,0,31,57,36,1,121,134,25,37,141,110,75,0,62,72,50,14,25,19,79,0,4,9,11,0,0,23,0,0,31,30,0,37,142,115,124,8,42,0,70,17,2,0,0,64,17,0,36,0,6,99,127,38,54,0,28,0,3,46,6,0,5,19,80,2,30,52,43,122,84,196,77,117,100,56,37,14,101,4,14,4,5,23,7,0,1,44,0,4,31,160,77,154,56,42,25,52,7,3,0,1,8,0,0,0,0,4,14,1,5,20,21,32,2,101,49,2,5,82,82,51,81,28,79,105,0,29,94,54,3,91,146,109,96,19,6,138,112,10,183,72,5,70,140,112,11,32,116,22,0,92,30,0,2,77,91,78,45,103,86,5,24,28,1,42,106,1,35,117,33,0,58,61,17,45,113,90,54,73,179,116,101,174,19,66,10,60,82,101,48,11,61,74,102,114,106,86,29,57,50,76,48,2,66,31,49,32,0,25,38,110,154,122,97,80,50,0,15,1,25,22,6,102,154,52,104,22,125,58,146,84,0,15,127,56,0,21,77,11,27,109,6,111,40,98,15,2,5,62,10,30,0,0,3,16,184,98,90,41,15,32,12,1,30,36,49,21,87,112,35,40,0,31,60,35,2,126,137,28,83,120,155,100,0,47,75,26,15,26,20,72,0,2,15,11,0,0,20,0,0,55,37,0,31,162,100,122,8,48,0,82,24,3,0,0,67,18,0,38,0,8,105,128,38,42,0,35,0,4,46,12,0,6,21,67,5,31,62,47,122,84,196,75,114,92,79,30,14,100,4,19,5,25,22,7,0,1,39,0,4,48,153,72,141,48,46,32,51,6,3,0,1,7,0,0,0,0,4,8,2,5,13,3,26,2,80,62,3,3,18,40,5,64,28,86,40,0,38,84,4,2,100,78,100,8,23,5,60,119,16,95,85,5,74,119,97,12,31,113,23,0,98,31,0,2,74,97,72,43,88,88,6,24,25,0,43,108,2,24,109,27,1,64,48,16,50,123,107,30,24,94,64,65,126,120,178,19,26,47,78,80,101,51,125,191,19,48,15,54,72,103,56,10,59,74,94,120,111,86,29,57,49,95,40,2,70,33,49,29,0,22,39,110,156,122,97,76,45,0,15,0,24,20,6,102,46,20,11,15,42,22,62,71,0,3,151,40,0,24,77,9,32,111,4,121,40,99,16,2,5,63,2,28,0,0,4,10,55,51,27,22,12,28,6,0,28,46,52,16,95,112,35,46,0,32,59,34,1,118,141,28,81,133,147,96,0,61,77,42,13,26,21,72,0,2,14,11,0,0,23,0,1,50,24,1,34,141,98,128,7,49,0,81,22,2,0,0,66,18,0,36,0,6,105,125,36,57,0,25,0,3,44,4,0,3,22,70,2,34,44,9,119,71,73,16,31,46,56,24,19,112,6,19,5,7,21,8,1,1,18,0,3,33,161,84,107,42,32,32,49,6,2,0,1,7,0,0,0,0,4,12,2,5,18,18,34,1,98,38,1,2,75,86,37,87,33,89,86,0,42,71,48,1,75,128,111,86,30,5,144,115,14,169,68,8,70,116,122,10,41,101,24,0,97,31,0,2,76,102,67,32,88,87,5,22,28,1,43,103,0,39,113,31,0,66,59,17,52,109,106,51,65,180,188,68,54,14,92,28,119,101,142,69,59,67,15,88,29,111,36,156,199,69,60,18,83,39,89,133,144,62,68,11,80,50,148

Secondary structure (DSSP, 8-state):
-TTTEE-GGGEEEEEEEEE-SSEEEEEEEEGGGTEEEEEEEEPP----HHHHHHHHHHHHT---TTBPPEEEEE-SSSSPEEEEE--TT-BHHHHHHHS-TTTS-HHHHHHHHHHHHHHHHHHHHTT---S--SGGGEEE-GGG-EEE--TTGGGG--GGG--SSSSEEE-GGGS-HHHHHHS---HHHHHHHHHHHHHHHHTTSPPSSTT--GGGHHHHHHTT--PPPPTT--HHHHHHHHHHT-SSGGGSPPHHHHHHHHHHHHHHHH-/---TTTB--GGGEEEEEEEEE-SSEEEEEEEEGGGTEEEEEEEEPP----HHHHHHHHHHHHT---TTBPPEEEEE-SSSSPEEEEE--TT-BHHHHHHHS-TTTS-HHHHHHHHHHHHHHHHHHHHTT---S--SGGGEEE-GGG-EEE--TTGGGG--SSS--SSSSEEEEGGGS-HHHHHHS---HHHHHHHHHHHHHHHHTTSPPSSTT--GGGHHHHHHTT--PPPPTT--HHHHHHHHHHT-SSGGGSPPHHHHHHHHHHHHHHHH-/-TTTB--GGGEEEEEEEEE-SSEEEEEEEEGGGTEEEEEEEEPP----HHHHHHHHHHHHT---TTBPPEEEEE-SSSSPEEEEE--TT-BHHHHHHHS-TTTS-HHHHHHHHHHHHHHHHHHHHTT---S--SGGGEEE-GGG-EEE--TTGGGG--TTS---SSSEEE-GGGS-HHHHHH----HHHHHHHHHHHHHHHHTTSPPSSTT--GGGHHHHHHTT--PPP-TT--HHHHHHHHHHT-SSGGGSPPHHHHHHHHHHHHHHHHHHHHH-/---S---TTTB--GGGEEEEEEEEE-SSEEEEEEEEGGGTEEEEEEEEPS----HHHHHHHHHHHHT---TTB--EEEEE-SSSSPEEEEE--TT-BHHHHHHHS-TTTS-HHHHHHHHHHHHHHHHHHHHTT---S--SGGGEEE-GGG-EEE--TTGGGG--TTS--SSSSEEEEGGGS-HHHHHH----HHHHHHHHHHHHHHHHTTSPPSSTT--HHHHHHHHHTT--PPPPTT--HHHHHHHHHHT-SSGGGSPPHHHHHHHHHHHHHHHT-/---EEE--/---EEEE---/---EEE-/---EEEE-

Nearest PDB structures (foldseek):
  2g1t-assembly4_D  TM=1.001E+00  e=2.964E-51  Homo sapiens
  3kfa-assembly1_A  TM=8.955E-01  e=5.593E-45  Mus musculus
  6bl8-assembly1_A  TM=9.145E-01  e=3.683E-44  Homo sapiens
  2v7a-assembly1_A  TM=9.006E-01  e=5.097E-43  Homo sapiens
  1fpu-assembly1_A  TM=8.846E-01  e=1.451E-43  Mus musculus

Radius of gyration: 41.49 Å; Cα contacts (8 Å, |Δi|>4): 1989; chains: 8; bounding box: 108×84×120 Å

Sequence (1130 aa):
YDKWEMERTDITMKHKLGGGQYGEVYEGVWKKYSLTVAVKTLKEDTMEVEEFLKEAAVMKEIKHPNLVQLLGVCTREPPFYIITEFMTYGNLLDYLRECNRQEVNAVVLLYMATQISSAMEYLEKKNFIHRDLAARNCLVGENHLVKVADFGLSRLMTGDTYTAHAGAKFPIKWTAPESLAYNKFSIKSDVWAFGVLLWEIATYGMSPYPGIDLSQVYELLEKDYRMERPEGCPEKVYELMRACWQWNPSDRPSFAEIHQAFETMFQESSIPNYDKWEMERTDITMKHKLGGGQYGEVYEGVWKKYSLTVAVKTLKEDTMEVEEFLKEAAVMKEIKHPNLVQLLGVCTREPPFYIITEFMTYGNLLDYLRECNRQEVNAVVLLYMATQISSAMEYLEKKNFIHRDLAARNCLVGENHLVKVADFGLSRLMTGDTYTAHAGAKFPIKWTAPESLAYNKFSIKSDVWAFGVLLWEIATYGMSPYPGIDLSQVYELLEKDYRMERPEGCPEKVYELMRACWQWNPSDRPSFAEIHQAFETMFQESSIYDKWEMERTDITMKHKLGGGQYGEVYEGVWKKYSLTVAVKTLKEDTMEVEEFLKEAAVMKEIKHPNLVQLLGVCTREPPFYIITEFMTYGNLLDYLRECNRQEVNAVVLLYMATQISSAMEYLEKKNFIHRDLAARNCLVGENHLVKVADFGLSRLMTGDTYTAHAGAKFPIKWTAPESLAYNKFSIKSDVWAFGVLLWEIATYGMSPYPGIDLSQVYELLEKDYRMERPEGCPEKVYELMRACWQWNPSDRPSFAEIHQAFETMFQESSISDEVEGHMSPNYDKWEMERTDITMKHKLGGGQYGEVYEGVWKKYSLTVAVKTLKEDTMEVEEFLKEAAVMKEIKHPNLVQLLGVCTREPPFYIITEFMTYGNLLDYLRECNRQEVNAVVLLYMATQISSAMEYLEKKNFIHRDLAARNCLVGENHLVKVADFGLSRLMTGDTYTAHAGAKFPIKWTAPESLAYNKFSIKSDVWAFGVLLWEIATYGMSPYPGIDLSQVYELLEKDYRMERPEGCPEKVYELMRACWQWNPSDRPSFAEIHQAFETMFQESSIEIFGEFEAEEIFGEFEAKEIFGEFEEEIFGEFE

InterPro domains:
  IPR000719 Protein kinase domain [PS50011] (242-493)
  IPR000980 SH2 domain [PF00017] (127-202)
  IPR000980 SH2 domain [PS50001] (127-217)
  IPR000980 SH2 domain [SM00252] (125-208)
  IPR001245 Serine-threonine/tyrosine-protein kinase, catalytic domain [PF07714] (242-492)
  IPR001245 Serine-threonine/tyrosine-protein kinase, catalytic domain [PR00109] (315-328)
  IPR001245 Serine-threonine/tyrosine-protein kinase, catalytic domain [PR00109] (353-371)
  IPR001245 Serine-threonine/tyrosine-protein kinase, catalytic domain [PR00109] (401-411)
  IPR001245 Serine-threonine/tyrosine-protein kinase, catalytic domain [PR00109] (420-442)
  IPR001245 Serine-threonine/tyrosine-protein kinase, catalytic domain [PR00109] (464-486)
  IPR001452 SH3 domain [PF00018] (67-113)
  IPR001452 SH3 domain [PS50002] (61-121)
  IPR001452 SH3 domain [SM00326] (64-120)
  IPR008266 Tyrosine-protein kinase, active site [PS00109] (359-371)
  IPR011009 Protein kinase-like domain superfamily [SSF56112] (231-498)
  IPR015015 F-actin binding [PF08919] (1026-1130)
  IPR015015 F-actin binding [SM00808] (1004-1130)
  IPR017441 Protein kinase, ATP binding site [PS00107] (248-271)
  IPR020635 Tyrosine-protein kinase, catalytic domain [SM00219] (242-493)
  IPR035837 Tyrosine-protein kinase ABL, SH2 domain [cd09935] (123-216)

Foldseek 3Di:
DVQAADAPVQKAWDDWPADDDFATWTWIARVVVRATWIKGQGDAADDDPVQLVVLVVLQQPLDDQAAWHFRHKHDPDPPIMTITHDAPAAFQQVCLVPDDDVLCDPLLLLVQLLSVLVSLLSCVVSQFAQQDDASNQWGHHPPSRIHGYNGPVPSNHCPPVDDPDPADDDPQVLFALVCSVPVDDGSLRVLLSSLVRSVCSLQSNDDPPPPDDSVCPNVCLVVPHDDDADVPHDPVSVVLSVLSRDNDSVSHDGSVVVSVSSVVVSVVVVD/DPPVQAADAPVQKAWDDWPAADPFATWTFIARNVVSAIWIKGAGDFADDDPVQLCVVVVLLQPLDDQAAWHWRHKYVPDPPIMTITHDAVAAFQQVCLVPDDDVLCDPLLLLVQLLSALVSLLSCVVVQFAQQDDASNQWGHHPPSRIHGYNGPVVSSHDHQVDDPPPQHDDPQVLFALVCSVPVDDGSLRVLLSSLVRSVCSLQSNDDPPPPDDSVCVNVCLVVPHDDDAPVPHDPLSNVLSVLSSDNDSVSRDGSVVVSVSSVVVSVVVVD/DVQAADAPVQKAWDDWPADDDFATKTWIARNVVSATWIKGAGDFADDDPVQLVVVVVLQQPLDDQAAWHWRHKHDPDPPIMTITHDAVAAFQLVCLVPDDCVVCDPLLLLVQLLSVLVSLLSCVVVQFAQQDDASNQWGAHPPRRIHGYNRPVVSSHDRQVDDPPDDDDDPQLLFALCCVVVVDDGSLRVLLSSLVRSVCSQVSNDDPPPPDDSVCVNVCVVVVHDDDDDDPDDPLSNVLSVLSRDNDSVSRDGSVVVSVSSVVVSVVVVVVVVVD/DDDPPDDVQAADAPVQKAWDDWDAADPFATWTWIARVVVSATWIKGQGDFADDDPVQLVVVVVLQQPLDDQAAWHFRHKYDPDPPIMTITHDAPQAFQLVCLVPDDCVLCDPLLLLVLLLSALVSLLSCVVSQFAQQDDASNQWGAHPPSRIHGYNGCVVVSHCRPVDDPDPFDDDPQLQFALCCRVPVDGGSLRVLLSSLVRSVCSQVSNDDPPPPDDSVCVNVCVVVPHDDDDDPPHDPLSNVLSVLSRDNPSVSRDGSVVSSVSSVVVSVVVVD/DPDDDDDD/DDPDDDDDDD/DPDDDDD/DDDDDDDD

GO terms:
  GO:0005515 protein binding (F, IPI)
  GO:0043065 positive regulation of apoptotic process (P, IDA)
  GO:0000400 four-way junction DNA binding (F, IDA)
  GO:0000405 bubble DNA binding (F, IDA)
  GO:0071103 DNA conformation change (P, IDA)
  GO:1990837 sequence-specific double-stranded DNA binding (F, IDA)
  GO:0098794 postsynapse (C, TAS)
  GO:0003713 transcription coactivator activity (F, TAS)
  GO:0045944 positive regulation of transcription by RNA polymerase II (P, TAS)
  GO:0004713 protein tyrosine kinase activity (F, IDA)
  GO:0043539 protein serine/threonine kinase activator activity (F, IDA)
  GO:0141214 positive regulation of phospholipase C/protein kinase C signal transduction (P, IDA)
  GO:0070301 cellular response to hydrogen peroxide (P, IDA)
  GO:0034599 cellular response to oxidative stress (P, TAS)
  GO:0051726 regulation of cell cycle (P, TAS)
  GO:0051882 mitochondrial depolarization (P, TAS)
  GO:1903351 cellular response to dopamine (P, TAS)
  GO:0000278 mitotic cell cycle (P, TAS)
  GO:0005080 protein kinase C binding (F, IPI)
  GO:0004672 protein kinase activity (F, IDA)

Organism: Homo sapiens (NCBI:txid9606)